Protein AF-0000000084732790 (afdb_homodimer)

InterPro domains:
  IPR000183 Ornithine/DAP/Arg decarboxylase [PR01179] (57-75)
  IPR000183 Ornithine/DAP/Arg decarboxylase [PR01179] (77-89)
  IPR000183 Ornithine/DAP/Arg decarboxylase [PR01179] (190-203)
  IPR000183 Ornithine/DAP/Arg decarboxylase [PR01179] (270-289)
  IPR000183 Ornithine/DAP/Arg decarboxylase [PR01179] (369-382)
  IPR002986 Diaminopimelate decarboxylase, LysA [MF_02120] (15-412)
  IPR002986 Diaminopimelate decarboxylase, LysA [PR01181] (75-92)
  IPR002986 Diaminopimelate decarboxylase, LysA [PR01181] (164-173)
  IPR002986 Diaminopimelate decarboxylase, LysA [PR01181] (298-316)
  IPR002986 Diaminopimelate decarboxylase, LysA [PR01181] (379-401)
  IPR002986 Diaminopimelate decarboxylase, LysA [TIGR01048] (6-411)
  IPR002986 Diaminopimelate decarboxylase, LysA [cd06828] (26-390)
  IPR009006 Alanine racemase/group IV decarboxylase, C-terminal [G3DSA:2.40.37.10] (16-408)
  IPR009006 Alanine racemase/group IV decarboxylase, C-terminal [SSF50621] (253-412)
  IPR022643 Orn/DAP/Arg decarboxylase 2, C-terminal [PF00278] (30-369)
  IPR022644 Orn/DAP/Arg decarboxylase 2, N-terminal [PF02784] (36-279)
  IPR022653 Orn/DAP/Arg decarboxylase 2, pyridoxal-phosphate binding site [PS00878] (57-75)
  IPR029066 PLP-binding barrel [G3DSA:3.20.20.10] (34-277)
  IPR029066 PLP-binding barrel [SSF51419] (26-282)

Sequence (826 aa):
MSSFEYRNGRLFVENLPVEEIVEKEGSPLYIYSKKALVERIRAYREAFAAHPTLVAYAMKANGNLAILSLLAKEGAGIDVVSGGELFRARKAGVPADKIVFAGVGKSREEIAYALKEKILMFNVESQDELDHISEVAVALGTQAPVALRVNPDVDPKTHPYISTGMKKSKFGIPVERAVAEYQRASTLPGIKIVGIHQHIGSQLTEIAPFRDAFDRLLAFHGELSRAGIKVTHLDLGGGLGIRYRSEEPPSPADLAALVLPRVKDLGVTLVLEPGRSIVGNAGILVTRVLYRKNTAVKSFVIGDAGMNDLLRPSLYGAHHDLLPVKETKGETIKGDLVGPICETGDFLATDREMPDFAAGDLIAVMSAGAYGFSMASNYNARPRPAEILVDGSSYRVVRDRESFEDLIRGERVMSSFEYRNGRLFVENLPVEEIVEKEGSPLYIYSKKALVERIRAYREAFAAHPTLVAYAMKANGNLAILSLLAKEGAGIDVVSGGELFRARKAGVPADKIVFAGVGKSREEIAYALKEKILMFNVESQDELDHISEVAVALGTQAPVALRVNPDVDPKTHPYISTGMKKSKFGIPVERAVAEYQRASTLPGIKIVGIHQHIGSQLTEIAPFRDAFDRLLAFHGELSRAGIKVTHLDLGGGLGIRYRSEEPPSPADLAALVLPRVKDLGVTLVLEPGRSIVGNAGILVTRVLYRKNTAVKSFVIGDAGMNDLLRPSLYGAHHDLLPVKETKGETIKGDLVGPICETGDFLATDREMPDFAAGDLIAVMSAGAYGFSMASNYNARPRPAEILVDGSSYRVVRDRESFEDLIRGERV

Solvent-accessible surface area (backbone atoms only — not comparable to full-atom values): 40652 Å² total; per-residue (Å²): 129,73,46,59,45,73,58,95,53,30,30,19,44,68,65,33,53,47,65,61,52,37,73,73,74,40,70,32,30,38,43,32,35,46,63,40,37,53,52,38,51,45,44,44,50,60,41,38,61,90,45,66,60,45,48,15,37,23,32,64,22,46,60,53,43,36,58,47,28,53,43,32,74,72,66,32,29,34,33,27,51,36,56,37,31,46,51,44,42,49,74,30,65,38,60,38,66,40,26,36,38,38,37,67,45,74,46,72,67,38,50,49,51,42,58,75,60,45,42,49,30,35,35,35,27,40,73,53,53,48,52,50,49,22,53,51,18,50,74,69,72,44,68,38,40,30,16,49,21,40,24,78,57,48,81,61,86,47,59,70,47,46,37,37,7,37,80,84,36,86,44,32,32,53,56,91,49,39,65,61,48,51,58,49,45,74,68,39,61,28,47,37,72,35,32,43,27,33,50,42,34,46,61,32,51,56,61,62,58,54,50,55,52,47,54,50,50,52,52,47,52,50,52,36,46,74,70,71,47,69,58,47,32,42,29,60,29,40,22,53,17,63,62,56,81,82,56,71,34,55,49,52,48,56,50,28,66,66,47,50,82,76,45,72,86,67,75,47,33,38,32,35,27,45,24,47,52,38,34,13,77,24,14,28,37,33,25,35,28,64,37,61,46,77,55,98,83,45,33,37,39,29,19,62,40,24,32,36,49,37,30,43,30,52,61,69,66,45,75,50,43,79,40,59,35,55,62,74,93,67,60,70,41,66,24,26,39,24,20,25,49,89,41,58,50,21,25,57,40,69,77,35,79,38,69,66,72,49,65,70,40,45,38,32,33,37,52,32,26,28,47,10,70,36,50,22,28,39,40,55,44,37,60,47,56,26,34,34,42,34,55,55,80,44,69,43,75,32,23,53,56,48,48,70,69,64,75,50,60,58,49,38,115,131,73,50,60,43,73,58,94,54,30,30,20,44,67,63,33,54,48,66,61,52,36,73,73,74,41,70,30,28,36,43,31,35,45,63,40,36,52,53,38,54,46,42,44,50,60,42,38,62,90,45,66,60,47,47,14,36,23,32,63,20,46,61,50,43,36,58,47,26,53,42,31,76,73,64,32,28,34,32,28,52,36,55,37,33,46,51,43,42,49,75,30,64,38,59,39,67,41,25,37,38,40,38,70,44,73,45,71,67,37,51,49,51,42,59,75,60,46,42,48,29,36,35,36,26,42,72,53,53,48,51,50,49,22,52,50,18,49,74,69,72,44,68,36,39,30,16,48,21,41,24,78,57,47,83,62,86,47,61,70,48,46,37,37,8,38,79,85,35,86,43,30,31,53,54,93,50,40,65,63,49,50,57,50,44,73,70,39,62,26,47,36,73,36,30,42,26,33,50,42,35,48,61,33,50,55,61,62,59,54,50,56,52,47,54,52,50,52,53,48,52,50,53,35,45,75,70,72,47,71,57,47,33,43,29,60,28,40,20,53,16,64,63,56,80,82,57,70,33,56,49,52,50,56,51,28,66,66,48,49,81,76,46,73,86,67,75,49,34,37,31,35,28,46,25,47,54,38,33,13,76,24,13,30,37,33,24,35,27,65,37,63,46,76,53,99,85,46,34,38,41,28,19,62,39,24,32,36,49,36,32,44,28,52,63,69,65,46,76,48,43,77,39,58,37,55,62,74,94,67,61,69,39,67,24,26,40,24,20,26,48,90,42,56,48,22,24,59,42,70,77,36,79,39,68,65,72,48,65,69,40,46,37,32,35,37,53,31,27,29,47,12,69,36,50,24,27,39,41,56,43,38,58,47,56,27,33,34,41,33,54,55,78,45,70,45,74,33,22,53,56,48,46,71,68,62,75,49,62,57,49,38,114

Foldseek 3Di:
DQLWDDDPQFIHRFAAGPVVVCVVQNPFEKEFELVLLLVQLVLLCVLQVVAQAAEAAACLFPLQLVSLLSSVVSVHHHEAAELVSVVSNVVSPHQQLRYEYEYLDYDLVSLLVSVVSPHNAYAYWDLVRLLSNLVSLVVVVAAGEYAFEEQPQFDLPDFPVFFASHPPHSGTDYPVCVLVSVVVQVVGHRYDYAEYAYDGGAQRQDCVSLLSLLVVVVVSQVVNVVVVHDHAEYESEEHFHDDADDGHGDGSNNSSVSHVVPCVPVNHYYYYHYYLSNFQQRMKTKWFFADWDDDPVAIETETADKCLQFVCCLPGVDGWDKDWSGHDPADWDFHWYFYPAPDPSIGPDGRDIDRPDDGGTMMIGGRCGTRGNSRHHCHVNNWHGWYWYDDNHDIDGSGHTDDSVNSCPPPDD/DQLWDDDPQFIHRFAAGPVVVCVVQNPFEKEFELVLLLVQLVLLCVLQVVAQAAEAAACLFPLQLVSLLSSVVSVHHHEAAELVSVVSNVVSPHQQLRYEYEYLDYDLVSLLVSVVSPHNAYAYWDLVVLLSNLVSLVVVVAAGEYAFEEQPQFDLPDFPVFFASHPPHSGTDYPVCVLVSVVVQVVGHRYDYAEYAYDGGAQRQDCVSLLVLLVSQVVSQVVNVVVVHHHAEYESEEHFHDDQDDGHGDGSNNSSVSHVVPCVPVNHRYYYHYYLSNFQQRMKTKWFFADWDDDPVAIETETADKCLQFVCCLPGVDGWDKDWSGHDPADWDFHWYFYPAPDPSIGPDGRDIDPPDDGGTMMIGGRCGTPGNSRHHCHVNNWHGWYWYDDNHDIDGSGHTDDSVNSCPPPDD

Nearest PDB structures (foldseek):
  2p3e-assembly1_B  TM=9.830E-01  e=7.398E-56  Aquifex aeolicus VF5
  2o0t-assembly2_D  TM=9.304E-01  e=2.412E-40  Mycobacterium tuberculosis H37Rv
  2plk-assembly1_A  TM=9.153E-01  e=1.665E-28  Vibrio vulnificus CMCP6
  2nv9-assembly3_F  TM=8.927E-01  e=3.613E-29  Paramecium bursaria Chlorella virus 1
  2plk-assembly1_B  TM=9.097E-01  e=5.716E-28  Vibrio vulnificus CMCP6

Organism: NCBI:txid412449

pLDDT: mean 95.84, std 5.61, range [50.19, 98.94]

Radius of gyration: 27.4 Å; Cα contacts (8 Å, |Δi|>4): 2139; chains: 2; bounding box: 74×83×54 Å

Secondary structure (DSSP, 8-state):
--SEEEETTEEEETTEEHHHHHHHH-SSEEEEEHHHHHHHHHHHHHHTTTS-EEEEEEGGG---HHHHHHHHHTT-EEEESSHHHHHHHHHTT--GGGEEE--TT--HHHHHHHHHHT-SEEEE--HHHHHHHHHHHHHHTS-EEEEEEEE------S-GGG--SSTTSSSSEEHHHHHHHHHHHHHSTTEEEEEEE----S-B--SHHHHHHHHHHHHHHHHHHHTT---SEEE----B---SSS--PPPHHHHHHHHHHHHTTS--EEEE--SHHHHGGGEEEEEEEEEEEE-SS-EEEEES--TTT--HHHHH-----EEESB---S-EEEEEEE-SSSSTT-EEEEEEEEE---TT-EEEE-S-SSSSGGG-B-GGGPPPPEEEEEETTEEEEEEPPPPHHHHTTTB--/--SEEEETTEEEETTEEHHHHHHHH-SSEEEEEHHHHHHHHHHHHHHTTTS-EEEEEEGGG---HHHHHHHHHTT-EEEESSHHHHHHHHHTT--GGGEEE--TT--HHHHHHHHHHT-SEEEE--HHHHHHHHHHHHHHTS-EEEEEEEE------S-GGG--SSTTSSSSEEHHHHHHHHHHHHHSTTEEEEEEE----S-B--SHHHHHHHHHHHHHHHHHHHTT---SEEE----B---SSS--PPPHHHHHHHHHHHHTTS--EEEE---HHHHGGGEEEEEEEEEEEE-SS-EEEEES--TTT--HHHHH-----EEESB---S-EEEEEEE-SSSSTT-EEEEEEEEE---TT-EEEE-S-SSSSGGG-B-GGGPPPPEEEEEETTEEEEEEPPPPHHHHTTTB--

Structure (mmCIF, N/CA/C/O backbone):
data_AF-0000000084732790-model_v1
#
loop_
_entity.id
_entity.type
_entity.pdbx_description
1 polymer 'Diaminopimelate decarboxylase'
#
loop_
_atom_site.group_PDB
_atom_site.id
_atom_site.type_symbol
_atom_site.label_atom_id
_atom_site.label_alt_id
_atom_site.label_comp_id
_atom_site.label_asym_id
_atom_site.label_entity_id
_atom_site.label_seq_id
_atom_site.pdbx_PDB_ins_code
_atom_site.Cartn_x
_atom_site.Cartn_y
_atom_site.Cartn_z
_atom_site.occupancy
_atom_site.B_iso_or_equiv
_atom_site.auth_seq_id
_atom_site.auth_comp_id
_atom_site.auth_asym_id
_atom_site.auth_atom_id
_atom_site.pdbx_PDB_model_num
ATOM 1 N N . MET A 1 1 ? -26.484 12.133 12.781 1 50.19 1 MET A N 1
ATOM 2 C CA . MET A 1 1 ? -27.078 10.945 12.172 1 50.19 1 MET A CA 1
ATOM 3 C C . MET A 1 1 ? -26.141 10.336 11.141 1 50.19 1 MET A C 1
ATOM 5 O O . MET A 1 1 ? -25.391 11.047 10.477 1 50.19 1 MET A O 1
ATOM 9 N N . SER A 1 2 ? -25.875 9.062 11.164 1 77.06 2 SER A N 1
ATOM 10 C CA . SER A 1 2 ? -25.062 8.359 10.18 1 77.06 2 SER A CA 1
ATOM 11 C C . SER A 1 2 ? -25.609 8.539 8.773 1 77.06 2 SER A C 1
ATOM 13 O O . SER A 1 2 ? -26.828 8.57 8.578 1 77.06 2 SER A O 1
ATOM 15 N N . SER A 1 3 ? -24.797 9.055 7.875 1 89.06 3 SER A N 1
ATOM 16 C CA . SER A 1 3 ? -25.203 9.195 6.477 1 89.06 3 SER A CA 1
ATOM 17 C C . SER A 1 3 ? -25.406 7.84 5.82 1 89.06 3 SER A C 1
ATOM 19 O O . SER A 1 3 ? -25.781 7.762 4.645 1 89.06 3 SER A O 1
ATOM 21 N N . PHE A 1 4 ? -25.281 6.793 6.562 1 97.25 4 PHE A N 1
ATOM 22 C CA . PHE A 1 4 ? -25.578 5.434 6.117 1 97.25 4 PHE A CA 1
ATOM 23 C C . PHE A 1 4 ? -26.625 4.781 7.008 1 97.25 4 PHE A C 1
ATOM 25 O O . PHE A 1 4 ? -26.406 4.609 8.211 1 97.25 4 PHE A O 1
ATOM 32 N N . GLU A 1 5 ? -27.734 4.492 6.441 1 97.25 5 GLU A N 1
ATOM 33 C CA . GLU A 1 5 ? -28.828 3.955 7.246 1 97.25 5 GLU A CA 1
ATOM 34 C C . GLU A 1 5 ? -29.656 2.953 6.449 1 97.25 5 GLU A C 1
ATOM 36 O O . GLU A 1 5 ? -29.734 3.039 5.223 1 97.25 5 GLU A O 1
ATOM 41 N N . TYR A 1 6 ? -30.297 2.041 7.145 1 97.56 6 TYR A N 1
ATOM 42 C CA . TYR A 1 6 ? -31.188 1.087 6.5 1 97.56 6 TYR A CA 1
ATOM 43 C C . TYR A 1 6 ? -32.594 1.68 6.32 1 97.56 6 TYR A C 1
ATOM 45 O O . TYR A 1 6 ? -33.094 2.354 7.215 1 97.56 6 TYR A O 1
ATOM 53 N N . ARG A 1 7 ? -33.125 1.583 5.168 1 97.5 7 ARG A N 1
ATOM 54 C CA . ARG A 1 7 ? -34.531 1.857 4.855 1 97.5 7 ARG A CA 1
ATOM 55 C C . ARG A 1 7 ? -35.156 0.676 4.133 1 97.5 7 ARG A C 1
ATOM 57 O O . ARG A 1 7 ? -34.781 0.335 3.016 1 97.5 7 ARG A O 1
ATOM 64 N N . ASN A 1 8 ? -36.125 0.028 4.754 1 96.44 8 ASN A N 1
ATOM 65 C CA . ASN A 1 8 ? -36.812 -1.138 4.195 1 96.44 8 ASN A CA 1
ATOM 66 C C . ASN A 1 8 ? -35.812 -2.254 3.863 1 96.44 8 ASN A C 1
ATOM 68 O O . ASN A 1 8 ? -35.844 -2.805 2.762 1 96.44 8 ASN A O 1
ATOM 72 N N . GLY A 1 9 ? -34.844 -2.402 4.672 1 96.5 9 GLY A N 1
ATOM 73 C CA . GLY A 1 9 ? -33.938 -3.525 4.562 1 96.5 9 GLY A CA 1
ATOM 74 C C . GLY A 1 9 ? -32.812 -3.271 3.592 1 96.5 9 GLY A C 1
ATOM 75 O O . GLY A 1 9 ? -32 -4.172 3.311 1 96.5 9 GLY A O 1
ATOM 76 N N . ARG A 1 10 ? -32.719 -2.074 3.082 1 98 10 ARG A N 1
ATOM 77 C CA . ARG A 1 10 ? -31.672 -1.699 2.15 1 98 10 ARG A CA 1
ATOM 78 C C . ARG A 1 10 ? -30.797 -0.589 2.729 1 98 10 ARG A C 1
ATOM 80 O O . ARG A 1 10 ? -31.312 0.347 3.348 1 98 10 ARG A O 1
ATOM 87 N N . LEU A 1 11 ? -29.5 -0.736 2.607 1 98.56 11 LEU A N 1
ATOM 88 C CA . LEU A 1 11 ? -28.594 0.287 3.1 1 98.56 11 LEU A CA 1
ATOM 89 C C . LEU A 1 11 ? -28.578 1.494 2.17 1 98.56 11 LEU A C 1
ATOM 91 O O . LEU A 1 11 ? -28.359 1.351 0.964 1 98.56 11 LEU A O 1
ATOM 95 N N . PHE A 1 12 ? -28.812 2.652 2.717 1 98.75 12 PHE A N 1
ATOM 96 C CA . PHE A 1 12 ? -28.828 3.906 1.972 1 98.75 12 PHE A CA 1
ATOM 97 C C . PHE A 1 12 ? -27.625 4.762 2.344 1 98.75 12 PHE A C 1
ATOM 99 O O . PHE A 1 12 ? -27.156 4.734 3.488 1 98.75 12 PHE A O 1
ATOM 106 N N . VAL A 1 13 ? -27.094 5.453 1.443 1 98.75 13 VAL A N 1
ATOM 107 C CA . VAL A 1 13 ? -26.266 6.641 1.648 1 98.75 13 VAL A CA 1
ATOM 108 C C . VAL A 1 13 ? -27.062 7.887 1.254 1 98.75 13 VAL A C 1
ATOM 110 O O . VAL A 1 13 ? -27.453 8.039 0.096 1 98.75 13 VAL A O 1
ATOM 113 N N . GLU A 1 14 ? -27.219 8.68 2.205 1 98.19 14 GLU A N 1
ATOM 114 C CA . GLU A 1 14 ? -28.156 9.773 2.025 1 98.19 14 GLU A CA 1
ATOM 115 C C . GLU A 1 14 ? -29.484 9.273 1.456 1 98.19 14 GLU A C 1
ATOM 117 O O . GLU A 1 14 ? -30.156 8.438 2.066 1 98.19 14 GLU A O 1
ATOM 122 N N . ASN A 1 15 ? -29.859 9.664 0.182 1 98.19 15 ASN A N 1
ATOM 123 C CA . ASN A 1 15 ? -31.172 9.266 -0.349 1 98.19 15 ASN A CA 1
ATOM 124 C C . ASN A 1 15 ? -31.016 8.242 -1.478 1 98.19 15 ASN A C 1
ATOM 126 O O . ASN A 1 15 ? -31.953 8.047 -2.26 1 98.19 15 ASN A O 1
ATOM 130 N N . LEU A 1 16 ? -29.891 7.543 -1.581 1 98.44 16 LEU A N 1
ATOM 131 C CA . LEU A 1 16 ? -29.672 6.57 -2.643 1 98.44 16 LEU A CA 1
ATOM 132 C C . LEU A 1 16 ? -29.359 5.191 -2.062 1 98.44 16 LEU A C 1
ATOM 134 O O . LEU A 1 16 ? -28.578 5.07 -1.124 1 98.44 16 LEU A O 1
ATOM 138 N N . PRO A 1 17 ? -30 4.16 -2.578 1 98.56 17 PRO A N 1
ATOM 139 C CA . PRO A 1 17 ? -29.594 2.816 -2.166 1 98.56 17 PRO A CA 1
ATOM 140 C C . PRO A 1 17 ? -28.188 2.455 -2.645 1 98.56 17 PRO A C 1
ATOM 142 O O . PRO A 1 17 ? -27.859 2.631 -3.824 1 98.56 17 PRO A O 1
ATOM 145 N N . VAL A 1 18 ? -27.391 1.956 -1.749 1 98.81 18 VAL A N 1
ATOM 146 C CA . VAL A 1 18 ? -26 1.585 -2.053 1 98.81 18 VAL A CA 1
ATOM 147 C C . VAL A 1 18 ? -25.984 0.572 -3.195 1 98.81 18 VAL A C 1
ATOM 149 O O . VAL A 1 18 ? -25.156 0.673 -4.105 1 98.81 18 VAL A O 1
ATOM 152 N N . GLU A 1 19 ? -26.891 -0.386 -3.172 1 98.5 19 GLU A N 1
ATOM 153 C CA . GLU A 1 19 ? -26.938 -1.458 -4.16 1 98.5 19 GLU A CA 1
ATOM 154 C C . GLU A 1 19 ? -27.094 -0.899 -5.574 1 98.5 19 GLU A C 1
ATOM 156 O O . GLU A 1 19 ? -26.516 -1.428 -6.523 1 98.5 19 GLU A O 1
ATOM 161 N N . GLU A 1 20 ? -27.828 0.149 -5.738 1 98.31 20 GLU A N 1
ATOM 162 C CA . GLU A 1 2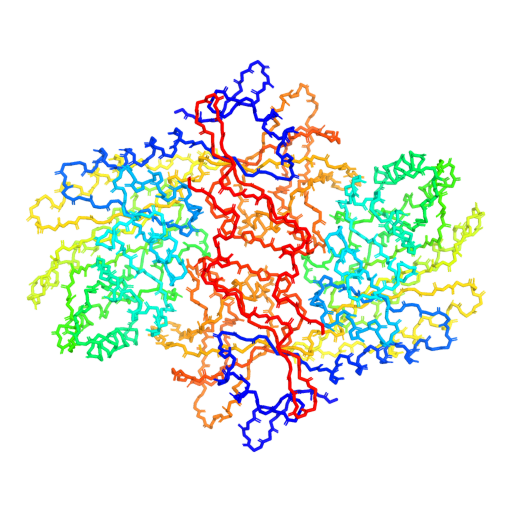0 ? -28.078 0.728 -7.055 1 98.31 20 GLU A CA 1
ATOM 163 C C . GLU A 1 20 ? -26.828 1.394 -7.613 1 98.31 20 GLU A C 1
ATOM 165 O O . GLU A 1 20 ? -26.578 1.355 -8.82 1 98.31 20 GLU A O 1
ATOM 170 N N . ILE A 1 21 ? -26.062 2.02 -6.75 1 98.81 21 ILE A N 1
ATOM 171 C CA . ILE A 1 21 ? -24.812 2.637 -7.176 1 98.81 21 ILE A CA 1
ATOM 172 C C . ILE A 1 21 ? -23.828 1.558 -7.645 1 98.81 21 ILE A C 1
ATOM 174 O O . ILE A 1 21 ? -23.219 1.688 -8.703 1 98.81 21 ILE A O 1
ATOM 178 N N . VAL A 1 22 ? -23.734 0.446 -6.918 1 98.75 22 VAL A N 1
ATOM 179 C CA . VAL A 1 22 ? -22.797 -0.627 -7.227 1 98.75 22 VAL A CA 1
ATOM 180 C C . VAL A 1 22 ? -23.203 -1.314 -8.531 1 98.75 22 VAL A C 1
ATOM 182 O O . VAL A 1 22 ? -22.359 -1.738 -9.312 1 98.75 22 VAL A O 1
ATOM 185 N N . GLU A 1 23 ? -24.516 -1.497 -8.727 1 98.12 23 GLU A N 1
ATOM 186 C CA . GLU A 1 23 ? -25 -2.119 -9.953 1 98.12 23 GLU A CA 1
ATOM 187 C C . GLU A 1 23 ? -24.516 -1.358 -11.188 1 98.12 23 GLU A C 1
ATOM 189 O O . GLU A 1 23 ? -24.234 -1.963 -12.219 1 98.12 23 GLU A O 1
ATOM 194 N N . LYS A 1 24 ? -24.469 -0.065 -11.039 1 98.38 24 LYS A N 1
ATOM 195 C CA . LYS A 1 24 ? -24.094 0.772 -12.18 1 98.38 24 LYS A CA 1
ATOM 196 C C . LYS A 1 24 ? -22.578 0.929 -12.273 1 98.38 24 LYS A C 1
ATOM 198 O O . LYS A 1 24 ? -22.016 0.909 -13.375 1 98.38 24 LYS A O 1
ATOM 203 N N . GLU A 1 25 ? -21.844 1.102 -11.156 1 98.62 25 GLU A N 1
ATOM 204 C CA . GLU A 1 25 ? -20.438 1.5 -11.164 1 98.62 25 GLU A CA 1
ATOM 205 C C . GLU A 1 25 ? -19.531 0.309 -10.891 1 98.62 25 GLU A C 1
ATOM 207 O O . GLU A 1 25 ? -18.312 0.393 -11.086 1 98.62 25 GLU A O 1
ATOM 212 N N . GLY A 1 26 ? -20.109 -0.844 -10.43 1 98.31 26 GLY A N 1
ATOM 213 C CA . GLY A 1 26 ? -19.328 -2.041 -10.156 1 98.31 26 GLY A CA 1
ATOM 214 C C . GLY A 1 26 ? -18.719 -2.045 -8.766 1 98.31 26 GLY A C 1
ATOM 215 O O . GLY A 1 26 ? -18.812 -1.054 -8.039 1 98.31 26 GLY A O 1
ATOM 216 N N . SER A 1 27 ? -18.156 -3.121 -8.336 1 98.56 27 SER A N 1
ATOM 217 C CA . SER A 1 27 ? -17.375 -3.328 -7.109 1 98.56 27 SER A CA 1
ATOM 218 C C . SER A 1 27 ? -15.969 -3.82 -7.422 1 98.56 27 SER A C 1
ATOM 220 O O . SER A 1 27 ? -15.727 -4.387 -8.484 1 98.56 27 SER A O 1
ATOM 222 N N . PRO A 1 28 ? -15.094 -3.582 -6.48 1 98.75 28 PRO A N 1
ATOM 223 C CA . PRO A 1 28 ? -15.195 -2.785 -5.254 1 98.75 28 PRO A CA 1
ATOM 224 C C . PRO A 1 28 ? -15.43 -1.303 -5.535 1 98.75 28 PRO A C 1
ATOM 226 O O . PRO A 1 28 ? -15.141 -0.824 -6.633 1 98.75 28 PRO A O 1
ATOM 229 N N . LEU A 1 29 ? -15.992 -0.64 -4.562 1 98.94 29 LEU A N 1
ATOM 230 C CA . LEU A 1 29 ? -16.391 0.742 -4.805 1 98.94 29 LEU A CA 1
ATOM 231 C C . LEU A 1 29 ? -16.312 1.562 -3.521 1 98.94 29 LEU A C 1
ATOM 233 O O . LEU A 1 29 ? -16.828 1.144 -2.479 1 98.94 29 LEU A O 1
ATOM 237 N N . TYR A 1 30 ? -15.617 2.719 -3.557 1 98.94 30 TYR A N 1
ATOM 238 C CA . TYR A 1 30 ? -15.68 3.678 -2.461 1 98.94 30 TYR A CA 1
ATOM 239 C C . TYR A 1 30 ? -16.859 4.637 -2.648 1 98.94 30 TYR A C 1
ATOM 241 O O . TYR A 1 30 ? -17.047 5.18 -3.738 1 98.94 30 TYR A O 1
ATOM 249 N N . ILE A 1 31 ? -17.609 4.836 -1.615 1 98.94 31 ILE A N 1
ATOM 250 C CA . ILE A 1 31 ? -18.766 5.734 -1.652 1 98.94 31 ILE A CA 1
ATOM 251 C C . ILE A 1 31 ? -18.688 6.719 -0.486 1 98.94 31 ILE A C 1
ATOM 253 O O . ILE A 1 31 ? -18.547 6.309 0.669 1 98.94 31 ILE A O 1
ATOM 257 N N . TYR A 1 32 ? -18.781 7.996 -0.833 1 98.88 32 TYR A N 1
ATOM 258 C CA . TYR A 1 32 ? -18.734 9.055 0.175 1 98.88 32 TYR A CA 1
ATOM 259 C C . TYR A 1 32 ? -20.047 9.828 0.22 1 98.88 32 TYR A C 1
ATOM 261 O O . TYR A 1 32 ? -20.703 9.992 -0.805 1 98.88 32 TYR A O 1
ATOM 269 N N . SER A 1 33 ? -20.391 10.328 1.376 1 98.94 33 SER A N 1
ATOM 270 C CA . SER A 1 33 ? -21.562 11.18 1.578 1 98.94 33 SER A CA 1
ATOM 271 C C . SER A 1 33 ? -21.172 12.656 1.623 1 98.94 33 SER A C 1
ATOM 273 O O . SER A 1 33 ? -20.469 13.086 2.545 1 98.94 33 SER A O 1
ATOM 275 N N . LYS A 1 34 ? -21.656 13.398 0.674 1 98.75 34 LYS A N 1
ATOM 276 C CA . LYS A 1 34 ? -21.422 14.836 0.689 1 98.75 34 LYS A CA 1
ATOM 277 C C . LYS A 1 34 ? -22 15.477 1.947 1 98.75 34 LYS A C 1
ATOM 279 O O . LYS A 1 34 ? -21.359 16.344 2.562 1 98.75 34 LYS A O 1
ATOM 284 N N . LYS A 1 35 ? -23.172 15.055 2.299 1 98.62 35 LYS A N 1
ATOM 285 C CA . LYS A 1 35 ? -23.844 15.594 3.471 1 98.62 35 LYS A CA 1
ATOM 286 C C . LYS A 1 35 ? -23 15.414 4.73 1 98.62 35 LYS A C 1
ATOM 288 O O . LYS A 1 35 ? -22.828 16.359 5.512 1 98.62 35 LYS A O 1
ATOM 293 N N . ALA A 1 36 ? -22.484 14.227 4.898 1 98.62 36 ALA A N 1
ATOM 294 C CA . ALA A 1 36 ? -21.656 13.938 6.074 1 98.62 36 ALA A CA 1
ATOM 295 C C . ALA A 1 36 ? -20.422 14.82 6.102 1 98.62 36 ALA A C 1
ATOM 297 O O . ALA A 1 36 ? -20.031 15.336 7.152 1 98.62 36 ALA A O 1
ATOM 298 N N . LEU A 1 37 ? -19.781 15 4.977 1 98.81 37 LEU A N 1
ATOM 299 C CA . LEU A 1 37 ? -18.562 15.82 4.879 1 98.81 37 LEU A CA 1
ATOM 300 C C . LEU A 1 37 ? -18.859 17.266 5.258 1 98.81 37 LEU A C 1
ATOM 302 O O . LEU A 1 37 ? -18.141 17.859 6.059 1 98.81 37 LEU A O 1
ATOM 306 N N . VAL A 1 38 ? -19.906 17.781 4.719 1 98.69 38 VAL A N 1
ATOM 307 C CA . VAL A 1 38 ? -20.297 19.172 4.945 1 98.69 38 VAL A CA 1
ATOM 308 C C . VAL A 1 38 ? -20.672 19.375 6.41 1 98.69 38 VAL A C 1
ATOM 310 O O . VAL A 1 38 ? -20.25 20.359 7.035 1 98.69 38 VAL A O 1
ATOM 313 N N . GLU A 1 39 ? -21.406 18.438 6.93 1 98.31 39 GLU A N 1
ATOM 314 C CA . GLU A 1 39 ? -21.828 18.531 8.328 1 98.31 39 GLU A CA 1
ATOM 315 C C . GLU A 1 39 ? -20.609 18.531 9.258 1 98.31 39 GLU A C 1
ATOM 317 O O . GLU A 1 39 ? -20.578 19.281 10.242 1 98.31 39 GLU A O 1
ATOM 322 N N . ARG A 1 40 ? -19.641 17.766 8.969 1 98.06 40 ARG A N 1
ATOM 323 C CA . ARG A 1 40 ? -18.484 17.625 9.852 1 98.06 40 ARG A CA 1
ATOM 324 C C . ARG A 1 40 ? -17.609 18.875 9.797 1 98.06 40 ARG A C 1
ATOM 326 O O . ARG A 1 40 ? -17.141 19.344 10.836 1 98.06 40 ARG A O 1
ATOM 333 N N . ILE A 1 41 ? -17.359 19.359 8.586 1 98.62 41 ILE A N 1
ATOM 334 C CA . ILE A 1 41 ? -16.531 20.547 8.477 1 98.62 41 ILE A CA 1
ATOM 335 C C . ILE A 1 41 ? -17.25 21.734 9.117 1 98.62 41 ILE A C 1
ATOM 337 O O . ILE A 1 41 ? -16.625 22.578 9.766 1 98.62 41 ILE A O 1
ATOM 341 N N . ARG A 1 42 ? -18.547 21.844 9 1 98.62 42 ARG A N 1
ATOM 342 C CA . ARG A 1 42 ? -19.312 22.922 9.609 1 98.62 42 ARG A CA 1
ATOM 343 C C . ARG A 1 42 ? -19.312 22.797 11.125 1 98.62 42 ARG A C 1
ATOM 345 O O . ARG A 1 42 ? -19.328 23.797 11.836 1 98.62 42 ARG A O 1
ATOM 352 N N . ALA A 1 43 ? -19.328 21.562 11.617 1 98.44 43 ALA A N 1
ATOM 353 C CA . ALA A 1 43 ? -19.266 21.359 13.062 1 98.44 43 ALA A CA 1
ATOM 354 C C . ALA A 1 43 ? -18 21.969 13.656 1 98.44 43 ALA A C 1
ATOM 356 O O . ALA A 1 43 ? -18.047 22.562 14.734 1 98.44 43 ALA A O 1
ATOM 357 N N . TYR A 1 44 ? -16.891 21.828 12.969 1 98.62 44 TYR A N 1
ATOM 358 C CA . TYR A 1 44 ? -15.641 22.453 13.414 1 98.62 44 TYR A CA 1
ATOM 359 C C . TYR A 1 44 ? -15.734 23.969 13.344 1 98.62 44 TYR A C 1
ATOM 361 O O . TYR A 1 44 ? -15.383 24.672 14.297 1 98.62 44 TYR A O 1
ATOM 369 N N . ARG A 1 45 ? -16.188 24.453 12.211 1 98.25 45 ARG A N 1
ATOM 370 C CA . ARG A 1 45 ? -16.234 25.891 11.984 1 98.25 45 ARG A CA 1
ATOM 371 C C . ARG A 1 45 ? -17.156 26.578 12.992 1 98.25 45 ARG A C 1
ATOM 373 O O . ARG A 1 45 ? -16.812 27.625 13.547 1 98.25 45 ARG A O 1
ATOM 380 N N . GLU A 1 46 ? -18.281 25.938 13.219 1 98.38 46 GLU A N 1
ATOM 381 C CA . GLU A 1 46 ? -19.25 26.484 14.156 1 98.38 46 GLU A CA 1
ATOM 382 C C . GLU A 1 46 ? -18.719 26.438 15.586 1 98.38 46 GLU A C 1
ATOM 384 O O . GLU A 1 46 ? -18.875 27.406 16.344 1 98.38 46 GLU A O 1
ATOM 389 N N . ALA A 1 47 ? -18.109 25.344 15.938 1 98.56 47 ALA A N 1
ATOM 390 C CA . ALA A 1 47 ? -17.594 25.172 17.297 1 98.56 47 ALA A CA 1
ATOM 391 C C . ALA A 1 47 ? -16.547 26.234 17.609 1 98.56 47 ALA A C 1
ATOM 393 O O . ALA A 1 47 ? -16.453 26.719 18.734 1 98.56 47 ALA A O 1
ATOM 394 N N . PHE A 1 48 ? -15.781 26.672 16.609 1 98.38 48 PHE A N 1
ATOM 395 C CA . PHE A 1 48 ? -14.656 27.562 16.844 1 98.38 48 PHE A CA 1
ATOM 396 C C . PHE A 1 48 ? -14.938 28.953 16.297 1 98.38 48 PHE A C 1
ATOM 398 O O . PHE A 1 48 ? -14.031 29.781 16.172 1 98.38 48 PHE A O 1
ATOM 405 N N . ALA A 1 49 ? -16.188 29.297 16 1 97.5 49 ALA A N 1
ATOM 406 C CA . ALA A 1 49 ? -16.594 30.516 15.305 1 97.5 49 ALA A CA 1
ATOM 407 C C . ALA A 1 49 ? -16.297 31.75 16.141 1 97.5 49 ALA A C 1
ATOM 409 O O . ALA A 1 49 ? -16.141 32.844 15.609 1 97.5 49 ALA A O 1
ATOM 410 N N . ALA A 1 50 ? -16.141 31.562 17.453 1 97.31 50 ALA A N 1
ATOM 411 C CA . ALA A 1 50 ? -15.984 32.688 18.359 1 97.31 50 ALA A CA 1
ATOM 412 C C . ALA A 1 50 ? -14.547 33.188 18.375 1 97.31 50 ALA A C 1
ATOM 414 O O . ALA A 1 50 ? -14.242 34.219 18.984 1 97.31 50 ALA A O 1
ATOM 415 N N . HIS A 1 51 ? -13.664 32.531 17.719 1 98.06 51 HIS A N 1
ATOM 416 C CA . HIS A 1 51 ? -12.25 32.875 17.672 1 98.06 51 HIS A CA 1
ATOM 417 C C . HIS A 1 51 ? -11.68 32.656 16.266 1 98.06 51 HIS A C 1
ATOM 419 O O . HIS A 1 51 ? -12.086 31.75 15.555 1 98.06 51 HIS A O 1
ATOM 425 N N . PRO A 1 52 ? -10.82 33.625 15.789 1 98.12 52 PRO A N 1
ATOM 426 C CA . PRO A 1 52 ? -10.18 33.375 14.5 1 98.12 52 PRO A CA 1
ATOM 427 C C . PRO A 1 52 ? -9.539 31.984 14.438 1 98.12 52 PRO A C 1
ATOM 429 O O . PRO A 1 52 ? -8.609 31.688 15.195 1 98.12 52 PRO A O 1
ATOM 432 N N . THR A 1 53 ? -10.109 31.109 13.602 1 98.62 53 THR A N 1
ATOM 433 C CA . THR A 1 53 ? -9.664 29.719 13.523 1 98.62 53 THR A CA 1
ATOM 434 C C . THR A 1 53 ? -9.672 29.219 12.078 1 98.62 53 THR A C 1
ATOM 436 O O . THR A 1 53 ? -10.664 29.391 11.367 1 98.62 53 THR A O 1
ATOM 439 N N . LEU A 1 54 ? -8.547 28.719 11.625 1 98.75 54 LEU A N 1
ATOM 440 C CA . LEU A 1 54 ? -8.477 28.016 10.344 1 98.75 54 LEU A CA 1
ATOM 441 C C . LEU A 1 54 ? -8.602 26.516 10.539 1 98.75 54 LEU A C 1
ATOM 443 O O . LEU A 1 54 ? -7.789 25.906 11.242 1 98.75 54 LEU A O 1
ATOM 447 N N . VAL A 1 55 ? -9.617 25.922 10.008 1 98.88 55 VAL A N 1
ATOM 448 C CA . VAL A 1 55 ? -9.719 24.469 9.953 1 98.88 55 VAL A CA 1
ATOM 449 C C . VAL A 1 55 ? -9.047 23.953 8.68 1 98.88 55 VAL A C 1
ATOM 451 O O . VAL A 1 55 ? -9.633 24.016 7.598 1 98.88 55 VAL A O 1
ATOM 454 N N . ALA A 1 56 ? -7.859 23.484 8.805 1 98.88 56 ALA A N 1
ATOM 455 C CA . ALA A 1 56 ? -7.086 22.953 7.688 1 98.88 56 ALA A CA 1
ATOM 456 C C . ALA A 1 56 ? -7.223 21.438 7.602 1 98.88 56 ALA A C 1
ATOM 458 O O . ALA A 1 56 ? -6.527 20.703 8.312 1 98.88 56 ALA A O 1
ATOM 459 N N . TYR A 1 57 ? -8.031 21.031 6.68 1 98.88 57 TYR A N 1
ATOM 460 C CA . TYR A 1 57 ? -8.289 19.609 6.5 1 98.88 57 TYR A CA 1
ATOM 461 C C . TYR A 1 57 ? -7.012 18.859 6.16 1 98.88 57 TYR A C 1
ATOM 463 O O . TYR A 1 57 ? -6.32 19.203 5.195 1 98.88 57 TYR A O 1
ATOM 471 N N . ALA A 1 58 ? -6.652 17.844 7.039 1 98.75 58 ALA A N 1
ATOM 472 C CA . ALA A 1 58 ? -5.5 17 6.746 1 98.75 58 ALA A CA 1
ATOM 473 C C . ALA A 1 58 ? -5.789 16.062 5.578 1 98.75 58 ALA A C 1
ATOM 475 O O . ALA A 1 58 ? -6.316 14.953 5.773 1 98.75 58 ALA A O 1
ATOM 476 N N . MET A 1 59 ? -5.312 16.344 4.422 1 98.5 59 MET A N 1
ATOM 477 C CA . MET A 1 59 ? -5.785 15.68 3.211 1 98.5 59 MET A CA 1
ATOM 478 C C . MET A 1 59 ? -5.176 14.289 3.086 1 98.5 59 MET A C 1
ATOM 480 O O . MET A 1 59 ? -5.617 13.484 2.264 1 98.5 59 MET A O 1
ATOM 484 N N . LYS A 1 60 ? -4.102 13.961 3.908 1 98.31 60 LYS A N 1
ATOM 485 C CA . LYS A 1 60 ? -3.553 12.609 3.857 1 98.31 60 LYS A CA 1
ATOM 486 C C . LYS A 1 60 ? -4.629 11.57 4.148 1 98.31 60 LYS A C 1
ATOM 488 O O . LYS A 1 60 ? -4.512 10.414 3.738 1 98.31 60 LYS A O 1
ATOM 493 N N . ALA A 1 61 ? -5.715 11.992 4.852 1 98.56 61 ALA A N 1
ATOM 494 C CA . ALA A 1 61 ? -6.836 11.102 5.137 1 98.56 61 ALA A CA 1
ATOM 495 C C . ALA A 1 61 ? -7.574 10.719 3.859 1 98.56 61 ALA A C 1
ATOM 497 O O . ALA A 1 61 ? -8 9.57 3.701 1 98.56 61 ALA A O 1
ATOM 498 N N . ASN A 1 62 ? -7.797 11.617 3.023 1 98.88 62 ASN A N 1
ATOM 499 C CA . ASN A 1 62 ? -8.461 11.477 1.734 1 98.88 62 ASN A CA 1
ATOM 500 C C . ASN A 1 62 ? -8.258 12.703 0.855 1 98.88 62 ASN A C 1
ATOM 502 O O . ASN A 1 62 ? -8.859 13.75 1.095 1 98.88 62 ASN A O 1
ATOM 506 N N . GLY A 1 63 ? -7.445 12.594 -0.161 1 98.75 63 GLY A N 1
ATOM 507 C CA . GLY A 1 63 ? -7.043 13.75 -0.956 1 98.75 63 GLY A CA 1
ATOM 508 C C . GLY A 1 63 ? -7.762 13.828 -2.291 1 98.75 63 GLY A C 1
ATOM 509 O O . GLY A 1 63 ? -7.262 14.453 -3.23 1 98.75 63 GLY A O 1
ATOM 510 N N . ASN A 1 64 ? -8.93 13.109 -2.457 1 98.81 64 ASN A N 1
ATOM 511 C CA . ASN A 1 64 ? -9.688 13.219 -3.697 1 98.81 64 ASN A CA 1
ATOM 512 C C . ASN A 1 64 ? -10.016 14.672 -4.027 1 98.81 64 ASN A C 1
ATOM 514 O O . ASN A 1 64 ? -10.445 15.43 -3.154 1 98.81 64 ASN A O 1
ATOM 518 N N . LEU A 1 65 ? -9.875 15.07 -5.238 1 98.81 65 LEU A N 1
ATOM 519 C CA . LEU A 1 65 ? -10.008 16.469 -5.652 1 98.81 65 LEU A CA 1
ATOM 520 C C . LEU A 1 65 ? -11.406 16.984 -5.352 1 98.81 65 LEU A C 1
ATOM 522 O O . LEU A 1 65 ? -11.57 18.141 -4.941 1 98.81 65 LEU A O 1
ATOM 526 N N . ALA A 1 66 ? -12.414 16.172 -5.582 1 98.88 66 ALA A N 1
ATOM 527 C CA . ALA A 1 66 ? -13.789 16.594 -5.344 1 98.88 66 ALA A CA 1
ATOM 528 C C . ALA A 1 66 ? -14.031 16.859 -3.859 1 98.88 66 ALA A C 1
ATOM 530 O O . ALA A 1 66 ? -14.727 17.812 -3.498 1 98.88 66 ALA A O 1
ATOM 531 N N . ILE A 1 67 ? -13.484 16.047 -3.02 1 98.88 67 ILE A N 1
ATOM 532 C CA . ILE A 1 67 ? -13.625 16.219 -1.577 1 98.88 67 ILE A CA 1
ATOM 533 C C . ILE A 1 67 ? -12.883 17.469 -1.123 1 98.88 67 ILE A C 1
ATOM 535 O O . ILE A 1 67 ? -13.414 18.266 -0.354 1 98.88 67 ILE A O 1
ATOM 539 N N . LEU A 1 68 ? -11.641 17.656 -1.639 1 98.94 68 LEU A N 1
ATOM 540 C CA . LEU A 1 68 ? -10.867 18.844 -1.292 1 98.94 68 LEU A CA 1
ATOM 541 C C . LEU A 1 68 ? -11.602 20.125 -1.716 1 98.94 68 LEU A C 1
ATOM 543 O O . LEU A 1 68 ? -11.688 21.078 -0.946 1 98.94 68 LEU A O 1
ATOM 547 N N . SER A 1 69 ? -12.102 20.094 -2.945 1 98.88 69 SER A N 1
ATOM 548 C CA . SER A 1 69 ? -12.82 21.25 -3.471 1 98.88 69 SER A CA 1
ATOM 549 C C . SER A 1 69 ? -14.07 21.562 -2.643 1 98.88 69 SER A C 1
ATOM 551 O O . SER A 1 69 ? -14.359 22.719 -2.344 1 98.88 69 SER A O 1
ATOM 553 N N . LEU A 1 70 ? -14.781 20.5 -2.297 1 98.81 70 LEU A N 1
ATOM 554 C CA . LEU A 1 70 ? -15.977 20.641 -1.479 1 98.81 70 LEU A CA 1
ATOM 555 C C . LEU A 1 70 ? -15.656 21.297 -0.14 1 98.81 70 LEU A C 1
ATOM 557 O O . LEU A 1 70 ? -16.328 22.234 0.275 1 98.81 70 LEU A O 1
ATOM 561 N N . LEU A 1 71 ? -14.633 20.812 0.525 1 98.81 71 LEU A N 1
ATOM 562 C CA . LEU A 1 71 ? -14.25 21.328 1.839 1 98.81 71 LEU A CA 1
ATOM 563 C C . LEU A 1 71 ? -13.734 22.75 1.735 1 98.81 71 LEU A C 1
ATOM 565 O O . LEU A 1 71 ? -14 23.578 2.607 1 98.81 71 LEU A O 1
ATOM 569 N N . ALA A 1 72 ? -12.977 23.016 0.676 1 98.69 72 ALA A N 1
ATOM 570 C CA . ALA A 1 72 ? -12.484 24.375 0.445 1 98.69 72 ALA A CA 1
ATOM 571 C C . ALA A 1 72 ? -13.633 25.359 0.282 1 98.69 72 ALA A C 1
ATOM 573 O O . ALA A 1 72 ? -13.578 26.484 0.795 1 98.69 72 ALA A O 1
ATOM 574 N N . LYS A 1 73 ? -14.641 24.984 -0.458 1 98.31 73 LYS A N 1
ATOM 575 C CA . LYS A 1 73 ? -15.812 25.828 -0.669 1 98.31 73 LYS A CA 1
ATOM 576 C C . LYS A 1 73 ? -16.531 26.109 0.648 1 98.31 73 LYS A C 1
ATOM 578 O O . LYS A 1 73 ? -17.188 27.141 0.793 1 98.31 73 LYS A O 1
ATOM 583 N N . GLU A 1 74 ? -16.359 25.188 1.575 1 98.31 74 GLU A N 1
ATOM 584 C CA . GLU A 1 74 ? -16.922 25.375 2.906 1 98.31 74 GLU A CA 1
ATOM 585 C C . GLU A 1 74 ? -15.992 26.188 3.797 1 98.31 74 GLU A C 1
ATOM 587 O O . GLU A 1 74 ? -16.266 26.359 4.988 1 98.31 74 GLU A O 1
ATOM 592 N N . GLY A 1 75 ? -14.859 26.625 3.279 1 97.88 75 GLY A N 1
ATOM 593 C CA . GLY A 1 75 ? -13.992 27.547 4.004 1 97.88 75 GLY A CA 1
ATOM 594 C C . GLY A 1 75 ? -12.773 26.875 4.605 1 97.88 75 GLY A C 1
ATOM 595 O O . GLY A 1 75 ? -11.945 27.531 5.238 1 97.88 75 GLY A O 1
ATOM 596 N N . ALA A 1 76 ? -12.625 25.641 4.363 1 98.69 76 ALA A N 1
ATOM 597 C CA . ALA A 1 76 ? -11.516 24.891 4.953 1 98.69 76 ALA A CA 1
ATOM 598 C C . ALA A 1 76 ? -10.203 25.234 4.258 1 98.69 76 ALA A C 1
ATOM 600 O O . ALA A 1 76 ? -10.18 25.516 3.057 1 98.69 76 ALA A O 1
ATOM 601 N N . GLY A 1 77 ? -9.086 25.312 4.992 1 98.81 77 GLY A N 1
ATOM 602 C CA . GLY A 1 77 ? -7.758 25.141 4.426 1 98.81 77 GLY A CA 1
ATOM 603 C C . GLY A 1 77 ? -7.348 23.688 4.301 1 98.81 77 GLY A C 1
ATOM 604 O O . GLY A 1 77 ? -8.188 22.797 4.422 1 98.81 77 GLY A O 1
ATOM 605 N N . ILE A 1 78 ? -6.07 23.547 3.971 1 98.94 78 ILE A N 1
ATOM 606 C CA . ILE A 1 78 ? -5.582 22.188 3.812 1 98.94 78 ILE A CA 1
ATOM 607 C C . ILE A 1 78 ? -4.223 22.031 4.496 1 98.94 78 ILE A C 1
ATOM 609 O O . ILE A 1 78 ? -3.365 22.922 4.375 1 98.94 78 ILE A O 1
ATOM 613 N N . ASP A 1 79 ? -4.066 21.016 5.309 1 98.81 79 ASP A N 1
ATOM 614 C CA . ASP A 1 79 ? -2.771 20.562 5.797 1 98.81 79 ASP A CA 1
ATOM 615 C C . ASP A 1 79 ? -2.148 19.547 4.832 1 98.81 79 ASP A C 1
ATOM 617 O O . ASP A 1 79 ? -2.727 18.5 4.566 1 98.81 79 ASP A O 1
ATOM 621 N N . VAL A 1 80 ? -1.026 19.891 4.254 1 98.88 80 VAL A N 1
ATOM 622 C CA . VAL A 1 80 ? -0.344 19.016 3.309 1 98.88 80 VAL A CA 1
ATOM 623 C C . VAL A 1 80 ? 0.952 18.5 3.928 1 98.88 80 VAL A C 1
ATOM 625 O O . VAL A 1 80 ? 1.494 19.109 4.852 1 98.88 80 VAL A O 1
ATOM 628 N N . VAL A 1 81 ? 1.487 17.312 3.328 1 98.44 81 VAL A N 1
ATOM 629 C CA . VAL A 1 81 ? 2.703 16.734 3.887 1 98.44 81 VAL A CA 1
ATOM 630 C C . VAL A 1 81 ? 3.688 16.422 2.764 1 98.44 81 VAL A C 1
ATOM 632 O O . VAL A 1 81 ? 4.734 15.812 3 1 98.44 81 VAL A O 1
ATOM 635 N N . SER A 1 82 ? 3.373 16.766 1.542 1 98.69 82 SER A N 1
ATOM 636 C CA . SER A 1 82 ? 4.238 16.547 0.386 1 98.69 82 SER A CA 1
ATOM 637 C C . SER A 1 82 ? 3.93 17.547 -0.727 1 98.69 82 SER A C 1
ATOM 639 O O . SER A 1 82 ? 2.912 18.25 -0.683 1 98.69 82 SER A O 1
ATOM 641 N N . GLY A 1 83 ? 4.848 17.625 -1.677 1 98.75 83 GLY A N 1
ATOM 642 C CA . GLY A 1 83 ? 4.594 18.453 -2.852 1 98.75 83 GLY A CA 1
ATOM 643 C C . GLY A 1 83 ? 3.395 17.984 -3.656 1 98.75 83 GLY A C 1
ATOM 644 O O . GLY A 1 83 ? 2.664 18.797 -4.227 1 98.75 83 GLY A O 1
ATOM 645 N N . GLY A 1 84 ? 3.193 16.641 -3.74 1 98.75 84 GLY A N 1
ATOM 646 C CA . GLY A 1 84 ? 2.021 16.109 -4.418 1 98.75 84 GLY A CA 1
ATOM 647 C C . GLY A 1 84 ? 0.716 16.531 -3.77 1 98.75 84 GLY A C 1
ATOM 648 O O . GLY A 1 84 ? -0.265 16.812 -4.465 1 98.75 84 GLY A O 1
ATOM 649 N N . GLU A 1 85 ? 0.714 16.594 -2.479 1 98.88 85 GLU A N 1
ATOM 650 C CA . GLU A 1 85 ? -0.482 17.047 -1.779 1 98.88 85 GLU A CA 1
ATOM 651 C C . GLU A 1 85 ? -0.71 18.547 -1.994 1 98.88 85 GLU A C 1
ATOM 653 O O . GLU A 1 85 ? -1.851 18.984 -2.137 1 98.88 85 GLU A O 1
ATOM 658 N N . LEU A 1 86 ? 0.403 19.312 -1.981 1 98.88 86 LEU A N 1
ATOM 659 C CA . LEU A 1 86 ? 0.279 20.734 -2.297 1 98.88 86 LEU A CA 1
ATOM 660 C C . LEU A 1 86 ? -0.321 20.938 -3.686 1 98.88 86 LEU A C 1
ATOM 662 O O . LEU A 1 86 ? -1.234 21.75 -3.863 1 98.88 86 LEU A O 1
ATOM 666 N N . PHE A 1 87 ? 0.166 20.141 -4.613 1 98.88 87 PHE A N 1
ATOM 667 C CA . PHE A 1 87 ? -0.337 20.188 -5.98 1 98.88 87 PHE A CA 1
ATOM 668 C C . PHE A 1 87 ? -1.833 19.891 -6.02 1 98.88 87 PHE A C 1
ATOM 670 O O . PHE A 1 87 ? -2.6 20.641 -6.633 1 98.88 87 PHE A O 1
ATOM 677 N N . ARG A 1 88 ? -2.301 18.891 -5.328 1 98.62 88 ARG A N 1
ATOM 678 C CA . ARG A 1 88 ? -3.709 18.516 -5.258 1 98.62 88 ARG A CA 1
ATOM 679 C C . ARG A 1 88 ? -4.547 19.656 -4.664 1 98.62 88 ARG A C 1
ATOM 681 O O . ARG A 1 88 ? -5.629 19.953 -5.172 1 98.62 88 ARG A O 1
ATOM 688 N N . ALA A 1 89 ? -4.035 20.172 -3.555 1 98.81 89 ALA A N 1
ATOM 689 C CA . ALA A 1 89 ? -4.766 21.234 -2.873 1 98.81 89 ALA A CA 1
ATOM 690 C C . ALA A 1 89 ? -4.98 22.438 -3.795 1 98.81 89 ALA A C 1
ATOM 692 O O . ALA A 1 89 ? -6.09 22.969 -3.889 1 98.81 89 ALA A O 1
ATOM 693 N N . ARG A 1 90 ? -3.91 22.812 -4.461 1 98.75 90 ARG A N 1
ATOM 694 C CA . ARG A 1 90 ? -4 23.953 -5.359 1 98.75 90 ARG A CA 1
ATOM 695 C C . ARG A 1 90 ? -4.922 23.656 -6.535 1 98.75 90 ARG A C 1
ATOM 697 O O . ARG A 1 90 ? -5.719 24.516 -6.938 1 98.75 90 ARG A O 1
ATOM 704 N N . LYS A 1 91 ? -4.84 22.453 -7.074 1 98.38 91 LYS A N 1
ATOM 705 C CA . LYS A 1 91 ? -5.699 22.016 -8.172 1 98.38 91 LYS A CA 1
ATOM 706 C C . LYS A 1 91 ? -7.168 22.016 -7.758 1 98.38 91 LYS A C 1
ATOM 708 O O . LYS A 1 91 ? -8.055 22.266 -8.578 1 98.38 91 LYS A O 1
ATOM 713 N N . ALA A 1 92 ? -7.426 21.797 -6.488 1 98.25 92 ALA A N 1
ATOM 714 C CA . ALA A 1 92 ? -8.789 21.734 -5.961 1 98.25 92 ALA A CA 1
ATOM 715 C C . ALA A 1 92 ? -9.336 23.141 -5.691 1 98.25 92 ALA A C 1
ATOM 717 O O . ALA A 1 92 ? -10.492 23.281 -5.301 1 98.25 92 ALA A O 1
ATOM 718 N N . GLY A 1 93 ? -8.492 24.156 -5.777 1 98.06 93 GLY A N 1
ATOM 719 C CA . GLY A 1 93 ? -8.953 25.516 -5.645 1 98.06 93 GLY A CA 1
ATOM 720 C C . GLY A 1 93 ? -8.703 26.109 -4.266 1 98.06 93 GLY A C 1
ATOM 721 O O . GLY A 1 93 ? -9.219 27.172 -3.932 1 98.06 93 GLY A O 1
ATOM 722 N N . VAL A 1 94 ? -7.891 25.484 -3.512 1 98.62 94 VAL A N 1
ATOM 723 C CA . VAL A 1 94 ? -7.613 25.984 -2.168 1 98.62 94 VAL A CA 1
ATOM 724 C C . VAL A 1 94 ? -6.66 27.172 -2.24 1 98.62 94 VAL A C 1
ATOM 726 O O . VAL A 1 94 ? -5.598 27.094 -2.863 1 98.62 94 VAL A O 1
ATOM 729 N N . PRO A 1 95 ? -7.004 28.281 -1.654 1 98.75 95 PRO A N 1
ATOM 730 C CA . PRO A 1 95 ? -6.047 29.391 -1.607 1 98.75 95 PRO A CA 1
ATOM 731 C C . PRO A 1 95 ? -4.754 29.031 -0.883 1 98.75 95 PRO A C 1
ATOM 733 O O . PRO A 1 95 ? -4.789 28.344 0.141 1 98.75 95 PRO A O 1
ATOM 736 N N . ALA A 1 96 ? -3.629 29.453 -1.392 1 98.69 96 ALA A N 1
ATOM 737 C CA . ALA A 1 96 ? -2.322 29.078 -0.86 1 98.69 96 ALA A CA 1
ATOM 738 C C . ALA A 1 96 ? -2.156 29.562 0.579 1 98.69 96 ALA A C 1
ATOM 740 O O . ALA A 1 96 ? -1.509 28.891 1.392 1 98.69 96 ALA A O 1
ATOM 741 N N . ASP A 1 97 ? -2.766 30.672 0.913 1 98.5 97 ASP A N 1
ATOM 742 C CA . ASP A 1 97 ? -2.602 31.266 2.236 1 98.5 97 ASP A CA 1
ATOM 743 C C . ASP A 1 97 ? -3.449 30.531 3.275 1 98.5 97 ASP A C 1
ATOM 745 O O . ASP A 1 97 ? -3.506 30.953 4.438 1 98.5 97 ASP A O 1
ATOM 749 N N . LYS A 1 98 ? -4.148 29.453 2.865 1 98.88 98 LYS A N 1
ATOM 750 C CA . LYS A 1 98 ? -4.879 28.578 3.785 1 98.88 98 LYS A CA 1
ATOM 751 C C . LYS A 1 98 ? -4.27 27.188 3.828 1 98.88 98 LYS A C 1
ATOM 753 O O . LYS A 1 98 ? -4.922 26.234 4.25 1 98.88 98 LYS A O 1
ATOM 758 N N . ILE A 1 99 ? -3.039 27.078 3.328 1 98.94 99 ILE A N 1
ATOM 759 C CA . ILE A 1 99 ? -2.369 25.781 3.285 1 98.94 99 ILE A CA 1
ATOM 760 C C . ILE A 1 99 ? -1.196 25.781 4.262 1 98.94 99 ILE A C 1
ATOM 762 O O . ILE A 1 99 ? -0.378 26.703 4.266 1 98.94 99 ILE A O 1
ATOM 766 N N . VAL A 1 100 ? -1.159 24.828 5.125 1 98.88 100 VAL A N 1
ATOM 767 C CA . VAL A 1 100 ? -0.012 24.578 5.992 1 98.88 100 VAL A CA 1
ATOM 768 C C . VAL A 1 100 ? 0.716 23.312 5.531 1 98.88 100 VAL A C 1
ATOM 770 O O . VAL A 1 100 ? 0.09 22.375 5.035 1 98.88 100 VAL A O 1
ATOM 773 N N . PHE A 1 101 ? 2.053 23.312 5.598 1 98.81 101 PHE A N 1
ATOM 774 C CA . PHE A 1 101 ? 2.859 22.219 5.059 1 98.81 101 PHE A CA 1
ATOM 775 C C . PHE A 1 101 ? 3.672 21.547 6.16 1 98.81 101 PHE A C 1
ATOM 777 O O . PHE A 1 101 ? 4.684 22.094 6.609 1 98.81 101 PHE A O 1
ATOM 784 N N . ALA A 1 102 ? 3.205 20.391 6.547 1 96.88 102 ALA A N 1
ATOM 785 C CA . ALA A 1 102 ? 3.926 19.562 7.512 1 96.88 102 ALA A CA 1
ATOM 786 C C . ALA A 1 102 ? 4.691 18.453 6.812 1 96.88 102 ALA A C 1
ATOM 788 O O . ALA A 1 102 ? 4.875 18.484 5.594 1 96.88 102 ALA A O 1
ATOM 789 N N . GLY A 1 103 ? 5.277 17.547 7.602 1 94.06 103 GLY A N 1
ATOM 790 C CA . GLY A 1 103 ? 6.023 16.422 7.055 1 94.06 103 GLY A CA 1
ATOM 791 C C . GLY A 1 103 ? 7.496 16.453 7.414 1 94.06 103 GLY A C 1
ATOM 792 O O . GLY A 1 103 ? 8.125 17.516 7.375 1 94.06 103 GLY A O 1
ATOM 793 N N . VAL A 1 104 ? 8.133 15.328 7.578 1 94 104 VAL A N 1
ATOM 794 C CA . VAL A 1 104 ? 9.477 15.227 8.133 1 94 104 VAL A CA 1
ATOM 795 C C . VAL A 1 104 ? 10.5 15.203 7.008 1 94 104 VAL A C 1
ATOM 797 O O . VAL A 1 104 ? 11.703 15.328 7.25 1 94 104 VAL A O 1
ATOM 800 N N . GLY A 1 105 ? 10.031 15.008 5.828 1 95.94 105 GLY A N 1
ATOM 801 C CA . GLY A 1 105 ? 10.961 14.844 4.719 1 95.94 105 GLY A CA 1
ATOM 802 C C . GLY A 1 105 ? 10.664 15.758 3.549 1 95.94 105 GLY A C 1
ATOM 803 O O . GLY A 1 105 ? 10.594 15.312 2.402 1 95.94 105 GLY A O 1
ATOM 804 N N . LYS A 1 106 ? 10.461 17.062 3.816 1 98 106 LYS A N 1
ATOM 805 C CA . LYS A 1 106 ? 10.281 18.047 2.742 1 98 106 LYS A CA 1
ATOM 806 C C . LYS A 1 106 ? 11.57 18.203 1.935 1 98 106 LYS A C 1
ATOM 808 O O . LYS A 1 106 ? 12.609 18.578 2.484 1 98 106 LYS A O 1
ATOM 813 N N . SER A 1 107 ? 11.492 17.953 0.677 1 97.56 107 SER A N 1
ATOM 814 C CA . SER A 1 107 ? 12.664 18.141 -0.172 1 97.56 107 SER A CA 1
ATOM 815 C C . SER A 1 107 ? 12.883 19.625 -0.5 1 97.56 107 SER A C 1
ATOM 817 O O . SER A 1 107 ? 11.992 20.453 -0.278 1 97.56 107 SER A O 1
ATOM 819 N N . ARG A 1 108 ? 14.055 19.984 -0.991 1 97.5 108 ARG A N 1
ATOM 820 C CA . ARG A 1 108 ? 14.344 21.344 -1.417 1 97.5 108 ARG A CA 1
ATOM 821 C C . ARG A 1 108 ? 13.367 21.797 -2.494 1 97.5 108 ARG A C 1
ATOM 823 O O . ARG A 1 108 ? 12.93 22.953 -2.498 1 97.5 108 ARG A O 1
ATOM 830 N N . GLU A 1 109 ? 13.047 20.859 -3.377 1 97.69 109 GLU A N 1
ATOM 831 C CA . GLU A 1 109 ? 12.109 21.172 -4.453 1 97.69 109 GLU A CA 1
ATOM 832 C C . GLU A 1 109 ? 10.711 21.453 -3.9 1 97.69 109 GLU A C 1
ATOM 834 O O . GLU A 1 109 ? 10.023 22.359 -4.375 1 97.69 109 GLU A O 1
ATOM 839 N N . GLU A 1 110 ? 10.305 20.672 -2.951 1 98.5 110 GLU A N 1
ATOM 840 C CA . GLU A 1 110 ? 9 20.875 -2.326 1 98.5 110 GLU A CA 1
ATOM 841 C C . GLU A 1 110 ? 8.953 22.203 -1.582 1 98.5 110 GLU A C 1
ATOM 843 O O . GLU A 1 110 ? 7.945 22.906 -1.632 1 98.5 110 GLU A O 1
ATOM 848 N N . ILE A 1 111 ? 10.055 22.531 -0.888 1 98.75 111 ILE A N 1
ATOM 849 C CA . ILE A 1 111 ? 10.141 23.797 -0.154 1 98.75 111 ILE A CA 1
ATOM 850 C C . ILE A 1 111 ? 10.062 24.969 -1.128 1 98.75 111 ILE A C 1
ATOM 852 O O . ILE A 1 111 ? 9.297 25.906 -0.917 1 98.75 111 ILE A O 1
ATOM 856 N N . ALA A 1 112 ? 10.812 24.875 -2.201 1 98.88 112 ALA A N 1
ATOM 857 C CA . ALA A 1 112 ? 10.789 25.922 -3.211 1 98.88 112 ALA A CA 1
ATOM 858 C C . ALA A 1 112 ? 9.398 26.094 -3.807 1 98.88 112 ALA A C 1
ATOM 860 O O . ALA A 1 112 ? 8.922 27.219 -3.988 1 98.88 112 ALA A O 1
ATOM 861 N N . TYR A 1 113 ? 8.773 24.953 -4.102 1 98.81 113 TYR A N 1
ATOM 862 C CA . TYR A 1 113 ? 7.422 24.953 -4.648 1 98.81 113 TYR A CA 1
ATOM 863 C C . TYR A 1 113 ? 6.449 25.656 -3.703 1 98.81 113 TYR A C 1
ATOM 865 O O . TYR A 1 113 ? 5.68 26.516 -4.121 1 98.81 113 TYR A O 1
ATOM 873 N N . ALA A 1 114 ? 6.543 25.328 -2.453 1 98.88 114 ALA A N 1
ATOM 874 C CA . ALA A 1 114 ? 5.645 25.891 -1.447 1 98.88 114 ALA A CA 1
ATOM 875 C C . ALA A 1 114 ? 5.875 27.391 -1.28 1 98.88 114 ALA A C 1
ATOM 877 O O . ALA A 1 114 ? 4.926 28.156 -1.088 1 98.88 114 ALA A O 1
ATOM 878 N N . LEU A 1 115 ? 7.129 27.812 -1.295 1 98.88 115 LEU A N 1
ATOM 879 C CA . LEU A 1 115 ? 7.461 29.234 -1.172 1 98.88 115 LEU A CA 1
ATOM 880 C C . LEU A 1 115 ? 6.945 30.016 -2.371 1 98.88 115 LEU A C 1
ATOM 882 O O . LEU A 1 115 ? 6.426 31.125 -2.217 1 98.88 115 LEU A O 1
ATOM 886 N N . LYS A 1 116 ? 7.09 29.438 -3.551 1 98.75 116 LYS A N 1
ATOM 887 C CA . LYS A 1 116 ? 6.59 30.078 -4.758 1 98.75 116 LYS A CA 1
ATOM 888 C C . LYS A 1 116 ? 5.07 30.219 -4.719 1 98.75 116 LYS A C 1
ATOM 890 O O . LYS A 1 116 ? 4.52 31.219 -5.203 1 98.75 116 LYS A O 1
ATOM 895 N N . GLU A 1 117 ? 4.375 29.266 -4.148 1 98.56 117 GLU A N 1
ATOM 896 C CA . GLU A 1 117 ? 2.92 29.297 -4.02 1 98.56 117 GLU A CA 1
ATOM 897 C C . GLU A 1 117 ? 2.482 30.281 -2.941 1 98.56 117 GLU A C 1
ATOM 899 O O . GLU A 1 117 ? 1.324 30.703 -2.91 1 98.56 117 GLU A O 1
ATOM 904 N N . LYS A 1 118 ? 3.414 30.594 -1.99 1 98.62 118 LYS A N 1
ATOM 905 C CA . LYS A 1 118 ? 3.137 31.5 -0.885 1 98.62 118 LYS A CA 1
ATOM 906 C C . LYS A 1 118 ? 2.125 30.906 0.086 1 98.62 118 LYS A C 1
ATOM 908 O O . LYS A 1 118 ? 1.126 31.547 0.423 1 98.62 118 LYS A O 1
ATOM 913 N N . ILE A 1 119 ? 2.424 29.672 0.591 1 98.88 119 ILE A N 1
ATOM 914 C CA . ILE A 1 119 ? 1.552 29 1.543 1 98.88 119 ILE A CA 1
ATOM 915 C C . ILE A 1 119 ? 1.547 29.75 2.869 1 98.88 119 ILE A C 1
ATOM 917 O O . ILE A 1 119 ? 2.334 30.688 3.064 1 98.88 119 ILE A O 1
ATOM 921 N N . LEU A 1 120 ? 0.68 29.391 3.754 1 98.81 120 LEU A N 1
ATOM 922 C CA . LEU A 1 120 ? 0.516 30.047 5.043 1 98.81 120 LEU A CA 1
ATOM 923 C C . LEU A 1 120 ? 1.76 29.875 5.906 1 98.81 120 LEU A C 1
ATOM 925 O O . LEU A 1 120 ? 2.291 30.844 6.445 1 98.81 120 LEU A O 1
ATOM 929 N N . MET A 1 121 ? 2.211 28.609 6.031 1 98.75 121 MET A N 1
ATOM 930 C CA . MET A 1 121 ? 3.41 28.391 6.832 1 98.75 121 MET A CA 1
ATOM 931 C C . MET A 1 121 ? 3.918 26.953 6.66 1 98.75 121 MET A C 1
ATOM 933 O O . MET A 1 121 ? 3.16 26.062 6.273 1 98.75 121 MET A O 1
ATOM 937 N N . PHE A 1 122 ? 5.23 26.766 6.863 1 98.81 122 PHE A N 1
ATOM 938 C CA . PHE A 1 122 ? 5.84 25.453 7.055 1 98.81 122 PHE A CA 1
ATOM 939 C C . PHE A 1 122 ? 5.789 25.047 8.523 1 98.81 122 PHE A C 1
ATOM 941 O O . PHE A 1 122 ? 6.117 25.844 9.406 1 98.81 122 PHE A O 1
ATOM 948 N N . ASN A 1 123 ? 5.297 23.875 8.797 1 98.44 123 ASN A N 1
ATOM 949 C CA . ASN A 1 123 ? 5.512 23.234 10.094 1 98.44 123 ASN A CA 1
ATOM 950 C C . ASN A 1 123 ? 6.805 22.422 10.109 1 98.44 123 ASN A C 1
ATOM 952 O O . ASN A 1 123 ? 6.848 21.297 9.617 1 98.44 123 ASN A O 1
ATOM 956 N N . VAL A 1 124 ? 7.812 22.969 10.719 1 97.88 124 VAL A N 1
ATOM 957 C CA . VAL A 1 124 ? 9.18 22.453 10.641 1 97.88 124 VAL A CA 1
ATOM 958 C C . VAL A 1 124 ? 9.367 21.328 11.648 1 97.88 124 VAL A C 1
ATOM 960 O O . VAL A 1 124 ? 8.984 21.453 12.812 1 97.88 124 VAL A O 1
ATOM 963 N N . GLU A 1 125 ? 10.039 20.312 11.188 1 94.88 125 GLU A N 1
ATOM 964 C CA . GLU A 1 125 ? 10.078 19.062 11.953 1 94.88 125 GLU A CA 1
ATOM 965 C C . GLU A 1 125 ? 11.461 18.828 12.547 1 94.88 125 GLU A C 1
ATOM 967 O O . GLU A 1 125 ? 11.625 17.984 13.43 1 94.88 125 GLU A O 1
ATOM 972 N N . SER A 1 126 ? 12.508 19.531 12.039 1 94.56 126 SER A N 1
ATOM 973 C CA . SER A 1 126 ? 13.867 19.312 12.516 1 94.56 126 SER A CA 1
ATOM 974 C C . SER A 1 126 ? 14.75 20.531 12.273 1 94.56 126 SER A C 1
ATOM 976 O O . SER A 1 126 ? 14.391 21.406 11.484 1 94.56 126 SER A O 1
ATOM 978 N N . GLN A 1 127 ? 15.844 20.547 13.016 1 95.12 127 GLN A N 1
ATOM 979 C CA . GLN A 1 127 ? 16.828 21.609 12.852 1 95.12 127 GLN A CA 1
ATOM 980 C C . GLN A 1 127 ? 17.375 21.641 11.43 1 95.12 127 GLN A C 1
ATOM 982 O O . GLN A 1 127 ? 17.484 22.703 10.82 1 95.12 127 GLN A O 1
ATOM 987 N N . ASP A 1 128 ? 17.672 20.469 10.867 1 95.94 128 ASP A N 1
ATOM 988 C CA . ASP A 1 128 ? 18.203 20.375 9.508 1 95.94 128 ASP A CA 1
ATOM 989 C C . ASP A 1 128 ? 17.203 20.938 8.492 1 95.94 128 ASP A C 1
ATOM 991 O O . ASP A 1 128 ? 17.594 21.609 7.543 1 95.94 128 ASP A O 1
ATOM 995 N N . GLU A 1 129 ? 16.016 20.641 8.672 1 96.94 129 GLU A N 1
ATOM 996 C CA . GLU A 1 129 ? 14.969 21.125 7.766 1 96.94 129 GLU A CA 1
ATOM 997 C C . GLU A 1 129 ? 14.875 22.641 7.809 1 96.94 129 GLU A C 1
ATOM 999 O O . GLU A 1 129 ? 14.703 23.281 6.773 1 96.94 129 GLU A O 1
ATOM 1004 N N . LEU A 1 130 ? 14.945 23.203 9.047 1 98 130 LEU A N 1
ATOM 1005 C CA . LEU A 1 130 ? 14.922 24.656 9.203 1 98 130 LEU A CA 1
ATOM 1006 C C . LEU A 1 130 ? 16.047 25.297 8.414 1 98 130 LEU A C 1
ATOM 1008 O O . LEU A 1 130 ? 15.844 26.312 7.746 1 98 130 LEU A O 1
ATOM 1012 N N . ASP A 1 131 ? 17.203 24.688 8.523 1 97.94 131 ASP A N 1
ATOM 1013 C CA . ASP A 1 131 ? 18.359 25.188 7.773 1 97.94 131 ASP A CA 1
ATOM 1014 C C . ASP A 1 131 ? 18.078 25.156 6.27 1 97.94 131 ASP A C 1
ATOM 1016 O O . ASP A 1 131 ? 18.391 26.125 5.559 1 97.94 131 ASP A O 1
ATOM 1020 N N . HIS A 1 132 ? 17.5 24.125 5.824 1 97.44 132 HIS A N 1
ATOM 1021 C CA . HIS A 1 132 ? 17.203 23.969 4.402 1 97.44 132 HIS A CA 1
ATOM 1022 C C . HIS A 1 132 ? 16.172 25 3.941 1 97.44 132 HIS A C 1
ATOM 1024 O O . HIS A 1 132 ? 16.281 25.547 2.844 1 97.44 132 HIS A O 1
ATOM 1030 N N . ILE A 1 133 ? 15.18 25.188 4.738 1 98.69 133 ILE A N 1
ATOM 1031 C CA . ILE A 1 133 ? 14.156 26.172 4.414 1 98.69 133 ILE A CA 1
ATOM 1032 C C . ILE A 1 133 ? 14.789 27.547 4.312 1 98.69 133 ILE A C 1
ATOM 1034 O O . ILE A 1 133 ? 14.492 28.312 3.383 1 98.69 133 ILE A O 1
ATOM 1038 N N . SER A 1 134 ? 15.656 27.875 5.285 1 98.81 134 SER A N 1
ATOM 1039 C CA . SER A 1 134 ? 16.359 29.141 5.258 1 98.81 134 SER A CA 1
ATOM 1040 C C . SER A 1 134 ? 17.156 29.312 3.963 1 98.81 134 SER A C 1
ATOM 1042 O O . SER A 1 134 ? 17.062 30.344 3.293 1 98.81 134 SER A O 1
ATOM 1044 N N . GLU A 1 135 ? 17.875 28.266 3.635 1 98.56 135 GLU A N 1
ATOM 1045 C CA . GLU A 1 135 ? 18.719 28.312 2.439 1 98.56 135 GLU A CA 1
ATOM 1046 C C . GLU A 1 135 ? 17.875 28.531 1.184 1 98.56 135 GLU A C 1
ATOM 1048 O O . GLU A 1 135 ? 18.234 29.344 0.328 1 98.56 135 GLU A O 1
ATOM 1053 N N . VAL A 1 136 ? 16.812 27.828 1.058 1 98.69 136 VAL A N 1
ATOM 1054 C CA . VAL A 1 136 ? 15.969 27.906 -0.127 1 98.69 136 VAL A CA 1
ATOM 1055 C C . VAL A 1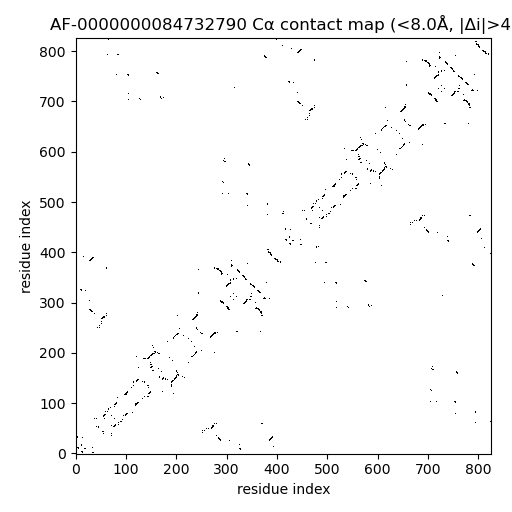 136 ? 15.289 29.266 -0.191 1 98.69 136 VAL A C 1
ATOM 1057 O O . VAL A 1 136 ? 15.172 29.859 -1.266 1 98.69 136 VAL A O 1
ATOM 1060 N N . ALA A 1 137 ? 14.828 29.75 0.926 1 98.81 137 ALA A N 1
ATOM 1061 C CA . ALA A 1 137 ? 14.18 31.062 0.982 1 98.81 137 ALA A CA 1
ATOM 1062 C C . ALA A 1 137 ? 15.133 32.156 0.534 1 98.81 137 ALA A C 1
ATOM 1064 O O . ALA A 1 137 ? 14.758 33.031 -0.262 1 98.81 137 ALA A O 1
ATOM 1065 N N . VAL A 1 138 ? 16.359 32.125 1.024 1 98.75 138 VAL A N 1
ATOM 1066 C CA . VAL A 1 138 ? 17.375 33.094 0.669 1 98.75 138 VAL A CA 1
ATOM 1067 C C . VAL A 1 138 ? 17.656 33.031 -0.83 1 98.75 138 VAL A C 1
ATOM 1069 O O . VAL A 1 138 ? 17.734 34.062 -1.501 1 98.75 138 VAL A O 1
ATOM 1072 N N . ALA A 1 139 ? 17.781 31.844 -1.294 1 98.62 139 ALA A N 1
ATOM 1073 C CA . ALA A 1 139 ? 18.078 31.656 -2.715 1 98.62 139 ALA A CA 1
ATOM 1074 C C . ALA A 1 139 ? 16.953 32.219 -3.58 1 98.62 139 ALA A C 1
ATOM 1076 O O . ALA A 1 139 ? 17.203 32.719 -4.68 1 98.62 139 ALA A O 1
ATOM 1077 N N . LEU A 1 140 ? 15.727 32.219 -3.123 1 98.56 140 LEU A N 1
ATOM 1078 C CA . LEU A 1 140 ? 14.57 32.688 -3.879 1 98.56 140 LEU A CA 1
ATOM 1079 C C . LEU A 1 140 ? 14.297 34.156 -3.59 1 98.56 140 LEU A C 1
ATOM 1081 O O . LEU A 1 140 ? 13.398 34.75 -4.191 1 98.56 140 LEU A O 1
ATOM 1085 N N . GLY A 1 141 ? 14.977 34.719 -2.68 1 98.38 141 GLY A N 1
ATOM 1086 C CA . GLY A 1 141 ? 14.797 36.125 -2.332 1 98.38 141 GLY A CA 1
ATOM 1087 C C . GLY A 1 141 ? 13.484 36.375 -1.611 1 98.38 141 GLY A C 1
ATOM 1088 O O . GLY A 1 141 ? 12.836 37.406 -1.857 1 98.38 141 GLY A O 1
ATOM 1089 N N . THR A 1 142 ? 13.078 35.438 -0.807 1 98.44 142 THR A N 1
ATOM 1090 C CA . THR A 1 142 ? 11.82 35.594 -0.084 1 98.44 142 THR A CA 1
ATOM 1091 C C . THR A 1 142 ? 11.984 35.188 1.377 1 98.44 142 THR A C 1
ATOM 1093 O O . THR A 1 142 ? 13.086 34.844 1.815 1 98.44 142 THR A O 1
ATOM 1096 N N . GLN A 1 143 ? 10.914 35.281 2.178 1 98.38 143 GLN A N 1
ATOM 1097 C CA . GLN A 1 143 ? 10.867 34.812 3.562 1 98.38 143 GLN A CA 1
ATOM 1098 C C . GLN A 1 143 ? 9.938 33.594 3.711 1 98.38 143 GLN A C 1
ATOM 1100 O O . GLN A 1 143 ? 8.875 33.562 3.088 1 98.38 143 GLN A O 1
ATOM 1105 N N . ALA A 1 144 ? 10.391 32.688 4.402 1 98.88 144 ALA A N 1
ATOM 1106 C CA . ALA A 1 144 ? 9.586 31.5 4.66 1 98.88 144 ALA A CA 1
ATOM 1107 C C . ALA A 1 144 ? 8.844 31.609 5.992 1 98.88 144 ALA A C 1
ATOM 1109 O O . ALA A 1 144 ? 9.477 31.688 7.051 1 98.88 144 ALA A O 1
ATOM 1110 N N . PRO A 1 145 ? 7.539 31.734 5.934 1 98.88 145 PRO A N 1
ATOM 1111 C CA . PRO A 1 145 ? 6.816 31.641 7.203 1 98.88 145 PRO A CA 1
ATOM 1112 C C . PRO A 1 145 ? 6.926 30.25 7.836 1 98.88 145 PRO A C 1
ATOM 1114 O O . PRO A 1 145 ? 6.641 29.234 7.18 1 98.88 145 PRO A O 1
ATOM 1117 N N . VAL A 1 146 ? 7.367 30.188 9.141 1 98.81 146 VAL A N 1
ATOM 1118 C CA . VAL A 1 146 ? 7.613 28.875 9.734 1 98.81 146 VAL A CA 1
ATOM 1119 C C . VAL A 1 146 ? 6.973 28.797 11.117 1 98.81 146 VAL A C 1
ATOM 1121 O O . VAL A 1 146 ? 6.91 29.812 11.828 1 98.81 146 VAL A O 1
ATOM 1124 N N . ALA A 1 147 ? 6.422 27.719 11.414 1 98.69 147 ALA A N 1
ATOM 1125 C CA . ALA A 1 147 ? 6.156 27.234 12.766 1 98.69 147 ALA A CA 1
ATOM 1126 C C . ALA A 1 147 ? 6.988 25.984 13.062 1 98.69 147 ALA A C 1
ATOM 1128 O O . ALA A 1 147 ? 7.262 25.188 12.164 1 98.69 147 ALA A O 1
ATOM 1129 N N . LEU A 1 148 ? 7.48 25.828 14.25 1 98 148 LEU A N 1
ATOM 1130 C CA . LEU A 1 148 ? 8.172 24.594 14.625 1 98 148 LEU A CA 1
ATOM 1131 C C . LEU A 1 148 ? 7.211 23.625 15.297 1 98 148 LEU A C 1
ATOM 1133 O O . LEU A 1 148 ? 6.426 24.016 16.172 1 98 148 LEU A O 1
ATOM 1137 N N . ARG A 1 149 ? 7.168 22.391 14.773 1 96.5 149 ARG A N 1
ATOM 1138 C CA . ARG A 1 149 ? 6.422 21.359 15.477 1 96.5 149 ARG A CA 1
ATOM 1139 C C . ARG A 1 149 ? 7.133 20.938 16.766 1 96.5 149 ARG A C 1
ATOM 1141 O O . ARG A 1 149 ? 8.25 20.422 16.719 1 96.5 149 ARG A O 1
ATOM 1148 N N . VAL A 1 150 ? 6.484 21.141 17.859 1 93.69 150 VAL A N 1
ATOM 1149 C CA . VAL A 1 150 ? 7.062 20.844 19.156 1 93.69 150 VAL A CA 1
ATOM 1150 C C . VAL A 1 150 ? 6.422 19.562 19.719 1 93.69 150 VAL A C 1
ATOM 1152 O O . VAL A 1 150 ? 5.195 19.484 19.828 1 93.69 150 VAL A O 1
ATOM 1155 N N . ASN A 1 151 ? 7.223 18.594 19.984 1 87.25 151 ASN A N 1
ATOM 1156 C CA . ASN A 1 151 ? 6.762 17.359 20.594 1 87.25 151 ASN A CA 1
ATOM 1157 C C . ASN A 1 151 ? 6.57 17.5 22.094 1 87.25 151 ASN A C 1
ATOM 1159 O O . ASN A 1 151 ? 7.543 17.625 22.844 1 87.25 151 ASN A O 1
ATOM 1163 N N . PRO A 1 152 ? 5.395 17.391 22.531 1 78.31 152 PRO A N 1
ATOM 1164 C CA . PRO A 1 152 ? 5.125 17.609 23.953 1 78.31 152 PRO A CA 1
ATOM 1165 C C . PRO A 1 152 ? 5.398 16.375 24.812 1 78.31 152 PRO A C 1
ATOM 1167 O O . PRO A 1 152 ? 5.336 16.453 26.047 1 78.31 152 PRO A O 1
ATOM 1170 N N . ASP A 1 153 ? 5.762 15.219 24.219 1 77.06 153 ASP A N 1
ATOM 1171 C CA . ASP A 1 153 ? 6.012 13.953 24.906 1 77.06 153 ASP A CA 1
ATOM 1172 C C . ASP A 1 153 ? 4.762 13.477 25.641 1 77.06 153 ASP A C 1
ATOM 1174 O O . ASP A 1 153 ? 4.824 13.148 26.828 1 77.06 153 ASP A O 1
ATOM 1178 N N . VAL A 1 154 ? 3.656 13.602 25.062 1 74.38 154 VAL A N 1
ATOM 1179 C CA . VAL A 1 154 ? 2.381 13.102 25.578 1 74.38 154 VAL A CA 1
ATOM 1180 C C . VAL A 1 154 ? 2.064 11.75 24.938 1 74.38 154 VAL A C 1
ATOM 1182 O O . VAL A 1 154 ? 2.221 11.57 23.734 1 74.38 154 VAL A O 1
ATOM 1185 N N . ASP A 1 155 ? 1.753 10.789 25.75 1 74.44 155 ASP A N 1
ATOM 1186 C CA . ASP A 1 155 ? 1.316 9.492 25.25 1 74.44 155 ASP A CA 1
ATOM 1187 C C . ASP A 1 155 ? -0.174 9.5 24.906 1 74.44 155 ASP A C 1
ATOM 1189 O O . ASP A 1 155 ? -1.016 9.508 25.812 1 74.44 155 ASP A O 1
ATOM 1193 N N . PRO A 1 156 ? -0.451 9.406 23.656 1 75.81 156 PRO A N 1
ATOM 1194 C CA . PRO A 1 156 ? -1.867 9.461 23.281 1 75.81 156 PRO A CA 1
ATOM 1195 C C . PRO A 1 156 ? -2.574 8.117 23.438 1 75.81 156 PRO A C 1
ATOM 1197 O O . PRO A 1 156 ? -3.795 8.039 23.281 1 75.81 156 PRO A O 1
ATOM 1200 N N . LYS A 1 157 ? -2.072 7.066 23.922 1 70.81 157 LYS A N 1
ATOM 1201 C CA . LYS A 1 157 ? -2.654 5.742 24.125 1 70.81 157 LYS A CA 1
ATOM 1202 C C . LYS A 1 157 ? -3.344 5.246 22.859 1 70.81 157 LYS A C 1
ATOM 1204 O O . LYS A 1 157 ? -4.488 4.789 22.906 1 70.81 157 LYS A O 1
ATOM 1209 N N . THR A 1 158 ? -2.775 5.492 21.688 1 76.25 158 THR A N 1
ATOM 1210 C CA . THR A 1 158 ? -3.26 4.977 20.406 1 76.25 158 THR A CA 1
ATOM 1211 C C . THR A 1 158 ? -2.258 3.998 19.797 1 76.25 158 THR A C 1
ATOM 1213 O O . THR A 1 158 ? -1.278 3.625 20.453 1 76.25 158 THR A O 1
ATOM 1216 N N . HIS A 1 159 ? -2.621 3.496 18.625 1 78.94 159 HIS A N 1
ATOM 1217 C CA . HIS A 1 159 ? -1.718 2.551 17.969 1 78.94 159 HIS A CA 1
ATOM 1218 C C . HIS A 1 159 ? -0.332 3.156 17.781 1 78.94 159 HIS A C 1
ATOM 1220 O O . HIS A 1 159 ? -0.207 4.324 17.406 1 78.94 159 HIS A O 1
ATOM 1226 N N . PRO A 1 160 ? 0.716 2.389 17.938 1 77.38 160 PRO A N 1
ATOM 1227 C CA . PRO A 1 160 ? 2.08 2.916 17.859 1 77.38 160 PRO A CA 1
ATOM 1228 C C . PRO A 1 160 ? 2.391 3.521 16.484 1 77.38 160 PRO A C 1
ATOM 1230 O O . PRO A 1 160 ? 3.131 4.504 16.391 1 77.38 160 PRO A O 1
ATOM 1233 N N . TYR A 1 161 ? 1.78 3.018 15.5 1 81.69 161 TYR A N 1
ATOM 1234 C CA . TYR A 1 161 ? 2.115 3.469 14.156 1 81.69 161 TYR A CA 1
ATOM 1235 C C . TYR A 1 161 ? 1.446 4.801 13.844 1 81.69 161 TYR A C 1
ATOM 1237 O O . TYR A 1 161 ? 1.79 5.461 12.859 1 81.69 161 TYR A O 1
ATOM 1245 N N . ILE A 1 162 ? 0.605 5.285 14.711 1 79.06 162 ILE A N 1
ATOM 1246 C CA . ILE A 1 162 ? -0.054 6.555 14.43 1 79.06 162 ILE A CA 1
ATOM 1247 C C . ILE A 1 162 ? 0.102 7.492 15.625 1 79.06 162 ILE A C 1
ATOM 1249 O O . ILE A 1 162 ? -0.612 8.492 15.742 1 79.06 162 ILE A O 1
ATOM 1253 N N . SER A 1 163 ? 0.917 7.117 16.578 1 79.62 163 SER A N 1
ATOM 1254 C CA . SER A 1 163 ? 1.322 7.98 17.688 1 79.62 163 SER A CA 1
ATOM 1255 C C . SER A 1 163 ? 2.529 8.828 17.312 1 79.62 163 SER A C 1
ATOM 1257 O O . SER A 1 163 ? 3.646 8.32 17.203 1 79.62 163 SER A O 1
ATOM 1259 N N . THR A 1 164 ? 2.354 10.086 17.25 1 78.75 164 THR A N 1
ATOM 1260 C CA . THR A 1 164 ? 3.395 10.914 16.656 1 78.75 164 THR A CA 1
ATOM 1261 C C . THR A 1 164 ? 3.982 11.867 17.688 1 78.75 164 THR A C 1
ATOM 1263 O O . THR A 1 164 ? 4.949 12.586 17.406 1 78.75 164 THR A O 1
ATOM 1266 N N . GLY A 1 165 ? 3.436 11.961 18.859 1 79.06 165 GLY A N 1
ATOM 1267 C CA . GLY A 1 165 ? 3.877 12.938 19.844 1 79.06 165 GLY A CA 1
ATOM 1268 C C . GLY A 1 165 ? 4.797 12.352 20.891 1 79.06 165 GLY A C 1
ATOM 1269 O O . GLY A 1 165 ? 4.934 12.906 21.984 1 79.06 165 GLY A O 1
ATOM 1270 N N . MET A 1 166 ? 5.375 11.227 20.562 1 78.75 166 MET A N 1
ATOM 1271 C CA . MET A 1 166 ? 6.246 10.57 21.531 1 78.75 166 MET A CA 1
ATOM 1272 C C . MET A 1 166 ? 7.699 10.977 21.328 1 78.75 166 MET A C 1
ATOM 1274 O O . MET A 1 166 ? 8.102 11.312 20.219 1 78.75 166 MET A O 1
ATOM 1278 N N . LYS A 1 167 ? 8.438 10.883 22.281 1 71.5 167 LYS A N 1
ATOM 1279 C CA . LYS A 1 167 ? 9.852 11.234 22.25 1 71.5 167 LYS A CA 1
ATOM 1280 C C . LYS A 1 167 ? 10.609 10.383 21.234 1 71.5 167 LYS A C 1
ATOM 1282 O O . LYS A 1 167 ? 11.586 10.852 20.641 1 71.5 167 LYS A O 1
ATOM 1287 N N . LYS A 1 168 ? 10.188 9.289 21 1 74.62 168 LYS A N 1
ATOM 1288 C CA . LYS A 1 168 ? 10.891 8.352 20.125 1 74.62 168 LYS A CA 1
ATOM 1289 C C . LYS A 1 168 ? 10.398 8.453 18.688 1 74.62 168 LYS A C 1
ATOM 1291 O O . LYS A 1 168 ? 10.805 7.672 17.828 1 74.62 168 LYS A O 1
ATOM 1296 N N . SER A 1 169 ? 9.625 9.438 18.484 1 83.56 169 SER A N 1
ATOM 1297 C CA . SER A 1 169 ? 9.078 9.562 17.141 1 83.56 169 SER A CA 1
ATOM 1298 C C . SER A 1 169 ? 9.992 10.391 16.234 1 83.56 169 SER A C 1
ATOM 1300 O O . SER A 1 169 ? 10.789 11.188 16.719 1 83.56 169 SER A O 1
ATOM 1302 N N . LYS A 1 170 ? 9.828 10.164 14.938 1 86.44 170 LYS A N 1
ATOM 1303 C CA . LYS A 1 170 ? 10.617 10.906 13.961 1 86.44 170 LYS A CA 1
ATOM 1304 C C . LYS A 1 170 ? 10.094 12.328 13.797 1 86.44 170 LYS A C 1
ATOM 1306 O O . LYS A 1 170 ? 10.688 13.133 13.07 1 86.44 170 LYS A O 1
ATOM 1311 N N . PHE A 1 171 ? 9.031 12.641 14.516 1 90.56 171 PHE A N 1
ATOM 1312 C CA . PHE A 1 171 ? 8.336 13.898 14.266 1 90.56 171 PHE A CA 1
ATOM 1313 C C . PHE A 1 171 ? 8.719 14.945 15.305 1 90.56 171 PHE A C 1
ATOM 1315 O O . PHE A 1 171 ? 8.883 14.625 16.484 1 90.56 171 PHE A O 1
ATOM 1322 N N . GLY A 1 172 ? 8.836 16.188 14.859 1 91.31 172 GLY A N 1
ATOM 1323 C CA . GLY A 1 172 ? 8.875 17.359 15.711 1 91.31 172 GLY A CA 1
ATOM 1324 C C . GLY A 1 172 ? 10.195 17.531 16.438 1 91.31 172 GLY A C 1
ATOM 1325 O O . GLY A 1 172 ? 11.078 16.672 16.328 1 91.31 172 GLY A O 1
ATOM 1326 N N . ILE A 1 173 ? 10.352 18.656 17.094 1 91.62 173 ILE A N 1
ATOM 1327 C CA . ILE A 1 173 ? 11.492 19.031 17.906 1 91.62 173 ILE A CA 1
ATOM 1328 C C . ILE A 1 173 ? 11.164 18.812 19.391 1 91.62 173 ILE A C 1
ATOM 1330 O O . ILE A 1 173 ? 10.109 19.25 19.859 1 91.62 173 ILE A O 1
ATOM 1334 N N . PRO A 1 174 ? 12 18.156 20.047 1 88.06 174 PRO A N 1
ATOM 1335 C CA . PRO A 1 174 ? 11.742 17.953 21.484 1 88.06 174 PRO A CA 1
ATOM 1336 C C . PRO A 1 174 ? 11.555 19.281 22.219 1 88.06 174 PRO A C 1
ATOM 1338 O O . PRO A 1 174 ? 12.266 20.25 21.953 1 88.06 174 PRO A O 1
ATOM 1341 N N . VAL A 1 175 ? 10.656 19.234 23.156 1 85.94 175 VAL A N 1
ATOM 1342 C CA . VAL A 1 175 ? 10.242 20.453 23.859 1 85.94 175 VAL A CA 1
ATOM 1343 C C . VAL A 1 175 ? 11.438 21.062 24.594 1 85.94 175 VAL A C 1
ATOM 1345 O O . VAL A 1 175 ? 11.547 22.281 24.688 1 85.94 175 VAL A O 1
ATOM 1348 N N . GLU A 1 176 ? 12.352 20.25 25 1 86.94 176 GLU A N 1
ATOM 1349 C CA . GLU A 1 176 ? 13.508 20.719 25.766 1 86.94 176 GLU A CA 1
ATOM 1350 C C . GLU A 1 176 ? 14.43 21.578 24.906 1 86.94 176 GLU A C 1
ATOM 1352 O O . GLU A 1 176 ? 15.18 22.406 25.438 1 86.94 176 GLU A O 1
ATOM 1357 N N . ARG A 1 177 ? 14.305 21.438 23.625 1 90.94 177 ARG A N 1
ATOM 1358 C CA . ARG A 1 177 ? 15.195 22.156 22.719 1 90.94 177 ARG A CA 1
ATOM 1359 C C . ARG A 1 177 ? 14.438 23.219 21.922 1 90.94 177 ARG A C 1
ATOM 1361 O O . ARG A 1 177 ? 15.039 23.969 21.141 1 90.94 177 ARG A O 1
ATOM 1368 N N . ALA A 1 178 ? 13.227 23.328 22.156 1 93.31 178 ALA A N 1
ATOM 1369 C CA . ALA A 1 178 ? 12.344 24.078 21.281 1 93.31 178 ALA A CA 1
ATOM 1370 C C . ALA A 1 178 ? 12.602 25.578 21.406 1 93.31 178 ALA A C 1
ATOM 1372 O O . ALA A 1 178 ? 12.672 26.297 20.391 1 93.31 178 ALA A O 1
ATOM 1373 N N . VAL A 1 179 ? 12.773 26.078 22.672 1 95.25 179 VAL A N 1
ATOM 1374 C CA . VAL A 1 179 ? 12.992 27.516 22.859 1 95.25 179 VAL A CA 1
ATOM 1375 C C . VAL A 1 179 ? 14.289 27.938 22.156 1 95.25 179 VAL A C 1
ATOM 1377 O O . VAL A 1 179 ? 14.312 28.938 21.438 1 95.25 179 VAL A O 1
ATOM 1380 N N . ALA A 1 180 ? 15.289 27.141 22.391 1 95.69 180 ALA A N 1
ATOM 1381 C CA . ALA A 1 180 ? 16.578 27.422 21.766 1 95.69 180 ALA A CA 1
ATOM 1382 C C . ALA A 1 180 ? 16.469 27.422 20.25 1 95.69 180 ALA A C 1
ATOM 1384 O O . ALA A 1 180 ? 17.109 28.219 19.562 1 95.69 180 ALA A O 1
ATOM 1385 N N . GLU A 1 181 ? 15.719 26.516 19.734 1 96.62 181 GLU A N 1
ATOM 1386 C CA . GLU A 1 181 ? 15.57 26.422 18.297 1 96.62 181 GLU A CA 1
ATOM 1387 C C . GLU A 1 181 ? 14.797 27.625 17.734 1 96.62 181 GLU A C 1
ATOM 1389 O O . GLU A 1 181 ? 15.07 28.078 16.625 1 96.62 181 GLU A O 1
ATOM 1394 N N . TYR A 1 182 ? 13.812 28.094 18.438 1 98 182 TYR A N 1
ATOM 1395 C CA . TYR A 1 182 ? 13.102 29.297 18.031 1 98 182 TYR A CA 1
ATOM 1396 C C . TYR A 1 182 ? 14.023 30.516 18.047 1 98 182 TYR A C 1
ATOM 1398 O O . TYR A 1 182 ? 13.953 31.359 17.156 1 98 182 TYR A O 1
ATOM 1406 N N . GLN A 1 183 ? 14.836 30.594 19.094 1 97.75 183 GLN A N 1
ATOM 1407 C CA . GLN A 1 183 ? 15.805 31.688 19.156 1 97.75 183 GLN A CA 1
ATOM 1408 C C . GLN A 1 183 ? 16.766 31.641 17.969 1 97.75 183 GLN A C 1
ATOM 1410 O O . GLN A 1 183 ? 17.031 32.656 17.344 1 97.75 183 GLN A O 1
ATOM 1415 N N . ARG A 1 184 ? 17.156 30.484 17.688 1 97.81 184 ARG A N 1
ATOM 1416 C CA . ARG A 1 184 ? 18 30.312 16.516 1 97.81 184 ARG A CA 1
ATOM 1417 C C . ARG A 1 184 ? 17.266 30.688 15.242 1 97.81 184 ARG A C 1
ATOM 1419 O O . ARG A 1 184 ? 17.797 31.406 14.391 1 97.81 184 ARG A O 1
ATOM 1426 N N . ALA A 1 185 ? 16.047 30.25 15.078 1 98.25 185 ALA A N 1
ATOM 1427 C CA . ALA A 1 185 ? 15.227 30.547 13.914 1 98.25 185 ALA A CA 1
ATOM 1428 C C . ALA A 1 185 ? 15.102 32.031 13.695 1 98.25 185 ALA A C 1
ATOM 1430 O O . ALA A 1 185 ? 15.078 32.531 12.555 1 98.25 185 ALA A O 1
ATOM 1431 N N . SER A 1 186 ? 15.016 32.812 14.781 1 97.38 186 SER A N 1
ATOM 1432 C CA . SER A 1 186 ? 14.828 34.25 14.719 1 97.38 186 SER A CA 1
ATOM 1433 C C . SER A 1 186 ? 16.047 34.938 14.117 1 97.38 186 SER A C 1
ATOM 1435 O O . SER A 1 186 ? 15.969 36.094 13.672 1 97.38 186 SER A O 1
ATOM 1437 N N . THR A 1 187 ? 17.156 34.219 14.094 1 97.56 187 THR A N 1
ATOM 1438 C CA . THR A 1 187 ? 18.391 34.781 13.586 1 97.56 187 THR A CA 1
ATOM 1439 C C . THR A 1 187 ? 18.688 34.312 12.172 1 97.56 187 THR A C 1
ATOM 1441 O O . THR A 1 187 ? 19.594 34.812 11.508 1 97.56 187 THR A O 1
ATOM 1444 N N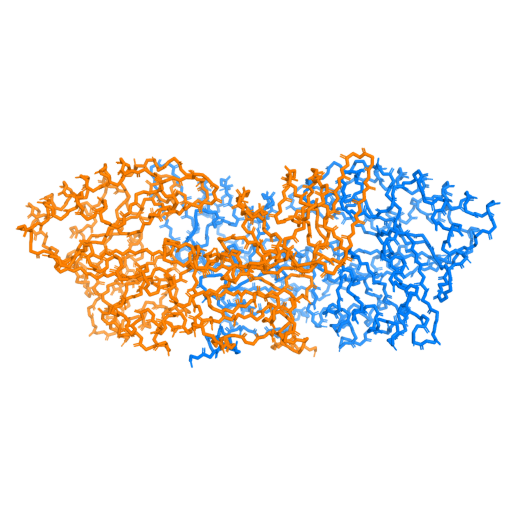 . LEU A 1 188 ? 17.984 33.344 11.695 1 98.25 188 LEU A N 1
ATOM 1445 C CA . LEU A 1 188 ? 18.266 32.781 10.391 1 98.25 188 LEU A CA 1
ATOM 1446 C C . LEU A 1 188 ? 17.734 33.656 9.273 1 98.25 188 LEU A C 1
ATOM 1448 O O . LEU A 1 188 ? 16.594 34.156 9.344 1 98.25 188 LEU A O 1
ATOM 1452 N N . PRO A 1 189 ? 18.547 33.875 8.25 1 98.5 189 PRO A N 1
ATOM 1453 C CA . PRO A 1 189 ? 18.047 34.656 7.113 1 98.5 189 PRO A CA 1
ATOM 1454 C C . PRO A 1 189 ? 16.891 33.969 6.387 1 98.5 189 PRO A C 1
ATOM 1456 O O . PRO A 1 189 ? 16.875 32.719 6.273 1 98.5 189 PRO A O 1
ATOM 1459 N N . GLY A 1 190 ? 15.961 34.719 5.949 1 98.5 190 GLY A N 1
ATOM 1460 C CA . GLY A 1 190 ? 14.875 34.188 5.133 1 98.5 190 GLY A CA 1
ATOM 1461 C C . GLY A 1 190 ? 13.789 33.5 5.949 1 98.5 190 GLY A C 1
ATOM 1462 O O . GLY A 1 190 ? 12.852 32.938 5.387 1 98.5 190 GLY A O 1
ATOM 1463 N N . ILE A 1 191 ? 13.898 33.5 7.238 1 98.75 191 ILE A N 1
ATOM 1464 C CA . ILE A 1 191 ? 12.922 32.844 8.086 1 98.75 191 ILE A CA 1
ATOM 1465 C C . ILE A 1 191 ? 12.031 33.875 8.781 1 98.75 191 ILE A C 1
ATOM 1467 O O . ILE A 1 191 ? 12.523 34.875 9.305 1 98.75 191 ILE A O 1
ATOM 1471 N N . LYS A 1 192 ? 10.766 33.688 8.703 1 98.69 192 LYS A N 1
ATOM 1472 C CA . LYS A 1 192 ? 9.773 34.438 9.469 1 98.69 192 LYS A CA 1
ATOM 1473 C C . LYS A 1 192 ? 8.992 33.531 10.398 1 98.69 192 LYS A C 1
ATOM 1475 O O . LYS A 1 192 ? 8.188 32.719 9.945 1 98.69 192 LYS A O 1
ATOM 1480 N N . ILE A 1 193 ? 9.219 33.688 11.703 1 98.62 193 ILE A N 1
ATOM 1481 C CA . ILE A 1 193 ? 8.492 32.875 12.68 1 98.62 193 ILE A CA 1
ATOM 1482 C C . ILE A 1 193 ? 7.039 33.344 12.75 1 98.62 193 ILE A C 1
ATOM 1484 O O . ILE A 1 193 ? 6.77 34.531 12.984 1 98.62 193 ILE A O 1
ATOM 1488 N N . VAL A 1 194 ? 6.102 32.375 12.547 1 98.31 194 VAL A N 1
ATOM 1489 C CA . VAL A 1 194 ? 4.715 32.812 12.523 1 98.31 194 VAL A CA 1
ATOM 1490 C C . VAL A 1 194 ? 3.887 32 13.508 1 98.31 194 VAL A C 1
ATOM 1492 O O . VAL A 1 194 ? 2.771 32.375 13.867 1 98.31 194 VAL A O 1
ATOM 1495 N N . GLY A 1 195 ? 4.484 30.812 13.977 1 98.25 195 GLY A N 1
ATOM 1496 C CA . GLY A 1 195 ? 3.584 30.047 14.836 1 98.25 195 GLY A CA 1
ATOM 1497 C C . GLY A 1 195 ? 4.281 28.938 15.594 1 98.25 195 GLY A C 1
ATOM 1498 O O . GLY A 1 195 ? 5.512 28.875 15.617 1 98.25 195 GLY A O 1
ATOM 1499 N N . ILE A 1 196 ? 3.473 28.172 16.359 1 98.12 196 ILE A N 1
ATOM 1500 C CA . ILE A 1 196 ? 3.809 26.922 17.031 1 98.12 196 ILE A CA 1
ATOM 1501 C C . ILE A 1 196 ? 2.902 25.812 16.547 1 98.12 196 ILE A C 1
ATOM 1503 O O . ILE A 1 196 ? 1.696 26 16.375 1 98.12 196 ILE A O 1
ATOM 1507 N N . HIS A 1 197 ? 3.533 24.719 16.188 1 97.94 197 HIS A N 1
ATOM 1508 C CA . HIS A 1 197 ? 2.76 23.547 15.766 1 97.94 197 HIS A CA 1
ATOM 1509 C C . HIS A 1 197 ? 2.902 22.406 16.75 1 97.94 197 HIS A C 1
ATOM 1511 O O . HIS A 1 197 ? 3.994 22.141 17.266 1 97.94 197 HIS A O 1
ATOM 1517 N N . GLN A 1 198 ? 1.772 21.766 17.031 1 95.44 198 GLN A N 1
ATOM 1518 C CA . GLN A 1 198 ? 1.746 20.547 17.828 1 95.44 198 GLN A CA 1
ATOM 1519 C C . GLN A 1 198 ? 0.814 19.5 17.219 1 95.44 198 GLN A C 1
ATOM 1521 O O . GLN A 1 198 ? -0.208 19.859 16.625 1 95.44 198 GLN A O 1
ATOM 1526 N N . HIS A 1 199 ? 1.165 18.297 17.25 1 93.75 199 HIS A N 1
ATOM 1527 C CA . HIS A 1 199 ? 0.341 17.156 16.828 1 93.75 199 HIS A CA 1
ATOM 1528 C C . HIS A 1 199 ? 0.665 15.914 17.656 1 93.75 199 HIS A C 1
ATOM 1530 O O . HIS A 1 199 ? 1.795 15.422 17.609 1 93.75 199 HIS A O 1
ATOM 1536 N N . ILE A 1 200 ? -0.266 15.336 18.297 1 89.38 200 ILE A N 1
ATOM 1537 C CA . ILE A 1 200 ? 0.084 14.336 19.297 1 89.38 200 ILE A CA 1
ATOM 1538 C C . ILE A 1 200 ? -0.319 12.945 18.797 1 89.38 200 ILE A C 1
ATOM 1540 O O . ILE A 1 200 ? 0.089 11.93 19.375 1 89.38 200 ILE A O 1
ATOM 1544 N N . GLY A 1 201 ? -1.206 12.875 17.734 1 89.19 201 GLY A N 1
ATOM 1545 C CA . GLY A 1 201 ? -1.578 11.57 17.203 1 89.19 201 GLY A CA 1
ATOM 1546 C C . GLY A 1 201 ? -2.936 11.562 16.531 1 89.19 201 GLY A C 1
ATOM 1547 O O . GLY A 1 201 ? -3.467 12.625 16.172 1 89.19 201 GLY A O 1
ATOM 1548 N N . SER A 1 202 ? -3.346 10.289 16.25 1 90.44 202 SER A N 1
ATOM 1549 C CA . SER A 1 202 ? -4.625 10.078 15.578 1 90.44 202 SER A CA 1
ATOM 1550 C C . SER A 1 202 ? -5.555 9.211 16.406 1 90.44 202 SER A C 1
ATOM 1552 O O . SER A 1 202 ? -5.105 8.523 17.328 1 90.44 202 SER A O 1
ATOM 1554 N N . GLN A 1 203 ? -6.82 9.312 16.156 1 93.31 203 GLN A N 1
ATOM 1555 C CA . GLN A 1 203 ? -7.848 8.469 16.75 1 93.31 203 GLN A CA 1
ATOM 1556 C C . GLN A 1 203 ? -7.859 8.625 18.281 1 93.31 203 GLN A C 1
ATOM 1558 O O . GLN A 1 203 ? -7.785 7.637 19 1 93.31 203 GLN A O 1
ATOM 1563 N N . LEU A 1 204 ? -7.773 9.883 18.688 1 93.31 204 LEU A N 1
ATOM 1564 C CA . LEU A 1 204 ? -7.902 10.195 20.109 1 93.31 204 LEU A CA 1
ATOM 1565 C C . LEU A 1 204 ? -9.367 10.242 20.531 1 93.31 204 LEU A C 1
ATOM 1567 O O . LEU A 1 204 ? -10.125 11.086 20.062 1 93.31 204 LEU A O 1
ATOM 1571 N N . THR A 1 205 ? -9.703 9.359 21.453 1 94.38 205 THR A N 1
ATOM 1572 C CA . THR A 1 205 ? -11.117 9.211 21.781 1 94.38 205 THR A CA 1
ATOM 1573 C C . THR A 1 205 ? -11.398 9.742 23.188 1 94.38 205 THR A C 1
ATOM 1575 O O . THR A 1 205 ? -12.484 9.531 23.734 1 94.38 205 THR A O 1
ATOM 1578 N N . GLU A 1 206 ? -10.438 10.375 23.75 1 94.44 206 GLU A N 1
ATOM 1579 C CA . GLU A 1 206 ? -10.578 11.031 25.047 1 94.44 206 GLU A CA 1
ATOM 1580 C C . GLU A 1 206 ? -10.094 12.477 25 1 94.44 206 GLU A C 1
ATOM 1582 O O . GLU A 1 206 ? -9.164 12.797 24.25 1 94.44 206 GLU A O 1
ATOM 1587 N N . ILE A 1 207 ? -10.672 13.32 25.828 1 94.44 207 ILE A N 1
ATOM 1588 C CA . ILE A 1 207 ? -10.375 14.75 25.766 1 94.44 207 ILE A CA 1
ATOM 1589 C C . ILE A 1 207 ? -9.094 15.039 26.562 1 94.44 207 ILE A C 1
ATOM 1591 O O . ILE A 1 207 ? -8.398 16.016 26.281 1 94.44 207 ILE A O 1
ATOM 1595 N N . ALA A 1 208 ? -8.719 14.195 27.5 1 93.75 208 ALA A N 1
ATOM 1596 C CA . ALA A 1 208 ? -7.633 14.438 28.453 1 93.75 208 ALA A CA 1
ATOM 1597 C C . ALA A 1 208 ? -6.309 14.656 27.719 1 93.75 208 ALA A C 1
ATOM 1599 O O . ALA A 1 208 ? -5.562 15.586 28.047 1 93.75 208 ALA A O 1
ATOM 1600 N N . PRO A 1 209 ? -6.035 13.828 26.703 1 92.81 209 PRO A N 1
ATOM 1601 C CA . PRO A 1 209 ? -4.777 14.062 26 1 92.81 209 PRO A CA 1
ATOM 1602 C C . PRO A 1 209 ? -4.727 15.43 25.328 1 92.81 209 PRO A C 1
ATOM 1604 O O . PRO A 1 209 ? -3.666 16.062 25.25 1 92.81 209 PRO A O 1
ATOM 1607 N N . PHE A 1 210 ? -5.836 15.898 24.859 1 93.69 210 PHE A N 1
ATOM 1608 C CA . PHE A 1 210 ? -5.898 17.234 24.266 1 93.69 210 PHE A CA 1
ATOM 1609 C C . PHE A 1 210 ? -5.641 18.312 25.312 1 93.69 210 PHE A C 1
ATOM 1611 O O . PHE A 1 210 ? -4.922 19.266 25.047 1 93.69 210 PHE A O 1
ATOM 1618 N N . ARG A 1 211 ? -6.23 18.094 26.438 1 94.81 211 ARG A N 1
ATOM 1619 C CA . ARG A 1 211 ? -6.043 19.047 27.516 1 94.81 211 ARG A CA 1
ATOM 1620 C C . ARG A 1 211 ? -4.574 19.156 27.906 1 94.81 211 ARG A C 1
ATOM 1622 O O . ARG A 1 211 ? -4.027 20.266 27.984 1 94.81 211 ARG A O 1
ATOM 1629 N N . ASP A 1 212 ? -3.969 18.031 28.125 1 93.44 212 ASP A N 1
ATOM 1630 C CA . ASP A 1 212 ? -2.566 18 28.531 1 93.44 212 ASP A CA 1
ATOM 1631 C C . ASP A 1 212 ? -1.674 18.641 27.469 1 93.44 212 ASP A C 1
ATOM 1633 O O . ASP A 1 212 ? -0.79 19.438 27.797 1 93.44 212 ASP A O 1
ATOM 1637 N N . ALA A 1 213 ? -1.916 18.281 26.234 1 92.12 213 ALA A N 1
ATOM 1638 C CA . ALA A 1 213 ? -1.125 18.828 25.141 1 92.12 213 ALA A CA 1
ATOM 1639 C C . ALA A 1 213 ? -1.312 20.328 25 1 92.12 213 ALA A C 1
ATOM 1641 O O . ALA A 1 213 ? -0.35 21.062 24.766 1 92.12 213 ALA A O 1
ATOM 1642 N N . PHE A 1 214 ? -2.512 20.781 25.203 1 94.44 214 PHE A N 1
ATOM 1643 C CA . PHE A 1 214 ? -2.805 22.203 25.047 1 94.44 214 PHE A CA 1
ATOM 1644 C C . PHE A 1 214 ? -2.191 23 26.188 1 94.44 214 PHE A C 1
ATOM 1646 O O . PHE A 1 214 ? -1.683 24.094 25.984 1 94.44 214 PHE A O 1
ATOM 1653 N N . ASP A 1 215 ? -2.254 22.453 27.391 1 94.75 215 ASP A N 1
ATOM 1654 C CA . ASP A 1 215 ? -1.615 23.109 28.531 1 94.75 215 ASP A CA 1
ATOM 1655 C C . ASP A 1 215 ? -0.123 23.312 28.281 1 94.75 215 ASP A C 1
ATOM 1657 O O . ASP A 1 215 ? 0.416 24.391 28.562 1 94.75 215 ASP A O 1
ATOM 1661 N N . ARG A 1 216 ? 0.453 22.391 27.75 1 93 216 ARG A N 1
ATOM 1662 C CA . ARG A 1 216 ? 1.879 22.469 27.453 1 93 216 ARG A CA 1
ATOM 1663 C C . ARG A 1 216 ? 2.156 23.469 26.344 1 93 216 ARG A C 1
ATOM 1665 O O . ARG A 1 216 ? 3.16 24.188 26.391 1 93 216 ARG A O 1
ATOM 1672 N N . LEU A 1 217 ? 1.307 23.484 25.375 1 94.44 217 LEU A N 1
ATOM 1673 C CA . LEU A 1 217 ? 1.443 24.422 24.266 1 94.44 217 LEU A CA 1
ATOM 1674 C C . LEU A 1 217 ? 1.357 25.859 24.766 1 94.44 217 LEU A C 1
ATOM 1676 O O . LEU A 1 217 ? 2.139 26.719 24.344 1 94.44 217 LEU A O 1
ATOM 1680 N N . LEU A 1 218 ? 0.41 26.125 25.672 1 95.25 218 LEU A N 1
ATOM 1681 C CA . LEU A 1 218 ? 0.236 27.469 26.203 1 95.25 218 LEU A CA 1
ATOM 1682 C C . LEU A 1 218 ? 1.433 27.875 27.062 1 95.25 218 LEU A C 1
ATOM 1684 O O . LEU A 1 218 ? 1.871 29.031 27.016 1 95.25 218 LEU A O 1
ATOM 1688 N N . ALA A 1 219 ? 1.856 26.891 27.844 1 94.62 219 ALA A N 1
ATOM 1689 C CA . ALA A 1 219 ? 3.057 27.156 28.625 1 94.62 219 ALA A CA 1
ATOM 1690 C C . ALA A 1 219 ? 4.234 27.516 27.719 1 94.62 219 ALA A C 1
ATOM 1692 O O . ALA A 1 219 ? 4.992 28.453 28.016 1 94.62 219 ALA A O 1
ATOM 1693 N N . PHE A 1 220 ? 4.371 26.828 26.688 1 95.12 220 PHE A N 1
ATOM 1694 C CA . PHE A 1 220 ? 5.453 27.062 25.734 1 95.12 220 PHE A CA 1
ATOM 1695 C C . PHE A 1 220 ? 5.289 28.422 25.062 1 95.12 220 PHE A C 1
ATOM 1697 O O . PHE A 1 220 ? 6.266 29.156 24.875 1 95.12 220 PHE A O 1
ATOM 1704 N N . HIS A 1 221 ? 4.094 28.766 24.641 1 96.06 221 HIS A N 1
ATOM 1705 C CA . HIS A 1 221 ? 3.805 30.078 24.062 1 96.06 221 HIS A CA 1
ATOM 1706 C C . HIS A 1 221 ? 4.258 31.203 25 1 96.06 221 HIS A C 1
ATOM 1708 O O . HIS A 1 221 ? 4.844 32.188 24.562 1 96.06 221 HIS A O 1
ATOM 1714 N N . GLY A 1 222 ? 3.955 31.031 26.266 1 95.5 222 GLY A N 1
ATOM 1715 C CA . GLY A 1 222 ? 4.406 31.984 27.25 1 95.5 222 GLY A CA 1
ATOM 1716 C C . GLY A 1 222 ? 5.914 32.125 27.312 1 95.5 222 GLY A C 1
ATOM 1717 O O . GLY A 1 222 ? 6.445 33.219 27.422 1 95.5 222 GLY A O 1
ATOM 1718 N N . GLU A 1 223 ? 6.566 30.969 27.25 1 95.5 223 GLU A N 1
ATOM 1719 C CA . GLU A 1 223 ? 8.023 30.953 27.266 1 95.5 223 GLU A CA 1
ATOM 1720 C C . GLU A 1 223 ? 8.594 31.719 26.062 1 95.5 223 GLU A C 1
ATOM 1722 O O . GLU A 1 223 ? 9.555 32.469 26.203 1 95.5 223 GLU A O 1
ATOM 1727 N N . LEU A 1 224 ? 8.023 31.516 24.938 1 96.5 224 LEU A N 1
ATOM 1728 C CA . LEU A 1 224 ? 8.469 32.188 23.734 1 96.5 224 LEU A CA 1
ATOM 1729 C C . LEU A 1 224 ? 8.258 33.719 23.844 1 96.5 224 LEU A C 1
ATOM 1731 O O . LEU A 1 224 ? 9.117 34.5 23.453 1 96.5 224 LEU A O 1
ATOM 1735 N N . SER A 1 225 ? 7.121 34.062 24.391 1 95.19 225 SER A N 1
ATOM 1736 C CA . SER A 1 225 ? 6.816 35.5 24.578 1 95.19 225 SER A CA 1
ATOM 1737 C C . SER A 1 225 ? 7.84 36.156 25.5 1 95.19 225 SER A C 1
ATOM 1739 O O . SER A 1 225 ? 8.297 37.25 25.219 1 95.19 225 SER A O 1
ATOM 1741 N N . ARG A 1 226 ? 8.203 35.5 26.516 1 95.75 226 ARG A N 1
ATOM 1742 C CA . ARG A 1 226 ? 9.195 36.031 27.453 1 95.75 226 ARG A CA 1
ATOM 1743 C C . ARG A 1 226 ? 10.562 36.156 26.781 1 95.75 226 ARG A C 1
ATOM 1745 O O . ARG A 1 226 ? 11.344 37.031 27.141 1 95.75 226 ARG A O 1
ATOM 1752 N N . ALA A 1 227 ? 10.75 35.312 25.844 1 94.81 227 ALA A N 1
ATOM 1753 C CA . ALA A 1 227 ? 12.016 35.344 25.109 1 94.81 227 ALA A CA 1
ATOM 1754 C C . ALA A 1 227 ? 11.984 36.375 24 1 94.81 227 ALA A C 1
ATOM 1756 O O . ALA A 1 227 ? 12.945 36.5 23.219 1 94.81 227 ALA A O 1
ATOM 1757 N N . GLY A 1 228 ? 10.875 37.094 23.828 1 95.44 228 GLY A N 1
ATOM 1758 C CA . GLY A 1 228 ? 10.758 38.125 22.828 1 95.44 228 GLY A CA 1
ATOM 1759 C C . GLY A 1 228 ? 10.32 37.625 21.469 1 95.44 228 GLY A C 1
ATOM 1760 O O . GLY A 1 228 ? 10.461 38.344 20.469 1 95.44 228 GLY A O 1
ATOM 1761 N N . ILE A 1 229 ? 9.906 36.406 21.406 1 96.62 229 ILE A N 1
ATOM 1762 C CA . ILE A 1 229 ? 9.453 35.812 20.156 1 96.62 229 ILE A CA 1
ATOM 1763 C C . ILE A 1 229 ? 7.926 35.812 20.109 1 96.62 229 ILE A C 1
ATOM 1765 O O . ILE A 1 229 ? 7.27 35.156 20.922 1 96.62 229 ILE A O 1
ATOM 1769 N N . LYS A 1 230 ? 7.379 36.531 19.234 1 95.12 230 LYS A N 1
ATOM 1770 C CA . LYS A 1 230 ? 5.934 36.625 19.062 1 95.12 230 LYS A CA 1
ATOM 1771 C C . LYS A 1 230 ? 5.453 35.719 17.938 1 95.12 230 LYS A C 1
ATOM 1773 O O . LYS A 1 230 ? 6.109 35.625 16.906 1 95.12 230 LYS A O 1
ATOM 1778 N N . VAL A 1 231 ? 4.352 35.094 18.172 1 97.25 231 VAL A N 1
ATOM 1779 C CA . VAL A 1 231 ? 3.746 34.25 17.125 1 97.25 231 VAL A CA 1
ATOM 1780 C C . VAL A 1 231 ? 2.316 34.719 16.859 1 97.25 231 VAL A C 1
ATOM 1782 O O . VAL A 1 231 ? 1.676 35.312 17.734 1 97.25 231 VAL A O 1
ATOM 1785 N N . THR A 1 232 ? 1.832 34.469 15.664 1 98 232 THR A N 1
ATOM 1786 C CA . THR A 1 232 ? 0.493 34.875 15.258 1 98 232 THR A CA 1
ATOM 1787 C C . THR A 1 232 ? -0.43 33.688 15.109 1 98 232 THR A C 1
ATOM 1789 O O . THR A 1 232 ? -1.651 33.844 15.039 1 98 232 THR A O 1
ATOM 1792 N N . HIS A 1 233 ? 0.14 32.469 15.086 1 98.56 233 HIS A N 1
ATOM 1793 C CA . HIS A 1 233 ? -0.654 31.25 14.883 1 98.56 233 HIS A CA 1
ATOM 1794 C C . HIS A 1 233 ? -0.307 30.188 15.914 1 98.56 233 HIS A C 1
ATOM 1796 O O . HIS A 1 233 ? 0.864 30 16.266 1 98.56 233 HIS A O 1
ATOM 1802 N N . LEU A 1 234 ? -1.301 29.516 16.438 1 98.38 234 LEU A N 1
ATOM 1803 C CA . LEU A 1 234 ? -1.166 28.266 17.188 1 98.38 234 LEU A CA 1
ATOM 1804 C C . LEU A 1 234 ? -1.839 27.109 16.453 1 98.38 234 LEU A C 1
ATOM 1806 O O . LEU A 1 234 ? -3.068 27.062 16.375 1 98.38 234 LEU A O 1
ATOM 1810 N N . ASP A 1 235 ? -1.035 26.234 15.922 1 98.5 235 ASP A N 1
ATOM 1811 C CA . ASP A 1 235 ? -1.538 25.047 15.242 1 98.5 235 ASP A CA 1
ATOM 1812 C C . ASP A 1 235 ? -1.625 23.859 16.203 1 98.5 235 ASP A C 1
ATOM 1814 O O . ASP A 1 235 ? -0.601 23.297 16.594 1 98.5 235 ASP A O 1
ATOM 1818 N N . LEU A 1 236 ? -2.824 23.469 16.438 1 96.81 236 LEU A N 1
ATOM 1819 C CA . LEU A 1 236 ? -3.074 22.453 17.453 1 96.81 236 LEU A CA 1
ATOM 1820 C C . LEU A 1 236 ? -3.055 21.047 16.859 1 96.81 236 LEU A C 1
ATOM 1822 O O . LEU A 1 236 ? -3.189 20.062 17.578 1 96.81 236 LEU A O 1
ATOM 1826 N N . GLY A 1 237 ? -2.854 20.984 15.586 1 96.38 237 GLY A N 1
ATOM 1827 C CA . GLY A 1 237 ? -2.867 19.688 14.93 1 96.38 237 GLY A CA 1
ATOM 1828 C C . GLY A 1 237 ? -4.254 19.078 14.844 1 96.38 237 GLY A C 1
ATOM 1829 O O . GLY A 1 237 ? -5.246 19.797 14.703 1 96.38 237 GLY A O 1
ATOM 1830 N N . GLY A 1 238 ? -4.23 17.812 14.656 1 95.12 238 GLY A N 1
ATOM 1831 C CA . GLY A 1 238 ? -5.469 17.047 14.586 1 95.12 238 GLY A CA 1
ATOM 1832 C C . GLY A 1 238 ? -5.562 15.953 15.641 1 95.12 238 GLY A C 1
ATOM 1833 O O . GLY A 1 238 ? -5.148 16.156 16.781 1 95.12 238 GLY A O 1
ATOM 1834 N N . GLY A 1 239 ? -6.328 14.984 15.281 1 92.81 239 GLY A N 1
ATOM 1835 C CA . GLY A 1 239 ? -6.234 13.812 16.141 1 92.81 239 GLY A CA 1
ATOM 1836 C C . GLY A 1 239 ? -7.582 13.352 16.656 1 92.81 239 GLY A C 1
ATOM 1837 O O . GLY A 1 239 ? -7.711 12.219 17.141 1 92.81 239 GLY A O 1
ATOM 1838 N N . LEU A 1 240 ? -8.609 14.242 16.547 1 95.81 240 LEU A N 1
ATOM 1839 C CA . LEU A 1 240 ? -9.914 13.805 17.031 1 95.81 240 LEU A CA 1
ATOM 1840 C C . LEU A 1 240 ? -10.336 12.5 16.359 1 95.81 240 LEU A C 1
ATOM 1842 O O . LEU A 1 240 ? -10.266 12.375 15.141 1 95.81 240 LEU A O 1
ATOM 1846 N N . GLY A 1 241 ? -10.742 11.562 17.203 1 95.81 241 GLY A N 1
ATOM 1847 C CA . GLY A 1 241 ? -11.07 10.234 16.703 1 95.81 241 GLY A CA 1
ATOM 1848 C C . GLY A 1 241 ? -12.5 10.109 16.203 1 95.81 241 GLY A C 1
ATOM 1849 O O . GLY A 1 241 ? -13.242 11.094 16.203 1 95.81 241 GLY A O 1
ATOM 1850 N N . ILE A 1 242 ? -12.805 8.953 15.727 1 96.75 242 ILE A N 1
ATOM 1851 C CA . ILE A 1 242 ? -14.148 8.625 15.266 1 96.75 242 ILE A CA 1
ATOM 1852 C C . ILE A 1 242 ? -14.602 7.312 15.906 1 96.75 242 ILE A C 1
ATOM 1854 O O . ILE A 1 242 ? -13.812 6.633 16.578 1 96.75 242 ILE A O 1
ATOM 1858 N N . ARG A 1 243 ? -15.875 7.086 15.758 1 95.88 243 ARG A N 1
ATOM 1859 C CA . ARG A 1 243 ? -16.406 5.797 16.188 1 95.88 243 ARG A CA 1
ATOM 1860 C C . ARG A 1 243 ? -16.172 4.73 15.117 1 95.88 243 ARG A C 1
ATOM 1862 O O . ARG A 1 243 ? -16.641 4.867 13.984 1 95.88 243 ARG A O 1
ATOM 1869 N N . TYR A 1 244 ? -15.453 3.688 15.484 1 95.19 244 TYR A N 1
ATOM 1870 C CA . TYR A 1 244 ? -15.336 2.506 14.633 1 95.19 244 TYR A CA 1
ATOM 1871 C C . TYR A 1 244 ? -16.25 1.386 15.125 1 95.19 244 TYR A C 1
ATOM 1873 O O . TYR A 1 244 ? -16.844 0.668 14.32 1 95.19 244 TYR A O 1
ATOM 1881 N N . ARG A 1 245 ? -16.203 1.276 16.359 1 91.75 245 ARG A N 1
ATOM 1882 C CA . ARG A 1 245 ? -16.984 0.211 16.984 1 91.75 245 ARG A CA 1
ATOM 1883 C C . ARG A 1 245 ? -17.953 0.778 18.016 1 91.75 245 ARG A C 1
ATOM 1885 O O . ARG A 1 245 ? -19.109 1.068 17.688 1 91.75 245 ARG A O 1
ATOM 1892 N N . SER A 1 246 ? -17.375 1.161 19.156 1 92.25 246 SER A N 1
ATOM 1893 C CA . SER A 1 246 ? -18.234 1.63 20.234 1 92.25 246 SER A CA 1
ATOM 1894 C C . SER A 1 246 ? -17.656 2.877 20.906 1 92.25 246 SER A C 1
ATOM 1896 O O . SER A 1 246 ? -18.203 3.365 21.891 1 92.25 246 SER A O 1
ATOM 1898 N N . GLU A 1 247 ? -16.609 3.424 20.328 1 93.12 247 GLU A N 1
ATOM 1899 C CA . GLU A 1 247 ? -15.961 4.605 20.891 1 93.12 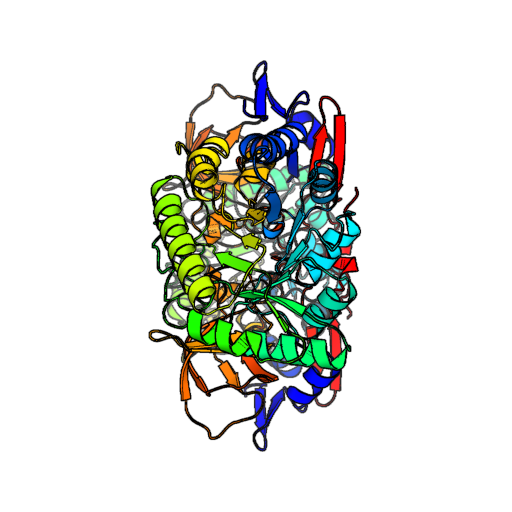247 GLU A CA 1
ATOM 1900 C C . GLU A 1 247 ? -16.922 5.785 20.953 1 93.12 247 GLU A C 1
ATOM 1902 O O . GLU A 1 247 ? -17.875 5.859 20.172 1 93.12 247 GLU A O 1
ATOM 1907 N N . GLU A 1 248 ? -16.688 6.633 21.859 1 94.06 248 GLU A N 1
ATOM 1908 C CA . GLU A 1 248 ? -17.391 7.906 21.984 1 94.06 248 GLU A CA 1
ATOM 1909 C C . GLU A 1 248 ? -16.422 9.078 21.969 1 94.06 248 GLU A C 1
ATOM 1911 O O . GLU A 1 248 ? -16.25 9.758 22.984 1 94.06 248 GLU A O 1
ATOM 1916 N N . PRO A 1 249 ? -15.922 9.336 20.859 1 95.31 249 PRO A N 1
ATOM 1917 C CA . PRO A 1 249 ? -14.922 10.398 20.781 1 95.31 249 PRO A CA 1
ATOM 1918 C C . PRO A 1 249 ? -15.492 11.781 21.094 1 95.31 249 PRO A C 1
ATOM 1920 O O . PRO A 1 249 ? -16.688 12.023 20.875 1 95.31 249 PRO A O 1
ATOM 1923 N N . PRO A 1 250 ? -14.609 12.711 21.688 1 96.25 250 PRO A N 1
ATOM 1924 C CA . PRO A 1 250 ? -15.055 14.094 21.844 1 96.25 250 PRO A CA 1
ATOM 1925 C C . PRO A 1 250 ? -15.461 14.75 20.531 1 96.25 250 PRO A C 1
ATOM 1927 O O . PRO A 1 250 ? -14.953 14.367 19.469 1 96.25 250 PRO A O 1
ATOM 1930 N N . SER A 1 251 ? -16.391 15.664 20.625 1 97.25 251 SER A N 1
ATOM 1931 C CA . SER A 1 251 ? -16.812 16.438 19.469 1 97.25 251 SER A CA 1
ATOM 1932 C C . SER A 1 251 ? -15.945 17.672 19.266 1 97.25 251 SER A C 1
ATOM 1934 O O . SER A 1 251 ? -15.18 18.047 20.156 1 97.25 251 SER A O 1
ATOM 1936 N N . PRO A 1 252 ? -16.047 18.281 18.094 1 98.06 252 PRO A N 1
ATOM 1937 C CA . PRO A 1 252 ? -15.375 19.578 17.922 1 98.06 252 PRO A CA 1
ATOM 1938 C C . PRO A 1 252 ? -15.797 20.594 18.969 1 98.06 252 PRO A C 1
ATOM 1940 O O . PRO A 1 252 ? -14.969 21.406 19.406 1 98.06 252 PRO A O 1
ATOM 1943 N N . ALA A 1 253 ? -17.047 20.531 19.344 1 98.31 253 ALA A N 1
ATOM 1944 C CA . ALA A 1 253 ? -17.547 21.438 20.359 1 98.31 253 ALA A CA 1
ATOM 1945 C C . ALA A 1 253 ? -16.844 21.203 21.703 1 98.31 253 ALA A C 1
ATOM 1947 O O . ALA A 1 253 ? -16.547 22.141 22.438 1 98.31 253 ALA A O 1
ATOM 1948 N N . ASP A 1 254 ? -16.641 19.922 22.016 1 98.06 254 ASP A N 1
ATOM 1949 C CA . ASP A 1 254 ? -15.914 19.594 23.234 1 98.06 254 ASP A CA 1
ATOM 1950 C C . ASP A 1 254 ? -14.5 20.172 23.203 1 98.06 254 ASP A C 1
ATOM 1952 O O . ASP A 1 254 ? -14.016 20.688 24.203 1 98.06 254 ASP A O 1
ATOM 1956 N N . LEU A 1 255 ? -13.883 20.047 22.094 1 97.81 255 LEU A N 1
ATOM 1957 C CA . LEU A 1 255 ? -12.531 20.578 21.938 1 97.81 255 LEU A CA 1
ATOM 1958 C C . LEU A 1 255 ? -12.523 22.094 22.047 1 97.81 255 LEU A C 1
ATOM 1960 O O . LEU A 1 255 ? -11.656 22.672 22.703 1 97.81 255 LEU A O 1
ATOM 1964 N N . ALA A 1 256 ? -13.469 22.719 21.375 1 98.25 256 ALA A N 1
ATOM 1965 C CA . ALA A 1 256 ? -13.578 24.172 21.422 1 98.25 256 ALA A CA 1
ATOM 1966 C C . ALA A 1 256 ? -13.781 24.672 22.844 1 98.25 256 ALA A C 1
ATOM 1968 O O . ALA A 1 256 ? -13.203 25.672 23.25 1 98.25 256 ALA A O 1
ATOM 1969 N N . ALA A 1 257 ? -14.602 23.953 23.547 1 97.88 257 ALA A N 1
ATOM 1970 C CA . ALA A 1 257 ? -14.883 24.328 24.938 1 97.88 257 ALA A CA 1
ATOM 1971 C C . ALA A 1 257 ? -13.617 24.266 25.781 1 97.88 257 ALA A C 1
ATOM 1973 O O . ALA A 1 257 ? -13.461 25.047 26.734 1 97.88 257 ALA A O 1
ATOM 1974 N N . LEU A 1 258 ? -12.797 23.375 25.422 1 96.94 258 LEU A N 1
ATOM 1975 C CA . LEU A 1 258 ? -11.523 23.219 26.125 1 96.94 258 LEU A CA 1
ATOM 1976 C C . LEU A 1 258 ? -10.555 24.344 25.75 1 96.94 258 LEU A C 1
ATOM 1978 O O . LEU A 1 258 ? -9.852 24.875 26.609 1 96.94 258 LEU A O 1
ATOM 1982 N N . VAL A 1 259 ? -10.516 24.781 24.531 1 97.25 259 VAL A N 1
ATOM 1983 C CA . VAL A 1 259 ? -9.43 25.562 23.953 1 97.25 259 VAL A CA 1
ATOM 1984 C C . VAL A 1 259 ? -9.781 27.047 24.016 1 97.25 259 VAL A C 1
ATOM 1986 O O . VAL A 1 259 ? -8.953 27.875 24.422 1 97.25 259 VAL A O 1
ATOM 1989 N N . LEU A 1 260 ? -10.961 27.469 23.672 1 97.62 260 LEU A N 1
ATOM 1990 C CA . LEU A 1 260 ? -11.312 28.844 23.328 1 97.62 260 LEU A CA 1
ATOM 1991 C C . LEU A 1 260 ? -11.195 29.75 24.547 1 97.62 260 LEU A C 1
ATOM 1993 O O . LEU A 1 260 ? -10.641 30.859 24.469 1 97.62 260 LEU A O 1
ATOM 1997 N N . PRO A 1 261 ? -11.648 29.25 25.766 1 96.81 261 PRO A N 1
ATOM 1998 C CA . PRO A 1 261 ? -11.523 30.156 26.922 1 96.81 261 PRO A CA 1
ATOM 1999 C C . PRO A 1 261 ? -10.07 30.484 27.25 1 96.81 261 PRO A C 1
ATOM 2001 O O . PRO A 1 261 ? -9.789 31.516 27.859 1 96.81 261 PRO A O 1
ATOM 2004 N N . ARG A 1 262 ? -9.25 29.688 26.797 1 95.12 262 ARG A N 1
ATOM 2005 C CA . ARG A 1 262 ? -7.852 29.797 27.203 1 95.12 262 ARG A CA 1
ATOM 2006 C C . ARG A 1 262 ? -7.055 30.641 26.219 1 95.12 262 ARG A C 1
ATOM 2008 O O . ARG A 1 262 ? -5.934 31.047 26.5 1 95.12 262 ARG A O 1
ATOM 2015 N N . VAL A 1 263 ? -7.629 30.953 25.016 1 96.5 263 VAL A N 1
ATOM 2016 C CA . VAL A 1 263 ? -6.855 31.656 24 1 96.5 263 VAL A CA 1
ATOM 2017 C C . VAL A 1 263 ? -7.508 33 23.703 1 96.5 263 VAL A C 1
ATOM 2019 O O . VAL A 1 263 ? -7.031 33.75 22.859 1 96.5 263 VAL A O 1
ATOM 2022 N N . LYS A 1 264 ? -8.531 33.375 24.328 1 93.25 264 LYS A N 1
ATOM 2023 C CA . LYS A 1 264 ? -9.352 34.562 24.047 1 93.25 264 LYS A CA 1
ATOM 2024 C C . LYS A 1 264 ? -8.516 35.844 24.031 1 93.25 264 LYS A C 1
ATOM 2026 O O . LYS A 1 264 ? -8.727 36.719 23.188 1 93.25 264 LYS A O 1
ATOM 2031 N N . ASP A 1 265 ? -7.512 36 24.828 1 92.19 265 ASP A N 1
ATOM 2032 C CA . ASP A 1 265 ? -6.789 37.25 24.969 1 92.19 265 ASP A CA 1
ATOM 2033 C C . ASP A 1 265 ? -5.363 37.125 24.438 1 92.19 265 ASP A C 1
ATOM 2035 O O . ASP A 1 265 ? -4.52 37.969 24.703 1 92.19 265 ASP A O 1
ATOM 2039 N N . LEU A 1 266 ? -5.094 36.094 23.688 1 94.19 266 LEU A N 1
ATOM 2040 C CA . LEU A 1 266 ? -3.719 35.875 23.25 1 94.19 266 LEU A CA 1
ATOM 2041 C C . LEU A 1 266 ? -3.449 36.562 21.922 1 94.19 266 LEU A C 1
ATOM 2043 O O . LEU A 1 266 ? -2.293 36.75 21.531 1 94.19 266 LEU A O 1
ATOM 2047 N N . GLY A 1 267 ? -4.48 36.938 21.172 1 94.69 267 GLY A N 1
ATOM 2048 C CA . GLY A 1 267 ? -4.309 37.594 19.891 1 94.69 267 GLY A CA 1
ATOM 2049 C C . GLY A 1 267 ? -3.699 36.688 18.828 1 94.69 267 GLY A C 1
ATOM 2050 O O . GLY A 1 267 ? -2.867 37.125 18.031 1 94.69 267 GLY A O 1
ATOM 2051 N N . VAL A 1 268 ? -3.967 35.406 18.859 1 97.56 268 VAL A N 1
ATOM 2052 C CA . VAL A 1 268 ? -3.432 34.438 17.906 1 97.56 268 VAL A CA 1
ATOM 2053 C C . VAL A 1 268 ? -4.57 33.844 17.094 1 97.56 268 VAL A C 1
ATOM 2055 O O . VAL A 1 268 ? -5.727 33.844 17.516 1 97.56 268 VAL A O 1
ATOM 2058 N N . THR A 1 269 ? -4.297 33.406 15.93 1 98.38 269 THR A N 1
ATOM 2059 C CA . THR A 1 269 ? -5.191 32.562 15.125 1 98.38 269 THR A CA 1
ATOM 2060 C C . THR A 1 269 ? -4.941 31.094 15.391 1 98.38 269 THR A C 1
ATOM 2062 O O . THR A 1 269 ? -3.793 30.656 15.453 1 98.38 269 THR A O 1
ATOM 2065 N N . LEU A 1 270 ? -5.977 30.344 15.586 1 98.62 270 LEU A N 1
ATOM 2066 C CA . LEU A 1 270 ? -5.859 28.906 15.781 1 98.62 270 LEU A CA 1
ATOM 2067 C C . LEU A 1 270 ? -5.875 28.172 14.445 1 98.62 270 LEU A C 1
ATOM 2069 O O . LEU A 1 270 ? -6.535 28.625 13.5 1 98.62 270 LEU A O 1
ATOM 2073 N N . VAL A 1 271 ? -5.105 27.141 14.344 1 98.75 271 VAL A N 1
ATOM 2074 C CA . VAL A 1 271 ? -5.172 26.219 13.219 1 98.75 271 VAL A CA 1
ATOM 2075 C C . VAL A 1 271 ? -5.469 24.812 13.742 1 98.75 271 VAL A C 1
ATOM 2077 O O . VAL A 1 271 ? -4.863 24.359 14.719 1 98.75 271 VAL A O 1
ATOM 2080 N N . LEU A 1 272 ? -6.449 24.156 13.188 1 98.69 272 LEU A N 1
ATOM 2081 C CA . LEU A 1 272 ? -6.77 22.75 13.43 1 98.69 272 LEU A CA 1
ATOM 2082 C C . LEU A 1 272 ? -6.508 21.922 12.188 1 98.69 272 LEU A C 1
ATOM 2084 O O . LEU A 1 272 ? -6.688 22.391 11.062 1 98.69 272 LEU A O 1
ATOM 2088 N N . GLU A 1 273 ? -6.133 20.672 12.406 1 98.5 273 GLU A N 1
ATOM 2089 C CA . GLU A 1 273 ? -5.824 19.812 11.266 1 98.5 273 GLU A CA 1
ATOM 2090 C C . GLU A 1 273 ? -6.629 18.516 11.312 1 98.5 273 GLU A C 1
ATOM 2092 O O . GLU A 1 273 ? -6.062 17.422 11.227 1 98.5 273 GLU A O 1
ATOM 2097 N N . PRO A 1 274 ? -7.953 18.641 11.383 1 98.5 274 PRO A N 1
ATOM 2098 C CA . PRO A 1 274 ? -8.742 17.406 11.375 1 98.5 274 PRO A CA 1
ATOM 2099 C C . PRO A 1 274 ? -8.672 16.672 10.031 1 98.5 274 PRO A C 1
ATOM 2101 O O . PRO A 1 274 ? -8.625 17.312 8.977 1 98.5 274 PRO A O 1
ATOM 2104 N N . GLY A 1 275 ? -8.57 15.383 10.008 1 98.31 275 GLY A N 1
ATOM 2105 C CA . GLY A 1 275 ? -8.625 14.531 8.828 1 98.31 275 GLY A CA 1
ATOM 2106 C C . GLY A 1 275 ? -9.648 13.414 8.953 1 98.31 275 GLY A C 1
ATOM 2107 O O . GLY A 1 275 ? -10.781 13.547 8.5 1 98.31 275 GLY A O 1
ATOM 2108 N N . ARG A 1 276 ? -9.281 12.445 9.828 1 98 276 ARG A N 1
ATOM 2109 C CA . ARG A 1 276 ? -10.109 11.266 10.07 1 98 276 ARG A CA 1
ATOM 2110 C C . ARG A 1 276 ? -11.5 11.664 10.539 1 98 276 ARG A C 1
ATOM 2112 O O . ARG A 1 276 ? -12.5 11.109 10.086 1 98 276 ARG A O 1
ATOM 2119 N N . SER A 1 277 ? -11.602 12.617 11.406 1 98.06 277 SER A N 1
ATOM 2120 C CA . SER A 1 277 ? -12.867 13 12.023 1 98.06 277 SER A CA 1
ATOM 2121 C C . SER A 1 277 ? -13.781 13.695 11.023 1 98.06 277 SER A C 1
ATOM 2123 O O . SER A 1 277 ? -14.977 13.875 11.281 1 98.06 277 SER A O 1
ATOM 2125 N N . ILE A 1 278 ? -13.203 14.094 9.922 1 98.56 278 ILE A N 1
ATOM 2126 C CA . ILE A 1 278 ? -14.023 14.727 8.891 1 98.56 278 ILE A CA 1
ATOM 2127 C C . ILE A 1 278 ? -14.523 13.68 7.906 1 98.56 278 ILE A C 1
ATOM 2129 O O . ILE A 1 278 ? -15.711 13.641 7.582 1 98.56 278 ILE A O 1
ATOM 2133 N N . VAL A 1 279 ? -13.641 12.773 7.492 1 98.69 279 VAL A N 1
ATOM 2134 C CA . VAL A 1 279 ? -13.984 12.008 6.297 1 98.69 279 VAL A CA 1
ATOM 2135 C C . VAL A 1 279 ? -14.164 10.531 6.656 1 98.69 279 VAL A C 1
ATOM 2137 O O . VAL A 1 279 ? -14.758 9.773 5.898 1 98.69 279 VAL A O 1
ATOM 2140 N N . GLY A 1 280 ? -13.68 10.055 7.809 1 98.5 280 GLY A N 1
ATOM 2141 C CA . GLY A 1 280 ? -13.625 8.641 8.133 1 98.5 280 GLY A CA 1
ATOM 2142 C C . GLY A 1 280 ? -14.969 7.953 8.031 1 98.5 280 GLY A C 1
ATOM 2143 O O . GLY A 1 280 ? -15.133 7.016 7.246 1 98.5 280 GLY A O 1
ATOM 2144 N N . ASN A 1 281 ? -15.977 8.477 8.773 1 98.25 281 ASN A N 1
ATOM 2145 C CA . ASN A 1 281 ? -17.312 7.867 8.805 1 98.25 281 ASN A CA 1
ATOM 2146 C C . ASN A 1 281 ? -18.172 8.359 7.652 1 98.25 281 ASN A C 1
ATOM 2148 O O . ASN A 1 281 ? -19.328 7.957 7.527 1 98.25 281 ASN A O 1
ATOM 2152 N N . ALA A 1 282 ? -17.578 9.211 6.805 1 98.69 282 ALA A N 1
ATOM 2153 C CA . ALA A 1 282 ? -18.312 9.734 5.656 1 98.69 282 ALA A CA 1
ATOM 2154 C C . ALA A 1 282 ? -18.172 8.82 4.449 1 98.69 282 ALA A C 1
ATOM 2156 O O . ALA A 1 282 ? -18.781 9.055 3.402 1 98.69 282 ALA A O 1
ATOM 2157 N N . GLY A 1 283 ? -17.391 7.77 4.59 1 98.75 283 GLY A N 1
ATOM 2158 C CA . GLY A 1 283 ? -17.156 6.91 3.443 1 98.75 283 GLY A CA 1
ATOM 2159 C C . GLY A 1 283 ? -17.188 5.43 3.785 1 98.75 283 GLY A C 1
ATOM 2160 O O . GLY A 1 283 ? -16.844 5.039 4.906 1 98.75 283 GLY A O 1
ATOM 2161 N N . ILE A 1 284 ? -17.562 4.605 2.816 1 98.94 284 ILE A N 1
ATOM 2162 C CA . ILE A 1 284 ? -17.562 3.152 2.932 1 98.94 284 ILE A CA 1
ATOM 2163 C C . ILE A 1 284 ? -16.859 2.541 1.724 1 98.94 284 ILE A C 1
ATOM 2165 O O . ILE A 1 284 ? -16.703 3.197 0.691 1 98.94 284 ILE A O 1
ATOM 2169 N N . LEU A 1 285 ? -16.359 1.339 1.889 1 98.94 285 LEU A N 1
ATOM 2170 C CA . LEU A 1 285 ? -15.922 0.475 0.798 1 98.94 285 LEU A CA 1
ATOM 2171 C C . LEU A 1 285 ? -16.891 -0.691 0.607 1 98.94 285 LEU A C 1
ATOM 2173 O O . LEU A 1 285 ? -17.141 -1.447 1.546 1 98.94 285 LEU A O 1
ATOM 2177 N N . VAL A 1 286 ? -17.422 -0.833 -0.579 1 98.94 286 VAL A N 1
ATOM 2178 C CA . VAL A 1 286 ? -18.344 -1.926 -0.851 1 98.94 286 VAL A CA 1
ATOM 2179 C C . VAL A 1 286 ? -17.625 -3.035 -1.616 1 98.94 286 VAL A C 1
ATOM 2181 O O . VAL A 1 286 ? -16.922 -2.768 -2.594 1 98.94 286 VAL A O 1
ATOM 2184 N N . THR A 1 287 ? -17.781 -4.227 -1.157 1 98.88 287 THR A N 1
ATOM 2185 C CA . THR A 1 287 ? -17.203 -5.402 -1.803 1 98.88 287 THR A CA 1
ATOM 2186 C C . THR A 1 287 ? -18.297 -6.426 -2.119 1 98.88 287 THR A C 1
ATOM 2188 O O . THR A 1 287 ? -19.297 -6.523 -1.404 1 98.88 287 THR A O 1
ATOM 2191 N N . ARG A 1 288 ? -18.125 -7.125 -3.172 1 98.75 288 ARG A N 1
ATOM 2192 C CA . ARG A 1 288 ? -19 -8.227 -3.547 1 98.75 288 ARG A CA 1
ATOM 2193 C C . ARG A 1 288 ? -18.406 -9.57 -3.152 1 98.75 288 ARG A C 1
ATOM 2195 O O . ARG A 1 288 ? -17.219 -9.82 -3.393 1 98.75 288 ARG A O 1
ATOM 2202 N N . VAL A 1 289 ? -19.219 -10.398 -2.543 1 98.25 289 VAL A N 1
ATOM 2203 C CA . VAL A 1 289 ? -18.781 -11.734 -2.176 1 98.25 289 VAL A CA 1
ATOM 2204 C C . VAL A 1 289 ? -18.625 -12.594 -3.432 1 98.25 289 VAL A C 1
ATOM 2206 O O . VAL A 1 289 ? -19.562 -12.734 -4.215 1 98.25 289 VAL A O 1
ATOM 2209 N N . LEU A 1 290 ? -17.438 -13.109 -3.602 1 98.06 290 LEU A N 1
ATOM 2210 C CA . LEU A 1 290 ? -17.156 -13.984 -4.734 1 98.06 290 LEU A CA 1
ATOM 2211 C C . LEU A 1 290 ? -17.406 -15.445 -4.363 1 98.06 290 LEU A C 1
ATOM 2213 O O . LEU A 1 290 ? -18.078 -16.172 -5.102 1 98.06 290 LEU A O 1
ATOM 2217 N N . TYR A 1 291 ? -16.812 -15.836 -3.25 1 97 291 TYR A N 1
ATOM 2218 C CA . TYR A 1 291 ? -16.891 -17.234 -2.818 1 97 291 TYR A CA 1
ATOM 2219 C C . TYR A 1 291 ? -16.984 -17.328 -1.301 1 97 291 TYR A C 1
ATOM 2221 O O . TYR A 1 291 ? -16.734 -16.359 -0.591 1 97 291 TYR A O 1
ATOM 2229 N N . ARG A 1 292 ? -17.438 -18.469 -0.879 1 94.81 292 ARG A N 1
ATOM 2230 C CA . ARG A 1 292 ? -17.344 -18.906 0.51 1 94.81 292 ARG A CA 1
ATOM 2231 C C . ARG A 1 292 ? -16.5 -20.156 0.63 1 94.81 292 ARG A C 1
ATOM 2233 O O . ARG A 1 292 ? -16.562 -21.047 -0.224 1 94.81 292 ARG A O 1
ATOM 2240 N N . LYS A 1 293 ? -15.703 -20.172 1.574 1 92.31 293 LYS A N 1
ATOM 2241 C CA . LYS A 1 293 ? -14.883 -21.344 1.853 1 92.31 293 LYS A CA 1
ATOM 2242 C C . LYS A 1 293 ? -14.945 -21.719 3.332 1 92.31 293 LYS A C 1
ATOM 2244 O O . LYS A 1 293 ? -14.586 -20.906 4.195 1 92.31 293 LYS A O 1
ATOM 2249 N N . ASN A 1 294 ? -15.422 -22.891 3.568 1 89.31 294 ASN A N 1
ATOM 2250 C CA . ASN A 1 294 ? -15.484 -23.406 4.93 1 89.31 294 ASN A CA 1
ATOM 2251 C C . ASN A 1 294 ? -14.492 -24.547 5.137 1 89.31 294 ASN A C 1
ATOM 2253 O O . ASN A 1 294 ? -14.453 -25.484 4.344 1 89.31 294 ASN A O 1
ATOM 2257 N N . THR A 1 295 ? -13.625 -24.328 6.066 1 84.62 295 THR A N 1
ATOM 2258 C CA . THR A 1 295 ? -12.742 -25.406 6.5 1 84.62 295 THR A CA 1
ATOM 2259 C C . THR A 1 295 ? -13.156 -25.938 7.871 1 84.62 295 THR A C 1
ATOM 2261 O O . THR A 1 295 ? -14.125 -25.453 8.461 1 84.62 295 THR A O 1
ATOM 2264 N N . ALA A 1 296 ? -12.469 -26.969 8.359 1 82.12 296 ALA A N 1
ATOM 2265 C CA . ALA A 1 296 ? -12.781 -27.547 9.664 1 82.12 296 ALA A CA 1
ATOM 2266 C C . ALA A 1 296 ? -12.508 -26.547 10.789 1 82.12 296 ALA A C 1
ATOM 2268 O O . ALA A 1 296 ? -13.125 -26.625 11.852 1 82.12 296 ALA A O 1
ATOM 2269 N N . VAL A 1 297 ? -11.695 -25.547 10.438 1 83.88 297 VAL A N 1
ATOM 2270 C CA . VAL A 1 297 ? -11.242 -24.734 11.555 1 83.88 297 VAL A CA 1
ATOM 2271 C C . VAL A 1 297 ? -11.664 -23.281 11.336 1 83.88 297 VAL A C 1
ATOM 2273 O O . VAL A 1 297 ? -11.703 -22.484 12.281 1 83.88 297 VAL A O 1
ATOM 2276 N N . LYS A 1 298 ? -11.969 -22.938 10.133 1 90.25 298 LYS A N 1
ATOM 2277 C CA . LYS A 1 298 ? -12.234 -21.516 9.883 1 90.25 298 LYS A CA 1
ATOM 2278 C C . LYS A 1 298 ? -13.148 -21.344 8.672 1 90.25 298 LYS A C 1
ATOM 2280 O O . LYS A 1 298 ? -13.117 -22.156 7.742 1 90.25 298 LYS A O 1
ATOM 2285 N N . SER A 1 299 ? -13.953 -20.281 8.703 1 94.12 299 SER A N 1
ATOM 2286 C CA . SER A 1 299 ? -14.773 -19.891 7.562 1 94.12 299 SER A CA 1
ATOM 2287 C C . SER A 1 299 ? -14.258 -18.609 6.914 1 94.12 299 SER A C 1
ATOM 2289 O O . SER A 1 299 ? -13.82 -17.688 7.609 1 94.12 299 SER A O 1
ATOM 2291 N N . PHE A 1 300 ? -14.328 -18.672 5.613 1 96.19 300 PHE A N 1
ATOM 2292 C CA . PHE A 1 300 ? -13.883 -17.5 4.859 1 96.19 300 PHE A CA 1
ATOM 2293 C C . PHE A 1 300 ? -14.977 -17 3.928 1 96.19 300 PHE A C 1
ATOM 2295 O O . PHE A 1 300 ? -15.625 -17.797 3.238 1 96.19 300 PHE A O 1
ATOM 2302 N N . VAL A 1 301 ? -15.211 -15.742 4.023 1 97.62 301 VAL A N 1
ATOM 2303 C CA . VAL A 1 301 ? -15.93 -15.031 2.975 1 97.62 301 VAL A CA 1
ATOM 2304 C C . VAL A 1 301 ? -14.938 -14.273 2.088 1 97.62 301 VAL A C 1
ATOM 2306 O O . VAL A 1 301 ? -14.195 -13.414 2.564 1 97.62 301 VAL A O 1
ATOM 2309 N N . ILE A 1 302 ? -14.906 -14.625 0.826 1 97.94 302 ILE A N 1
ATOM 2310 C CA . ILE A 1 302 ? -13.93 -14.055 -0.093 1 97.94 302 ILE A CA 1
ATOM 2311 C C . ILE A 1 302 ? -14.586 -12.969 -0.94 1 97.94 302 ILE A C 1
ATOM 2313 O O . ILE A 1 302 ? -15.469 -13.258 -1.753 1 97.94 302 ILE A O 1
ATOM 2317 N N . GLY A 1 303 ? -14.164 -11.758 -0.724 1 98.5 303 GLY A N 1
ATOM 2318 C CA . GLY A 1 303 ? -14.68 -10.633 -1.486 1 98.5 303 GLY A CA 1
ATOM 2319 C C . GLY A 1 303 ? -13.758 -10.195 -2.605 1 98.5 303 GLY A C 1
ATOM 2320 O O . GLY A 1 303 ? -12.648 -10.719 -2.744 1 98.5 303 GLY A O 1
ATOM 2321 N N . ASP A 1 304 ? -14.25 -9.227 -3.391 1 98.69 304 ASP A N 1
ATOM 2322 C CA . ASP A 1 304 ? -13.438 -8.742 -4.504 1 98.69 304 ASP A CA 1
ATOM 2323 C C . ASP A 1 304 ? -12.617 -7.523 -4.098 1 98.69 304 ASP A C 1
ATOM 2325 O O . ASP A 1 304 ? -11.875 -6.965 -4.914 1 98.69 304 ASP A O 1
ATOM 2329 N N . ALA A 1 305 ? -12.727 -7.055 -2.85 1 98.81 305 ALA A N 1
ATOM 2330 C CA . ALA A 1 305 ? -11.812 -6.062 -2.281 1 98.81 305 ALA A CA 1
ATOM 2331 C C . ALA A 1 305 ? -10.789 -6.719 -1.361 1 98.81 305 ALA A C 1
ATOM 2333 O O . ALA A 1 305 ? -11.117 -7.648 -0.619 1 98.81 305 ALA A O 1
ATOM 2334 N N . GLY A 1 306 ? -9.602 -6.266 -1.423 1 98.5 306 GLY A N 1
ATOM 2335 C CA . GLY A 1 306 ? -8.547 -6.816 -0.583 1 98.5 306 GLY A CA 1
ATOM 2336 C C . GLY A 1 306 ? -7.699 -5.754 0.084 1 98.5 306 GLY A C 1
ATOM 2337 O O . GLY A 1 306 ? -8.109 -4.594 0.18 1 98.5 306 GLY A O 1
ATOM 2338 N N . MET A 1 307 ? -6.555 -6.156 0.603 1 98.5 307 MET A N 1
ATOM 2339 C CA . MET A 1 307 ? -5.664 -5.258 1.332 1 98.5 307 MET A CA 1
ATOM 2340 C C . MET A 1 307 ? -5.125 -4.164 0.418 1 98.5 307 MET A C 1
ATOM 2342 O O . MET A 1 307 ? -4.738 -3.092 0.887 1 98.5 307 MET A O 1
ATOM 2346 N N . ASN A 1 308 ? -5.102 -4.406 -0.918 1 98.69 308 ASN A N 1
ATOM 2347 C CA . ASN A 1 308 ? -4.688 -3.371 -1.859 1 98.69 308 ASN A CA 1
ATOM 2348 C C . ASN A 1 308 ? -5.688 -2.221 -1.91 1 98.69 308 ASN A C 1
ATOM 2350 O O . ASN A 1 308 ? -5.336 -1.101 -2.283 1 98.69 308 ASN A O 1
ATOM 2354 N N . ASP A 1 309 ? -6.957 -2.51 -1.553 1 98.81 309 ASP A N 1
ATOM 2355 C CA . ASP A 1 309 ? -8.023 -1.51 -1.565 1 98.81 309 ASP A CA 1
ATOM 2356 C C . ASP A 1 309 ? -8.133 -0.812 -0.213 1 98.81 309 ASP A C 1
ATOM 2358 O O . ASP A 1 309 ? -8.367 0.396 -0.149 1 98.81 309 ASP A O 1
ATOM 2362 N N . LEU A 1 310 ? -8.023 -1.552 0.792 1 98.88 310 LEU A N 1
ATOM 2363 C CA . LEU A 1 310 ? -8.094 -1.077 2.17 1 98.88 310 LEU A CA 1
ATOM 2364 C C . LEU A 1 310 ? -7.035 -1.761 3.031 1 98.88 310 LEU A C 1
ATOM 2366 O O . LEU A 1 310 ? -7.258 -2.859 3.543 1 98.88 310 LEU A O 1
ATOM 2370 N N . LEU A 1 311 ? -5.977 -1.073 3.275 1 98.56 311 LEU A N 1
ATOM 2371 C CA . LEU A 1 311 ? -4.758 -1.645 3.836 1 98.56 311 LEU A CA 1
ATOM 2372 C C . LEU A 1 311 ? -4.824 -1.678 5.359 1 98.56 311 LEU A C 1
ATOM 2374 O O . LEU A 1 311 ? -4.09 -2.432 6 1 98.56 311 LEU A O 1
ATOM 2378 N N . ARG A 1 312 ? -5.66 -0.938 5.965 1 98.25 312 ARG A N 1
ATOM 2379 C CA . ARG A 1 312 ? -5.598 -0.606 7.387 1 98.25 312 ARG A CA 1
ATOM 2380 C C . ARG A 1 312 ? -5.734 -1.857 8.25 1 98.25 312 ARG A C 1
ATOM 2382 O O . ARG A 1 312 ? -5 -2.031 9.219 1 98.25 312 ARG A O 1
ATOM 2389 N N . PRO A 1 313 ? -6.672 -2.771 7.898 1 98.25 313 PRO A N 1
ATOM 2390 C CA . PRO A 1 313 ? -6.746 -3.971 8.734 1 98.25 313 PRO A CA 1
ATOM 2391 C C . PRO A 1 313 ? -5.453 -4.781 8.719 1 98.25 313 PRO A C 1
ATOM 2393 O O . PRO A 1 313 ? -4.996 -5.234 9.773 1 98.25 313 PRO A O 1
ATOM 2396 N N . SER A 1 314 ? -4.816 -4.898 7.613 1 97.31 314 SER A N 1
ATOM 2397 C CA . SER A 1 314 ? -3.594 -5.688 7.477 1 97.31 314 SER A CA 1
ATOM 2398 C C . SER A 1 314 ? -2.404 -4.98 8.117 1 97.31 314 SER A C 1
ATOM 2400 O O . SER A 1 314 ? -1.543 -5.625 8.719 1 97.31 314 SER A O 1
ATOM 2402 N N . LEU A 1 315 ? -2.348 -3.715 7.969 1 96.44 315 LEU A N 1
ATOM 2403 C CA . LEU A 1 315 ? -1.189 -2.936 8.398 1 96.44 315 LEU A CA 1
ATOM 2404 C C . LEU A 1 315 ? -1.271 -2.611 9.883 1 96.44 315 LEU A C 1
ATOM 2406 O O . LEU A 1 315 ? -0.265 -2.674 10.594 1 96.44 315 LEU A O 1
ATOM 2410 N N . TYR A 1 316 ? -2.566 -2.291 10.398 1 94.38 316 TYR A N 1
ATOM 2411 C CA . TYR A 1 316 ? -2.709 -1.748 11.742 1 94.38 316 TYR A CA 1
ATOM 2412 C C . TYR A 1 316 ? -3.516 -2.689 12.633 1 94.38 316 TYR A C 1
ATOM 2414 O O . TYR A 1 316 ? -3.633 -2.471 13.836 1 94.38 316 TYR A O 1
ATOM 2422 N N . GLY A 1 317 ? -4.086 -3.682 12.055 1 95.44 317 GLY A N 1
ATOM 2423 C CA . GLY A 1 317 ? -5.102 -4.41 12.797 1 95.44 317 GLY A CA 1
ATOM 2424 C C . GLY A 1 317 ? -6.367 -3.609 13.023 1 95.44 317 GLY A C 1
ATOM 2425 O O . GLY A 1 317 ? -7.078 -3.822 14.008 1 95.44 317 GLY A O 1
ATOM 2426 N N . ALA A 1 318 ? -6.684 -2.695 12.148 1 96.56 318 ALA A N 1
ATOM 2427 C CA . ALA A 1 318 ? -7.793 -1.76 12.305 1 96.56 318 ALA A CA 1
ATOM 2428 C C . ALA A 1 318 ? -9.141 -2.477 12.203 1 96.56 318 ALA A C 1
ATOM 2430 O O . ALA A 1 318 ? -9.289 -3.412 11.414 1 96.56 318 ALA A O 1
ATOM 2431 N N . HIS A 1 319 ? -10.078 -2.01 12.945 1 97.38 319 HIS A N 1
ATOM 2432 C CA . HIS A 1 319 ? -11.445 -2.508 12.891 1 97.38 319 HIS A CA 1
ATOM 2433 C C . HIS A 1 319 ? -12.312 -1.658 11.969 1 97.38 319 HIS A C 1
ATOM 2435 O O . HIS A 1 319 ? -12.258 -0.427 12.016 1 97.38 319 HIS A O 1
ATOM 2441 N N . HIS A 1 320 ? -13.07 -2.262 11.172 1 98.31 320 HIS A N 1
ATOM 2442 C CA . HIS A 1 320 ? -14.18 -1.688 10.414 1 98.31 320 HIS A CA 1
ATOM 2443 C C . HIS A 1 320 ? -15.438 -2.539 10.539 1 98.31 320 HIS A C 1
ATOM 2445 O O . HIS A 1 320 ? -15.383 -3.762 10.391 1 98.31 320 HIS A O 1
ATOM 2451 N N . ASP A 1 321 ? -16.484 -1.917 10.836 1 97.56 321 ASP A N 1
ATOM 2452 C CA . ASP A 1 321 ? -17.734 -2.66 10.875 1 97.56 321 ASP A CA 1
ATOM 2453 C C . ASP A 1 321 ? -18.109 -3.178 9.484 1 97.56 321 ASP A C 1
ATOM 2455 O O . ASP A 1 321 ? -17.75 -2.58 8.477 1 97.56 321 ASP A O 1
ATOM 2459 N N . LEU A 1 322 ? -18.828 -4.289 9.484 1 97.69 322 LEU A N 1
ATOM 2460 C CA . LEU A 1 322 ? -19.344 -4.883 8.258 1 97.69 322 LEU A CA 1
ATOM 2461 C C . LEU A 1 322 ? -20.875 -4.855 8.258 1 97.69 322 LEU A C 1
ATOM 2463 O O . LEU A 1 322 ? -21.516 -5.395 9.172 1 97.69 322 LEU A O 1
ATOM 2467 N N . LEU A 1 323 ? -21.438 -4.234 7.25 1 97.06 323 LEU A N 1
ATOM 2468 C CA . LEU A 1 323 ? -22.875 -4.223 7.109 1 97.06 323 LEU A CA 1
ATOM 2469 C C . LEU A 1 323 ? -23.312 -4.863 5.793 1 97.06 323 LEU A C 1
ATOM 2471 O O . LEU A 1 323 ? -22.75 -4.555 4.738 1 97.06 323 LEU A O 1
ATOM 2475 N N . PRO A 1 324 ? -24.297 -5.809 5.863 1 97.94 324 PRO A N 1
ATOM 2476 C CA . PRO A 1 324 ? -24.875 -6.227 4.586 1 97.94 324 PRO A CA 1
ATOM 2477 C C . PRO A 1 324 ? -25.578 -5.082 3.854 1 97.94 324 PRO A C 1
ATOM 2479 O O . PRO A 1 324 ? -26.312 -4.305 4.469 1 97.94 324 PRO A O 1
ATOM 2482 N N . VAL A 1 325 ? -25.359 -4.941 2.588 1 98.44 325 VAL A N 1
ATOM 2483 C CA . VAL A 1 325 ? -25.984 -3.879 1.818 1 98.44 325 VAL A CA 1
ATOM 2484 C C . VAL A 1 325 ? -27.5 -4.117 1.756 1 98.44 325 VAL A C 1
ATOM 2486 O O . VAL A 1 325 ? -28.281 -3.168 1.772 1 98.44 325 VAL A O 1
ATOM 2489 N N . LYS A 1 326 ? -27.859 -5.352 1.618 1 96.88 326 LYS A N 1
ATOM 2490 C CA . LYS A 1 326 ? -29.234 -5.793 1.816 1 96.88 326 LYS A CA 1
ATOM 2491 C C . LYS A 1 326 ? -29.359 -6.648 3.074 1 96.88 326 LYS A C 1
ATOM 2493 O O . LYS A 1 326 ? -28.672 -7.668 3.211 1 96.88 326 LYS A O 1
ATOM 2498 N N . GLU A 1 327 ? -30.156 -6.184 3.959 1 93.25 327 GLU A N 1
ATOM 2499 C CA . GLU A 1 327 ? -30.32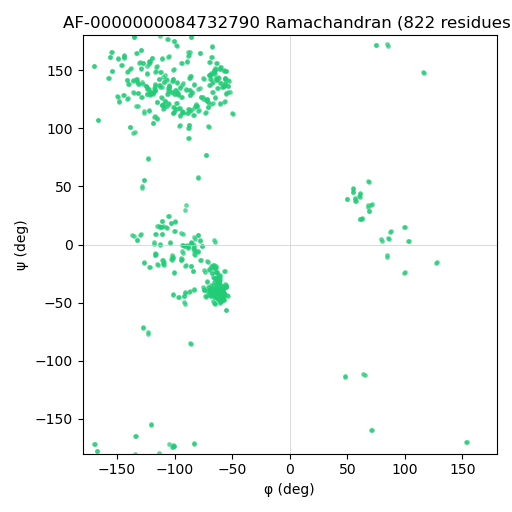8 -6.926 5.207 1 93.25 327 GLU A CA 1
ATOM 2500 C C . GLU A 1 327 ? -30.766 -8.367 4.938 1 93.25 327 GLU A C 1
ATOM 2502 O O . GLU A 1 327 ? -31.531 -8.625 4.016 1 93.25 327 GLU A O 1
ATOM 2507 N N . THR A 1 328 ? -30.156 -9.227 5.699 1 84.69 328 THR A N 1
ATOM 2508 C CA . THR A 1 328 ? -30.531 -10.633 5.586 1 84.69 328 THR A CA 1
ATOM 2509 C C . THR A 1 328 ? -30.969 -11.188 6.938 1 84.69 328 THR A C 1
ATOM 2511 O O . THR A 1 328 ? -30.516 -10.711 7.984 1 84.69 328 THR A O 1
ATOM 2514 N N . LYS A 1 329 ? -32.062 -11.984 7.148 1 77.12 329 LYS A N 1
ATOM 2515 C CA . LYS A 1 329 ? -32.562 -12.602 8.367 1 77.12 329 LYS A CA 1
ATOM 2516 C C . LYS A 1 329 ? -31.984 -14.008 8.555 1 77.12 329 LYS A C 1
ATOM 2518 O O . LYS A 1 329 ? -32.375 -14.734 9.461 1 77.12 329 LYS A O 1
ATOM 2523 N N . GLY A 1 330 ? -30.844 -14.148 8.055 1 79.06 330 GLY A N 1
ATOM 2524 C CA . GLY A 1 330 ? -30.359 -15.516 8.055 1 79.06 330 GLY A CA 1
ATOM 2525 C C . GLY A 1 330 ? -29.359 -15.781 9.172 1 79.06 330 GLY A C 1
ATOM 2526 O O . GLY A 1 330 ? -29.266 -15.016 10.133 1 79.06 330 GLY A O 1
ATOM 2527 N N . GLU A 1 331 ? -28.75 -16.859 9.234 1 89.31 331 GLU A N 1
ATOM 2528 C CA . GLU A 1 331 ? -27.766 -17.328 10.203 1 89.31 331 GLU A CA 1
ATOM 2529 C C . GLU A 1 331 ? -26.484 -16.484 10.148 1 89.31 331 GLU A C 1
ATOM 2531 O O . GLU A 1 331 ? -26.203 -15.836 9.141 1 89.31 331 GLU A O 1
ATOM 2536 N N . THR A 1 332 ? -25.938 -16.391 11.312 1 92.75 332 THR A N 1
ATOM 2537 C CA . THR A 1 332 ? -24.641 -15.742 11.406 1 92.75 332 THR A CA 1
ATOM 2538 C C . THR A 1 332 ? -23.516 -16.781 11.523 1 92.75 332 THR A C 1
ATOM 2540 O O . THR A 1 332 ? -23.766 -17.922 11.93 1 92.75 332 THR A O 1
ATOM 2543 N N . ILE A 1 333 ? -22.422 -16.391 11.031 1 93.75 333 ILE A N 1
ATOM 2544 C CA . ILE A 1 333 ? -21.234 -17.219 11.18 1 93.75 333 ILE A CA 1
ATOM 2545 C C . ILE A 1 333 ? -20.094 -16.391 11.758 1 93.75 333 ILE A C 1
ATOM 2547 O O . ILE A 1 333 ? -20.109 -15.164 11.688 1 93.75 333 ILE A O 1
ATOM 2551 N N . LYS A 1 334 ? -19.156 -17.094 12.383 1 96.06 334 LYS A N 1
ATOM 2552 C CA . LYS A 1 334 ? -17.891 -16.484 12.742 1 96.06 334 LYS A CA 1
ATOM 2553 C C . LYS A 1 334 ? -16.812 -16.828 11.719 1 96.06 334 LYS A C 1
ATOM 2555 O O . LYS A 1 334 ? -16.578 -17.984 11.406 1 96.06 334 LYS A O 1
ATOM 2560 N N . GLY A 1 335 ? -16.188 -15.852 11.094 1 96.62 335 GLY A N 1
ATOM 2561 C CA . GLY A 1 335 ? -15.18 -16.094 10.078 1 96.62 335 GLY A CA 1
ATOM 2562 C C . GLY A 1 335 ? -14.43 -14.852 9.672 1 96.62 335 GLY A C 1
ATOM 2563 O O . GLY A 1 335 ? -14.469 -13.836 10.375 1 96.62 335 GLY A O 1
ATOM 2564 N N . ASP A 1 336 ? -13.625 -15.016 8.625 1 97.88 336 ASP A N 1
ATOM 2565 C CA . ASP A 1 336 ? -12.844 -13.922 8.07 1 97.88 336 ASP A CA 1
ATOM 2566 C C . ASP A 1 336 ? -13.445 -13.414 6.762 1 97.88 336 ASP A C 1
ATOM 2568 O O . ASP A 1 336 ? -13.922 -14.211 5.945 1 97.88 336 ASP A O 1
ATOM 2572 N N . LEU A 1 337 ? -13.539 -12.133 6.621 1 98.44 337 LEU A N 1
ATOM 2573 C CA . LEU A 1 337 ? -13.688 -11.531 5.301 1 98.44 337 LEU A CA 1
ATOM 2574 C C . LEU A 1 337 ? -12.32 -11.25 4.672 1 98.44 337 LEU A C 1
ATOM 2576 O O . LEU A 1 337 ? -11.562 -10.422 5.176 1 98.44 337 LEU A O 1
ATOM 2580 N N . VAL A 1 338 ? -12.023 -11.977 3.588 1 98.19 338 VAL A N 1
ATOM 2581 C CA . VAL A 1 338 ? -10.711 -11.875 2.961 1 98.19 338 VAL A CA 1
ATOM 2582 C C . VAL A 1 338 ? -10.859 -11.391 1.52 1 98.19 338 VAL A C 1
ATOM 2584 O O . VAL A 1 338 ? -11.961 -11.367 0.978 1 98.19 338 VAL A O 1
ATOM 2587 N N . GLY A 1 339 ? -9.734 -10.875 1.001 1 98.06 339 GLY A N 1
ATOM 2588 C CA . GLY A 1 339 ? -9.734 -10.391 -0.37 1 98.06 339 GLY A CA 1
ATOM 2589 C C . GLY A 1 339 ? -9.094 -11.352 -1.346 1 98.06 339 GLY A C 1
ATOM 2590 O O . GLY A 1 339 ? -8.781 -12.492 -0.985 1 98.06 339 GLY A O 1
ATOM 2591 N N . PRO A 1 340 ? -8.961 -10.922 -2.557 1 97.69 340 PRO A N 1
ATOM 2592 C CA . PRO A 1 340 ? -8.461 -11.773 -3.633 1 97.69 340 PRO A CA 1
ATOM 2593 C C . PRO A 1 340 ? -6.938 -11.727 -3.766 1 97.69 340 PRO A C 1
ATOM 2595 O O . PRO A 1 340 ? -6.367 -12.414 -4.621 1 97.69 340 PRO A O 1
ATOM 2598 N N . ILE A 1 341 ? -6.223 -10.945 -2.939 1 96.75 341 ILE A N 1
ATOM 2599 C CA . ILE A 1 341 ? -4.773 -10.805 -3.016 1 96.75 341 ILE A CA 1
ATOM 2600 C C . ILE A 1 341 ? -4.109 -12.102 -2.559 1 96.75 341 ILE A C 1
ATOM 2602 O O . ILE A 1 341 ? -4.531 -12.711 -1.573 1 96.75 341 ILE A O 1
ATOM 2606 N N . CYS A 1 342 ? -3.111 -12.508 -3.258 1 93 342 CYS A N 1
ATOM 2607 C CA . CYS A 1 342 ? -2.459 -13.789 -2.996 1 93 342 CYS A CA 1
ATOM 2608 C C . CYS A 1 342 ? -1.494 -13.68 -1.822 1 93 342 CYS A C 1
ATOM 2610 O O . CYS A 1 342 ? -0.299 -13.938 -1.969 1 93 342 CYS A O 1
ATOM 2612 N N . GLU A 1 343 ? -2.025 -13.281 -0.717 1 92.25 343 GLU A N 1
ATOM 2613 C CA . GLU A 1 343 ? -1.336 -13.164 0.564 1 92.25 343 GLU A CA 1
ATOM 2614 C C . GLU A 1 343 ? -2.234 -13.594 1.719 1 92.25 343 GLU A C 1
ATOM 2616 O O . GLU A 1 343 ? -3.424 -13.273 1.743 1 92.25 343 GLU A O 1
ATOM 2621 N N . THR A 1 344 ? -1.601 -14.273 2.664 1 91 344 THR A N 1
ATOM 2622 C CA . THR A 1 344 ? -2.35 -14.664 3.854 1 91 344 THR A CA 1
ATOM 2623 C C . THR A 1 344 ? -2.822 -13.438 4.621 1 91 344 THR A C 1
ATOM 2625 O O . THR A 1 344 ? -3.895 -13.453 5.23 1 91 344 THR A O 1
ATOM 2628 N N . GLY A 1 345 ? -2.031 -12.352 4.5 1 93.81 345 GLY A N 1
ATOM 2629 C CA . GLY A 1 345 ? -2.334 -11.125 5.23 1 93.81 345 GLY A CA 1
ATOM 2630 C C . GLY A 1 345 ? -3.424 -10.297 4.582 1 93.81 345 GLY A C 1
ATOM 2631 O O . GLY A 1 345 ? -3.727 -9.195 5.043 1 93.81 345 GLY A O 1
ATOM 2632 N N . ASP A 1 346 ? -4.031 -10.883 3.578 1 97.5 346 ASP A N 1
ATOM 2633 C CA . ASP A 1 346 ? -5.102 -10.164 2.896 1 97.5 346 ASP A CA 1
ATOM 2634 C C . ASP A 1 346 ? -6.449 -10.414 3.576 1 97.5 346 ASP A C 1
ATOM 2636 O O . ASP A 1 346 ? -7.199 -11.305 3.17 1 97.5 346 ASP A O 1
ATOM 2640 N N . PHE A 1 347 ? -6.781 -9.555 4.512 1 98 347 PHE A N 1
ATOM 2641 C CA . PHE A 1 347 ? -8.086 -9.609 5.168 1 98 347 PHE A CA 1
ATOM 2642 C C . PHE A 1 347 ? -8.633 -8.203 5.406 1 98 347 PHE A C 1
ATOM 2644 O O . PHE A 1 347 ? -7.863 -7.262 5.602 1 98 347 PHE A O 1
ATOM 2651 N N . LEU A 1 348 ? -9.938 -8.109 5.371 1 98.56 348 LEU A N 1
ATOM 2652 C CA . LEU A 1 348 ? -10.648 -6.898 5.758 1 98.56 348 LEU A CA 1
ATOM 2653 C C . LEU A 1 348 ? -11.211 -7.023 7.172 1 98.56 348 LEU A C 1
ATOM 2655 O O . LEU A 1 348 ? -11.438 -6.016 7.844 1 98.56 348 LEU A O 1
ATOM 2659 N N . ALA A 1 349 ? -11.406 -8.227 7.586 1 98.25 349 ALA A N 1
ATOM 2660 C CA . ALA A 1 349 ? -11.852 -8.547 8.945 1 98.25 349 ALA A CA 1
ATOM 2661 C C . ALA A 1 349 ? -11.477 -9.977 9.32 1 98.25 349 ALA A C 1
ATOM 2663 O O . ALA A 1 349 ? -11.562 -10.883 8.492 1 98.25 349 ALA A O 1
ATOM 2664 N N . THR A 1 350 ? -11.117 -10.18 10.562 1 97.12 350 THR A N 1
ATOM 2665 C CA . THR A 1 350 ? -10.758 -11.508 11.055 1 97.12 350 THR A CA 1
ATOM 2666 C C . THR A 1 350 ? -11.594 -11.875 12.273 1 97.12 350 THR A C 1
ATOM 2668 O O . THR A 1 350 ? -11.875 -11.031 13.117 1 97.12 350 THR A O 1
ATOM 2671 N N . ASP A 1 351 ? -12.055 -13.094 12.281 1 96.44 351 ASP A N 1
ATOM 2672 C CA . ASP A 1 351 ? -12.781 -13.656 13.414 1 96.44 351 ASP A CA 1
ATOM 2673 C C . ASP A 1 351 ? -13.977 -12.781 13.789 1 96.44 351 ASP A C 1
ATOM 2675 O O . ASP A 1 351 ? -14.148 -12.422 14.953 1 96.44 351 ASP A O 1
ATOM 2679 N N . ARG A 1 352 ? -14.703 -12.453 12.766 1 96.62 352 ARG A N 1
ATOM 2680 C CA . ARG A 1 352 ? -15.859 -11.57 12.93 1 96.62 352 ARG A CA 1
ATOM 2681 C C . ARG A 1 352 ? -17.156 -12.359 12.852 1 96.62 352 ARG A C 1
ATOM 2683 O O . ARG A 1 352 ? -17.297 -13.273 12.031 1 96.62 352 ARG A O 1
ATOM 2690 N N . GLU A 1 353 ? -18.094 -12.047 13.758 1 95.56 353 GLU A N 1
ATOM 2691 C CA . GLU A 1 353 ? -19.453 -12.508 13.539 1 95.56 353 GLU A CA 1
ATOM 2692 C C . GLU A 1 353 ? -20.125 -11.727 12.414 1 95.56 353 GLU A C 1
ATOM 2694 O O . GLU A 1 353 ? -20.156 -10.492 12.43 1 95.56 353 GLU A O 1
ATOM 2699 N N . MET A 1 354 ? -20.609 -12.398 11.414 1 94.88 354 MET A N 1
ATOM 2700 C CA . MET A 1 354 ? -21.234 -11.75 10.266 1 94.88 354 MET A CA 1
ATOM 2701 C C . MET A 1 354 ? -22.312 -12.648 9.672 1 94.88 354 MET A C 1
ATOM 2703 O O . MET A 1 354 ? -22.375 -13.844 9.961 1 94.88 354 MET A O 1
ATOM 2707 N N . PRO A 1 355 ? -23.188 -12.023 8.93 1 94.06 355 PRO A N 1
ATOM 2708 C CA . PRO A 1 355 ? -24.156 -12.867 8.227 1 94.06 355 PRO A CA 1
ATOM 2709 C C . PRO A 1 355 ? -23.484 -13.922 7.352 1 94.06 355 PRO A C 1
ATOM 2711 O O . PRO A 1 355 ? -22.375 -13.711 6.867 1 94.06 355 PRO A O 1
ATOM 2714 N N . ASP A 1 356 ? -24.141 -14.977 7.227 1 93.25 356 ASP A N 1
ATOM 2715 C CA . ASP A 1 356 ? -23.656 -15.992 6.301 1 93.25 356 ASP A CA 1
ATOM 2716 C C . ASP A 1 356 ? -23.859 -15.555 4.852 1 93.25 356 ASP A C 1
ATOM 2718 O O . ASP A 1 356 ? -24.75 -16.062 4.168 1 93.25 356 ASP A O 1
ATOM 2722 N N . PHE A 1 357 ? -23.016 -14.703 4.449 1 95.75 357 PHE A N 1
ATOM 2723 C CA . PHE A 1 357 ? -23.109 -14.094 3.129 1 95.75 357 PHE A CA 1
ATOM 2724 C C . PHE A 1 357 ? -23 -15.148 2.033 1 95.75 357 PHE A C 1
ATOM 2726 O O . PHE A 1 357 ? -22.234 -16.109 2.158 1 95.75 357 PHE A O 1
ATOM 2733 N N . ALA A 1 358 ? -23.719 -14.977 0.99 1 93.94 358 ALA A N 1
ATOM 2734 C CA . ALA A 1 358 ? -23.641 -15.828 -0.195 1 93.94 358 ALA A CA 1
ATOM 2735 C C . ALA A 1 358 ? -22.906 -15.117 -1.331 1 93.94 358 ALA A C 1
ATOM 2737 O O . ALA A 1 358 ? -22.781 -13.891 -1.32 1 93.94 358 ALA A O 1
ATOM 2738 N N . ALA A 1 359 ? -22.453 -15.906 -2.299 1 95.88 359 ALA A N 1
ATOM 2739 C CA . ALA A 1 359 ? -21.859 -15.328 -3.498 1 95.88 359 ALA A CA 1
ATOM 2740 C C . ALA A 1 359 ? -22.797 -14.305 -4.137 1 95.88 359 ALA A C 1
ATOM 2742 O O . ALA A 1 359 ? -24 -14.539 -4.238 1 95.88 359 ALA A O 1
ATOM 2743 N N . GLY A 1 360 ? -22.25 -13.125 -4.453 1 96.56 360 GLY A N 1
ATOM 2744 C CA . GLY A 1 360 ? -23.031 -12.078 -5.078 1 96.56 360 GLY A CA 1
ATOM 2745 C C . GLY A 1 360 ? -23.5 -11.016 -4.098 1 96.56 360 GLY A C 1
ATOM 2746 O O . GLY A 1 360 ? -23.844 -9.898 -4.496 1 96.56 360 GLY A O 1
ATOM 2747 N N . ASP A 1 361 ? -23.594 -11.383 -2.783 1 97.69 361 ASP A N 1
ATOM 2748 C CA . ASP A 1 361 ? -23.984 -10.406 -1.772 1 97.69 361 ASP A CA 1
ATOM 2749 C C . ASP A 1 361 ? -23 -9.242 -1.716 1 97.69 361 ASP A C 1
ATOM 2751 O O . ASP A 1 361 ? -21.828 -9.398 -2.088 1 97.69 361 ASP A O 1
ATOM 2755 N N . LEU A 1 362 ? -23.531 -8.125 -1.339 1 98.69 362 LEU A N 1
ATOM 2756 C CA . LEU A 1 362 ? -22.703 -6.938 -1.151 1 98.69 362 LEU A CA 1
ATOM 2757 C C . LEU A 1 362 ? -22.5 -6.648 0.332 1 98.69 362 LEU A C 1
ATOM 2759 O O . LEU A 1 362 ? -23.438 -6.75 1.124 1 98.69 362 LEU A O 1
ATOM 2763 N N . ILE A 1 363 ? -21.281 -6.352 0.708 1 98.69 363 ILE A N 1
ATOM 2764 C CA . ILE A 1 363 ? -20.922 -5.992 2.074 1 98.69 363 ILE A CA 1
ATOM 2765 C C . ILE A 1 363 ? -20.344 -4.578 2.104 1 98.69 363 ILE A C 1
ATOM 2767 O O . ILE A 1 363 ? -19.469 -4.238 1.305 1 98.69 363 ILE A O 1
ATOM 2771 N N . ALA A 1 364 ? -20.844 -3.752 2.969 1 98.81 364 ALA A N 1
ATOM 2772 C CA . ALA A 1 364 ? -20.281 -2.43 3.217 1 98.81 364 ALA A CA 1
ATOM 2773 C C . ALA A 1 364 ? -19.281 -2.471 4.363 1 98.81 364 ALA A C 1
ATOM 2775 O O . ALA A 1 364 ? -19.625 -2.801 5.5 1 98.81 364 ALA A O 1
ATOM 2776 N N . VAL A 1 365 ? -18.062 -2.234 4.055 1 98.81 365 VAL A N 1
ATOM 2777 C CA . VAL A 1 365 ? -17.047 -2.006 5.074 1 98.81 365 VAL A CA 1
ATOM 2778 C C . VAL A 1 365 ? -17.078 -0.55 5.535 1 98.81 365 VAL A C 1
ATOM 2780 O O . VAL A 1 365 ? -16.75 0.359 4.77 1 98.81 365 VAL A O 1
ATOM 2783 N N . MET A 1 366 ? -17.359 -0.323 6.766 1 98.5 366 MET A N 1
ATOM 2784 C CA . MET A 1 366 ? -17.719 1.001 7.27 1 98.5 366 MET A CA 1
ATOM 2785 C C . MET A 1 366 ? -16.469 1.79 7.66 1 98.5 366 MET A C 1
ATOM 2787 O O . MET A 1 366 ? -15.391 1.219 7.809 1 98.5 366 MET A O 1
ATOM 2791 N N . SER A 1 367 ? -16.594 3.096 7.797 1 98.38 367 SER A N 1
ATOM 2792 C CA . SER A 1 367 ? -15.578 4.012 8.289 1 98.38 367 SER A CA 1
ATOM 2793 C C . SER A 1 367 ? -14.297 3.91 7.461 1 98.38 367 SER A C 1
ATOM 2795 O O . SER A 1 367 ? -13.195 3.846 8.016 1 98.38 367 SER A O 1
ATOM 2797 N N . ALA A 1 368 ? -14.523 3.77 6.117 1 98.69 368 ALA A N 1
ATOM 2798 C CA . ALA A 1 368 ? -13.398 3.588 5.199 1 98.69 368 ALA A CA 1
ATOM 2799 C C . ALA A 1 368 ? -13.055 4.895 4.492 1 98.69 368 ALA A C 1
ATOM 2801 O O . ALA A 1 368 ? -12.273 4.898 3.535 1 98.69 368 ALA A O 1
ATOM 2802 N N . GLY A 1 369 ? -13.609 5.984 4.961 1 98.75 369 GLY A N 1
ATOM 2803 C CA . GLY A 1 369 ? -13.406 7.254 4.281 1 98.75 369 GLY A CA 1
ATOM 2804 C C . GLY A 1 369 ? -12 7.801 4.453 1 98.75 369 GLY A C 1
ATOM 2805 O O . GLY A 1 369 ? -11.516 8.562 3.613 1 98.75 369 GLY A O 1
ATOM 2806 N N . ALA A 1 370 ? -11.414 7.516 5.578 1 98.62 370 ALA A N 1
ATOM 2807 C CA . ALA A 1 370 ? -10.07 8 5.875 1 98.62 370 ALA A CA 1
ATOM 2808 C C . ALA A 1 370 ? -9.039 6.879 5.75 1 98.62 370 ALA A C 1
ATOM 2810 O O . ALA A 1 370 ? -9.25 5.777 6.27 1 98.62 370 ALA A O 1
ATOM 2811 N N . TYR A 1 371 ? -7.953 7.211 5.031 1 98.25 371 TYR A N 1
ATOM 2812 C CA . TYR A 1 371 ? -6.812 6.309 4.891 1 98.25 371 TYR A CA 1
ATOM 2813 C C . TYR A 1 371 ? -7.23 5.004 4.227 1 98.25 371 TYR A C 1
ATOM 2815 O O . TYR A 1 371 ? -6.695 3.939 4.547 1 98.25 371 TYR A O 1
ATOM 2823 N N . GLY A 1 372 ? -8.344 5.023 3.498 1 98.62 372 GLY A N 1
ATOM 2824 C CA . GLY A 1 372 ? -8.742 3.936 2.619 1 98.62 372 GLY A CA 1
ATOM 2825 C C . GLY A 1 372 ? -8.125 4.027 1.237 1 98.62 372 GLY A C 1
ATOM 2826 O O . GLY A 1 372 ? -6.988 3.6 1.031 1 98.62 372 GLY A O 1
ATOM 2827 N N . PHE A 1 373 ? -8.844 4.828 0.367 1 98.81 373 PHE A N 1
ATOM 2828 C CA . PHE A 1 373 ? -8.352 4.973 -0.998 1 98.81 373 PHE A CA 1
ATOM 2829 C C . PHE A 1 373 ? -6.969 5.613 -1.01 1 98.81 373 PHE A C 1
ATOM 2831 O O . PHE A 1 373 ? -6.129 5.273 -1.847 1 98.81 373 PHE A O 1
ATOM 2838 N N . SER A 1 374 ? -6.684 6.508 -0.045 1 98.5 374 SER A N 1
ATOM 2839 C CA . SER A 1 374 ? -5.414 7.23 -0.053 1 98.5 374 SER A CA 1
ATOM 2840 C C . SER A 1 374 ? -4.238 6.273 0.102 1 98.5 374 SER A C 1
ATOM 2842 O O . SER A 1 374 ? -3.125 6.578 -0.335 1 98.5 374 SER A O 1
ATOM 2844 N N . MET A 1 375 ? -4.484 5.09 0.705 1 98.44 375 MET A N 1
ATOM 2845 C CA . MET A 1 375 ? -3.424 4.105 0.914 1 98.44 375 MET A CA 1
ATOM 2846 C C . MET A 1 375 ? -3.539 2.963 -0.089 1 98.44 375 MET A C 1
ATOM 2848 O O . MET A 1 375 ? -2.77 2.002 -0.031 1 98.44 375 MET A O 1
ATOM 2852 N N . ALA A 1 376 ? -4.492 3 -0.996 1 98.75 376 ALA A N 1
ATOM 2853 C CA . ALA A 1 376 ? -4.723 1.913 -1.943 1 98.75 376 ALA A CA 1
ATOM 2854 C C . ALA A 1 376 ? -3.539 1.753 -2.893 1 98.75 376 ALA A C 1
ATOM 2856 O O . ALA A 1 376 ? -2.787 2.703 -3.123 1 98.75 376 ALA A O 1
ATOM 2857 N N . SER A 1 377 ? -3.295 0.551 -3.373 1 98.62 377 SER A N 1
ATOM 2858 C CA . SER A 1 377 ? -2.234 0.224 -4.32 1 98.62 377 SER A CA 1
ATOM 2859 C C . SER A 1 377 ? -2.744 -0.695 -5.426 1 98.62 377 SER A C 1
ATOM 2861 O O . SER A 1 377 ? -3.92 -1.065 -5.441 1 98.62 377 SER A O 1
ATOM 2863 N N . ASN A 1 378 ? -1.865 -1.018 -6.355 1 98.69 378 ASN A N 1
ATOM 2864 C CA . ASN A 1 378 ? -2.189 -1.924 -7.449 1 98.69 378 ASN A CA 1
ATOM 2865 C C . ASN A 1 378 ? -1.562 -3.301 -7.242 1 98.69 378 ASN A C 1
ATOM 2867 O O . ASN A 1 378 ? -1.279 -4.008 -8.211 1 98.69 378 ASN A O 1
ATOM 2871 N N . TYR A 1 379 ? -1.279 -3.664 -5.965 1 98.56 379 TYR A N 1
ATOM 2872 C CA . TYR A 1 379 ? -0.684 -4.973 -5.707 1 98.56 379 TYR A CA 1
ATOM 2873 C C . TYR A 1 379 ? -1.507 -6.082 -6.352 1 98.56 379 TYR A C 1
ATOM 2875 O O . TYR A 1 379 ? -2.738 -6.035 -6.34 1 98.56 379 TYR A O 1
ATOM 2883 N N . ASN A 1 380 ? -0.864 -7.133 -6.934 1 98.69 380 ASN A N 1
ATOM 2884 C CA . ASN A 1 380 ? -1.411 -8.211 -7.754 1 98.69 380 ASN A CA 1
ATOM 2885 C C . ASN A 1 380 ? -2.014 -7.672 -9.047 1 98.69 380 ASN A C 1
ATOM 2887 O O . ASN A 1 380 ? -2.932 -8.273 -9.609 1 98.69 380 ASN A O 1
ATOM 2891 N N . ALA A 1 381 ? -1.564 -6.473 -9.453 1 98.56 381 ALA A N 1
ATOM 2892 C CA . ALA A 1 381 ? -2.012 -5.809 -10.672 1 98.56 381 ALA A CA 1
ATOM 2893 C C . ALA A 1 381 ? -3.531 -5.668 -10.695 1 98.56 381 ALA A C 1
ATOM 2895 O O . ALA A 1 381 ? -4.176 -5.996 -11.688 1 98.56 381 ALA A O 1
ATOM 2896 N N . ARG A 1 382 ? -4.082 -5.254 -9.625 1 98.56 382 ARG A N 1
ATOM 2897 C CA . ARG A 1 382 ? -5.508 -4.969 -9.547 1 98.56 382 ARG A CA 1
ATOM 2898 C C . ARG A 1 382 ? -5.781 -3.479 -9.719 1 98.56 382 ARG A C 1
ATOM 2900 O O . ARG A 1 382 ? -5.137 -2.648 -9.07 1 98.56 382 ARG A O 1
ATOM 2907 N N . PRO A 1 383 ? -6.703 -3.123 -10.562 1 98.5 383 PRO A N 1
ATOM 2908 C CA . PRO A 1 383 ? -7.07 -1.712 -10.711 1 98.5 383 PRO A CA 1
ATOM 2909 C C . PRO A 1 383 ? -7.668 -1.118 -9.438 1 98.5 383 PRO A C 1
ATOM 2911 O O . PRO A 1 383 ? -8.43 -1.789 -8.742 1 98.5 383 PRO A O 1
ATOM 2914 N N . ARG A 1 384 ? -7.328 0.13 -9.148 1 98.69 384 ARG A N 1
ATOM 2915 C CA . ARG A 1 384 ? -7.957 0.792 -8.008 1 98.69 384 ARG A CA 1
ATOM 2916 C C . ARG A 1 384 ? -9.422 1.093 -8.289 1 98.69 384 ARG A C 1
ATOM 2918 O O . ARG A 1 384 ? -9.797 1.394 -9.422 1 98.69 384 ARG A O 1
ATOM 2925 N N . PRO A 1 385 ? -10.289 1.021 -7.266 1 98.69 385 PRO A N 1
ATOM 2926 C CA . PRO A 1 385 ? -11.734 1.203 -7.43 1 98.69 385 PRO A CA 1
ATOM 2927 C C . PRO A 1 385 ? -12.109 2.633 -7.809 1 98.69 385 PRO A C 1
ATOM 2929 O O . PRO A 1 385 ? -11.305 3.553 -7.633 1 98.69 385 PRO A O 1
ATOM 2932 N N . ALA A 1 386 ? -13.273 2.787 -8.328 1 98.81 386 ALA A N 1
ATOM 2933 C CA . ALA A 1 386 ? -13.859 4.117 -8.5 1 98.81 386 ALA A CA 1
ATOM 2934 C C . ALA A 1 386 ? -14.234 4.723 -7.148 1 98.81 386 ALA A C 1
ATOM 2936 O O . ALA A 1 386 ? -14.359 4.008 -6.152 1 98.81 386 ALA A O 1
ATOM 2937 N N . GLU A 1 387 ? -14.32 6.02 -7.074 1 98.94 387 GLU A N 1
ATOM 2938 C CA . GLU A 1 387 ? -14.828 6.773 -5.93 1 98.94 387 GLU A CA 1
ATOM 2939 C C . GLU A 1 387 ? -16.078 7.566 -6.305 1 98.94 387 GLU A C 1
ATOM 2941 O O . GLU A 1 387 ? -16.109 8.227 -7.344 1 98.94 387 GLU A O 1
ATOM 2946 N N . ILE A 1 388 ? -17.078 7.441 -5.453 1 98.88 388 ILE A N 1
ATOM 2947 C CA . ILE A 1 388 ? -18.391 8.039 -5.688 1 98.88 388 ILE A CA 1
ATOM 2948 C C . ILE A 1 388 ? -18.688 9.07 -4.602 1 98.88 388 ILE A C 1
ATOM 2950 O O . ILE A 1 388 ? -18.422 8.828 -3.422 1 98.88 388 ILE A O 1
ATOM 2954 N N . LEU A 1 389 ? -19.125 10.203 -4.98 1 98.88 389 LEU A N 1
ATOM 2955 C CA . LEU A 1 389 ? -19.656 11.188 -4.043 1 98.88 389 LEU A CA 1
ATOM 2956 C C . LEU A 1 389 ? -21.172 11.328 -4.203 1 98.88 389 LEU A C 1
ATOM 2958 O O . LEU A 1 389 ? -21.656 11.711 -5.273 1 98.88 389 LEU A O 1
ATOM 2962 N N . VAL A 1 390 ? -21.891 11.008 -3.189 1 98.88 390 VAL A N 1
ATOM 2963 C CA . VAL A 1 390 ? -23.344 11.055 -3.211 1 98.88 390 VAL A CA 1
ATOM 2964 C C . VAL A 1 390 ? -23.828 12.398 -2.682 1 98.88 390 VAL A C 1
ATOM 2966 O O . VAL A 1 390 ? -23.281 12.914 -1.699 1 98.88 390 VAL A O 1
ATOM 2969 N N . ASP A 1 391 ? -24.797 13.008 -3.281 1 98.44 391 ASP A N 1
ATOM 2970 C CA . ASP A 1 391 ? -25.453 14.258 -2.912 1 98.44 391 ASP A CA 1
ATOM 2971 C C . ASP A 1 391 ? -26.969 14.133 -3.012 1 98.44 391 ASP A C 1
ATOM 2973 O O . ASP A 1 391 ? -27.562 14.422 -4.059 1 98.44 391 ASP A O 1
ATOM 2977 N N . GLY A 1 392 ? -27.562 13.875 -1.887 1 97.75 392 GLY A N 1
ATOM 2978 C CA . GLY A 1 392 ? -29 13.656 -1.884 1 97.75 392 GLY A CA 1
ATOM 2979 C C . GLY A 1 392 ? -29.422 12.43 -2.674 1 97.75 392 GLY A C 1
ATOM 2980 O O . GLY A 1 392 ? -29.047 11.305 -2.332 1 97.75 392 GLY A O 1
ATOM 2981 N N . SER A 1 393 ? -30.125 12.656 -3.848 1 98 393 SER A N 1
ATOM 2982 C CA . SER A 1 393 ? -30.656 11.555 -4.648 1 98 393 SER A CA 1
ATOM 2983 C C . SER A 1 393 ? -29.859 11.367 -5.93 1 98 393 SER A C 1
ATOM 2985 O O . SER A 1 393 ? -30.312 10.703 -6.863 1 98 393 SER A O 1
ATOM 2987 N N . SER A 1 394 ? -28.719 11.969 -5.938 1 98.38 394 SER A N 1
ATOM 2988 C CA . SER A 1 394 ? -27.828 11.836 -7.086 1 98.38 394 SER A CA 1
ATOM 2989 C C . SER A 1 394 ? -26.406 11.547 -6.641 1 98.38 394 SER A C 1
ATOM 2991 O O . SER A 1 394 ? -26.094 11.586 -5.445 1 98.38 394 SER A O 1
ATOM 2993 N N . TYR A 1 395 ? -25.578 11.102 -7.566 1 98.44 395 TYR A N 1
ATOM 2994 C CA . TYR A 1 395 ? -24.172 10.906 -7.266 1 98.44 395 TYR A CA 1
ATOM 2995 C C . TYR A 1 395 ? -23.297 11.266 -8.469 1 98.44 395 TYR A C 1
ATOM 2997 O O . TYR A 1 395 ? -23.812 11.43 -9.586 1 98.44 395 TYR A O 1
ATOM 3005 N N . ARG A 1 396 ? -22.078 11.477 -8.242 1 98.5 396 ARG A N 1
ATOM 3006 C CA . ARG A 1 396 ? -21.062 11.695 -9.266 1 98.5 396 ARG A CA 1
ATOM 3007 C C . ARG A 1 396 ? -19.875 10.75 -9.078 1 98.5 396 ARG A C 1
ATOM 3009 O O . ARG A 1 396 ? -19.469 10.484 -7.941 1 98.5 396 ARG A O 1
ATOM 3016 N N . VAL A 1 397 ? -19.391 10.219 -10.195 1 98.81 397 VAL A N 1
ATOM 3017 C CA . VAL A 1 397 ? -18.094 9.555 -10.156 1 98.81 397 VAL A CA 1
ATOM 3018 C C . VAL A 1 397 ? -16.984 10.594 -10.016 1 98.81 397 VAL A C 1
ATOM 3020 O O . VAL A 1 397 ? -16.75 11.391 -10.93 1 98.81 397 VAL A O 1
ATOM 3023 N N . VAL A 1 398 ? -16.312 10.57 -8.891 1 98.88 398 VAL A N 1
ATOM 3024 C CA . VAL A 1 398 ? -15.328 11.617 -8.633 1 98.88 398 VAL A CA 1
ATOM 3025 C C . VAL A 1 398 ? -13.922 11.07 -8.891 1 98.88 398 VAL A C 1
ATOM 3027 O O . VAL A 1 398 ? -12.945 11.82 -8.898 1 98.88 398 VAL A O 1
ATOM 3030 N N . ARG A 1 399 ? -13.797 9.836 -9.055 1 98.81 399 ARG A N 1
ATOM 3031 C CA . ARG A 1 399 ? -12.625 9.164 -9.617 1 98.81 399 ARG A CA 1
ATOM 3032 C C . ARG A 1 399 ? -13.039 7.957 -10.453 1 98.81 399 ARG A C 1
ATOM 3034 O O . ARG A 1 399 ? -13.773 7.086 -9.984 1 98.81 399 ARG A O 1
ATOM 3041 N N . ASP A 1 400 ? -12.586 7.844 -11.641 1 98.69 400 ASP A N 1
ATOM 3042 C CA . ASP A 1 400 ? -12.852 6.695 -12.5 1 98.69 400 ASP A CA 1
ATOM 3043 C C . ASP A 1 400 ? -12.148 5.441 -11.984 1 98.69 400 ASP A C 1
ATOM 3045 O O . ASP A 1 400 ? -11.039 5.527 -11.453 1 98.69 400 ASP A O 1
ATOM 3049 N N . ARG A 1 401 ? -12.852 4.309 -12.125 1 98.56 401 ARG A N 1
ATOM 3050 C CA . ARG A 1 401 ? -12.156 3.039 -11.938 1 98.56 401 ARG A CA 1
ATOM 3051 C C . ARG A 1 401 ? -10.969 2.922 -12.883 1 98.56 401 ARG A C 1
ATOM 3053 O O . ARG A 1 401 ? -11.062 3.279 -14.055 1 98.56 401 ARG A O 1
ATOM 3060 N N . GLU A 1 402 ? -9.82 2.447 -12.367 1 98.56 402 GLU A N 1
ATOM 3061 C CA . GLU A 1 402 ? -8.672 2.217 -13.242 1 98.56 402 GLU A CA 1
ATOM 3062 C C . GLU A 1 402 ? -8.93 1.057 -14.195 1 98.56 402 GLU A C 1
ATOM 3064 O O . GLU A 1 402 ? -9.617 0.097 -13.844 1 98.56 402 GLU A O 1
ATOM 3069 N N . SER A 1 403 ? -8.383 1.146 -15.383 1 98.19 403 SER A N 1
ATOM 3070 C CA . SER A 1 403 ? -8.422 0.087 -16.391 1 98.19 403 SER A CA 1
ATOM 3071 C C . SER A 1 403 ? -7.133 -0.726 -16.375 1 98.19 403 SER A C 1
ATOM 3073 O O . SER A 1 403 ? -6.172 -0.373 -15.695 1 98.19 403 SER A O 1
ATOM 3075 N N . PHE A 1 404 ? -7.121 -1.85 -17.125 1 98.31 404 PHE A N 1
ATOM 3076 C CA . PHE A 1 404 ? -5.898 -2.627 -17.281 1 98.31 404 PHE A CA 1
ATOM 3077 C C . PHE A 1 404 ? -4.801 -1.786 -17.922 1 98.31 404 PHE A C 1
ATOM 3079 O O . PHE A 1 404 ? -3.629 -1.909 -17.562 1 98.31 404 PHE A O 1
ATOM 3086 N N . GLU A 1 405 ? -5.16 -0.876 -18.859 1 98 405 GLU A N 1
ATOM 3087 C CA . GLU A 1 405 ? -4.18 -0.009 -19.5 1 98 405 GLU A CA 1
ATOM 3088 C C . GLU A 1 405 ? -3.537 0.947 -18.5 1 98 405 GLU A C 1
ATOM 3090 O O . GLU A 1 405 ? -2.361 1.294 -18.641 1 98 405 GLU A O 1
ATOM 3095 N N . ASP A 1 406 ? -4.254 1.372 -17.484 1 97.81 406 ASP A N 1
ATOM 3096 C CA . ASP A 1 406 ? -3.721 2.25 -16.453 1 97.81 406 ASP A CA 1
ATOM 3097 C C . ASP A 1 406 ? -2.615 1.554 -15.664 1 97.81 406 ASP A C 1
ATOM 3099 O O . ASP A 1 406 ? -1.691 2.207 -15.172 1 97.81 406 ASP A O 1
ATOM 3103 N N . LEU A 1 407 ? -2.672 0.193 -15.562 1 97.81 407 LEU A N 1
ATOM 3104 C CA . LEU A 1 407 ? -1.749 -0.586 -14.75 1 97.81 407 LEU A CA 1
ATOM 3105 C C . LEU A 1 407 ? -0.354 -0.597 -15.359 1 97.81 407 LEU A C 1
ATOM 3107 O O . LEU A 1 407 ? 0.634 -0.851 -14.672 1 97.81 407 LEU A O 1
ATOM 3111 N N . ILE A 1 408 ? -0.246 -0.317 -16.688 1 97.62 408 ILE A N 1
ATOM 3112 C CA . ILE A 1 408 ? 1.05 -0.453 -17.344 1 97.62 408 ILE A CA 1
ATOM 3113 C C . ILE A 1 408 ? 1.516 0.909 -17.859 1 97.62 408 ILE A C 1
ATOM 3115 O O . ILE A 1 408 ? 2.479 0.995 -18.625 1 97.62 408 ILE A O 1
ATOM 3119 N N . ARG A 1 409 ? 0.775 1.964 -17.453 1 95.44 409 ARG A N 1
ATOM 3120 C CA . ARG A 1 409 ? 1.146 3.303 -17.906 1 95.44 409 ARG A CA 1
ATOM 3121 C C . ARG A 1 409 ? 2.574 3.641 -17.484 1 95.44 409 ARG A C 1
ATOM 3123 O O . ARG A 1 409 ? 2.965 3.41 -16.344 1 95.44 409 ARG A O 1
ATOM 3130 N N . GLY A 1 410 ? 3.332 4.199 -18.359 1 96.88 410 GLY A N 1
ATOM 3131 C CA . GLY A 1 410 ? 4.699 4.613 -18.078 1 96.88 410 GLY A CA 1
ATOM 3132 C C . GLY A 1 410 ? 5.707 3.486 -18.234 1 96.88 410 GLY A C 1
ATOM 3133 O O . GLY A 1 410 ? 6.914 3.713 -18.156 1 96.88 410 GLY A O 1
ATOM 3134 N N . GLU A 1 411 ? 5.215 2.201 -18.391 1 98 411 GLU A N 1
ATOM 3135 C CA . GLU A 1 411 ? 6.129 1.073 -18.562 1 98 411 GLU A CA 1
ATOM 3136 C C . GLU A 1 411 ? 6.523 0.891 -20.031 1 98 411 GLU A C 1
ATOM 3138 O O . GLU A 1 411 ? 5.734 1.182 -20.922 1 98 411 GLU A O 1
ATOM 3143 N N . ARG A 1 412 ? 7.781 0.481 -20.172 1 93.75 412 ARG A N 1
ATOM 3144 C CA . ARG A 1 412 ? 8.328 0.24 -21.516 1 93.75 412 ARG A CA 1
ATOM 3145 C C . ARG A 1 412 ? 9.055 -1.1 -21.578 1 93.75 412 ARG A C 1
ATOM 3147 O O . ARG A 1 412 ? 9.711 -1.497 -20.609 1 93.75 412 ARG A O 1
ATOM 3154 N N . VAL A 1 413 ? 8.906 -1.77 -22.688 1 91.88 413 VAL A N 1
ATOM 3155 C CA . VAL A 1 413 ? 9.641 -3.006 -22.906 1 91.88 413 VAL A CA 1
ATOM 3156 C C . VAL A 1 413 ? 10.891 -2.717 -23.734 1 91.88 413 VAL A C 1
ATOM 3158 O O . VAL A 1 413 ? 10.844 -1.957 -24.703 1 91.88 413 VAL A O 1
ATOM 3161 N N . MET B 1 1 ? 27.625 -14.555 -8.148 1 50.31 1 MET B N 1
ATOM 3162 C CA . MET B 1 1 ? 28.172 -13.258 -7.773 1 50.31 1 MET B CA 1
ATOM 3163 C C . MET B 1 1 ? 27.078 -12.195 -7.707 1 50.31 1 MET B C 1
ATOM 3165 O O . MET B 1 1 ? 26.109 -12.25 -8.461 1 50.31 1 MET B O 1
ATOM 3169 N N . SER B 1 2 ? 26.969 -11.43 -6.652 1 77.06 2 SER B N 1
ATOM 3170 C CA . SER B 1 2 ? 26.016 -10.336 -6.52 1 77.06 2 SER B CA 1
ATOM 3171 C C . SER B 1 2 ? 26.172 -9.32 -7.645 1 77.06 2 SER B C 1
ATOM 3173 O O . SER B 1 2 ? 27.297 -9.047 -8.086 1 77.06 2 SER B O 1
ATOM 3175 N N . SER B 1 3 ? 25.109 -9.07 -8.375 1 89.12 3 SER B N 1
ATOM 3176 C CA . SER B 1 3 ? 25.125 -8.062 -9.43 1 89.12 3 SER B CA 1
ATOM 3177 C C . SER B 1 3 ? 25.328 -6.664 -8.852 1 89.12 3 SER B C 1
ATOM 3179 O O . SER B 1 3 ? 25.391 -5.684 -9.594 1 89.12 3 SER B O 1
ATOM 3181 N N . PHE B 1 4 ? 25.5 -6.574 -7.578 1 97.31 4 PHE B N 1
ATOM 3182 C CA . PHE B 1 4 ? 25.812 -5.328 -6.891 1 97.31 4 PHE B CA 1
ATOM 3183 C C . PHE B 1 4 ? 27.125 -5.457 -6.113 1 97.31 4 PHE B C 1
ATOM 3185 O O . PHE B 1 4 ? 27.234 -6.285 -5.203 1 97.31 4 PHE B O 1
ATOM 3192 N N . GLU B 1 5 ? 28.094 -4.715 -6.512 1 97.25 5 GLU B N 1
ATOM 3193 C CA . GLU B 1 5 ? 29.406 -4.848 -5.883 1 97.25 5 GLU B CA 1
ATOM 3194 C C . GLU B 1 5 ? 30.125 -3.506 -5.82 1 97.25 5 GLU B C 1
ATOM 3196 O O . GLU B 1 5 ? 29.875 -2.625 -6.648 1 97.25 5 GLU B O 1
ATOM 3201 N N . TYR B 1 6 ? 31.016 -3.363 -4.871 1 97.56 6 TYR B N 1
ATOM 3202 C CA . TYR B 1 6 ? 31.828 -2.16 -4.762 1 97.56 6 TYR B CA 1
ATOM 3203 C C . TYR B 1 6 ? 33.062 -2.248 -5.668 1 97.56 6 TYR B C 1
ATOM 3205 O O . TYR B 1 6 ? 33.688 -3.303 -5.762 1 97.56 6 TYR B O 1
ATOM 3213 N N . ARG B 1 7 ? 33.312 -1.256 -6.422 1 97.56 7 ARG B N 1
ATOM 3214 C CA . ARG B 1 7 ? 34.531 -1.031 -7.168 1 97.56 7 ARG B CA 1
ATOM 3215 C C . ARG B 1 7 ? 35.125 0.349 -6.871 1 97.56 7 ARG B C 1
ATOM 3217 O O . ARG B 1 7 ? 34.5 1.366 -7.195 1 97.56 7 ARG B O 1
ATOM 3224 N N . ASN B 1 8 ? 36.281 0.415 -6.242 1 96.5 8 ASN B N 1
ATOM 3225 C CA . ASN B 1 8 ? 36.938 1.666 -5.867 1 96.5 8 ASN B CA 1
ATOM 3226 C C . ASN B 1 8 ? 36.031 2.525 -4.988 1 96.5 8 ASN B C 1
ATOM 3228 O O . ASN B 1 8 ? 35.844 3.715 -5.25 1 96.5 8 ASN B O 1
ATOM 3232 N N . GLY B 1 9 ? 35.312 1.896 -4.148 1 96.44 9 GLY B N 1
ATOM 3233 C CA . GLY B 1 9 ? 34.531 2.6 -3.141 1 96.44 9 GLY B CA 1
ATOM 3234 C C . GLY B 1 9 ? 33.156 3.035 -3.639 1 96.44 9 GLY B C 1
ATOM 3235 O O . GLY B 1 9 ? 32.438 3.734 -2.934 1 96.44 9 GLY B O 1
ATOM 3236 N N . ARG B 1 10 ? 32.844 2.635 -4.832 1 98 10 ARG B N 1
ATOM 3237 C CA . ARG B 1 10 ? 31.531 2.973 -5.418 1 98 10 ARG B CA 1
ATOM 3238 C C . ARG B 1 10 ? 30.719 1.718 -5.688 1 98 10 ARG B C 1
ATOM 3240 O O . ARG B 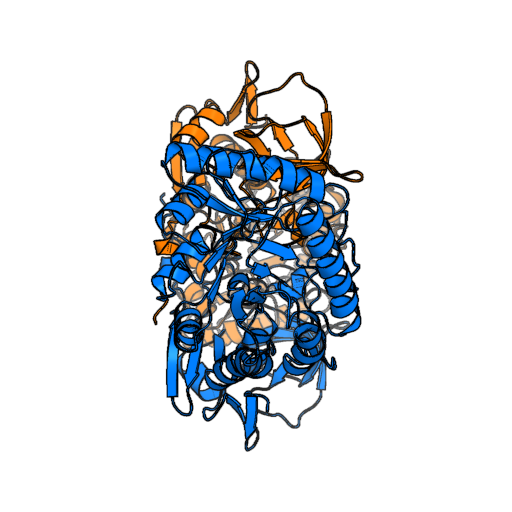1 10 ? 31.25 0.706 -6.145 1 98 10 ARG B O 1
ATOM 3247 N N . LEU B 1 11 ? 29.453 1.753 -5.332 1 98.56 11 LEU B N 1
ATOM 3248 C CA . LEU B 1 11 ? 28.578 0.614 -5.582 1 98.56 11 LEU B CA 1
ATOM 3249 C C . LEU B 1 11 ? 28.188 0.538 -7.055 1 98.56 11 LEU B C 1
ATOM 3251 O O . LEU B 1 11 ? 27.703 1.517 -7.625 1 98.56 11 LEU B O 1
ATOM 3255 N N . PH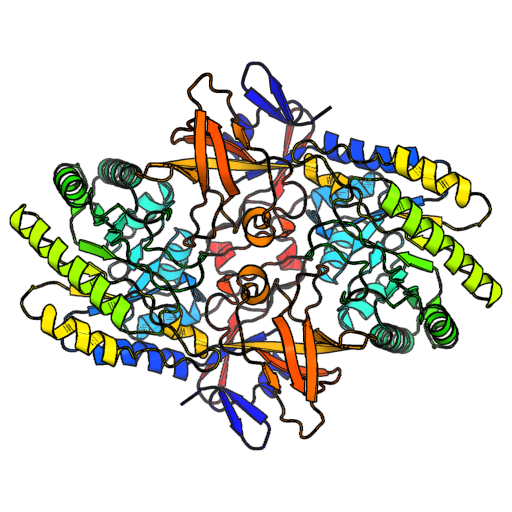E B 1 12 ? 28.438 -0.595 -7.652 1 98.75 12 PHE B N 1
ATOM 3256 C CA . PHE B 1 12 ? 28.109 -0.841 -9.055 1 98.75 12 PHE B CA 1
ATOM 3257 C C . PHE B 1 12 ? 26.938 -1.813 -9.172 1 98.75 12 PHE B C 1
ATOM 3259 O O . PHE B 1 12 ? 26.781 -2.711 -8.344 1 98.75 12 PHE B O 1
ATOM 3266 N N . VAL B 1 13 ? 26.141 -1.639 -10.117 1 98.75 13 VAL B N 1
ATOM 3267 C CA . VAL B 1 13 ? 25.25 -2.654 -10.68 1 98.75 13 VAL B CA 1
ATOM 3268 C C . VAL B 1 13 ? 25.766 -3.07 -12.062 1 98.75 13 VAL B C 1
ATOM 3270 O O . VAL B 1 13 ? 25.844 -2.248 -12.977 1 98.75 13 VAL B O 1
ATOM 3273 N N . GLU B 1 14 ? 26.062 -4.281 -12.125 1 98.25 14 GLU B N 1
ATOM 3274 C CA . GLU B 1 14 ? 26.797 -4.742 -13.297 1 98.25 14 GLU B CA 1
ATOM 3275 C C . GLU B 1 14 ? 27.984 -3.834 -13.594 1 98.25 14 GLU B C 1
ATOM 3277 O O . GLU B 1 14 ? 28.875 -3.682 -12.75 1 98.25 14 GLU B O 1
ATOM 3282 N N . ASN B 1 15 ? 27.984 -3.074 -14.75 1 98.25 15 ASN B N 1
ATOM 3283 C CA . ASN B 1 15 ? 29.156 -2.266 -15.094 1 98.25 15 ASN B CA 1
ATOM 3284 C C . ASN B 1 15 ? 28.859 -0.773 -14.977 1 98.25 15 ASN B C 1
ATOM 3286 O O . ASN B 1 15 ? 29.578 0.055 -15.531 1 98.25 15 ASN B O 1
ATOM 3290 N N . LEU B 1 16 ? 27.828 -0.372 -14.227 1 98.44 16 LEU B N 1
ATOM 3291 C CA . LEU B 1 16 ? 27.469 1.032 -14.078 1 98.44 16 LEU B CA 1
ATOM 3292 C C . LEU B 1 16 ? 27.484 1.444 -12.609 1 98.44 16 LEU B C 1
ATOM 3294 O O . LEU B 1 16 ? 26.969 0.721 -11.75 1 98.44 16 LEU B O 1
ATOM 3298 N N . PRO B 1 17 ? 28.078 2.572 -12.297 1 98.56 17 PRO B N 1
ATOM 3299 C CA . PRO B 1 17 ? 27.938 3.078 -10.93 1 98.56 17 PRO B CA 1
ATOM 3300 C C . PRO B 1 17 ? 26.516 3.506 -10.602 1 98.56 17 PRO B C 1
ATOM 3302 O O . PRO B 1 17 ? 25.891 4.246 -11.367 1 98.56 17 PRO B O 1
ATOM 3305 N N . VAL B 1 18 ? 26.016 3.059 -9.477 1 98.81 18 VAL B N 1
ATOM 3306 C CA . VAL B 1 18 ? 24.672 3.369 -9.039 1 98.81 18 VAL B CA 1
ATOM 3307 C C . VAL B 1 18 ? 24.484 4.883 -8.961 1 98.81 18 VAL B C 1
ATOM 3309 O O . VAL B 1 18 ? 23.453 5.41 -9.391 1 98.81 18 VAL B O 1
ATOM 3312 N N . GLU B 1 19 ? 25.469 5.586 -8.453 1 98.5 19 GLU B N 1
ATOM 3313 C CA . GLU B 1 19 ? 25.406 7.031 -8.258 1 98.5 19 GLU B CA 1
ATOM 3314 C C . GLU B 1 19 ? 25.125 7.754 -9.578 1 98.5 19 GLU B C 1
ATOM 3316 O O . GLU B 1 19 ? 24.406 8.742 -9.609 1 98.5 19 GLU B O 1
ATOM 3321 N N . GLU B 1 20 ? 25.688 7.289 -10.648 1 98.31 20 GLU B N 1
ATOM 3322 C CA . GLU B 1 20 ? 25.531 7.938 -11.945 1 98.31 20 GLU B CA 1
ATOM 3323 C C . GLU B 1 20 ? 24.109 7.781 -12.477 1 98.31 20 GLU B C 1
ATOM 3325 O O . GLU B 1 20 ? 23.578 8.688 -13.117 1 98.31 20 GLU B O 1
ATOM 3330 N N . ILE B 1 21 ? 23.516 6.637 -12.234 1 98.81 21 ILE B N 1
ATOM 3331 C CA . ILE B 1 21 ? 22.125 6.414 -12.648 1 98.81 21 ILE B CA 1
ATOM 3332 C C . ILE B 1 21 ? 21.203 7.352 -11.875 1 98.81 21 ILE B C 1
ATOM 3334 O O . ILE B 1 21 ? 20.328 7.992 -12.461 1 98.81 21 ILE B O 1
ATOM 3338 N N . VAL B 1 22 ? 21.422 7.512 -10.57 1 98.75 22 VAL B N 1
ATOM 3339 C CA . VAL B 1 22 ? 20.562 8.328 -9.719 1 98.75 22 VAL B CA 1
ATOM 3340 C C . VAL B 1 22 ? 20.719 9.805 -10.086 1 98.75 22 VAL B C 1
ATOM 3342 O O . VAL B 1 22 ? 19.75 10.562 -10.031 1 98.75 22 VAL B O 1
ATOM 3345 N N . GLU B 1 23 ? 21.938 10.219 -10.391 1 98.12 23 GLU B N 1
ATOM 3346 C CA . GLU B 1 23 ? 22.172 11.609 -10.789 1 98.12 23 GLU B CA 1
ATOM 3347 C C . GLU B 1 23 ? 21.328 11.992 -11.992 1 98.12 23 GLU B C 1
ATOM 3349 O O . GLU B 1 23 ? 20.859 13.133 -12.094 1 98.12 23 GLU B O 1
ATOM 3354 N N . LYS B 1 24 ? 21.156 11.039 -12.867 1 98.38 24 LYS B N 1
ATOM 3355 C CA . LYS B 1 24 ? 20.422 11.32 -14.102 1 98.38 24 LYS B CA 1
ATOM 3356 C C . LYS B 1 24 ? 18.922 11.117 -13.906 1 98.38 24 LYS B C 1
ATOM 3358 O O . LYS B 1 24 ? 18.109 11.891 -14.414 1 98.38 24 LYS B O 1
ATOM 3363 N N . GLU B 1 25 ? 18.469 10.07 -13.18 1 98.62 25 GLU B N 1
ATOM 3364 C CA . GLU B 1 25 ? 17.078 9.656 -13.133 1 98.62 25 GLU B CA 1
ATOM 3365 C C . GLU B 1 25 ? 16.406 10.117 -11.844 1 98.62 25 GLU B C 1
ATOM 3367 O O . GLU B 1 25 ? 15.172 10.078 -11.727 1 98.62 25 GLU B O 1
ATOM 3372 N N . GLY B 1 26 ? 17.203 10.578 -10.836 1 98.31 26 GLY B N 1
ATOM 3373 C CA . GLY B 1 26 ? 16.672 11.055 -9.57 1 98.31 26 GLY B CA 1
ATOM 3374 C C . GLY B 1 26 ? 16.422 9.938 -8.578 1 98.31 26 GLY B C 1
ATOM 3375 O O . GLY B 1 26 ? 16.578 8.758 -8.906 1 98.31 26 GLY B O 1
ATOM 3376 N N . SER B 1 27 ? 16.094 10.234 -7.367 1 98.56 27 SER B N 1
ATOM 3377 C CA . SER B 1 27 ? 15.688 9.352 -6.277 1 98.56 27 SER B CA 1
ATOM 3378 C C . SER B 1 27 ? 14.312 9.734 -5.746 1 98.56 27 SER B C 1
ATOM 3380 O O . SER B 1 27 ? 13.875 10.883 -5.902 1 98.56 27 SER B O 1
ATOM 3382 N N . PRO B 1 28 ? 13.672 8.773 -5.133 1 98.75 28 PRO B N 1
ATOM 3383 C CA . PRO B 1 28 ? 13.984 7.348 -5.012 1 98.75 28 PRO B CA 1
ATOM 3384 C C . PRO B 1 28 ? 13.961 6.625 -6.355 1 98.75 28 PRO B C 1
ATOM 3386 O O . PRO B 1 28 ? 13.359 7.105 -7.316 1 98.75 28 PRO B O 1
ATOM 3389 N N . LEU B 1 29 ? 14.672 5.531 -6.398 1 98.94 29 LEU B N 1
ATOM 3390 C CA . LEU B 1 29 ? 14.844 4.867 -7.688 1 98.94 29 LEU B CA 1
ATOM 3391 C C . LEU B 1 29 ? 14.992 3.359 -7.508 1 98.94 29 LEU B C 1
ATOM 3393 O O . LEU B 1 29 ? 15.781 2.904 -6.684 1 98.94 29 LEU B O 1
ATOM 3397 N N . TYR B 1 30 ? 14.172 2.562 -8.227 1 98.94 30 TYR B N 1
ATOM 3398 C CA . TYR B 1 30 ? 14.398 1.124 -8.305 1 98.94 30 TYR B CA 1
ATOM 3399 C C . TYR B 1 30 ? 15.359 0.783 -9.438 1 98.94 30 TYR B C 1
ATOM 3401 O O . TYR B 1 30 ? 15.219 1.283 -10.555 1 98.94 30 TYR B O 1
ATOM 3409 N N . ILE B 1 31 ? 16.328 -0.039 -9.148 1 98.94 31 ILE B N 1
ATOM 3410 C CA . ILE B 1 31 ? 17.328 -0.455 -10.133 1 98.94 31 ILE B CA 1
ATOM 3411 C C . ILE B 1 31 ? 17.422 -1.979 -10.148 1 98.94 31 ILE B C 1
ATOM 3413 O O . ILE B 1 31 ? 17.625 -2.604 -9.102 1 98.94 31 ILE B O 1
ATOM 3417 N N . TYR B 1 32 ? 17.281 -2.533 -11.344 1 98.88 32 TYR B N 1
ATOM 3418 C CA . TYR B 1 32 ? 17.359 -3.98 -11.516 1 98.88 32 TYR B CA 1
ATOM 3419 C C . TYR B 1 32 ? 18.531 -4.359 -12.398 1 98.88 32 TYR B C 1
ATOM 3421 O O . TYR B 1 32 ? 18.906 -3.615 -13.312 1 98.88 32 TYR B O 1
ATOM 3429 N N . SER B 1 33 ? 19.109 -5.512 -12.156 1 98.94 33 SER B N 1
ATOM 3430 C CA . SER B 1 33 ? 20.172 -6.078 -12.969 1 98.94 33 SER B CA 1
ATOM 3431 C C . SER B 1 33 ? 19.641 -7.109 -13.961 1 98.94 33 SER B C 1
ATOM 3433 O O . SER B 1 33 ? 19.141 -8.164 -13.555 1 98.94 33 SER B O 1
ATOM 3435 N N . LYS B 1 34 ? 19.797 -6.809 -15.219 1 98.75 34 LYS B N 1
ATOM 3436 C CA . LYS B 1 34 ? 19.391 -7.777 -16.234 1 98.75 34 LYS B CA 1
ATOM 3437 C C . LYS B 1 34 ? 20.188 -9.07 -16.109 1 98.75 34 LYS B C 1
ATOM 3439 O O . LYS B 1 34 ? 19.641 -10.164 -16.219 1 98.75 34 LYS B O 1
ATOM 3444 N N . LYS B 1 35 ? 21.453 -8.938 -15.867 1 98.62 35 LYS B N 1
ATOM 3445 C CA . LYS B 1 35 ? 22.328 -10.094 -15.734 1 98.62 35 LYS B CA 1
ATOM 3446 C C . LYS B 1 35 ? 21.859 -11.023 -14.625 1 98.62 35 LYS B C 1
ATOM 3448 O O . LYS B 1 35 ? 21.781 -12.234 -14.812 1 98.62 35 LYS B O 1
ATOM 3453 N N . ALA B 1 36 ? 21.547 -10.445 -13.492 1 98.62 36 ALA B N 1
ATOM 3454 C CA . ALA B 1 36 ? 21.078 -11.242 -12.359 1 98.62 36 ALA B CA 1
ATOM 3455 C C . ALA B 1 36 ? 19.781 -11.977 -12.703 1 98.62 36 ALA B C 1
ATOM 3457 O O . ALA B 1 36 ? 19.625 -13.148 -12.359 1 98.62 36 ALA B O 1
ATOM 3458 N N . LEU B 1 37 ? 18.859 -11.32 -13.352 1 98.81 37 LEU B N 1
ATOM 3459 C CA . LEU B 1 37 ? 17.578 -11.914 -13.727 1 98.81 37 LEU B CA 1
ATOM 3460 C C . LEU B 1 37 ? 17.797 -13.094 -14.664 1 98.81 37 LEU B C 1
ATOM 3462 O O . LEU B 1 37 ? 17.219 -14.172 -14.453 1 98.81 37 LEU B O 1
ATOM 3466 N N . VAL B 1 38 ? 18.609 -12.898 -15.641 1 98.69 38 VAL B N 1
ATOM 3467 C CA . VAL B 1 38 ? 18.875 -13.922 -16.656 1 98.69 38 VAL B CA 1
ATOM 3468 C C . VAL B 1 38 ? 19.562 -15.117 -16.016 1 98.69 38 VAL B C 1
ATOM 3470 O O . VAL B 1 38 ? 19.203 -16.266 -16.266 1 98.69 38 VAL B O 1
ATOM 3473 N N . GLU B 1 39 ? 20.516 -14.82 -15.164 1 98.31 39 GLU B N 1
ATOM 3474 C CA . GLU B 1 39 ? 21.25 -15.891 -14.5 1 98.31 39 GLU B CA 1
ATOM 3475 C C . GLU B 1 39 ? 20.328 -16.734 -13.625 1 98.31 39 GLU B C 1
ATOM 3477 O O . GLU B 1 39 ? 20.438 -17.953 -13.594 1 98.31 39 GLU B O 1
ATOM 3482 N N . ARG B 1 40 ? 19.406 -16.125 -12.984 1 98.12 40 ARG B N 1
ATOM 3483 C CA . ARG B 1 40 ? 18.531 -16.844 -12.062 1 98.12 40 ARG B CA 1
ATOM 3484 C C . ARG B 1 40 ? 17.531 -17.703 -12.812 1 98.12 40 ARG B C 1
ATOM 3486 O O . ARG B 1 40 ? 17.281 -18.859 -12.438 1 98.12 40 ARG B O 1
ATOM 3493 N N . ILE B 1 41 ? 16.938 -17.141 -13.859 1 98.62 41 ILE B N 1
ATOM 3494 C CA . ILE B 1 41 ? 15.977 -17.922 -14.625 1 98.62 41 ILE B CA 1
ATOM 3495 C C . ILE B 1 41 ? 16.688 -19.094 -15.305 1 98.62 41 ILE B C 1
ATOM 3497 O O . ILE B 1 41 ? 16.141 -20.188 -15.391 1 98.62 41 ILE B O 1
ATOM 3501 N N . ARG B 1 42 ? 17.875 -18.906 -15.781 1 98.62 42 ARG B N 1
ATOM 3502 C CA . ARG B 1 42 ? 18.656 -19.969 -16.406 1 98.62 42 ARG B CA 1
ATOM 3503 C C . ARG B 1 42 ? 19.047 -21.047 -15.398 1 98.62 42 ARG B C 1
ATOM 3505 O O . ARG B 1 42 ? 19.109 -22.234 -15.727 1 98.62 42 ARG B O 1
ATOM 3512 N N . ALA B 1 43 ? 19.312 -20.625 -14.164 1 98.44 43 ALA B N 1
ATOM 3513 C CA . ALA B 1 43 ? 19.641 -21.594 -13.117 1 98.44 43 ALA B CA 1
ATOM 3514 C C . ALA B 1 43 ? 18.5 -22.578 -12.914 1 98.44 43 ALA B C 1
ATOM 3516 O O . ALA B 1 43 ? 18.734 -23.766 -12.719 1 98.44 43 ALA B O 1
ATOM 3517 N N . TYR B 1 44 ? 17.281 -22.109 -12.945 1 98.62 44 TYR B N 1
ATOM 3518 C CA . TYR B 1 44 ? 16.109 -22.984 -12.836 1 98.62 44 TYR B CA 1
ATOM 3519 C C . TYR B 1 44 ? 16.016 -23.891 -14.047 1 98.62 44 TYR B C 1
ATOM 3521 O O . TYR B 1 44 ? 15.836 -25.109 -13.906 1 98.62 44 TYR B O 1
ATOM 3529 N N . ARG B 1 45 ? 16.094 -23.297 -15.211 1 98.25 45 ARG B N 1
ATOM 3530 C CA . ARG B 1 45 ? 15.93 -24.047 -16.453 1 98.25 45 ARG B CA 1
ATOM 3531 C C . ARG B 1 45 ? 16.984 -25.141 -16.578 1 98.25 45 ARG B C 1
ATOM 3533 O O . ARG B 1 45 ? 16.672 -26.281 -16.953 1 98.25 45 ARG B O 1
ATOM 3540 N N . GLU B 1 46 ? 18.188 -24.766 -16.25 1 98.38 46 GLU B N 1
ATOM 3541 C CA . GLU B 1 46 ? 19.297 -25.719 -16.344 1 98.38 46 GLU B CA 1
ATOM 3542 C C . GLU B 1 46 ? 19.156 -26.828 -15.305 1 98.38 46 GLU B C 1
ATOM 3544 O O . GLU B 1 46 ? 19.375 -28 -15.609 1 98.38 46 GLU B O 1
ATOM 3549 N N . ALA B 1 47 ? 18.781 -26.453 -14.109 1 98.56 47 ALA B N 1
ATOM 3550 C CA . ALA B 1 47 ? 18.641 -27.438 -13.031 1 98.56 47 ALA B CA 1
ATOM 3551 C C . ALA B 1 47 ? 17.578 -28.484 -13.383 1 98.56 47 ALA B C 1
ATOM 3553 O O . ALA B 1 47 ? 17.719 -29.656 -13.039 1 98.56 47 ALA B O 1
ATOM 3554 N N . PHE B 1 48 ? 16.562 -28.109 -14.133 1 98.38 48 PHE B N 1
ATOM 3555 C CA . PHE B 1 48 ? 15.422 -28.984 -14.375 1 98.38 48 PHE B CA 1
ATOM 3556 C C . PHE B 1 48 ? 15.398 -29.438 -15.828 1 98.38 48 PHE B C 1
ATOM 3558 O O . PHE B 1 48 ? 14.391 -29.969 -16.297 1 98.38 48 PHE B O 1
ATOM 3565 N N . ALA B 1 49 ? 16.469 -29.281 -16.578 1 97.5 49 ALA B N 1
ATOM 3566 C CA . ALA B 1 49 ? 16.547 -29.5 -18.031 1 97.5 49 ALA B CA 1
ATOM 3567 C C . ALA B 1 49 ? 16.328 -30.969 -18.375 1 97.5 49 ALA B C 1
ATOM 3569 O O . ALA B 1 49 ? 15.914 -31.297 -19.484 1 97.5 49 ALA B O 1
ATOM 3570 N N . ALA B 1 50 ? 16.516 -31.844 -17.391 1 97.38 50 ALA B N 1
ATOM 3571 C CA . ALA B 1 50 ? 16.469 -33.281 -17.672 1 97.38 50 ALA B CA 1
ATOM 3572 C C . ALA B 1 50 ? 15.023 -33.781 -17.672 1 97.38 50 ALA B C 1
ATOM 3574 O O . ALA B 1 50 ? 14.766 -34.938 -18 1 97.38 50 ALA B O 1
ATOM 3575 N N . HIS B 1 51 ? 14.102 -32.969 -17.344 1 98.06 51 HIS B N 1
ATOM 3576 C CA . HIS B 1 51 ? 12.688 -33.312 -17.281 1 98.06 51 HIS B CA 1
ATOM 3577 C C . HIS B 1 51 ? 11.82 -32.188 -17.828 1 98.06 51 HIS B C 1
ATOM 3579 O O . HIS B 1 51 ? 12.133 -31.016 -17.672 1 98.06 51 HIS B O 1
ATOM 3585 N N . PRO B 1 52 ? 10.75 -32.562 -18.641 1 98.12 52 PRO B N 1
ATOM 3586 C CA . PRO B 1 52 ? 9.852 -31.469 -19.062 1 98.12 52 PRO B CA 1
ATOM 3587 C C . PRO B 1 52 ? 9.383 -30.609 -17.891 1 98.12 52 PRO B C 1
ATOM 3589 O O . PRO B 1 52 ? 8.711 -31.094 -16.984 1 98.12 52 PRO B O 1
ATOM 3592 N N . THR B 1 53 ? 9.828 -29.359 -17.875 1 98.62 53 THR B N 1
ATOM 3593 C CA . THR B 1 53 ? 9.547 -28.453 -16.766 1 98.62 53 THR B CA 1
ATOM 3594 C C . THR B 1 53 ? 9.258 -27.047 -17.281 1 98.62 53 THR B C 1
ATOM 3596 O O . THR B 1 53 ? 10.016 -26.5 -18.078 1 98.62 53 THR B O 1
ATOM 3599 N N . LEU B 1 54 ? 8.117 -26.5 -16.891 1 98.75 54 LEU B N 1
ATOM 3600 C CA . LEU B 1 54 ? 7.809 -25.094 -17.125 1 98.75 54 LEU B CA 1
ATOM 3601 C C . LEU B 1 54 ? 8.156 -24.266 -15.898 1 98.75 54 LEU B C 1
ATOM 3603 O O . LEU B 1 54 ? 7.617 -24.5 -14.812 1 98.75 54 LEU B O 1
ATOM 3607 N N . VAL B 1 55 ? 9.07 -23.359 -16.031 1 98.88 55 VAL B N 1
ATOM 3608 C CA . VAL B 1 55 ? 9.32 -22.359 -15 1 98.88 55 VAL B CA 1
ATOM 3609 C C . VAL B 1 55 ? 8.414 -21.156 -15.211 1 98.88 55 VAL B C 1
ATOM 3611 O O . VAL B 1 55 ? 8.695 -20.312 -16.062 1 98.88 55 VAL B O 1
ATOM 3614 N N . ALA B 1 56 ? 7.359 -21.078 -14.484 1 98.88 56 ALA B N 1
ATOM 3615 C CA . ALA B 1 56 ? 6.402 -19.984 -14.57 1 98.88 56 ALA B CA 1
ATOM 3616 C C . ALA B 1 56 ? 6.688 -18.922 -13.508 1 98.88 56 ALA B C 1
ATOM 3618 O O . ALA B 1 56 ? 6.281 -19.062 -12.352 1 98.88 56 ALA B O 1
ATOM 3619 N N . TYR B 1 57 ? 7.285 -17.875 -13.969 1 98.88 57 TYR B N 1
ATOM 3620 C CA . TYR B 1 57 ? 7.66 -16.797 -13.062 1 98.88 57 TYR B CA 1
ATOM 3621 C C . TYR B 1 57 ? 6.434 -16.203 -12.383 1 98.88 57 TYR B C 1
ATOM 3623 O O . TYR B 1 57 ? 5.484 -15.781 -13.055 1 98.88 57 TYR B O 1
ATOM 3631 N N . ALA B 1 58 ? 6.426 -16.25 -10.992 1 98.75 58 ALA B N 1
ATOM 3632 C CA . ALA B 1 58 ? 5.344 -15.609 -10.234 1 98.75 58 ALA B CA 1
ATOM 3633 C C . ALA B 1 58 ? 5.441 -14.086 -10.312 1 98.75 58 ALA B C 1
ATOM 3635 O O . ALA B 1 58 ? 6.121 -13.461 -9.5 1 98.75 58 ALA B O 1
ATOM 3636 N N . MET B 1 59 ? 4.668 -13.453 -11.117 1 98.5 59 MET B N 1
ATOM 3637 C CA . MET B 1 59 ? 4.898 -12.055 -11.461 1 98.5 59 MET B CA 1
ATOM 3638 C C . MET B 1 59 ? 4.441 -11.133 -10.336 1 98.5 59 MET B C 1
ATOM 3640 O O . MET B 1 59 ? 4.758 -9.945 -10.336 1 98.5 59 MET B O 1
ATOM 3644 N N . LYS B 1 60 ? 3.643 -11.672 -9.328 1 98.31 60 LYS B N 1
ATOM 3645 C CA . LYS B 1 60 ? 3.262 -10.828 -8.203 1 98.31 60 LYS B CA 1
ATOM 3646 C C . LYS B 1 60 ? 4.492 -10.25 -7.504 1 98.31 60 LYS B C 1
ATOM 3648 O O . LYS B 1 60 ? 4.41 -9.211 -6.852 1 98.31 60 LYS B O 1
ATOM 3653 N N . ALA B 1 61 ? 5.664 -10.93 -7.668 1 98.56 61 ALA B N 1
ATOM 3654 C CA . ALA B 1 61 ? 6.918 -10.438 -7.098 1 98.56 61 ALA B CA 1
ATOM 3655 C C . ALA B 1 61 ? 7.355 -9.141 -7.77 1 98.56 61 ALA B C 1
ATOM 3657 O O . ALA B 1 61 ? 7.863 -8.234 -7.105 1 98.56 61 ALA B O 1
ATOM 3658 N N . ASN B 1 62 ? 7.258 -9.062 -9.008 1 98.88 62 ASN B N 1
ATOM 3659 C CA . ASN B 1 62 ? 7.594 -7.922 -9.852 1 98.88 62 ASN B CA 1
ATOM 3660 C C . ASN B 1 62 ? 7.031 -8.078 -11.258 1 98.88 62 ASN B C 1
ATOM 3662 O O . ASN B 1 62 ? 7.551 -8.867 -12.055 1 98.88 62 ASN B O 1
ATOM 3666 N N . GLY B 1 63 ? 6.012 -7.336 -11.594 1 98.81 63 GLY B N 1
ATOM 3667 C CA . GLY B 1 63 ? 5.297 -7.523 -12.852 1 98.81 63 GLY B CA 1
ATOM 3668 C C . GLY B 1 63 ? 5.641 -6.48 -13.898 1 98.81 63 GLY B C 1
ATOM 3669 O O . GLY B 1 63 ? 4.852 -6.23 -14.805 1 98.81 63 GLY B O 1
ATOM 3670 N N . ASN B 1 64 ? 6.805 -5.754 -13.742 1 98.81 64 ASN B N 1
ATOM 3671 C CA . ASN B 1 64 ? 7.215 -4.801 -14.766 1 98.81 64 ASN B CA 1
ATOM 3672 C C . ASN B 1 64 ? 7.273 -5.453 -16.141 1 98.81 64 ASN B C 1
ATOM 3674 O O . ASN B 1 64 ? 7.82 -6.547 -16.297 1 98.81 64 ASN B O 1
ATOM 3678 N N . LEU B 1 65 ? 6.789 -4.812 -17.141 1 98.81 65 LEU B N 1
ATOM 3679 C CA . LEU B 1 65 ? 6.652 -5.383 -18.484 1 98.81 65 LEU B CA 1
ATOM 3680 C C . LEU B 1 65 ? 8.016 -5.781 -19.047 1 98.81 65 LEU B C 1
ATOM 3682 O O . LEU B 1 65 ? 8.141 -6.82 -19.703 1 98.81 65 LEU B O 1
ATOM 3686 N N . ALA B 1 66 ? 9.023 -4.957 -18.812 1 98.81 66 ALA B N 1
ATOM 3687 C CA . ALA B 1 66 ? 10.352 -5.25 -19.328 1 98.81 66 ALA B CA 1
ATOM 3688 C C . ALA B 1 66 ? 10.922 -6.512 -18.688 1 98.81 66 ALA B C 1
ATOM 3690 O O . ALA B 1 66 ? 11.578 -7.316 -19.359 1 98.81 66 ALA B O 1
ATOM 3691 N N . ILE B 1 67 ? 10.703 -6.695 -17.438 1 98.88 67 ILE B N 1
ATOM 3692 C CA . ILE B 1 67 ? 11.18 -7.871 -16.719 1 98.88 67 ILE B CA 1
ATOM 3693 C C . ILE B 1 67 ? 10.43 -9.109 -17.203 1 98.88 67 ILE B C 1
ATOM 3695 O O . ILE B 1 67 ? 11.039 -10.148 -17.484 1 98.88 67 ILE B O 1
ATOM 3699 N N . LEU B 1 68 ? 9.086 -8.992 -17.359 1 98.94 68 LEU B N 1
ATOM 3700 C CA . LEU B 1 68 ? 8.289 -10.109 -17.859 1 98.94 68 LEU B CA 1
ATOM 3701 C C . LEU B 1 68 ? 8.742 -10.523 -19.25 1 98.94 68 LEU B C 1
ATOM 3703 O O . LEU B 1 68 ? 8.898 -11.711 -19.531 1 98.94 68 LEU B O 1
ATOM 3707 N N . SER B 1 69 ? 8.922 -9.523 -20.109 1 98.88 69 SER B N 1
ATOM 3708 C CA . SER B 1 69 ? 9.344 -9.789 -21.469 1 98.88 69 SER B CA 1
ATOM 3709 C C . SER B 1 69 ? 10.719 -10.461 -21.516 1 98.88 69 SER B C 1
ATOM 3711 O O . SER B 1 69 ? 10.938 -11.398 -22.281 1 98.88 69 SER B O 1
ATOM 3713 N N . LEU B 1 70 ? 11.602 -9.961 -20.688 1 98.81 70 LEU B N 1
ATOM 3714 C CA . LEU B 1 70 ? 12.945 -10.523 -20.594 1 98.81 70 LEU B CA 1
ATOM 3715 C C . LEU B 1 70 ? 12.891 -11.992 -20.188 1 98.81 70 LEU B C 1
ATOM 3717 O O . LEU B 1 70 ? 13.531 -12.836 -20.812 1 98.81 70 LEU B O 1
ATOM 3721 N N . LEU B 1 71 ? 12.133 -12.312 -19.156 1 98.81 71 LEU B N 1
ATOM 3722 C CA . LEU B 1 71 ? 12.039 -13.68 -18.656 1 98.81 71 LEU B CA 1
ATOM 3723 C C . LEU B 1 71 ? 11.344 -14.578 -19.672 1 98.81 71 LEU B C 1
ATOM 3725 O O . LEU B 1 71 ? 11.719 -15.742 -19.844 1 98.81 71 LEU B O 1
ATOM 3729 N N . ALA B 1 72 ? 10.328 -14.039 -20.328 1 98.69 72 ALA B N 1
ATOM 3730 C CA . ALA B 1 72 ? 9.633 -14.797 -21.375 1 98.69 72 ALA B CA 1
ATOM 3731 C C . ALA B 1 72 ? 10.586 -15.172 -22.5 1 98.69 72 ALA B C 1
ATOM 3733 O O . ALA B 1 72 ? 10.531 -16.297 -23.031 1 98.69 72 ALA B O 1
ATOM 3734 N N . LYS B 1 73 ? 11.406 -14.242 -22.922 1 98.31 73 LYS B N 1
ATOM 3735 C CA . LYS B 1 73 ? 12.383 -14.492 -23.969 1 98.31 73 LYS B CA 1
ATOM 3736 C C . LYS B 1 73 ? 13.367 -15.586 -23.562 1 98.31 73 LYS B C 1
ATOM 3738 O O . LYS B 1 73 ? 13.906 -16.297 -24.422 1 98.31 73 LYS B O 1
ATOM 3743 N N . GLU B 1 74 ? 13.539 -15.711 -22.25 1 98.31 74 GLU B N 1
ATOM 3744 C CA . GLU B 1 74 ? 14.398 -16.766 -21.734 1 98.31 74 GLU B CA 1
ATOM 3745 C C . GLU B 1 74 ? 13.625 -18.078 -21.578 1 98.31 74 GLU B C 1
ATOM 3747 O O . GLU B 1 74 ? 14.156 -19.062 -21.047 1 98.31 74 GLU B O 1
ATOM 3752 N N . GLY B 1 75 ? 12.352 -18.109 -21.953 1 97.88 75 GLY B N 1
ATOM 3753 C CA . GLY B 1 75 ? 11.594 -19.359 -21.984 1 97.88 75 GLY B CA 1
ATOM 3754 C C . GLY B 1 75 ? 10.648 -19.516 -20.812 1 97.88 75 GLY B C 1
ATOM 3755 O O . GLY B 1 75 ? 9.93 -20.516 -20.719 1 97.88 75 GLY B O 1
ATOM 3756 N N . ALA B 1 76 ? 10.594 -18.547 -20 1 98.69 76 ALA B N 1
ATOM 3757 C CA . ALA B 1 76 ? 9.758 -18.656 -18.797 1 98.69 76 ALA B CA 1
ATOM 3758 C C . ALA B 1 76 ? 8.281 -18.5 -19.141 1 98.69 76 ALA B C 1
ATOM 3760 O O . ALA B 1 76 ? 7.93 -17.766 -20.078 1 98.69 76 ALA B O 1
ATOM 3761 N N . GLY B 1 77 ? 7.383 -19.234 -18.484 1 98.81 77 GLY B N 1
ATOM 3762 C CA . GLY B 1 77 ? 5.984 -18.859 -18.359 1 98.81 77 GLY B CA 1
ATOM 3763 C C . GLY B 1 77 ? 5.734 -17.875 -17.234 1 98.81 77 GLY B C 1
ATOM 3764 O O . GLY B 1 77 ? 6.672 -17.281 -16.688 1 98.81 77 GLY B O 1
ATOM 3765 N N . ILE B 1 78 ? 4.438 -17.688 -17.016 1 98.94 78 ILE B N 1
ATOM 3766 C CA . ILE B 1 78 ? 4.09 -16.734 -15.961 1 98.94 78 ILE B CA 1
ATOM 3767 C C . ILE B 1 78 ? 2.971 -17.312 -15.102 1 98.94 78 ILE B C 1
ATOM 3769 O O . ILE B 1 78 ? 2.014 -17.891 -15.617 1 98.94 78 ILE B O 1
ATOM 3773 N N . ASP B 1 79 ? 3.133 -17.281 -13.805 1 98.81 79 ASP B N 1
ATOM 3774 C CA . ASP B 1 79 ? 2.062 -17.5 -12.836 1 98.81 79 ASP B CA 1
ATOM 3775 C C . ASP B 1 79 ? 1.343 -16.203 -12.508 1 98.81 79 ASP B C 1
ATOM 3777 O O . ASP B 1 79 ? 1.958 -15.258 -12.008 1 98.81 79 ASP B O 1
ATOM 3781 N N . VAL B 1 80 ? 0.074 -16.125 -12.836 1 98.88 80 VAL B N 1
ATOM 3782 C CA . VAL B 1 80 ? -0.712 -14.922 -12.578 1 98.88 80 VAL B CA 1
ATOM 3783 C C . VAL B 1 80 ? -1.744 -15.203 -11.484 1 98.88 80 VAL B C 1
ATOM 3785 O O . VAL B 1 80 ? -2.113 -16.359 -11.258 1 98.88 80 VAL B O 1
ATOM 3788 N N . VAL B 1 81 ? -2.266 -14.047 -10.828 1 98.44 81 VAL B N 1
ATOM 3789 C CA . VAL B 1 81 ? -3.229 -14.234 -9.75 1 98.44 81 VAL B CA 1
ATOM 3790 C C . VAL B 1 81 ? -4.418 -13.297 -9.945 1 98.44 81 VAL B C 1
ATOM 3792 O O . VAL B 1 81 ? -5.293 -13.203 -9.086 1 98.44 81 VAL B O 1
ATOM 3795 N N . SER B 1 82 ? -4.461 -12.562 -11.023 1 98.69 82 SER B N 1
ATOM 3796 C CA . SER B 1 82 ? -5.555 -11.656 -11.352 1 98.69 82 SER B CA 1
ATOM 3797 C C . SER B 1 82 ? -5.652 -11.422 -12.859 1 98.69 82 SER B C 1
ATOM 3799 O O . SER B 1 82 ? -4.746 -11.789 -13.609 1 98.69 82 SER B O 1
ATOM 3801 N N . GLY B 1 83 ? -6.781 -10.852 -13.273 1 98.75 83 GLY B N 1
ATOM 3802 C CA . GLY B 1 83 ? -6.922 -10.461 -14.664 1 98.75 83 GLY B CA 1
ATOM 3803 C C . GLY B 1 83 ? -5.91 -9.414 -15.094 1 98.75 83 GLY B C 1
ATOM 3804 O O . GLY B 1 83 ? -5.441 -9.422 -16.234 1 98.75 83 GLY B O 1
ATOM 3805 N N . GLY B 1 84 ? -5.582 -8.469 -14.188 1 98.81 84 GLY B N 1
ATOM 3806 C CA . GLY B 1 84 ? -4.559 -7.484 -14.492 1 98.81 84 GLY B CA 1
ATOM 3807 C C . GLY B 1 84 ? -3.195 -8.094 -14.742 1 98.81 84 GLY B C 1
ATOM 3808 O O . GLY B 1 84 ? -2.455 -7.637 -15.617 1 98.81 84 GLY B O 1
ATOM 3809 N N . GLU B 1 85 ? -2.885 -9.102 -13.992 1 98.88 85 GLU B N 1
ATOM 3810 C CA . GLU B 1 85 ? -1.615 -9.789 -14.211 1 98.88 85 GLU B CA 1
ATOM 3811 C C . GLU B 1 85 ? -1.625 -10.562 -15.523 1 98.88 85 GLU B C 1
ATOM 3813 O O . GLU B 1 85 ? -0.614 -10.617 -16.234 1 98.88 85 GLU B O 1
ATOM 3818 N N . LEU B 1 86 ? -2.781 -11.211 -15.828 1 98.88 86 LEU B N 1
ATOM 3819 C CA . LEU B 1 86 ? -2.906 -11.875 -17.125 1 98.88 86 LEU B CA 1
ATOM 3820 C C . LEU B 1 86 ? -2.695 -10.883 -18.266 1 98.88 86 LEU B C 1
ATOM 3822 O O . LEU B 1 86 ? -1.952 -11.164 -19.203 1 98.88 86 LEU B O 1
ATOM 3826 N N . PHE B 1 87 ? -3.299 -9.727 -18.109 1 98.88 87 PHE B N 1
ATOM 3827 C CA . PHE B 1 87 ? -3.158 -8.664 -19.094 1 98.88 87 PHE B CA 1
ATOM 3828 C C . PHE B 1 87 ? -1.694 -8.281 -19.266 1 98.88 87 PHE B C 1
ATOM 3830 O O . PHE B 1 87 ? -1.195 -8.203 -20.391 1 98.88 87 PHE B O 1
ATOM 3837 N N . ARG B 1 88 ? -0.957 -8.094 -18.219 1 98.62 88 ARG B N 1
ATOM 3838 C CA . ARG B 1 88 ? 0.46 -7.746 -18.234 1 98.62 88 ARG B CA 1
ATOM 3839 C C . ARG B 1 88 ? 1.279 -8.82 -18.938 1 98.62 88 ARG B C 1
ATOM 3841 O O . ARG B 1 88 ? 2.158 -8.516 -19.734 1 98.62 88 ARG B O 1
ATOM 3848 N N . ALA B 1 89 ? 1 -10.062 -18.531 1 98.81 89 ALA B N 1
ATOM 3849 C CA . ALA B 1 89 ? 1.748 -11.172 -19.109 1 98.81 89 ALA B CA 1
ATOM 3850 C C . ALA B 1 89 ? 1.583 -11.227 -20.625 1 98.81 89 ALA B C 1
ATOM 3852 O O . ALA B 1 89 ? 2.564 -11.367 -21.359 1 98.81 89 ALA B O 1
ATOM 3853 N N . ARG B 1 90 ? 0.35 -11.094 -21.047 1 98.75 90 ARG B N 1
ATOM 3854 C CA . ARG B 1 90 ? 0.077 -11.141 -22.484 1 98.75 90 ARG B CA 1
ATOM 3855 C C . ARG B 1 90 ? 0.706 -9.953 -23.203 1 98.75 90 ARG B C 1
ATOM 3857 O O . ARG B 1 90 ? 1.275 -10.109 -24.281 1 98.75 90 ARG B O 1
ATOM 3864 N N . LYS B 1 91 ? 0.642 -8.773 -22.578 1 98.38 91 LYS B N 1
ATOM 3865 C CA . LYS B 1 91 ? 1.246 -7.57 -23.141 1 98.38 91 LYS B CA 1
ATOM 3866 C C . LYS B 1 91 ? 2.762 -7.715 -23.25 1 98.38 91 LYS B C 1
ATOM 3868 O O . LYS B 1 91 ? 3.381 -7.145 -24.156 1 98.38 91 LYS B O 1
ATOM 3873 N N . ALA B 1 92 ? 3.348 -8.5 -22.391 1 98.25 92 ALA B N 1
ATOM 3874 C CA . ALA B 1 92 ? 4.793 -8.695 -22.359 1 98.25 92 ALA B CA 1
ATOM 3875 C C . ALA B 1 92 ? 5.227 -9.742 -23.375 1 98.25 92 ALA B C 1
ATOM 3877 O O . ALA B 1 92 ? 6.422 -10 -23.547 1 98.25 92 ALA B O 1
ATOM 3878 N N . GLY B 1 93 ? 4.273 -10.422 -23.984 1 98.06 93 GLY B N 1
ATOM 3879 C CA . GLY B 1 93 ? 4.59 -11.359 -25.062 1 98.06 93 GLY B CA 1
ATOM 3880 C C . GLY B 1 93 ? 4.625 -12.805 -24.594 1 98.06 93 GLY B C 1
ATOM 3881 O O . GLY B 1 93 ? 5.09 -13.68 -25.328 1 98.06 93 GLY B O 1
ATOM 3882 N N . VAL B 1 94 ? 4.102 -13.07 -23.469 1 98.62 94 VAL B N 1
ATOM 3883 C CA . VAL B 1 94 ? 4.105 -14.438 -22.953 1 98.62 94 VAL B CA 1
ATOM 3884 C C . VAL B 1 94 ? 3.031 -15.258 -23.672 1 98.62 94 VAL B C 1
ATOM 3886 O O . VAL B 1 94 ? 1.866 -14.859 -23.719 1 98.62 94 VAL B O 1
ATOM 3889 N N . PRO B 1 95 ? 3.373 -16.375 -24.234 1 98.75 95 PRO B N 1
ATOM 3890 C CA . PRO B 1 95 ? 2.336 -17.234 -24.797 1 98.75 95 PRO B CA 1
ATOM 3891 C C . PRO B 1 95 ? 1.316 -17.703 -23.766 1 98.75 95 PRO B C 1
ATOM 3893 O O . PRO B 1 95 ? 1.687 -18.031 -22.625 1 98.75 95 PRO B O 1
ATOM 3896 N N . ALA B 1 96 ? 0.063 -17.719 -24.109 1 98.69 96 ALA B N 1
ATOM 3897 C CA . ALA B 1 96 ? -1.015 -18.031 -23.172 1 98.69 96 ALA B CA 1
ATOM 3898 C C . ALA B 1 96 ? -0.871 -19.453 -22.625 1 98.69 96 ALA B C 1
ATOM 3900 O O . ALA B 1 96 ? -1.209 -19.703 -21.469 1 98.69 96 ALA B O 1
ATOM 3901 N N . ASP B 1 97 ? -0.338 -20.359 -23.422 1 98.5 97 ASP B N 1
ATOM 3902 C CA . ASP B 1 97 ? -0.236 -21.75 -23.031 1 98.5 97 ASP B CA 1
ATOM 3903 C C . ASP B 1 97 ? 0.923 -21.969 -22.062 1 98.5 97 ASP B C 1
ATOM 3905 O O . ASP B 1 97 ? 1.22 -23.109 -21.672 1 98.5 97 ASP B O 1
ATOM 3909 N N . LYS B 1 98 ? 1.614 -20.875 -21.656 1 98.88 98 LYS B N 1
ATOM 3910 C CA . LYS B 1 98 ? 2.648 -20.938 -20.625 1 98.88 98 LYS B CA 1
ATOM 3911 C C . LYS B 1 98 ? 2.234 -20.141 -19.391 1 98.88 98 LYS B C 1
ATOM 3913 O O . LYS B 1 98 ? 3.08 -19.766 -18.578 1 98.88 98 LYS B O 1
ATOM 3918 N N . ILE B 1 99 ? 0.943 -19.828 -19.312 1 98.94 99 ILE B N 1
ATOM 3919 C CA . ILE B 1 99 ? 0.44 -19.031 -18.188 1 98.94 99 ILE B CA 1
ATOM 3920 C C . ILE B 1 99 ? -0.445 -19.906 -17.297 1 98.94 99 ILE B C 1
ATOM 3922 O O . ILE B 1 99 ? -1.338 -20.594 -17.797 1 98.94 99 ILE B O 1
ATOM 3926 N N . VAL B 1 100 ? -0.15 -19.953 -16.062 1 98.94 100 VAL B N 1
ATOM 3927 C CA . VAL B 1 100 ? -1.007 -20.578 -15.055 1 98.94 100 VAL B CA 1
ATOM 3928 C C . VAL B 1 100 ? -1.676 -19.5 -14.203 1 98.94 100 VAL B C 1
ATOM 3930 O O . VAL B 1 100 ? -1.084 -18.453 -13.945 1 98.94 100 VAL B O 1
ATOM 3933 N N . PHE B 1 101 ? -2.947 -19.703 -13.836 1 98.81 101 PHE B N 1
ATOM 3934 C CA . PHE B 1 101 ? -3.73 -18.688 -13.141 1 98.81 101 PHE B CA 1
ATOM 3935 C C . PHE B 1 101 ? -4.16 -19.188 -11.766 1 98.81 101 PHE B C 1
ATOM 3937 O O . PHE B 1 101 ? -5.082 -20 -11.648 1 98.81 101 PHE B O 1
ATOM 3944 N N . ALA B 1 102 ? -3.48 -18.672 -10.758 1 96.94 102 ALA B N 1
ATOM 3945 C CA . ALA B 1 102 ? -3.836 -18.953 -9.367 1 96.94 102 ALA B CA 1
ATOM 3946 C C . ALA B 1 102 ? -4.613 -17.797 -8.758 1 96.94 102 ALA B C 1
ATOM 3948 O O . ALA B 1 102 ? -5.082 -16.906 -9.469 1 96.94 102 ALA B O 1
ATOM 3949 N N . GLY B 1 103 ? -4.879 -17.875 -7.449 1 94.12 103 GLY B N 1
ATOM 3950 C CA . GLY B 1 103 ? -5.598 -16.828 -6.746 1 94.12 103 GLY B CA 1
ATOM 3951 C C . GLY B 1 103 ? -6.934 -17.297 -6.191 1 94.12 103 GLY B C 1
ATOM 3952 O O . GLY B 1 103 ? -7.672 -18.016 -6.859 1 94.12 103 GLY B O 1
ATOM 3953 N N . VAL B 1 104 ? -7.363 -16.75 -5.086 1 94.06 104 VAL B N 1
ATOM 3954 C CA . VAL B 1 104 ? -8.508 -17.266 -4.336 1 94.06 104 VAL B CA 1
ATOM 3955 C C . VAL B 1 104 ? -9.773 -16.516 -4.746 1 94.06 104 VAL B C 1
ATOM 3957 O O . VAL B 1 104 ? -10.883 -16.922 -4.402 1 94.06 104 VAL B O 1
ATOM 3960 N N . GLY B 1 105 ? -9.586 -15.438 -5.434 1 96 105 GLY B N 1
ATOM 3961 C CA . GLY B 1 105 ? -10.734 -14.609 -5.754 1 96 105 GLY B CA 1
ATOM 3962 C C . GLY B 1 105 ? -10.836 -14.273 -7.23 1 96 105 GLY B C 1
ATOM 3963 O O . GLY B 1 105 ? -11 -13.109 -7.598 1 96 105 GLY B O 1
ATOM 3964 N N . LYS B 1 106 ? -10.75 -15.305 -8.109 1 98 106 LYS B N 1
ATOM 3965 C CA . LYS B 1 106 ? -10.953 -15.094 -9.539 1 98 106 LYS B CA 1
ATOM 3966 C C . LYS B 1 106 ? -12.406 -14.742 -9.844 1 98 106 LYS B C 1
ATOM 3968 O O . LYS B 1 106 ? -13.32 -15.508 -9.523 1 98 106 LYS B O 1
ATOM 3973 N N . SER B 1 107 ? -12.625 -13.617 -10.43 1 97.56 107 SER B N 1
ATOM 3974 C CA . SER B 1 107 ? -13.984 -13.234 -10.797 1 97.56 107 SER B CA 1
ATOM 3975 C C . SER B 1 107 ? -14.438 -13.961 -12.055 1 97.56 107 SER B C 1
ATOM 3977 O O . SER B 1 107 ? -13.625 -14.562 -12.758 1 97.56 107 SER B O 1
ATOM 3979 N N . ARG B 1 108 ? -15.734 -13.961 -12.336 1 97.56 108 ARG B N 1
ATOM 3980 C CA . ARG B 1 108 ? -16.266 -14.555 -13.555 1 97.56 108 ARG B CA 1
ATOM 3981 C C . ARG B 1 108 ? -15.656 -13.922 -14.789 1 97.56 108 ARG B C 1
ATOM 3983 O O . ARG B 1 108 ? -15.367 -14.609 -15.773 1 97.56 108 ARG B O 1
ATOM 3990 N N . GLU B 1 109 ? -15.461 -12.617 -14.695 1 97.69 109 GLU B N 1
ATOM 3991 C CA . GLU B 1 109 ? -14.859 -11.898 -15.82 1 97.69 109 GLU B CA 1
ATOM 3992 C C . GLU B 1 109 ? -13.414 -12.336 -16.047 1 97.69 109 GLU B C 1
ATOM 3994 O O . GLU B 1 109 ? -12.977 -12.477 -17.188 1 97.69 109 GLU B O 1
ATOM 3999 N N . GLU B 1 110 ? -12.695 -12.492 -14.977 1 98.5 110 GLU B N 1
ATOM 4000 C CA . GLU B 1 110 ? -11.312 -12.953 -15.078 1 98.5 110 GLU B CA 1
ATOM 4001 C C . GLU B 1 110 ? -11.242 -14.367 -15.641 1 98.5 110 GLU B C 1
ATOM 4003 O O . GLU B 1 110 ? -10.367 -14.664 -16.453 1 98.5 110 GLU B O 1
ATOM 4008 N N . ILE B 1 111 ? -12.156 -15.227 -15.188 1 98.75 111 ILE B N 1
ATOM 4009 C CA . ILE B 1 111 ? -12.211 -16.609 -15.672 1 98.75 111 ILE B CA 1
ATOM 4010 C C . ILE B 1 111 ? -12.516 -16.609 -17.172 1 98.75 111 ILE B C 1
ATOM 4012 O O . ILE B 1 111 ? -11.836 -17.297 -17.938 1 98.75 111 ILE B O 1
ATOM 4016 N N . ALA B 1 112 ? -13.484 -15.836 -17.562 1 98.88 112 ALA B N 1
ATOM 4017 C CA . ALA B 1 112 ? -13.844 -15.75 -18.984 1 98.88 112 ALA B CA 1
ATOM 4018 C C . ALA B 1 112 ? -12.664 -15.25 -19.812 1 98.88 112 ALA B C 1
ATOM 4020 O O . ALA B 1 112 ? -12.383 -15.781 -20.891 1 98.88 112 ALA B O 1
ATOM 4021 N N . TYR B 1 113 ? -12.008 -14.219 -19.297 1 98.81 113 TYR B N 1
ATOM 4022 C CA . TYR B 1 113 ? -10.844 -13.648 -19.969 1 98.81 113 TYR B CA 1
ATOM 4023 C C . TYR B 1 113 ? -9.758 -14.695 -20.156 1 98.81 113 TYR B C 1
ATOM 4025 O O . TYR B 1 113 ? -9.227 -14.852 -21.25 1 98.81 113 TYR B O 1
ATOM 4033 N N . ALA B 1 114 ? -9.5 -15.438 -19.125 1 98.88 114 ALA B N 1
ATOM 4034 C CA . ALA B 1 114 ? -8.453 -16.453 -19.156 1 98.88 114 ALA B CA 1
ATOM 4035 C C . ALA B 1 114 ? -8.805 -17.578 -20.141 1 98.88 114 ALA B C 1
ATOM 4037 O O . ALA B 1 114 ? -7.938 -18.109 -20.828 1 98.88 114 ALA B O 1
ATOM 4038 N N . LEU B 1 115 ? -10.062 -17.984 -20.156 1 98.88 115 LEU B N 1
ATOM 4039 C CA . LEU B 1 115 ? -10.516 -19.031 -21.062 1 98.88 115 LEU B CA 1
ATOM 4040 C C . LEU B 1 115 ? -10.414 -18.578 -22.516 1 98.88 115 LEU B C 1
ATOM 4042 O O . LEU B 1 115 ? -10.008 -19.344 -23.391 1 98.88 115 LEU B O 1
ATOM 4046 N N . LYS B 1 116 ? -10.781 -17.328 -22.75 1 98.75 116 LYS B N 1
ATOM 4047 C CA . LYS B 1 116 ? -10.68 -16.781 -24.109 1 98.75 116 LYS B CA 1
ATOM 4048 C C . LYS B 1 116 ? -9.227 -16.719 -24.562 1 98.75 116 LYS B C 1
ATOM 4050 O O . LYS B 1 116 ? -8.93 -16.938 -25.75 1 98.75 116 LYS B O 1
ATOM 4055 N N . GLU B 1 117 ? -8.297 -16.453 -23.672 1 98.56 117 GLU B N 1
ATOM 4056 C CA . GLU B 1 117 ? -6.871 -16.406 -23.969 1 98.56 117 GLU B CA 1
ATOM 4057 C C . GLU B 1 117 ? -6.301 -17.797 -24.172 1 98.56 117 GLU B C 1
ATOM 4059 O O . GLU B 1 117 ? -5.223 -17.953 -24.75 1 98.56 117 GLU B O 1
ATOM 4064 N N . LYS B 1 118 ? -6.988 -18.828 -23.594 1 98.69 118 LYS B N 1
ATOM 4065 C CA . LYS B 1 118 ? -6.555 -20.219 -23.688 1 98.69 118 LYS B CA 1
ATOM 4066 C C . LYS B 1 118 ? -5.273 -20.453 -22.891 1 98.69 118 LYS B C 1
ATOM 4068 O O . LYS B 1 118 ? -4.301 -21 -23.406 1 98.69 118 LYS B O 1
ATOM 4073 N N . ILE B 1 119 ? -5.297 -20.078 -21.578 1 98.88 119 ILE B N 1
ATOM 4074 C CA . ILE B 1 119 ? -4.141 -20.25 -20.703 1 98.88 119 ILE B CA 1
ATOM 4075 C C . ILE B 1 119 ? -3.895 -21.75 -20.469 1 98.88 119 ILE B C 1
ATOM 4077 O O . ILE B 1 119 ? -4.715 -22.578 -20.859 1 98.88 119 ILE B O 1
ATOM 4081 N N . LEU B 1 120 ? -2.795 -22.062 -19.875 1 98.88 120 LEU B N 1
ATOM 4082 C CA . LEU B 1 120 ? -2.395 -23.453 -19.625 1 98.88 120 LEU B CA 1
ATOM 4083 C C . LEU B 1 120 ? -3.354 -24.125 -18.656 1 98.88 120 LEU B C 1
ATOM 4085 O O . LEU B 1 120 ? -3.844 -25.234 -18.938 1 98.88 120 LEU B O 1
ATOM 4089 N N . MET B 1 121 ? -3.615 -23.469 -17.531 1 98.75 121 MET B N 1
ATOM 4090 C CA . MET B 1 121 ? -4.543 -24.062 -16.562 1 98.75 121 MET B CA 1
ATOM 4091 C C . MET B 1 121 ? -4.906 -23.078 -15.469 1 98.75 121 MET B C 1
ATOM 4093 O O . MET B 1 121 ? -4.172 -22.109 -15.227 1 98.75 121 MET B O 1
ATOM 4097 N N . PHE B 1 122 ? -6.09 -23.266 -14.883 1 98.81 122 PHE B N 1
ATOM 4098 C CA . PHE B 1 122 ? -6.477 -22.625 -13.625 1 98.81 122 PHE B CA 1
ATOM 4099 C C . PHE B 1 122 ? -6.016 -23.453 -12.438 1 98.81 122 PHE B C 1
ATOM 4101 O O . PHE B 1 122 ? -6.199 -24.672 -12.414 1 98.81 122 PHE B O 1
ATOM 4108 N N . ASN B 1 123 ? -5.336 -22.844 -11.5 1 98.5 123 ASN B N 1
ATOM 4109 C CA . ASN B 1 123 ? -5.148 -23.438 -10.18 1 98.5 123 ASN B CA 1
ATOM 4110 C C . ASN B 1 123 ? -6.293 -23.094 -9.234 1 98.5 123 ASN B C 1
ATOM 4112 O O . ASN B 1 123 ? -6.328 -21.984 -8.68 1 98.5 123 ASN B O 1
ATOM 4116 N N . VAL B 1 124 ? -7.172 -24.016 -9.016 1 97.88 124 VAL B N 1
ATOM 4117 C CA . VAL B 1 124 ? -8.445 -23.797 -8.336 1 97.88 124 VAL B CA 1
ATOM 4118 C C . VAL B 1 124 ? -8.242 -23.844 -6.828 1 97.88 124 VAL B C 1
ATOM 4120 O O . VAL B 1 124 ? -7.594 -24.75 -6.309 1 97.88 124 VAL B O 1
ATOM 4123 N N . GLU B 1 125 ? -8.883 -22.906 -6.184 1 94.94 125 GLU B N 1
ATOM 4124 C CA . GLU B 1 125 ? -8.586 -22.688 -4.77 1 94.94 125 GLU B CA 1
ATOM 4125 C C . GLU B 1 125 ? -9.75 -23.156 -3.889 1 94.94 125 GLU B C 1
ATOM 4127 O O . GLU B 1 125 ? -9.594 -23.297 -2.676 1 94.94 125 GLU B O 1
ATOM 4132 N N . SER B 1 126 ? -10.961 -23.344 -4.457 1 94.69 126 SER B N 1
ATOM 4133 C CA . SER B 1 126 ? -12.133 -23.719 -3.664 1 94.69 126 SER B CA 1
ATOM 4134 C C . SER B 1 126 ? -13.18 -24.422 -4.52 1 94.69 126 SER B C 1
ATOM 4136 O O . SER B 1 126 ? -13.133 -24.344 -5.75 1 94.69 126 SER B O 1
ATOM 4138 N N . GLN B 1 127 ? -14.047 -25.109 -3.812 1 95.25 127 GLN B N 1
ATOM 4139 C CA . GLN B 1 127 ? -15.148 -25.797 -4.477 1 95.25 127 GLN B CA 1
ATOM 4140 C C . GLN B 1 127 ? -16.031 -24.797 -5.227 1 95.25 127 GLN B C 1
ATOM 4142 O O . GLN B 1 127 ? -16.422 -25.047 -6.371 1 95.25 127 GLN B O 1
ATOM 4147 N N . ASP B 1 128 ? -16.328 -23.656 -4.609 1 96.06 128 ASP B N 1
ATOM 4148 C CA . ASP B 1 128 ? -17.156 -22.641 -5.23 1 96.06 128 ASP B CA 1
ATOM 4149 C C . ASP B 1 128 ? -16.516 -22.109 -6.512 1 96.06 128 ASP B C 1
ATOM 4151 O O . ASP B 1 128 ? -17.203 -21.875 -7.504 1 96.06 128 ASP B O 1
ATOM 4155 N N . GLU B 1 129 ? -15.289 -21.922 -6.477 1 97 129 GLU B N 1
ATOM 4156 C CA . GLU B 1 129 ? -14.57 -21.422 -7.648 1 97 129 GLU B CA 1
ATOM 4157 C C . GLU B 1 129 ? -14.648 -22.438 -8.797 1 97 129 GLU B C 1
ATOM 4159 O O . GLU B 1 129 ? -14.812 -22.047 -9.961 1 97 129 GLU B O 1
ATOM 4164 N N . LEU B 1 130 ? -14.484 -23.719 -8.453 1 98 130 LEU B N 1
ATOM 4165 C CA . LEU B 1 130 ? -14.594 -24.781 -9.461 1 98 130 LEU B CA 1
ATOM 4166 C C . LEU B 1 130 ? -15.953 -24.734 -10.148 1 98 130 LEU B C 1
ATOM 4168 O O . LEU B 1 130 ? -16.031 -24.859 -11.367 1 98 130 LEU B O 1
ATOM 4172 N N . ASP B 1 131 ? -16.953 -24.547 -9.336 1 97.94 131 ASP B N 1
ATOM 4173 C CA . ASP B 1 131 ? -18.297 -24.438 -9.883 1 97.94 131 ASP B CA 1
ATOM 4174 C C . ASP B 1 131 ? -18.406 -23.266 -10.844 1 97.94 131 ASP B C 1
ATOM 4176 O O . ASP B 1 131 ? -19 -23.375 -11.922 1 97.94 131 ASP B O 1
ATOM 4180 N N . HIS B 1 132 ? -17.844 -22.188 -10.469 1 97.5 132 HIS B N 1
ATOM 4181 C CA . HIS B 1 132 ? -17.891 -20.984 -11.289 1 97.5 132 HIS B CA 1
ATOM 4182 C C . HIS B 1 132 ? -17.141 -21.172 -12.594 1 97.5 132 HIS B C 1
ATOM 4184 O O . HIS B 1 132 ? -17.578 -20.703 -13.656 1 97.5 132 HIS B O 1
ATOM 4190 N N . ILE B 1 133 ? -16 -21.781 -12.492 1 98.69 133 ILE B N 1
ATOM 4191 C CA . ILE B 1 133 ? -15.211 -22.062 -13.688 1 98.69 133 ILE B CA 1
ATOM 4192 C C . ILE B 1 133 ? -16 -22.953 -14.641 1 98.69 133 ILE B C 1
ATOM 4194 O O . ILE B 1 133 ? -16.047 -22.703 -15.852 1 98.69 133 ILE B O 1
ATOM 4198 N N . SER B 1 134 ? -16.641 -23.984 -14.078 1 98.81 134 SER B N 1
ATOM 4199 C CA . SER B 1 134 ? -17.484 -24.875 -14.875 1 98.81 134 SER B CA 1
ATOM 4200 C C . SER B 1 134 ? -18.578 -24.094 -15.586 1 98.81 134 SER B C 1
ATOM 4202 O O . SER B 1 134 ? -18.781 -24.234 -16.797 1 98.81 134 SER B O 1
ATOM 4204 N N . GLU B 1 135 ? -19.234 -23.25 -14.828 1 98.56 135 GLU B N 1
ATOM 4205 C CA . GLU B 1 135 ? -20.344 -22.484 -15.375 1 98.56 135 GLU B CA 1
ATOM 4206 C C . GLU B 1 135 ? -19.875 -21.578 -16.516 1 98.56 135 GLU B C 1
ATOM 4208 O O . GLU B 1 135 ? -20.516 -21.5 -17.562 1 98.56 135 GLU B O 1
ATOM 4213 N N . VAL B 1 136 ? -18.797 -20.891 -16.328 1 98.69 136 VAL B N 1
ATOM 4214 C CA . VAL B 1 136 ? -18.281 -19.953 -17.312 1 98.69 136 VAL B CA 1
ATOM 4215 C C . VAL B 1 136 ? -17.812 -20.703 -18.547 1 98.69 136 VAL B C 1
ATOM 4217 O O . VAL B 1 136 ? -18.047 -20.266 -19.688 1 98.69 136 VAL B O 1
ATOM 4220 N N . ALA B 1 137 ? -17.141 -21.812 -18.344 1 98.88 137 ALA B N 1
ATOM 4221 C CA . ALA B 1 137 ? -16.656 -22.625 -19.453 1 98.88 137 ALA B CA 1
ATOM 4222 C C . ALA B 1 137 ? -17.812 -23.109 -20.328 1 98.88 137 ALA B C 1
ATOM 4224 O O . ALA B 1 137 ? -17.766 -23.016 -21.562 1 98.88 137 ALA B O 1
ATOM 4225 N N . VAL B 1 138 ? -18.875 -23.594 -19.703 1 98.75 138 VAL B N 1
ATOM 4226 C CA . VAL B 1 138 ? -20.047 -24.078 -20.406 1 98.75 138 VAL B CA 1
ATOM 4227 C C . VAL B 1 138 ? -20.688 -22.953 -21.203 1 98.75 138 VAL B C 1
ATOM 4229 O O . VAL B 1 138 ? -21.031 -23.109 -22.375 1 98.75 138 VAL B O 1
ATOM 4232 N N . ALA B 1 139 ? -20.781 -21.844 -20.547 1 98.62 139 ALA B N 1
ATOM 4233 C CA . ALA B 1 139 ? -21.391 -20.672 -21.188 1 98.62 139 ALA B CA 1
ATOM 4234 C C . ALA B 1 139 ? -20.594 -20.266 -22.422 1 98.62 139 ALA B C 1
ATOM 4236 O O . ALA B 1 139 ? -21.156 -19.781 -23.406 1 98.62 139 ALA B O 1
ATOM 4237 N N . LEU B 1 140 ? -19.297 -20.469 -22.453 1 98.56 140 LEU B N 1
ATOM 4238 C CA . LEU B 1 140 ? -18.438 -20.062 -23.547 1 98.56 140 LEU B CA 1
ATOM 4239 C C . LEU B 1 140 ? -18.266 -21.203 -24.547 1 98.56 140 LEU B C 1
ATOM 4241 O O . LEU B 1 140 ? -17.609 -21.031 -25.594 1 98.56 140 LEU B O 1
ATOM 4245 N N . GLY B 1 141 ? -18.766 -22.312 -24.25 1 98.38 141 GLY B N 1
ATOM 4246 C CA . GLY B 1 141 ? -18.656 -23.469 -25.141 1 98.38 141 GLY B CA 1
ATOM 4247 C C . GLY B 1 141 ? -17.266 -24.031 -25.234 1 98.38 141 GLY B C 1
ATOM 4248 O O . GLY B 1 141 ? -16.812 -24.438 -26.312 1 98.38 141 GLY B O 1
ATOM 4249 N N . THR B 1 142 ? -16.562 -23.969 -24.141 1 98.44 142 THR B N 1
ATOM 4250 C CA . THR B 1 142 ? -15.188 -24.469 -24.125 1 98.44 142 THR B CA 1
ATOM 4251 C C . THR B 1 142 ? -14.93 -25.328 -22.891 1 98.44 142 THR B C 1
ATOM 4253 O O . THR B 1 142 ? -15.844 -25.578 -22.094 1 98.44 142 THR B O 1
ATOM 4256 N N . GLN B 1 143 ? -13.711 -25.859 -22.734 1 98.38 143 GLN B N 1
ATOM 4257 C CA . GLN B 1 143 ? -13.266 -26.609 -21.562 1 98.38 143 GLN B CA 1
ATOM 4258 C C . GLN B 1 143 ? -12.195 -25.828 -20.797 1 98.38 143 GLN B C 1
ATOM 4260 O O . GLN B 1 143 ? -11.328 -25.203 -21.391 1 98.38 143 GLN B O 1
ATOM 4265 N N . ALA B 1 144 ? -12.352 -25.812 -19.562 1 98.88 144 ALA B N 1
ATOM 4266 C CA . ALA B 1 144 ? -11.383 -25.141 -18.703 1 98.88 144 ALA B CA 1
ATOM 4267 C C . ALA B 1 144 ? -10.352 -26.141 -18.156 1 98.88 144 ALA B C 1
ATOM 4269 O O . ALA B 1 144 ? -10.703 -27.062 -17.422 1 98.88 144 ALA B O 1
ATOM 4270 N N . PRO B 1 145 ? -9.117 -26.031 -18.609 1 98.88 145 PRO B N 1
ATOM 4271 C CA . PRO B 1 145 ? -8.094 -26.844 -17.953 1 98.88 145 PRO B CA 1
ATOM 4272 C C . PRO B 1 145 ? -7.879 -26.438 -16.484 1 98.88 145 PRO B C 1
ATOM 4274 O O . PRO B 1 145 ? -7.652 -25.25 -16.203 1 98.88 145 PRO B O 1
ATOM 4277 N N . VAL B 1 146 ? -7.98 -27.438 -15.539 1 98.81 146 VAL B N 1
ATOM 4278 C CA . VAL B 1 146 ? -7.914 -27.062 -14.133 1 98.81 146 VAL B CA 1
ATOM 4279 C C . VAL B 1 146 ? -6.945 -27.984 -13.398 1 98.81 146 VAL B C 1
ATOM 4281 O O . VAL B 1 146 ? -6.82 -29.156 -13.742 1 98.81 146 VAL B O 1
ATOM 4284 N N . ALA B 1 147 ? -6.219 -27.453 -12.539 1 98.69 147 ALA B N 1
ATOM 4285 C CA . ALA B 1 147 ? -5.574 -28.125 -11.406 1 98.69 147 ALA B CA 1
ATOM 4286 C C . ALA B 1 147 ? -6.148 -27.641 -10.078 1 98.69 147 ALA B C 1
ATOM 4288 O O . ALA B 1 147 ? -6.535 -26.469 -9.953 1 98.69 147 ALA B O 1
ATOM 4289 N N . LEU B 1 148 ? -6.309 -28.5 -9.125 1 98 148 LEU B N 1
ATOM 4290 C CA . LEU B 1 148 ? -6.73 -28.062 -7.793 1 98 148 LEU B CA 1
ATOM 4291 C C . LEU B 1 148 ? -5.523 -27.828 -6.891 1 98 148 LEU B C 1
ATOM 4293 O O . LEU B 1 148 ? -4.598 -28.641 -6.863 1 98 148 LEU B O 1
ATOM 4297 N N . ARG B 1 149 ? -5.465 -26.625 -6.293 1 96.56 149 ARG B N 1
ATOM 4298 C CA . ARG B 1 149 ? -4.449 -26.406 -5.27 1 96.56 149 ARG B CA 1
ATOM 4299 C C . ARG B 1 149 ? -4.77 -27.188 -4 1 96.56 149 ARG B C 1
ATOM 4301 O O . ARG B 1 149 ? -5.793 -26.953 -3.355 1 96.56 149 ARG B O 1
ATOM 4308 N N . VAL B 1 150 ? -3.902 -28.078 -3.654 1 93.75 150 VAL B N 1
ATOM 4309 C CA . VAL B 1 150 ? -4.098 -28.938 -2.484 1 93.75 150 VAL B CA 1
ATOM 4310 C C . VAL B 1 150 ? -3.193 -28.469 -1.348 1 93.75 150 VAL B C 1
ATOM 4312 O O . VAL B 1 150 ? -1.979 -28.344 -1.523 1 93.75 150 VAL B O 1
ATOM 4315 N N . ASN B 1 151 ? -3.789 -28.125 -0.25 1 87.31 151 ASN B N 1
ATOM 4316 C CA . ASN B 1 151 ? -3.045 -27.734 0.939 1 87.31 151 ASN B CA 1
ATOM 4317 C C . ASN B 1 151 ? -2.504 -28.953 1.692 1 87.31 151 ASN B C 1
ATOM 4319 O O . ASN B 1 151 ? -3.27 -29.703 2.291 1 87.31 151 ASN B O 1
ATOM 4323 N N . PRO B 1 152 ? -1.25 -29.062 1.754 1 78.31 152 PRO B N 1
ATOM 4324 C CA . PRO B 1 152 ? -0.663 -30.266 2.375 1 78.31 152 PRO B CA 1
ATOM 4325 C C . PRO B 1 152 ? -0.569 -30.141 3.895 1 78.31 152 PRO B C 1
ATOM 4327 O O . PRO B 1 152 ? -0.211 -31.109 4.57 1 78.31 152 PRO B O 1
ATOM 4330 N N . ASP B 1 153 ? -0.934 -29.016 4.512 1 77.12 153 ASP B N 1
ATOM 4331 C CA . ASP B 1 153 ? -0.856 -28.75 5.945 1 77.12 153 ASP B CA 1
ATOM 4332 C C . ASP B 1 153 ? 0.583 -28.844 6.445 1 77.12 153 ASP B C 1
ATOM 4334 O O . ASP B 1 153 ? 0.864 -29.547 7.422 1 77.12 153 ASP B O 1
ATOM 4338 N N . VAL B 1 154 ? 1.488 -28.344 5.727 1 74.06 154 VAL B N 1
ATOM 4339 C CA . VAL B 1 154 ? 2.898 -28.25 6.09 1 74.06 154 VAL B CA 1
ATOM 4340 C C . VAL B 1 154 ? 3.195 -26.859 6.645 1 74.06 154 VAL B C 1
ATOM 4342 O O . VAL B 1 154 ? 2.764 -25.859 6.078 1 74.06 154 VAL B O 1
ATOM 4345 N N . ASP B 1 155 ? 3.807 -26.797 7.797 1 74.06 155 ASP B N 1
ATOM 4346 C CA . ASP B 1 155 ? 4.246 -25.531 8.352 1 74.06 155 ASP B CA 1
ATOM 4347 C C . ASP B 1 155 ? 5.605 -25.125 7.785 1 74.06 155 ASP B C 1
ATOM 4349 O O . ASP B 1 155 ? 6.633 -25.703 8.141 1 74.06 155 ASP B O 1
ATOM 4353 N N . PRO B 1 156 ? 5.59 -24.094 7.016 1 75.5 156 PRO B N 1
ATOM 4354 C CA . PRO B 1 156 ? 6.863 -23.703 6.414 1 75.5 156 PRO B CA 1
ATOM 4355 C C . PRO B 1 156 ? 7.723 -22.844 7.348 1 75.5 156 PRO B C 1
ATOM 4357 O O . PRO B 1 156 ? 8.867 -22.531 7.02 1 75.5 156 PRO B O 1
ATOM 4360 N N . LYS B 1 157 ? 7.465 -22.578 8.562 1 70.62 157 LYS B N 1
ATOM 4361 C CA . LYS B 1 157 ? 8.211 -21.797 9.539 1 70.62 157 LYS B CA 1
ATOM 4362 C C . LYS B 1 157 ? 8.617 -20.438 8.969 1 70.62 157 LYS B C 1
ATOM 4364 O O . LYS B 1 157 ? 9.773 -20.047 9.07 1 70.62 157 LYS B O 1
ATOM 4369 N N . THR B 1 158 ? 7.75 -19.797 8.203 1 76.12 158 THR B N 1
ATOM 4370 C CA . THR B 1 158 ? 7.953 -18.453 7.688 1 76.12 158 THR B CA 1
ATOM 4371 C C . THR B 1 158 ? 6.957 -17.469 8.312 1 76.12 158 THR B C 1
ATOM 4373 O O . THR B 1 158 ? 6.211 -17.844 9.219 1 76.12 158 THR B O 1
ATOM 4376 N N . HIS B 1 159 ? 7.078 -16.219 7.898 1 78.5 159 HIS B N 1
ATOM 4377 C CA . HIS B 1 159 ? 6.156 -15.227 8.445 1 78.5 159 HIS B CA 1
ATOM 4378 C C . HIS B 1 159 ? 4.707 -15.633 8.211 1 78.5 159 HIS B C 1
ATOM 4380 O O . HIS B 1 159 ? 4.363 -16.125 7.129 1 78.5 159 HIS B O 1
ATOM 4386 N N . PRO B 1 160 ? 3.822 -15.375 9.141 1 77.5 160 PRO B N 1
ATOM 4387 C CA . PRO B 1 160 ? 2.43 -15.805 9.016 1 77.5 160 PRO B CA 1
ATOM 4388 C C . PRO B 1 160 ? 1.725 -15.195 7.809 1 77.5 160 PRO B C 1
ATOM 4390 O O . PRO B 1 160 ? 0.868 -15.836 7.199 1 77.5 160 PRO B O 1
ATOM 4393 N N . TYR B 1 161 ? 2.133 -14.062 7.438 1 81.62 161 TYR B N 1
ATOM 4394 C CA . TYR B 1 161 ? 1.438 -13.375 6.359 1 81.62 161 TYR B CA 1
ATOM 4395 C C . TYR B 1 161 ? 1.851 -13.922 5 1 81.62 161 TYR B C 1
ATOM 4397 O O . TYR B 1 161 ? 1.208 -13.641 3.986 1 81.62 161 TYR B O 1
ATOM 4405 N N . ILE B 1 162 ? 2.816 -14.805 4.969 1 78.94 162 ILE B N 1
ATOM 4406 C CA . ILE B 1 162 ? 3.232 -15.336 3.674 1 78.94 162 ILE B CA 1
ATOM 4407 C C . ILE B 1 162 ? 3.264 -16.859 3.729 1 78.94 162 ILE B C 1
ATOM 4409 O O . ILE B 1 162 ? 3.842 -17.516 2.854 1 78.94 162 ILE B O 1
ATOM 4413 N N . SER B 1 163 ? 2.773 -17.422 4.797 1 79.69 163 SER B N 1
ATOM 4414 C CA . SER B 1 163 ? 2.557 -18.859 4.918 1 79.69 163 SER B CA 1
ATOM 4415 C C . SER B 1 163 ? 1.202 -19.266 4.344 1 79.69 163 SER B C 1
ATOM 4417 O O . SER B 1 163 ? 0.161 -18.969 4.934 1 79.69 163 SER B O 1
ATOM 4419 N N . THR B 1 164 ? 1.201 -20.031 3.324 1 78.69 164 THR B N 1
ATOM 4420 C CA . THR B 1 164 ? -0.044 -20.25 2.598 1 78.69 164 THR B CA 1
ATOM 4421 C C . THR B 1 164 ? -0.454 -21.719 2.658 1 78.69 164 THR B C 1
ATOM 4423 O O . THR B 1 164 ? -1.533 -22.078 2.189 1 78.69 164 THR B O 1
ATOM 4426 N N . GLY B 1 165 ? 0.352 -22.594 3.176 1 78.75 165 GLY B N 1
ATOM 4427 C CA . GLY B 1 165 ? 0.068 -24.016 3.148 1 78.75 165 GLY B CA 1
ATOM 4428 C C . GLY B 1 165 ? -0.494 -24.531 4.457 1 78.75 165 GLY B C 1
ATOM 4429 O O . GLY B 1 165 ? -0.411 -25.734 4.742 1 78.75 165 GLY B O 1
ATOM 4430 N N . MET B 1 166 ? -1.02 -23.625 5.242 1 78.75 166 MET B N 1
ATOM 4431 C CA . MET B 1 166 ? -1.547 -24.016 6.543 1 78.75 166 MET B CA 1
ATOM 4432 C C . MET B 1 166 ? -3.045 -24.297 6.461 1 78.75 166 MET B C 1
ATOM 4434 O O . MET B 1 166 ? -3.742 -23.719 5.625 1 78.75 166 MET B O 1
ATOM 4438 N N . LYS B 1 167 ? -3.51 -25.031 7.297 1 71.75 167 LYS B N 1
ATOM 4439 C CA . LYS B 1 167 ? -4.922 -25.406 7.359 1 71.75 167 LYS B CA 1
ATOM 4440 C C . LYS B 1 167 ? -5.801 -24.172 7.57 1 71.75 167 LYS B C 1
ATOM 4442 O O . LYS B 1 167 ? -6.938 -24.125 7.094 1 71.75 167 LYS B O 1
ATOM 4447 N N . LYS B 1 168 ? -5.32 -23.234 8.125 1 74.88 168 LYS B N 1
ATOM 4448 C CA . LYS B 1 168 ? -6.105 -22.047 8.477 1 74.88 168 LYS B CA 1
ATOM 4449 C C . LYS B 1 168 ? -5.988 -20.984 7.402 1 74.88 168 LYS B C 1
ATOM 4451 O O . LYS B 1 168 ? -6.5 -19.859 7.57 1 74.88 168 LYS B O 1
ATOM 4456 N N . SER B 1 169 ? -5.422 -21.375 6.348 1 83.5 169 SER B N 1
ATOM 4457 C CA . SER B 1 169 ? -5.234 -20.375 5.301 1 83.5 169 SER B CA 1
ATOM 4458 C C . SER B 1 169 ? -6.43 -20.328 4.359 1 83.5 169 SER B C 1
ATOM 4460 O O . SER B 1 169 ? -7.18 -21.312 4.246 1 83.5 169 SER B O 1
ATOM 4462 N N . LYS B 1 170 ? -6.562 -19.188 3.697 1 86.5 170 LYS B N 1
ATOM 4463 C CA . LYS B 1 170 ? -7.648 -19.016 2.738 1 86.5 170 LYS B CA 1
ATOM 4464 C C . LYS B 1 170 ? -7.352 -19.75 1.433 1 86.5 170 LYS B C 1
ATOM 4466 O O . LYS B 1 170 ? -8.195 -19.797 0.534 1 86.5 170 LYS B O 1
ATOM 4471 N N . PHE B 1 171 ? -6.188 -20.375 1.377 1 90.62 171 PHE B N 1
ATOM 4472 C CA . PHE B 1 171 ? -5.727 -20.906 0.104 1 90.62 171 PHE B CA 1
ATOM 4473 C C . PHE B 1 171 ? -5.953 -22.406 0.039 1 90.62 171 PHE B C 1
ATOM 4475 O O . PHE B 1 171 ? -5.785 -23.109 1.038 1 90.62 171 PHE B O 1
ATOM 4482 N N . GLY B 1 172 ? -6.324 -22.891 -1.139 1 91.44 172 GLY B N 1
ATOM 4483 C CA . GLY B 1 172 ? -6.285 -24.297 -1.498 1 91.44 172 GLY B CA 1
ATOM 4484 C C . GLY B 1 172 ? -7.395 -25.109 -0.854 1 91.44 172 GLY B C 1
ATOM 4485 O O . GLY B 1 172 ? -8.164 -24.578 -0.049 1 91.44 172 GLY B O 1
ATOM 4486 N N . ILE B 1 173 ? -7.512 -26.328 -1.269 1 91.69 173 ILE B N 1
ATOM 4487 C CA . ILE B 1 173 ? -8.453 -27.328 -0.773 1 91.69 173 ILE B CA 1
ATOM 4488 C C . ILE B 1 173 ? -7.75 -28.266 0.201 1 91.69 173 ILE B C 1
ATOM 4490 O O . ILE B 1 173 ? -6.676 -28.797 -0.101 1 91.69 173 ILE B O 1
ATOM 4494 N N . PRO B 1 174 ? -8.32 -28.438 1.315 1 88.12 174 PRO B N 1
ATOM 4495 C CA . PRO B 1 174 ? -7.699 -29.359 2.264 1 88.12 174 PRO B CA 1
ATOM 4496 C C . PRO B 1 174 ? -7.492 -30.766 1.673 1 88.12 174 PRO B C 1
ATOM 4498 O O . PRO B 1 174 ? -8.352 -31.266 0.946 1 88.12 174 PRO B O 1
ATOM 4501 N N . VAL B 1 175 ? -6.379 -31.328 2.045 1 85.94 175 VAL B N 1
ATOM 4502 C CA . VAL B 1 175 ? -5.949 -32.594 1.447 1 85.94 175 VAL B CA 1
ATOM 4503 C C . VAL B 1 175 ? -6.988 -33.656 1.726 1 85.94 175 VAL B C 1
ATOM 4505 O O . VAL B 1 175 ? -7.215 -34.562 0.892 1 85.94 175 VAL B O 1
ATOM 4508 N N . GLU B 1 176 ? -7.672 -33.562 2.82 1 86.94 176 GLU B N 1
ATOM 4509 C CA . GLU B 1 176 ? -8.648 -34.594 3.221 1 86.94 176 GLU B CA 1
ATOM 4510 C C . GLU B 1 176 ? -9.852 -34.594 2.279 1 86.94 176 GLU B C 1
ATOM 4512 O O . GLU B 1 176 ? -10.539 -35.625 2.162 1 86.94 176 GLU B O 1
ATOM 4517 N N . ARG B 1 177 ? -10.023 -33.531 1.568 1 91 177 ARG B N 1
ATOM 4518 C CA . ARG B 1 177 ? -11.195 -33.406 0.702 1 91 177 ARG B CA 1
ATOM 4519 C C . ARG B 1 177 ? -10.781 -33.406 -0.769 1 91 177 ARG B C 1
ATOM 4521 O O . ARG B 1 177 ? -11.641 -33.375 -1.654 1 91 177 ARG B O 1
ATOM 4528 N N . ALA B 1 178 ? -9.578 -33.5 -1.014 1 93.31 178 ALA B N 1
ATOM 4529 C CA . ALA B 1 178 ? -9.039 -33.25 -2.344 1 93.31 178 ALA B CA 1
ATOM 4530 C C . ALA B 1 178 ? -9.43 -34.344 -3.332 1 93.31 178 ALA B C 1
ATOM 4532 O O . ALA B 1 178 ? -9.82 -34.031 -4.465 1 93.31 178 ALA B O 1
ATOM 4533 N N . VAL B 1 179 ? -9.344 -35.625 -2.896 1 95.31 179 VAL B N 1
ATOM 4534 C CA . VAL B 1 179 ? -9.672 -36.719 -3.805 1 95.31 179 VAL B CA 1
ATOM 4535 C C . VAL B 1 179 ? -11.141 -36.625 -4.223 1 95.31 179 VAL B C 1
ATOM 4537 O O . VAL B 1 179 ? -11.461 -36.719 -5.406 1 95.31 179 VAL B O 1
ATOM 4540 N N . ALA B 1 180 ? -11.953 -36.406 -3.232 1 95.75 180 ALA B N 1
ATOM 4541 C CA . ALA B 1 180 ? -13.383 -36.25 -3.508 1 95.75 180 ALA B CA 1
ATOM 4542 C C . ALA B 1 180 ? -13.648 -35.094 -4.449 1 95.75 180 ALA B C 1
ATOM 4544 O O . ALA B 1 180 ? -14.531 -35.188 -5.309 1 95.75 180 ALA B O 1
ATOM 4545 N N . GLU B 1 181 ? -12.953 -34.031 -4.266 1 96.69 181 GLU B N 1
ATOM 4546 C CA . GLU B 1 181 ? -13.148 -32.875 -5.105 1 96.69 181 GLU B CA 1
ATOM 4547 C C . GLU B 1 181 ? -12.695 -33.125 -6.539 1 96.69 181 GLU B C 1
ATOM 4549 O O . GLU B 1 181 ? -13.281 -32.625 -7.488 1 96.69 181 GLU B O 1
ATOM 4554 N N . TYR B 1 182 ? -11.625 -33.844 -6.723 1 98.06 182 TYR B N 1
ATOM 4555 C CA . TYR B 1 182 ? -11.188 -34.25 -8.055 1 98.06 182 TYR B CA 1
ATOM 4556 C C . TYR B 1 182 ? -12.211 -35.125 -8.734 1 98.06 182 TYR B C 1
ATOM 4558 O O . TYR B 1 182 ? -12.469 -35 -9.938 1 98.06 182 TYR B O 1
ATOM 4566 N N . GLN B 1 183 ? -12.742 -36.062 -7.965 1 97.75 183 GLN B N 1
ATOM 4567 C CA . GLN B 1 183 ? -13.789 -36.938 -8.508 1 97.75 183 GLN B CA 1
ATOM 4568 C C . GLN B 1 183 ? -14.992 -36.125 -8.961 1 97.75 183 GLN B C 1
ATOM 4570 O O . GLN B 1 183 ? -15.539 -36.344 -10.039 1 97.75 183 GLN B O 1
ATOM 4575 N N . ARG B 1 184 ? -15.312 -35.219 -8.148 1 97.88 184 ARG B N 1
ATOM 4576 C CA . ARG B 1 184 ? -16.391 -34.312 -8.516 1 97.88 184 ARG B CA 1
ATOM 4577 C C . ARG B 1 184 ? -16.047 -33.5 -9.766 1 97.88 184 ARG B C 1
ATOM 4579 O O . ARG B 1 184 ? -16.859 -33.375 -10.688 1 97.88 184 ARG B O 1
ATOM 4586 N N . ALA B 1 185 ? -14.867 -32.969 -9.828 1 98.25 185 ALA B N 1
ATOM 4587 C CA . ALA B 1 185 ? -14.398 -32.188 -10.969 1 98.25 185 ALA B CA 1
ATOM 4588 C C . ALA B 1 185 ? -14.508 -32.969 -12.266 1 98.25 185 ALA B C 1
ATOM 4590 O O . ALA B 1 185 ? -14.828 -32.406 -13.312 1 98.25 185 ALA B O 1
ATOM 4591 N N . SER B 1 186 ? -14.25 -34.25 -12.195 1 97.38 186 SER B N 1
ATOM 4592 C CA . SER B 1 186 ? -14.258 -35.125 -13.375 1 97.38 186 SER B CA 1
ATOM 4593 C C . SER B 1 186 ? -15.664 -35.25 -13.953 1 97.38 186 SER B C 1
ATOM 4595 O O . SER B 1 186 ? -15.828 -35.656 -15.109 1 97.38 186 SER B O 1
ATOM 4597 N N . THR B 1 187 ? -16.641 -34.906 -13.141 1 97.56 187 THR B N 1
ATOM 4598 C CA . THR B 1 187 ? -18.031 -35.062 -13.578 1 97.56 187 THR B CA 1
ATOM 4599 C C . THR B 1 187 ? -18.609 -33.719 -14 1 97.56 187 THR B C 1
ATOM 4601 O O . THR B 1 187 ? -19.688 -33.656 -14.57 1 97.56 187 THR B O 1
ATOM 4604 N N . LEU B 1 188 ? -17.922 -32.656 -13.758 1 98.31 188 LEU B N 1
ATOM 4605 C CA . LEU B 1 188 ? -18.453 -31.312 -14.039 1 98.31 188 LEU B CA 1
ATOM 4606 C C . LEU B 1 188 ? -18.312 -30.984 -15.523 1 98.31 188 LEU B C 1
ATOM 4608 O O . LEU B 1 188 ? -17.266 -31.219 -16.125 1 98.31 188 LEU B O 1
ATOM 4612 N N . PRO B 1 189 ? -19.375 -30.453 -16.109 1 98.5 189 PRO B N 1
ATOM 4613 C CA . PRO B 1 189 ? -19.266 -30.031 -17.516 1 98.5 189 PRO B CA 1
ATOM 4614 C C . PRO B 1 189 ? -18.25 -28.891 -17.703 1 98.5 189 PRO B C 1
ATOM 4616 O O . PRO B 1 189 ? -18.125 -28.016 -16.844 1 98.5 189 PRO B O 1
ATOM 4619 N N . GLY B 1 190 ? -17.562 -28.938 -18.766 1 98.5 190 GLY B N 1
ATOM 4620 C CA . GLY B 1 190 ? -16.656 -27.859 -19.141 1 98.5 190 GLY B CA 1
ATOM 4621 C C . GLY B 1 190 ? -15.336 -27.906 -18.391 1 98.5 190 GLY B C 1
ATOM 4622 O O . GLY B 1 190 ? -14.5 -27.016 -18.547 1 98.5 190 GLY B O 1
ATOM 4623 N N . ILE B 1 191 ? -15.117 -28.906 -17.594 1 98.75 191 ILE B N 1
ATOM 4624 C CA . ILE B 1 191 ? -13.898 -29 -16.797 1 98.75 191 ILE B CA 1
ATOM 4625 C C . ILE B 1 191 ? -12.984 -30.078 -17.391 1 98.75 191 ILE B C 1
ATOM 4627 O O . ILE B 1 191 ? -13.445 -31.172 -17.703 1 98.75 191 ILE B O 1
ATOM 4631 N N . LYS B 1 192 ? -11.766 -29.766 -17.609 1 98.75 192 LYS B N 1
ATOM 4632 C CA . LYS B 1 192 ? -10.711 -30.703 -17.969 1 98.75 192 LYS B CA 1
ATOM 4633 C C . LYS B 1 192 ? -9.617 -30.734 -16.906 1 98.75 192 LYS B C 1
ATOM 4635 O O . LYS B 1 192 ? -8.867 -29.766 -16.766 1 98.75 192 LYS B O 1
ATOM 4640 N N . ILE B 1 193 ? -9.539 -31.844 -16.172 1 98.62 193 ILE B N 1
ATOM 4641 C CA . ILE B 1 193 ? -8.5 -31.969 -15.156 1 98.62 193 ILE B CA 1
ATOM 4642 C C . ILE B 1 193 ? -7.141 -32.156 -15.828 1 98.62 193 ILE B C 1
ATOM 4644 O O . ILE B 1 193 ? -6.961 -33.062 -16.641 1 98.62 193 ILE B O 1
ATOM 4648 N N . VAL B 1 194 ? -6.172 -31.25 -15.438 1 98.38 194 VAL B N 1
ATOM 4649 C CA . VAL B 1 194 ? -4.898 -31.375 -16.141 1 98.38 194 VAL B CA 1
ATOM 4650 C C . VAL B 1 194 ? -3.76 -31.5 -15.133 1 98.38 194 VAL B C 1
ATOM 4652 O O . VAL B 1 194 ? -2.645 -31.875 -15.492 1 98.38 194 VAL B O 1
ATOM 4655 N N . GLY B 1 195 ? -4.078 -31.156 -13.805 1 98.25 195 GLY B N 1
ATOM 4656 C CA . GLY B 1 195 ? -2.912 -31.203 -12.938 1 98.25 195 GLY B CA 1
ATOM 4657 C C . GLY B 1 195 ? -3.26 -31.141 -11.461 1 98.25 195 GLY B C 1
ATOM 4658 O O . GLY B 1 195 ? -4.43 -31.266 -11.094 1 98.25 195 GLY B O 1
ATOM 4659 N N . ILE B 1 196 ? -2.203 -31.125 -10.625 1 98.12 196 ILE B N 1
ATOM 4660 C CA . ILE B 1 196 ? -2.211 -30.875 -9.188 1 98.12 196 ILE B CA 1
ATOM 4661 C C . ILE B 1 196 ? -1.333 -29.672 -8.867 1 98.12 196 ILE B C 1
ATOM 4663 O O . ILE B 1 196 ? -0.236 -29.531 -9.414 1 98.12 196 ILE B O 1
ATOM 4667 N N . HIS B 1 197 ? -1.895 -28.781 -8.094 1 97.94 197 HIS B N 1
ATOM 4668 C CA . HIS B 1 197 ? -1.124 -27.625 -7.672 1 97.94 197 HIS B CA 1
ATOM 4669 C C . HIS B 1 197 ? -0.879 -27.641 -6.164 1 97.94 197 HIS B C 1
ATOM 4671 O O . HIS B 1 197 ? -1.771 -28 -5.391 1 97.94 197 HIS B O 1
ATOM 4677 N N . GLN B 1 198 ? 0.349 -27.312 -5.797 1 95.44 198 GLN B N 1
ATOM 4678 C CA . GLN B 1 198 ? 0.716 -27.125 -4.395 1 95.44 198 GLN B CA 1
ATOM 4679 C C . GLN B 1 198 ? 1.582 -25.875 -4.215 1 95.44 198 GLN B C 1
ATOM 4681 O O . GLN B 1 198 ? 2.379 -25.531 -5.094 1 95.44 198 GLN B O 1
ATOM 4686 N N . HIS B 1 199 ? 1.391 -25.156 -3.195 1 93.81 199 HIS B N 1
ATOM 4687 C CA . HIS B 1 199 ? 2.213 -24.016 -2.803 1 93.81 199 HIS B CA 1
ATOM 4688 C C . HIS B 1 199 ? 2.252 -23.859 -1.285 1 93.81 199 HIS B C 1
ATOM 4690 O O . HIS B 1 199 ? 1.217 -23.656 -0.651 1 93.81 199 HIS B O 1
ATOM 4696 N N . ILE B 1 200 ? 3.383 -23.875 -0.688 1 89.5 200 ILE B N 1
ATOM 4697 C CA . ILE B 1 200 ? 3.416 -24.016 0.763 1 89.5 200 ILE B CA 1
ATOM 4698 C C . ILE B 1 200 ? 3.848 -22.703 1.405 1 89.5 200 ILE B C 1
ATOM 4700 O O . ILE B 1 200 ? 3.725 -22.531 2.621 1 89.5 200 ILE B O 1
ATOM 4704 N N . GLY B 1 201 ? 4.426 -21.75 0.587 1 89.31 201 GLY B N 1
ATOM 4705 C CA . GLY B 1 201 ? 4.809 -20.469 1.166 1 89.31 201 GLY B CA 1
ATOM 4706 C C . GLY B 1 201 ? 5.945 -19.797 0.421 1 89.31 201 GLY B C 1
ATOM 4707 O O . GLY B 1 201 ? 6.23 -20.141 -0.729 1 89.31 201 GLY B O 1
ATOM 4708 N N . SER B 1 202 ? 6.43 -18.719 1.118 1 90.56 202 SER B N 1
ATOM 4709 C CA . SER B 1 202 ? 7.512 -17.922 0.547 1 90.56 202 SER B CA 1
ATOM 4710 C C . SER B 1 202 ? 8.719 -17.891 1.481 1 90.56 202 SER B C 1
ATOM 4712 O O . SER B 1 202 ? 8.602 -18.188 2.668 1 90.56 202 SER B O 1
ATOM 4714 N N . GLN B 1 203 ? 9.859 -17.609 0.933 1 93.44 203 GLN B N 1
ATOM 4715 C CA . GLN B 1 203 ? 11.094 -17.391 1.682 1 93.44 203 GLN B CA 1
ATOM 4716 C C . GLN B 1 203 ? 11.469 -18.641 2.482 1 93.44 203 GLN B C 1
ATOM 4718 O O . GLN B 1 203 ? 11.695 -18.562 3.691 1 93.44 203 GLN B O 1
ATOM 4723 N N . LEU B 1 204 ? 11.336 -19.781 1.812 1 93.44 204 LEU B N 1
ATOM 4724 C CA . LEU B 1 204 ? 11.781 -21.031 2.408 1 93.44 204 LEU B CA 1
ATOM 4725 C C . LEU B 1 204 ? 13.289 -21.203 2.262 1 93.44 204 LEU B C 1
ATOM 4727 O O . LEU B 1 204 ? 13.797 -21.297 1.144 1 93.44 204 LEU B O 1
ATOM 4731 N N . THR B 1 205 ? 13.938 -21.297 3.4 1 94.5 205 THR B N 1
ATOM 4732 C CA . THR B 1 205 ? 15.398 -21.281 3.355 1 94.5 205 THR B CA 1
ATOM 4733 C C . THR B 1 205 ? 15.961 -22.641 3.738 1 94.5 205 THR B C 1
ATOM 4735 O O . THR B 1 205 ? 17.156 -22.797 3.951 1 94.5 205 THR B O 1
ATOM 4738 N N . GLU B 1 206 ? 15.102 -23.594 3.844 1 94.44 206 GLU B N 1
ATOM 4739 C CA . GLU B 1 206 ? 15.492 -24.984 4.098 1 94.44 206 GLU B CA 1
ATOM 4740 C C . GLU B 1 206 ? 14.836 -25.922 3.094 1 94.44 206 GLU B C 1
ATOM 4742 O O . GLU B 1 206 ? 13.719 -25.688 2.635 1 94.44 206 GLU B O 1
ATOM 4747 N N . ILE B 1 207 ? 15.492 -27.031 2.824 1 94.5 207 ILE B N 1
ATOM 4748 C CA . ILE B 1 207 ? 15.031 -27.953 1.79 1 94.5 207 ILE B CA 1
ATOM 4749 C C . ILE B 1 207 ? 13.961 -28.891 2.367 1 94.5 207 ILE B C 1
ATOM 4751 O O . ILE B 1 207 ? 13.109 -29.391 1.634 1 94.5 207 ILE B O 1
ATOM 4755 N N . ALA B 1 208 ? 13.93 -29.094 3.676 1 93.81 208 ALA B N 1
ATOM 4756 C CA . ALA B 1 208 ? 13.094 -30.094 4.336 1 93.81 208 ALA B CA 1
ATOM 4757 C C . ALA B 1 208 ? 11.617 -29.844 4.059 1 93.81 208 ALA B C 1
ATOM 4759 O O . ALA B 1 208 ? 10.875 -30.781 3.734 1 93.81 208 ALA B O 1
ATOM 4760 N N . PRO B 1 209 ? 11.195 -28.578 4.129 1 92.94 209 PRO B N 1
ATOM 4761 C CA . PRO B 1 209 ? 9.781 -28.344 3.834 1 92.94 209 PRO B CA 1
ATOM 4762 C C . PRO B 1 209 ? 9.406 -28.719 2.4 1 92.94 209 PRO B C 1
ATOM 4764 O O . PRO B 1 209 ? 8.297 -29.203 2.154 1 92.94 209 PRO B O 1
ATOM 4767 N N . PHE B 1 210 ? 10.305 -28.531 1.498 1 93.75 210 PHE B N 1
ATOM 4768 C CA . PHE B 1 210 ? 10.062 -28.938 0.115 1 93.75 210 PHE B CA 1
ATOM 4769 C C . PHE B 1 210 ? 9.945 -30.453 -0.002 1 93.75 210 PHE B C 1
ATOM 4771 O O . PHE B 1 210 ? 9.078 -30.953 -0.715 1 93.75 210 PHE B O 1
ATOM 4778 N N . ARG B 1 211 ? 10.82 -31.094 0.698 1 94.88 211 ARG B N 1
ATOM 4779 C CA . ARG B 1 211 ? 10.797 -32.562 0.682 1 94.88 211 ARG B CA 1
ATOM 4780 C C . ARG B 1 211 ? 9.469 -33.094 1.198 1 94.88 211 ARG B C 1
ATOM 4782 O O . ARG B 1 211 ? 8.836 -33.906 0.548 1 94.88 211 ARG B O 1
ATOM 4789 N N . ASP B 1 212 ? 9.07 -32.594 2.326 1 93.5 212 ASP B N 1
ATOM 4790 C CA . ASP B 1 212 ? 7.824 -33.062 2.943 1 93.5 212 ASP B CA 1
ATOM 4791 C C . ASP B 1 212 ? 6.629 -32.781 2.035 1 93.5 212 ASP B C 1
ATOM 4793 O O . ASP B 1 212 ? 5.77 -33.656 1.854 1 93.5 212 ASP B O 1
ATOM 4797 N N . ALA B 1 213 ? 6.598 -31.594 1.505 1 92.19 213 ALA B N 1
ATOM 4798 C CA . ALA B 1 213 ? 5.5 -31.188 0.627 1 92.19 213 ALA B CA 1
ATOM 4799 C C . ALA B 1 213 ? 5.473 -32.031 -0.638 1 92.19 213 ALA B C 1
ATOM 4801 O O . ALA B 1 213 ? 4.402 -32.438 -1.098 1 92.19 213 ALA B O 1
ATOM 4802 N N . PHE B 1 214 ? 6.629 -32.312 -1.153 1 94.56 214 PHE B N 1
ATOM 4803 C CA . PHE B 1 214 ? 6.707 -33.094 -2.393 1 94.56 214 PHE B CA 1
ATOM 4804 C C . PHE B 1 214 ? 6.309 -34.531 -2.156 1 94.56 214 PHE B C 1
ATOM 4806 O O . PHE B 1 214 ? 5.633 -35.156 -2.992 1 94.56 214 PHE B O 1
ATOM 4813 N N . ASP B 1 215 ? 6.727 -35.094 -1.04 1 94.75 215 ASP B N 1
ATOM 4814 C CA . ASP B 1 215 ? 6.324 -36.469 -0.687 1 94.75 215 ASP B CA 1
ATOM 4815 C C . ASP B 1 215 ? 4.801 -36.562 -0.618 1 94.75 215 ASP B C 1
ATOM 4817 O O . ASP B 1 215 ? 4.227 -37.531 -1.122 1 94.75 215 ASP B O 1
ATOM 4821 N N . ARG B 1 216 ? 4.219 -35.656 -0.103 1 93 216 ARG B N 1
ATOM 4822 C CA . ARG B 1 216 ? 2.764 -35.625 0.016 1 93 216 ARG B CA 1
ATOM 4823 C C . ARG B 1 216 ? 2.104 -35.469 -1.35 1 93 216 ARG B C 1
ATOM 4825 O O . ARG B 1 216 ? 1.065 -36.094 -1.614 1 93 216 ARG B O 1
ATOM 4832 N N . LEU B 1 217 ? 2.678 -34.656 -2.146 1 94.5 217 LEU B N 1
ATOM 4833 C CA . LEU B 1 217 ? 2.16 -34.438 -3.494 1 94.5 217 LEU B CA 1
ATOM 4834 C C . LEU B 1 217 ? 2.197 -35.719 -4.301 1 94.5 217 LEU B C 1
ATOM 4836 O O . LEU B 1 217 ? 1.241 -36.062 -5.008 1 94.5 217 LEU B O 1
ATOM 4840 N N . LEU B 1 218 ? 3.303 -36.469 -4.188 1 95.31 218 LEU B N 1
ATOM 4841 C CA . LEU B 1 218 ? 3.447 -37.719 -4.922 1 95.31 218 LEU B CA 1
ATOM 4842 C C . LEU B 1 218 ? 2.461 -38.781 -4.41 1 95.31 218 LEU B C 1
ATOM 4844 O O . LEU B 1 218 ? 1.892 -39.531 -5.199 1 95.31 218 LEU B O 1
ATOM 4848 N N . ALA B 1 219 ? 2.367 -38.781 -3.094 1 94.69 219 ALA B N 1
ATOM 4849 C CA . ALA B 1 219 ? 1.379 -39.688 -2.52 1 94.69 219 ALA B CA 1
ATOM 4850 C C . ALA B 1 219 ? -0.02 -39.375 -3.043 1 94.69 219 ALA B C 1
ATOM 4852 O O . ALA B 1 219 ? -0.782 -40.281 -3.375 1 94.69 219 ALA B O 1
ATOM 4853 N N . PHE B 1 220 ? -0.33 -38.156 -3.113 1 95.19 220 PHE B N 1
ATOM 4854 C CA . PHE B 1 220 ? -1.636 -37.719 -3.596 1 95.19 220 PHE B CA 1
ATOM 4855 C C . PHE B 1 220 ? -1.809 -38.062 -5.07 1 95.19 220 PHE B C 1
ATOM 4857 O O . PHE B 1 220 ? -2.879 -38.5 -5.492 1 95.19 220 PHE B O 1
ATOM 4864 N N . HIS B 1 221 ? -0.802 -37.844 -5.895 1 96.12 221 HIS B N 1
ATOM 4865 C CA . HIS B 1 221 ? -0.822 -38.219 -7.301 1 96.12 221 HIS B CA 1
ATOM 4866 C C . HIS B 1 221 ? -1.153 -39.688 -7.465 1 96.12 221 HIS B C 1
ATOM 4868 O O . HIS B 1 221 ? -1.946 -40.062 -8.328 1 96.12 221 HIS B O 1
ATOM 4874 N N . GLY B 1 222 ? -0.539 -40.5 -6.641 1 95.56 222 GLY B N 1
ATOM 4875 C CA . GLY B 1 222 ? -0.837 -41.906 -6.652 1 95.56 222 GLY B CA 1
ATOM 4876 C C . GLY B 1 222 ? -2.287 -42.219 -6.332 1 95.56 222 GLY B C 1
ATOM 4877 O O . GLY B 1 222 ? -2.9 -43.094 -6.969 1 95.56 222 GLY B O 1
ATOM 4878 N N . GLU B 1 223 ? -2.787 -41.5 -5.344 1 95.56 223 GLU B N 1
ATOM 4879 C CA . GLU B 1 223 ? -4.188 -41.688 -4.965 1 95.56 223 GLU B CA 1
ATOM 4880 C C . GLU B 1 223 ? -5.117 -41.344 -6.121 1 95.56 223 GLU B C 1
ATOM 4882 O O . GLU B 1 223 ? -6.098 -42.031 -6.375 1 95.56 223 GLU B O 1
ATOM 4887 N N . LEU B 1 224 ? -4.828 -40.281 -6.801 1 96.56 224 LEU B N 1
ATOM 4888 C CA . LEU B 1 224 ? -5.637 -39.875 -7.938 1 96.56 224 LEU B CA 1
ATOM 4889 C C . LEU B 1 224 ? -5.582 -40.906 -9.055 1 96.56 224 LEU B C 1
ATOM 4891 O O . LEU B 1 224 ? -6.605 -41.219 -9.672 1 96.56 224 LEU B O 1
ATOM 4895 N N . SER B 1 225 ? -4.406 -41.406 -9.273 1 95.25 225 SER B N 1
ATOM 4896 C CA . SER B 1 225 ? -4.234 -42.438 -10.305 1 95.25 225 SER B CA 1
ATOM 4897 C C . SER B 1 225 ? -5.07 -43.688 -10 1 95.25 225 SER B C 1
ATOM 4899 O O . SER B 1 225 ? -5.715 -44.219 -10.891 1 95.25 225 SER B O 1
ATOM 4901 N N . ARG B 1 226 ? -5.09 -44.062 -8.797 1 95.75 226 ARG B N 1
ATOM 4902 C CA . ARG B 1 226 ? -5.867 -45.219 -8.375 1 95.75 226 ARG B CA 1
ATOM 4903 C C . ARG B 1 226 ? -7.359 -44.969 -8.531 1 95.75 226 ARG B C 1
ATOM 4905 O O . ARG B 1 226 ? -8.133 -45.906 -8.789 1 95.75 226 ARG B O 1
ATOM 4912 N N . ALA B 1 227 ? -7.68 -43.75 -8.43 1 94.88 227 ALA B N 1
ATOM 4913 C CA . ALA B 1 227 ? -9.086 -43.344 -8.57 1 94.88 227 ALA B CA 1
ATOM 4914 C C . ALA B 1 227 ? -9.453 -43.188 -10.039 1 94.88 227 ALA B C 1
ATOM 4916 O O . ALA B 1 227 ? -10.578 -42.781 -10.359 1 94.88 227 ALA B O 1
ATOM 4917 N N . GLY B 1 228 ? -8.516 -43.375 -10.953 1 95.5 228 GLY B N 1
ATOM 4918 C CA . GLY B 1 228 ? -8.766 -43.281 -12.383 1 95.5 228 GLY B CA 1
ATOM 4919 C C . GLY B 1 228 ? -8.625 -41.875 -12.945 1 95.5 228 GLY B C 1
ATOM 4920 O O . GLY B 1 228 ? -9.094 -41.594 -14.047 1 95.5 228 GLY B O 1
ATOM 4921 N N . ILE B 1 229 ? -8.086 -41 -12.156 1 96.56 229 ILE B N 1
ATOM 4922 C CA . ILE B 1 229 ? -7.891 -39.625 -12.586 1 96.56 229 ILE B CA 1
ATOM 4923 C C . ILE B 1 229 ? -6.438 -39.406 -13 1 96.56 229 ILE B C 1
ATOM 4925 O O . ILE B 1 229 ? -5.527 -39.5 -12.172 1 96.56 229 ILE B O 1
ATOM 4929 N N . LYS B 1 230 ? -6.215 -39.156 -14.219 1 95.12 230 LYS B N 1
ATOM 4930 C CA . LYS B 1 230 ? -4.871 -38.938 -14.75 1 95.12 230 LYS B CA 1
ATOM 4931 C C . LYS B 1 230 ? -4.586 -37.438 -14.867 1 95.12 230 LYS B C 1
ATOM 4933 O O . LYS B 1 230 ? -5.465 -36.656 -15.266 1 95.12 230 LYS B O 1
ATOM 4938 N N . VAL B 1 231 ? -3.406 -37.062 -14.516 1 97.25 231 VAL B N 1
ATOM 4939 C CA . VAL B 1 231 ? -2.988 -35.656 -14.672 1 97.25 231 VAL B CA 1
ATOM 4940 C C . VAL B 1 231 ? -1.735 -35.594 -15.547 1 97.25 231 VAL B C 1
ATOM 4942 O O . VAL B 1 231 ? -0.969 -36.562 -15.617 1 97.25 231 VAL B O 1
ATOM 4945 N N . THR B 1 232 ? -1.537 -34.469 -16.188 1 98 232 THR B N 1
ATOM 4946 C CA . THR B 1 232 ? -0.4 -34.281 -17.078 1 98 232 THR B CA 1
ATOM 4947 C C . THR B 1 232 ? 0.592 -33.281 -16.5 1 98 232 THR B C 1
ATOM 4949 O O . THR B 1 232 ? 1.729 -33.188 -16.969 1 98 232 THR B O 1
ATOM 4952 N N . HIS B 1 233 ? 0.181 -32.531 -15.453 1 98.56 233 HIS B N 1
ATOM 4953 C CA . HIS B 1 233 ? 1.035 -31.516 -14.859 1 98.56 233 HIS B CA 1
ATOM 4954 C C . HIS B 1 233 ? 1.085 -31.641 -13.344 1 98.56 233 HIS B C 1
ATOM 4956 O O . HIS B 1 233 ? 0.065 -31.922 -12.703 1 98.56 233 HIS B O 1
ATOM 4962 N N . LEU B 1 234 ? 2.248 -31.484 -12.766 1 98.38 234 LEU B N 1
ATOM 4963 C CA . LEU B 1 234 ? 2.453 -31.266 -11.344 1 98.38 234 LEU B CA 1
ATOM 4964 C C . LEU B 1 234 ? 3.057 -29.891 -11.078 1 98.38 234 LEU B C 1
ATOM 4966 O O . LEU B 1 234 ? 4.223 -29.656 -11.398 1 98.38 234 LEU B O 1
ATOM 4970 N N . ASP B 1 235 ? 2.254 -29.031 -10.539 1 98.5 235 ASP B N 1
ATOM 4971 C CA . ASP B 1 235 ? 2.709 -27.688 -10.18 1 98.5 235 ASP B CA 1
ATOM 4972 C C . ASP B 1 235 ? 3.168 -27.641 -8.727 1 98.5 235 ASP B C 1
ATOM 4974 O O . ASP B 1 235 ? 2.346 -27.688 -7.809 1 98.5 235 ASP B O 1
ATOM 4978 N N . LEU B 1 236 ? 4.426 -27.406 -8.578 1 96.88 236 LEU B N 1
ATOM 4979 C CA . LEU B 1 236 ? 5.039 -27.5 -7.258 1 96.88 236 LEU B CA 1
ATOM 4980 C C . LEU B 1 236 ? 5.031 -26.141 -6.562 1 96.88 236 LEU B C 1
ATOM 4982 O O . LEU B 1 236 ? 5.457 -26.031 -5.41 1 96.88 236 LEU B O 1
ATOM 4986 N N . GLY B 1 237 ? 4.535 -25.172 -7.242 1 96.44 237 GLY B N 1
ATOM 4987 C CA . GLY B 1 237 ? 4.535 -23.828 -6.668 1 96.44 237 GLY B CA 1
ATOM 4988 C C . GLY B 1 237 ? 5.918 -23.219 -6.594 1 96.44 237 GLY B C 1
ATOM 4989 O O . GLY B 1 237 ? 6.754 -23.453 -7.469 1 96.44 237 GLY B O 1
ATOM 4990 N N . GLY B 1 238 ? 6 -22.266 -5.746 1 95.12 238 GLY B N 1
ATOM 4991 C CA . GLY B 1 238 ? 7.258 -21.562 -5.52 1 95.12 238 GLY B CA 1
ATOM 4992 C C . GLY B 1 238 ? 7.734 -21.656 -4.082 1 95.12 238 GLY B C 1
ATOM 4993 O O . GLY B 1 238 ? 7.594 -22.703 -3.439 1 95.12 238 GLY B O 1
ATOM 4994 N N . GLY B 1 239 ? 8.516 -20.672 -3.75 1 92.94 239 GLY B N 1
ATOM 4995 C CA . GLY B 1 239 ? 8.773 -20.578 -2.322 1 92.94 239 GLY B CA 1
ATOM 4996 C C . GLY B 1 239 ? 10.25 -20.516 -1.986 1 92.94 239 GLY B C 1
ATOM 4997 O O . GLY B 1 239 ? 10.617 -20.125 -0.877 1 92.94 239 GLY B O 1
ATOM 4998 N N . LEU B 1 240 ? 11.109 -20.875 -2.984 1 95.94 240 LEU B N 1
ATOM 4999 C CA . LEU B 1 240 ? 12.539 -20.797 -2.686 1 95.94 240 LEU B CA 1
ATOM 5000 C C . LEU B 1 240 ? 12.922 -19.406 -2.209 1 95.94 240 LEU B C 1
ATOM 5002 O O . LEU B 1 240 ? 12.562 -18.406 -2.838 1 95.94 240 LEU B O 1
ATOM 5006 N N . GLY B 1 241 ? 13.625 -19.375 -1.092 1 95.94 241 GLY B N 1
ATOM 5007 C CA . GLY B 1 241 ? 13.969 -18.109 -0.478 1 95.94 241 GLY B CA 1
ATOM 5008 C C . GLY B 1 241 ? 15.234 -17.484 -1.038 1 95.94 241 GLY B C 1
ATOM 5009 O O . GLY B 1 241 ? 15.828 -18.031 -1.975 1 95.94 241 GLY B O 1
ATOM 5010 N N . ILE B 1 242 ? 15.547 -16.344 -0.54 1 96.81 242 ILE B N 1
ATOM 5011 C CA . ILE B 1 242 ? 16.766 -15.625 -0.905 1 96.81 242 ILE B CA 1
ATOM 5012 C C . ILE B 1 242 ? 17.516 -15.203 0.357 1 96.81 242 ILE B C 1
ATOM 5014 O O . ILE B 1 242 ? 17.016 -15.367 1.471 1 96.81 242 ILE B O 1
ATOM 5018 N N . ARG B 1 243 ? 18.719 -14.797 0.119 1 95.94 243 ARG B N 1
ATOM 5019 C CA . ARG B 1 243 ? 19.5 -14.227 1.217 1 95.94 243 ARG B CA 1
ATOM 5020 C C . ARG B 1 243 ? 19.141 -12.766 1.439 1 95.94 243 ARG B C 1
ATOM 5022 O O . ARG B 1 243 ? 19.297 -11.938 0.537 1 95.94 243 ARG B O 1
ATOM 5029 N N . TYR B 1 244 ? 18.656 -12.453 2.619 1 95.38 244 TYR B N 1
ATOM 5030 C CA . TYR B 1 244 ? 18.453 -11.062 3.029 1 95.38 244 TYR B CA 1
ATOM 5031 C C . TYR B 1 244 ? 19.578 -10.609 3.947 1 95.38 244 TYR B C 1
ATOM 5033 O O . TYR B 1 244 ? 20.047 -9.461 3.859 1 95.38 244 TYR B O 1
ATOM 5041 N N . ARG B 1 245 ? 19.875 -11.469 4.781 1 91.94 245 ARG B N 1
ATOM 5042 C CA . ARG B 1 245 ? 20.891 -11.18 5.777 1 91.94 245 ARG B CA 1
ATOM 5043 C C . ARG B 1 245 ? 22.016 -12.211 5.719 1 91.94 245 ARG B C 1
ATOM 5045 O O . ARG B 1 245 ? 23 -12.023 4.992 1 91.94 245 ARG B O 1
ATOM 5052 N N . SER B 1 246 ? 21.719 -13.383 6.285 1 92.38 246 SER B N 1
ATOM 5053 C CA . SER B 1 246 ? 22.766 -14.406 6.359 1 92.38 246 SER B CA 1
ATOM 5054 C C . SER B 1 246 ? 22.219 -15.773 5.961 1 92.38 246 SER B C 1
ATOM 5056 O O . SER B 1 246 ? 22.938 -16.781 6.043 1 92.38 246 SER B O 1
ATOM 5058 N N . GLU B 1 247 ? 20.984 -15.812 5.477 1 93.25 247 GLU B N 1
ATOM 5059 C CA . GLU B 1 247 ? 20.375 -17.078 5.082 1 93.25 247 GLU B CA 1
ATOM 5060 C C . GLU B 1 247 ? 21.172 -17.766 3.986 1 93.25 247 GLU B C 1
ATOM 5062 O O . GLU B 1 247 ? 21.875 -17.109 3.213 1 93.25 247 GLU B O 1
ATOM 5067 N N . GLU B 1 248 ? 21.078 -19.031 3.957 1 94.06 248 GLU B N 1
ATOM 5068 C CA . GLU B 1 248 ? 21.641 -19.859 2.889 1 94.06 248 GLU B CA 1
ATOM 5069 C C . GLU B 1 248 ? 20.562 -20.719 2.244 1 94.06 248 GLU B C 1
ATOM 5071 O O . GLU B 1 248 ? 20.578 -21.938 2.389 1 94.06 248 GLU B O 1
ATOM 5076 N N . PRO B 1 249 ? 19.781 -20.109 1.498 1 95.31 249 PRO B N 1
ATOM 5077 C CA . PRO B 1 249 ? 18.672 -20.844 0.896 1 95.31 249 PRO B CA 1
ATOM 5078 C C . PRO B 1 249 ? 19.141 -21.906 -0.094 1 95.31 249 PRO B C 1
ATOM 5080 O O . PRO B 1 249 ? 20.203 -21.766 -0.704 1 95.31 249 PRO B O 1
ATOM 5083 N N . PRO B 1 250 ? 18.328 -23.047 -0.21 1 96.25 250 PRO B N 1
ATOM 5084 C CA . PRO B 1 250 ? 18.625 -24.016 -1.266 1 96.25 250 PRO B CA 1
ATOM 5085 C C . PRO B 1 250 ? 18.609 -23.391 -2.66 1 96.25 250 PRO B C 1
ATOM 5087 O O . PRO B 1 250 ? 17.906 -22.406 -2.889 1 96.25 250 PRO B O 1
ATOM 5090 N N . SER B 1 251 ? 19.422 -23.969 -3.529 1 97.25 251 SER B N 1
ATOM 5091 C CA . SER B 1 251 ? 19.453 -23.531 -4.922 1 97.25 251 SER B CA 1
ATOM 5092 C C . SER B 1 251 ? 18.422 -24.281 -5.758 1 97.25 251 SER B C 1
ATOM 5094 O O . SER B 1 251 ? 17.859 -25.281 -5.309 1 97.25 251 SER B O 1
ATOM 5096 N N . PRO B 1 252 ? 18.156 -23.781 -6.949 1 98.12 252 PRO B N 1
ATOM 5097 C CA . PRO B 1 252 ? 17.312 -24.562 -7.867 1 98.12 252 PRO B CA 1
ATOM 5098 C C . PRO B 1 252 ? 17.859 -25.969 -8.109 1 98.12 252 PRO B C 1
ATOM 5100 O O . PRO B 1 252 ? 17.094 -26.922 -8.242 1 98.12 252 PRO B O 1
ATOM 5103 N N . ALA B 1 253 ? 19.172 -26.047 -8.141 1 98.31 253 ALA B N 1
ATOM 5104 C CA . ALA B 1 253 ? 19.797 -27.344 -8.328 1 98.31 253 ALA B CA 1
ATOM 5105 C C . ALA B 1 253 ? 19.484 -28.281 -7.16 1 98.31 253 ALA B C 1
ATOM 5107 O O . ALA B 1 253 ? 19.281 -29.484 -7.355 1 98.31 253 ALA B O 1
ATOM 5108 N N . ASP B 1 254 ? 19.531 -27.734 -5.957 1 98.06 254 ASP B N 1
ATOM 5109 C CA . ASP B 1 254 ? 19.156 -28.516 -4.781 1 98.06 254 ASP B CA 1
ATOM 5110 C C . ASP B 1 254 ? 17.734 -29.031 -4.891 1 98.06 254 ASP B C 1
ATOM 5112 O O . ASP B 1 254 ? 17.453 -30.188 -4.559 1 98.06 254 ASP B O 1
ATOM 5116 N N . LEU B 1 255 ? 16.859 -28.203 -5.312 1 97.88 255 LEU B N 1
ATOM 5117 C CA . LEU B 1 255 ? 15.469 -28.578 -5.473 1 97.88 255 LEU B CA 1
ATOM 5118 C C . LEU B 1 255 ? 15.312 -29.641 -6.555 1 97.88 255 LEU B C 1
ATOM 5120 O O . LEU B 1 255 ? 14.562 -30.609 -6.375 1 97.88 255 LEU B O 1
ATOM 5124 N N . ALA B 1 256 ? 15.984 -29.422 -7.668 1 98.31 256 ALA B N 1
ATOM 5125 C CA . ALA B 1 256 ? 15.922 -30.375 -8.766 1 98.31 256 ALA B CA 1
ATOM 5126 C C . ALA B 1 256 ? 16.422 -31.75 -8.328 1 98.31 256 ALA B C 1
ATOM 5128 O O . ALA B 1 256 ? 15.844 -32.781 -8.695 1 98.31 256 ALA B O 1
ATOM 5129 N N . ALA B 1 257 ? 17.469 -31.734 -7.559 1 97.94 257 ALA B N 1
ATOM 5130 C CA . ALA B 1 257 ? 18.031 -32.969 -7.07 1 97.94 257 ALA B CA 1
ATOM 5131 C C . ALA B 1 257 ? 17.031 -33.719 -6.195 1 97.94 257 ALA B C 1
ATOM 5133 O O . ALA B 1 257 ? 17.031 -34.969 -6.172 1 97.94 257 ALA B O 1
ATOM 5134 N N . LEU B 1 258 ? 16.266 -32.969 -5.547 1 96.94 258 LEU B N 1
ATOM 5135 C CA . LEU B 1 258 ? 15.234 -33.562 -4.688 1 96.94 258 LEU B CA 1
ATOM 5136 C C . LEU B 1 258 ? 14.078 -34.094 -5.516 1 96.94 258 LEU B C 1
ATOM 5138 O O . LEU B 1 258 ? 13.555 -35.188 -5.223 1 96.94 258 LEU B O 1
ATOM 5142 N N . VAL B 1 259 ? 13.68 -33.469 -6.578 1 97.31 259 VAL B N 1
ATOM 5143 C CA . VAL B 1 259 ? 12.406 -33.656 -7.254 1 97.31 259 VAL B CA 1
ATOM 5144 C C . VAL B 1 259 ? 12.578 -34.625 -8.422 1 97.31 259 VAL B C 1
ATOM 5146 O O . VAL B 1 259 ? 11.797 -35.562 -8.586 1 97.31 259 VAL B O 1
ATOM 5149 N N . LEU B 1 260 ? 13.586 -34.5 -9.242 1 97.62 260 LEU B N 1
ATOM 5150 C CA . LEU B 1 260 ? 13.68 -35.094 -10.57 1 97.62 260 LEU B CA 1
ATOM 5151 C C . LEU B 1 260 ? 13.758 -36.625 -10.484 1 97.62 260 LEU B C 1
ATOM 5153 O O . LEU B 1 260 ? 13.078 -37.312 -11.227 1 97.62 260 LEU B O 1
ATOM 5157 N N . PRO B 1 261 ? 14.555 -37.156 -9.484 1 96.81 261 PRO B N 1
ATOM 5158 C CA . PRO B 1 261 ? 14.617 -38.625 -9.43 1 96.81 261 PRO B CA 1
ATOM 5159 C C . PRO B 1 261 ? 13.266 -39.25 -9.109 1 96.81 261 PRO B C 1
ATOM 5161 O O . PRO B 1 261 ? 13.031 -40.406 -9.445 1 96.81 261 PRO B O 1
ATOM 5164 N N . ARG B 1 262 ? 12.445 -38.5 -8.602 1 95.12 262 ARG B N 1
ATOM 5165 C CA . ARG B 1 262 ? 11.195 -39.031 -8.086 1 95.12 262 ARG B CA 1
ATOM 5166 C C . ARG B 1 262 ? 10.078 -38.938 -9.125 1 95.12 262 ARG B C 1
ATOM 5168 O O . ARG B 1 262 ? 9.023 -39.562 -8.984 1 95.12 262 ARG B O 1
ATOM 5175 N N . VAL B 1 263 ? 10.312 -38.188 -10.219 1 96.5 263 VAL B N 1
ATOM 5176 C CA . VAL B 1 263 ? 9.234 -37.938 -11.172 1 96.5 263 VAL B CA 1
ATOM 5177 C C . VAL B 1 263 ? 9.617 -38.531 -12.539 1 96.5 263 VAL B C 1
ATOM 5179 O O . VAL B 1 263 ? 8.859 -38.406 -13.5 1 96.5 263 VAL B O 1
ATOM 5182 N N . LYS B 1 264 ? 10.711 -39.125 -12.703 1 93.12 264 LYS B N 1
ATOM 5183 C CA . LYS B 1 264 ? 11.289 -39.562 -13.977 1 93.12 264 LYS B CA 1
ATOM 5184 C C . LYS B 1 264 ? 10.328 -40.469 -14.727 1 93.12 264 LYS B C 1
ATOM 5186 O O . LYS B 1 264 ? 10.211 -40.375 -15.953 1 93.12 264 LYS B O 1
ATOM 5191 N N . ASP B 1 265 ? 9.547 -41.281 -14.117 1 92.12 265 ASP B N 1
ATOM 5192 C CA . ASP B 1 265 ? 8.734 -42.281 -14.789 1 92.12 265 ASP B CA 1
ATOM 5193 C C . ASP B 1 265 ? 7.246 -41.969 -14.664 1 92.12 265 ASP B C 1
ATOM 5195 O O . ASP B 1 265 ? 6.402 -42.844 -14.945 1 92.12 265 ASP B O 1
ATOM 5199 N N . LEU B 1 266 ? 6.926 -40.781 -14.289 1 94.19 266 LEU B N 1
ATOM 5200 C CA . LEU B 1 266 ? 5.523 -40.469 -14.031 1 94.19 266 LEU B CA 1
ATOM 5201 C C . LEU B 1 266 ? 4.852 -39.938 -15.289 1 94.19 266 LEU B C 1
ATOM 5203 O O . LEU B 1 266 ? 3.621 -39.875 -15.375 1 94.19 266 LEU B O 1
ATOM 5207 N N . GLY B 1 267 ? 5.609 -39.469 -16.281 1 94.69 267 GLY B N 1
ATOM 5208 C CA . GLY B 1 267 ? 5.043 -38.938 -17.516 1 94.69 267 GLY B CA 1
ATOM 5209 C C . GLY B 1 267 ? 4.301 -37.656 -17.328 1 94.69 267 GLY B C 1
ATOM 5210 O O . GLY B 1 267 ? 3.246 -37.438 -17.938 1 94.69 267 GLY B O 1
ATOM 5211 N N . VAL B 1 268 ? 4.719 -36.812 -16.422 1 97.56 268 VAL B N 1
ATOM 5212 C CA . VAL B 1 268 ? 4.082 -35.531 -16.125 1 97.56 268 VAL B CA 1
ATOM 5213 C C . VAL B 1 268 ? 5.047 -34.406 -16.453 1 97.56 268 VAL B C 1
ATOM 5215 O O . VAL B 1 268 ? 6.262 -34.594 -16.5 1 97.56 268 VAL B O 1
ATOM 5218 N N . THR B 1 269 ? 4.551 -33.281 -16.766 1 98.38 269 THR B N 1
ATOM 5219 C CA . THR B 1 269 ? 5.309 -32.031 -16.844 1 98.38 269 THR B CA 1
ATOM 5220 C C . THR B 1 269 ? 5.309 -31.297 -15.5 1 98.38 269 THR B C 1
ATOM 5222 O O . THR B 1 269 ? 4.27 -31.188 -14.844 1 98.38 269 THR B O 1
ATOM 5225 N N . LEU B 1 270 ? 6.445 -30.859 -15.078 1 98.62 270 LEU B N 1
ATOM 5226 C CA . LEU B 1 270 ? 6.551 -30.078 -13.844 1 98.62 270 LEU B CA 1
ATOM 5227 C C . LEU B 1 270 ? 6.32 -28.594 -14.109 1 98.62 270 LEU B C 1
ATOM 5229 O O . LEU B 1 270 ? 6.668 -28.094 -15.18 1 98.62 270 LEU B O 1
ATOM 5233 N N . VAL B 1 271 ? 5.672 -27.938 -13.195 1 98.75 271 VAL B N 1
ATOM 5234 C CA . VAL B 1 271 ? 5.566 -26.484 -13.188 1 98.75 271 VAL B CA 1
ATOM 5235 C C . VAL B 1 271 ? 6.141 -25.938 -11.891 1 98.75 271 VAL B C 1
ATOM 5237 O O . VAL B 1 271 ? 5.855 -26.453 -10.805 1 98.75 271 VAL B O 1
ATOM 5240 N N . LEU B 1 272 ? 7.023 -24.984 -11.977 1 98.69 272 LEU B N 1
ATOM 5241 C CA . LEU B 1 272 ? 7.555 -24.219 -10.852 1 98.69 272 LEU B CA 1
ATOM 5242 C C . LEU B 1 272 ? 7.09 -22.781 -10.906 1 98.69 272 LEU B C 1
ATOM 5244 O O . LEU B 1 272 ? 6.926 -22.219 -11.992 1 98.69 272 LEU B O 1
ATOM 5248 N N . GLU B 1 273 ? 6.926 -22.188 -9.742 1 98.5 273 GLU B N 1
ATOM 5249 C CA . GLU B 1 273 ? 6.449 -20.797 -9.711 1 98.5 273 GLU B CA 1
ATOM 5250 C C . GLU B 1 273 ? 7.383 -19.906 -8.898 1 98.5 273 GLU B C 1
ATOM 5252 O O . GLU B 1 273 ? 6.941 -19.203 -7.992 1 98.5 273 GLU B O 1
ATOM 5257 N N . PRO B 1 274 ? 8.664 -19.891 -9.273 1 98.56 274 PRO B N 1
ATOM 5258 C CA . PRO B 1 274 ? 9.562 -18.984 -8.547 1 98.56 274 PRO B CA 1
ATOM 5259 C C . PRO B 1 274 ? 9.25 -17.516 -8.789 1 98.56 274 PRO B C 1
ATOM 5261 O O . PRO B 1 274 ? 8.875 -17.141 -9.898 1 98.56 274 PRO B O 1
ATOM 5264 N N . GLY B 1 275 ? 9.305 -16.672 -7.801 1 98.31 275 GLY B N 1
ATOM 5265 C CA . GLY B 1 275 ? 9.164 -15.234 -7.891 1 98.31 275 GLY B CA 1
ATOM 5266 C C . GLY B 1 275 ? 10.305 -14.484 -7.223 1 98.31 275 GLY B C 1
ATOM 5267 O O . GLY B 1 275 ? 11.273 -14.109 -7.879 1 98.31 275 GLY B O 1
ATOM 5268 N N . ARG B 1 276 ? 10.281 -14.562 -5.871 1 98 276 ARG B N 1
ATOM 5269 C CA . ARG B 1 276 ? 11.273 -13.891 -5.035 1 98 276 ARG B CA 1
ATOM 5270 C C . ARG B 1 276 ? 12.688 -14.344 -5.398 1 98 276 ARG B C 1
ATOM 5272 O O . ARG B 1 276 ? 13.602 -13.523 -5.504 1 98 276 ARG B O 1
ATOM 5279 N N . SER B 1 277 ? 12.891 -15.602 -5.625 1 98.12 277 SER B N 1
ATOM 5280 C CA . SER B 1 277 ? 14.219 -16.156 -5.855 1 98.12 277 SER B CA 1
ATOM 5281 C C . SER B 1 277 ? 14.766 -15.742 -7.215 1 98.12 277 SER B C 1
ATOM 5283 O O . SER B 1 277 ? 15.961 -15.906 -7.484 1 98.12 277 SER B O 1
ATOM 5285 N N . ILE B 1 278 ? 13.883 -15.234 -8.039 1 98.56 278 ILE B N 1
ATOM 5286 C CA . ILE B 1 278 ? 14.336 -14.766 -9.352 1 98.56 278 ILE B CA 1
ATOM 5287 C C . ILE B 1 278 ? 14.695 -13.289 -9.273 1 98.56 278 ILE B C 1
ATOM 5289 O O . ILE B 1 278 ? 15.766 -12.875 -9.742 1 98.56 278 ILE B O 1
ATOM 5293 N N . VAL B 1 279 ? 13.859 -12.5 -8.617 1 98.69 279 VAL B N 1
ATOM 5294 C CA . VAL B 1 279 ? 13.984 -11.062 -8.852 1 98.69 279 VAL B CA 1
ATOM 5295 C C . VAL B 1 279 ? 14.406 -10.367 -7.562 1 98.69 279 VAL B C 1
ATOM 5297 O O . VAL B 1 279 ? 14.883 -9.227 -7.594 1 98.69 279 VAL B O 1
ATOM 5300 N N . GLY B 1 280 ? 14.289 -10.984 -6.387 1 98.5 280 GLY B N 1
ATOM 5301 C CA . GLY B 1 280 ? 14.484 -10.32 -5.105 1 98.5 280 GLY B CA 1
ATOM 5302 C C . GLY B 1 280 ? 15.828 -9.641 -4.98 1 98.5 280 GLY B C 1
ATOM 5303 O O . GLY B 1 280 ? 15.906 -8.43 -4.785 1 98.5 280 GLY B O 1
ATOM 5304 N N . ASN B 1 281 ? 16.922 -10.43 -5.176 1 98.25 281 ASN B N 1
ATOM 5305 C CA . ASN B 1 281 ? 18.281 -9.898 -5.027 1 98.25 281 ASN B CA 1
ATOM 5306 C C . ASN B 1 281 ? 18.766 -9.242 -6.312 1 98.25 281 ASN B C 1
ATOM 5308 O O . ASN B 1 281 ? 19.891 -8.742 -6.371 1 98.25 281 ASN B O 1
ATOM 5312 N N . ALA B 1 282 ? 17.891 -9.227 -7.328 1 98.69 282 ALA B N 1
ATOM 5313 C CA . ALA B 1 282 ? 18.25 -8.609 -8.602 1 98.69 282 ALA B CA 1
ATOM 5314 C C . ALA B 1 282 ? 17.906 -7.121 -8.609 1 98.69 282 ALA B C 1
ATOM 5316 O O . ALA B 1 282 ? 18.219 -6.418 -9.57 1 98.69 282 ALA B O 1
ATOM 5317 N N . GLY B 1 283 ? 17.328 -6.641 -7.535 1 98.75 283 GLY B N 1
ATOM 5318 C CA . GLY B 1 283 ? 16.906 -5.25 -7.52 1 98.75 283 GLY B CA 1
ATOM 5319 C C . GLY B 1 283 ? 17.188 -4.551 -6.207 1 98.75 283 GLY B C 1
ATOM 5320 O O . GLY B 1 283 ? 17.203 -5.184 -5.148 1 98.75 283 GLY B O 1
ATOM 5321 N N . ILE B 1 284 ? 17.406 -3.24 -6.266 1 98.94 284 ILE B N 1
ATOM 5322 C CA . ILE B 1 284 ? 17.594 -2.391 -5.094 1 98.94 284 ILE B CA 1
ATOM 5323 C C . ILE B 1 284 ? 16.688 -1.167 -5.191 1 98.94 284 ILE B C 1
ATOM 5325 O O . ILE B 1 284 ? 16.203 -0.831 -6.273 1 98.94 284 ILE B O 1
ATOM 5329 N N . LEU B 1 285 ? 16.391 -0.577 -4.066 1 98.94 285 LEU B N 1
ATOM 5330 C CA . LEU B 1 285 ? 15.805 0.753 -3.967 1 98.94 285 LEU B CA 1
ATOM 5331 C C . LEU B 1 285 ? 16.828 1.762 -3.443 1 98.94 285 LEU B C 1
ATOM 5333 O O . LEU B 1 285 ? 17.391 1.57 -2.369 1 98.94 285 LEU B O 1
ATOM 5337 N N . VAL B 1 286 ? 17.062 2.814 -4.184 1 98.94 286 VAL B N 1
ATOM 5338 C CA . VAL B 1 286 ? 18.016 3.834 -3.756 1 98.94 286 VAL B CA 1
ATOM 5339 C C . VAL B 1 286 ? 17.266 5.047 -3.207 1 98.94 286 VAL B C 1
ATOM 5341 O O . VAL B 1 286 ? 16.312 5.531 -3.828 1 98.94 286 VAL B O 1
ATOM 5344 N N . THR B 1 287 ? 17.672 5.484 -2.072 1 98.88 287 THR B N 1
ATOM 5345 C CA . THR B 1 287 ? 17.094 6.664 -1.436 1 98.88 287 THR B CA 1
ATOM 5346 C C . THR B 1 287 ? 18.172 7.691 -1.126 1 98.88 287 THR B C 1
ATOM 5348 O O . THR B 1 287 ? 19.328 7.328 -0.874 1 98.88 287 THR B O 1
ATOM 5351 N N . ARG B 1 288 ? 17.828 8.914 -1.19 1 98.75 288 ARG B N 1
ATOM 5352 C CA . ARG B 1 288 ? 18.719 10.008 -0.809 1 98.75 288 ARG B CA 1
ATOM 5353 C C . ARG B 1 288 ? 18.391 10.516 0.595 1 98.75 288 ARG B C 1
ATOM 5355 O O . ARG B 1 288 ? 17.219 10.719 0.933 1 98.75 288 ARG B O 1
ATOM 5362 N N . VAL B 1 289 ? 19.406 10.68 1.388 1 98.19 289 VAL B N 1
ATOM 5363 C CA . VAL B 1 289 ? 19.234 11.211 2.734 1 98.19 289 VAL B CA 1
ATOM 5364 C C . VAL B 1 289 ? 18.875 12.695 2.656 1 98.19 289 VAL B C 1
ATOM 5366 O O . VAL B 1 289 ? 19.609 13.484 2.049 1 98.19 289 VAL B O 1
ATOM 5369 N N . LEU B 1 290 ? 17.75 13.016 3.238 1 98.06 290 LEU B N 1
ATOM 5370 C CA . LEU B 1 290 ? 17.312 14.406 3.281 1 98.06 290 LEU B CA 1
ATOM 5371 C C . LEU B 1 290 ? 17.797 15.094 4.547 1 98.06 290 LEU B C 1
ATOM 5373 O O . LEU B 1 290 ? 18.344 16.203 4.484 1 98.06 290 LEU B O 1
ATOM 5377 N N . TYR B 1 291 ? 17.562 14.445 5.664 1 97 291 TYR B N 1
ATOM 5378 C CA . TYR B 1 291 ? 17.891 15.023 6.961 1 97 291 TYR B CA 1
ATOM 5379 C C . TYR B 1 291 ? 18.375 13.953 7.93 1 97 291 TYR B C 1
ATOM 5381 O O . TYR B 1 291 ? 18.188 12.758 7.688 1 97 291 TYR B O 1
ATOM 5389 N N . ARG B 1 292 ? 19.047 14.414 8.938 1 94.81 292 ARG B N 1
ATOM 5390 C CA . ARG B 1 292 ? 19.359 13.641 10.133 1 94.81 292 ARG B CA 1
ATOM 5391 C C . ARG B 1 292 ? 18.703 14.258 11.367 1 94.81 292 ARG B C 1
ATOM 5393 O O . ARG B 1 292 ? 18.656 15.477 11.5 1 94.81 292 ARG B O 1
ATOM 5400 N N . LYS B 1 293 ? 18.203 13.461 12.148 1 92.19 293 LYS B N 1
ATOM 5401 C CA . LYS B 1 293 ? 17.609 13.914 13.406 1 92.19 293 LYS B CA 1
ATOM 5402 C C . LYS B 1 293 ? 18.078 13.039 14.57 1 92.19 293 LYS B C 1
ATOM 5404 O O . LYS B 1 293 ? 17.875 11.828 14.57 1 92.19 293 LYS B O 1
ATOM 5409 N N . ASN B 1 294 ? 18.719 13.672 15.484 1 89.12 294 ASN B N 1
ATOM 5410 C CA . ASN B 1 294 ? 19.172 12.992 16.688 1 89.12 294 ASN B CA 1
ATOM 5411 C C . ASN B 1 294 ? 18.406 13.453 17.922 1 89.12 294 ASN B C 1
ATOM 5413 O O . ASN B 1 294 ? 18.266 14.648 18.172 1 89.12 294 ASN B O 1
ATOM 5417 N N . THR B 1 295 ? 17.766 12.508 18.531 1 84.31 295 THR B N 1
ATOM 5418 C CA . THR B 1 295 ? 17.141 12.773 19.828 1 84.31 295 THR B CA 1
ATOM 5419 C C . THR B 1 295 ? 17.953 12.133 20.953 1 84.31 295 THR B C 1
ATOM 5421 O O . THR B 1 295 ? 18.969 11.492 20.703 1 84.31 295 THR B O 1
ATOM 5424 N N . ALA B 1 296 ? 17.516 12.352 22.219 1 82 296 ALA B N 1
ATOM 5425 C CA . ALA B 1 296 ? 18.219 11.781 23.359 1 82 296 ALA B CA 1
ATOM 5426 C C . ALA B 1 296 ? 18.125 10.258 23.359 1 82 296 ALA B C 1
ATOM 5428 O O . ALA B 1 296 ? 19 9.578 23.906 1 82 296 ALA B O 1
ATOM 5429 N N . VAL B 1 297 ? 17.156 9.766 22.578 1 83.69 297 VAL B N 1
ATOM 5430 C CA . VAL B 1 297 ? 16.922 8.336 22.75 1 83.69 297 VAL B CA 1
ATOM 5431 C C . VAL B 1 297 ? 17.109 7.617 21.406 1 83.69 297 VAL B C 1
ATOM 5433 O O . VAL B 1 297 ? 17.297 6.398 21.375 1 83.69 297 VAL B O 1
ATOM 5436 N N . LYS B 1 298 ? 17.047 8.344 20.344 1 90.12 298 LYS B N 1
ATOM 5437 C CA . LYS B 1 298 ? 17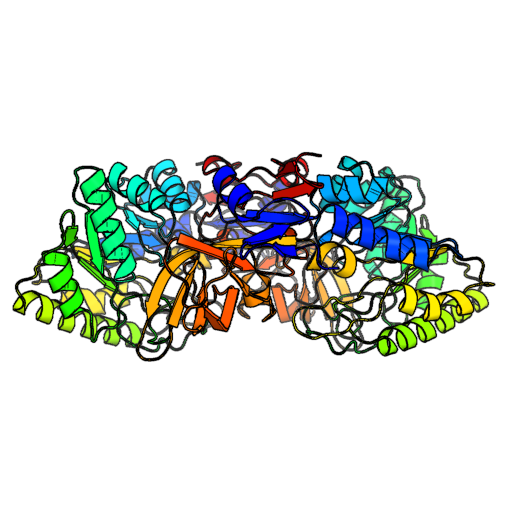.078 7.652 19.062 1 90.12 298 LYS B CA 1
ATOM 5438 C C . LYS B 1 298 ? 17.625 8.555 17.969 1 90.12 298 LYS B C 1
ATOM 5440 O O . LYS B 1 298 ? 17.469 9.773 18.016 1 90.12 298 LYS B O 1
ATOM 5445 N N . SER B 1 299 ? 18.281 7.941 17 1 94.12 299 SER B N 1
ATOM 5446 C CA . SER B 1 299 ? 18.75 8.648 15.805 1 94.12 299 SER B CA 1
ATOM 5447 C C . SER B 1 299 ? 17.953 8.25 14.57 1 94.12 299 SER B C 1
ATOM 5449 O O . SER B 1 299 ? 17.594 7.082 14.406 1 94.12 299 SER B O 1
ATOM 5451 N N . PHE B 1 300 ? 17.703 9.273 13.805 1 96.12 300 PHE B N 1
ATOM 5452 C CA . PHE B 1 300 ? 16.953 9.047 12.578 1 96.12 300 PHE B CA 1
ATOM 5453 C C . PHE B 1 300 ? 17.719 9.555 11.359 1 96.12 300 PHE B C 1
ATOM 5455 O O . PHE B 1 300 ? 18.266 10.664 11.391 1 96.12 300 PHE B O 1
ATOM 5462 N N . VAL B 1 301 ? 17.812 8.695 10.406 1 97.56 301 VAL B N 1
ATOM 5463 C CA . VAL B 1 301 ? 18.156 9.117 9.055 1 97.56 301 VAL B CA 1
ATOM 5464 C C . VAL B 1 301 ? 16.906 9.188 8.188 1 97.56 301 VAL B C 1
ATOM 5466 O O . VAL B 1 301 ? 16.203 8.18 8.016 1 97.56 301 VAL B O 1
ATOM 5469 N N . ILE B 1 302 ? 16.594 10.359 7.699 1 97.94 302 ILE B N 1
ATOM 5470 C CA . ILE B 1 302 ? 15.367 10.57 6.953 1 97.94 302 ILE B CA 1
ATOM 5471 C C . ILE B 1 302 ? 15.664 10.594 5.453 1 97.94 302 ILE B C 1
ATOM 5473 O O . ILE B 1 302 ? 16.344 11.492 4.965 1 97.94 302 ILE B O 1
ATOM 5477 N N . GLY B 1 303 ? 15.164 9.602 4.773 1 98.5 303 GLY B N 1
ATOM 5478 C CA . GLY B 1 303 ? 15.344 9.508 3.334 1 98.5 303 GLY B CA 1
ATOM 5479 C C . GLY B 1 303 ? 14.125 9.961 2.553 1 98.5 303 GLY B C 1
ATOM 5480 O O . GLY B 1 303 ? 13.086 10.273 3.137 1 98.5 303 GLY B O 1
ATOM 5481 N N . ASP B 1 304 ? 14.297 9.992 1.217 1 98.69 304 ASP B N 1
ATOM 5482 C CA . ASP B 1 304 ? 13.188 10.422 0.375 1 98.69 304 ASP B CA 1
ATOM 5483 C C . ASP B 1 304 ? 12.359 9.234 -0.091 1 98.69 304 ASP B C 1
ATOM 5485 O O . ASP B 1 304 ? 11.375 9.398 -0.825 1 98.69 304 ASP B O 1
ATOM 5489 N N . ALA B 1 305 ? 12.711 8 0.293 1 98.81 305 ALA B N 1
ATOM 5490 C CA . ALA B 1 305 ? 11.867 6.824 0.117 1 98.81 305 ALA B CA 1
ATOM 5491 C C . ALA B 1 305 ? 11.18 6.438 1.428 1 98.81 305 ALA B C 1
ATOM 5493 O O . ALA B 1 305 ? 11.789 6.516 2.496 1 98.81 305 ALA B O 1
ATOM 5494 N N . GLY B 1 306 ? 9.969 6.051 1.339 1 98.5 306 GLY B N 1
ATOM 5495 C CA . GLY B 1 306 ? 9.227 5.648 2.523 1 98.5 306 GLY B CA 1
ATOM 5496 C C . GLY B 1 306 ? 8.461 4.355 2.338 1 98.5 306 GLY B C 1
ATOM 5497 O O . GLY B 1 306 ? 8.742 3.584 1.42 1 98.5 306 GLY B O 1
ATOM 5498 N N . MET B 1 307 ? 7.535 4.09 3.25 1 98.5 307 MET B N 1
ATOM 5499 C CA . MET B 1 307 ? 6.754 2.854 3.236 1 98.5 307 MET B CA 1
ATOM 5500 C C . MET B 1 307 ? 5.883 2.773 1.987 1 98.5 307 MET B C 1
ATOM 5502 O O . MET B 1 307 ? 5.508 1.683 1.555 1 98.5 307 MET B O 1
ATOM 5506 N N . ASN B 1 308 ? 5.555 3.932 1.367 1 98.69 308 ASN B N 1
ATOM 5507 C CA . ASN B 1 308 ? 4.797 3.928 0.121 1 98.69 308 ASN B CA 1
ATOM 5508 C C . ASN B 1 308 ? 5.609 3.34 -1.028 1 98.69 308 ASN B C 1
ATOM 5510 O O . ASN B 1 308 ? 5.047 2.857 -2.012 1 98.69 308 ASN B O 1
ATOM 5514 N N . ASP B 1 309 ? 6.953 3.406 -0.911 1 98.81 309 ASP B N 1
ATOM 5515 C CA . ASP B 1 309 ? 7.852 2.893 -1.939 1 98.81 309 ASP B CA 1
ATOM 5516 C C . ASP B 1 309 ? 8.219 1.435 -1.672 1 98.81 309 ASP B C 1
ATOM 5518 O O . ASP B 1 309 ? 8.32 0.634 -2.604 1 98.81 309 ASP B O 1
ATOM 5522 N N . LEU B 1 310 ? 8.445 1.146 -0.476 1 98.88 310 LEU B N 1
ATOM 5523 C CA . LEU B 1 310 ? 8.797 -0.193 -0.015 1 98.88 310 LEU B CA 1
ATOM 5524 C C . LEU B 1 310 ? 8.078 -0.527 1.286 1 98.88 310 LEU B C 1
ATOM 5526 O O . LEU B 1 310 ? 8.555 -0.183 2.371 1 98.88 310 LEU B O 1
ATOM 5530 N N . LEU B 1 311 ? 7.043 -1.273 1.178 1 98.5 311 LEU B N 1
ATOM 5531 C CA . LEU B 1 311 ? 6.078 -1.473 2.252 1 98.5 311 LEU B CA 1
ATOM 5532 C C . LEU B 1 311 ? 6.523 -2.594 3.184 1 98.5 311 LEU B C 1
ATOM 5534 O O . LEU B 1 311 ? 6.062 -2.678 4.324 1 98.5 311 LEU B O 1
ATOM 5538 N N . ARG B 1 312 ? 7.387 -3.428 2.787 1 98.25 312 ARG B N 1
ATOM 5539 C CA . ARG B 1 312 ? 7.641 -4.723 3.41 1 98.25 312 ARG B CA 1
ATOM 5540 C C . ARG B 1 312 ? 8.133 -4.551 4.844 1 98.25 312 ARG B C 1
ATOM 5542 O O . ARG B 1 312 ? 7.695 -5.266 5.746 1 98.25 312 ARG B O 1
ATOM 5549 N N . PRO B 1 313 ? 9.062 -3.592 5.09 1 98.25 313 PRO B N 1
ATOM 5550 C CA . PRO B 1 313 ? 9.484 -3.443 6.484 1 98.25 313 PRO B CA 1
ATOM 5551 C C . PRO B 1 313 ? 8.328 -3.066 7.41 1 98.25 313 PRO B C 1
ATOM 5553 O O . PRO B 1 313 ? 8.203 -3.625 8.5 1 98.25 313 PRO B O 1
ATOM 5556 N N . SER B 1 314 ? 7.449 -2.227 6.992 1 97.31 314 SER B N 1
ATOM 5557 C CA . SER B 1 314 ? 6.336 -1.759 7.809 1 97.31 314 SER B CA 1
ATOM 5558 C C . SER B 1 314 ? 5.266 -2.836 7.953 1 97.31 314 SER B C 1
ATOM 5560 O O . SER B 1 314 ? 4.66 -2.979 9.016 1 97.31 314 SER B O 1
ATOM 5562 N N . LEU B 1 315 ? 5.027 -3.543 6.918 1 96.44 315 LEU B N 1
ATOM 5563 C CA . LEU B 1 315 ? 3.928 -4.5 6.871 1 96.44 315 LEU B CA 1
ATOM 5564 C C . LEU B 1 315 ? 4.336 -5.824 7.508 1 96.44 315 LEU B C 1
ATOM 5566 O O . LEU B 1 315 ? 3.549 -6.438 8.234 1 96.44 315 LEU B O 1
ATOM 5570 N N . TYR B 1 316 ? 5.668 -6.273 7.258 1 94.44 316 TYR B N 1
ATOM 5571 C CA . TYR B 1 316 ? 6.074 -7.625 7.625 1 94.44 316 TYR B CA 1
ATOM 5572 C C . TYR B 1 316 ? 7.184 -7.598 8.672 1 94.44 316 TYR B C 1
ATOM 5574 O O . TYR B 1 316 ? 7.57 -8.641 9.203 1 94.44 316 TYR B O 1
ATOM 5582 N N . GLY B 1 317 ? 7.707 -6.457 8.938 1 95.5 317 GLY B N 1
ATOM 5583 C CA . GLY B 1 317 ? 8.953 -6.43 9.688 1 95.5 317 GLY B CA 1
ATOM 5584 C C . GLY B 1 317 ? 10.133 -6.969 8.906 1 95.5 317 GLY B C 1
ATOM 5585 O O . GLY B 1 317 ? 11.078 -7.5 9.492 1 95.5 317 GLY B O 1
ATOM 5586 N N . ALA B 1 318 ? 10.117 -6.855 7.609 1 96.62 318 ALA B N 1
ATOM 5587 C CA . ALA B 1 318 ? 11.117 -7.445 6.719 1 96.62 318 ALA B CA 1
ATOM 5588 C C . ALA B 1 318 ? 12.469 -6.742 6.867 1 96.62 318 ALA B C 1
ATOM 5590 O O . ALA B 1 318 ? 12.523 -5.527 7.062 1 96.62 318 ALA B O 1
ATOM 5591 N N . HIS B 1 319 ? 13.5 -7.492 6.723 1 97.38 319 HIS B N 1
ATOM 5592 C CA . HIS B 1 319 ? 14.867 -6.973 6.734 1 97.38 319 HIS B CA 1
ATOM 5593 C C . HIS B 1 319 ? 15.367 -6.723 5.316 1 97.38 319 HIS B C 1
ATOM 5595 O O . HIS B 1 319 ? 15.188 -7.562 4.43 1 97.38 319 HIS B O 1
ATOM 5601 N N . HIS B 1 320 ? 15.961 -5.648 5.102 1 98.31 320 HIS B N 1
ATOM 5602 C CA . HIS B 1 320 ? 16.766 -5.316 3.93 1 98.31 320 HIS B CA 1
ATOM 5603 C C . HIS B 1 320 ? 18.109 -4.711 4.336 1 98.31 320 HIS B C 1
ATOM 5605 O O . HIS B 1 320 ? 18.156 -3.812 5.176 1 98.31 320 HIS B O 1
ATOM 5611 N N . ASP B 1 321 ? 19.125 -5.215 3.793 1 97.62 321 ASP B N 1
ATOM 5612 C CA . ASP B 1 321 ? 20.422 -4.613 4.062 1 97.62 321 ASP B CA 1
ATOM 5613 C C . ASP B 1 321 ? 20.5 -3.188 3.521 1 97.62 321 ASP B C 1
ATOM 5615 O O . ASP B 1 321 ? 19.828 -2.855 2.543 1 97.62 321 ASP B O 1
ATOM 5619 N N . LEU B 1 322 ? 21.312 -2.385 4.18 1 97.69 322 LEU B N 1
ATOM 5620 C CA . LEU B 1 322 ? 21.578 -1.017 3.754 1 97.69 322 LEU B CA 1
ATOM 5621 C C . LEU B 1 322 ? 23.047 -0.851 3.357 1 97.69 322 LEU B C 1
ATOM 5623 O O . LEU B 1 322 ? 23.938 -1.112 4.16 1 97.69 322 LEU B O 1
ATOM 5627 N N . LEU B 1 323 ? 23.25 -0.426 2.141 1 97.06 323 LEU B N 1
ATOM 5628 C CA . LEU B 1 323 ? 24.609 -0.161 1.684 1 97.06 323 LEU B CA 1
ATOM 5629 C C . LEU B 1 323 ? 24.766 1.296 1.261 1 97.06 323 LEU B C 1
ATOM 5631 O O . LEU B 1 323 ? 23.938 1.825 0.523 1 97.06 323 LEU B O 1
ATOM 5635 N N . PRO B 1 324 ? 25.859 1.96 1.775 1 97.94 324 PRO B N 1
ATOM 5636 C CA . PRO B 1 324 ? 26.141 3.262 1.169 1 97.94 324 PRO B CA 1
ATOM 5637 C C . PRO B 1 324 ? 26.5 3.158 -0.312 1 97.94 324 PRO B C 1
ATOM 5639 O O . PRO B 1 324 ? 27.266 2.275 -0.706 1 97.94 324 PRO B O 1
ATOM 5642 N N . VAL B 1 325 ? 25.953 3.996 -1.137 1 98.44 325 VAL B N 1
ATOM 5643 C CA . VAL B 1 325 ? 26.25 3.965 -2.564 1 98.44 325 VAL B CA 1
ATOM 5644 C C . VAL B 1 325 ? 27.703 4.344 -2.795 1 98.44 325 VAL B C 1
ATOM 5646 O O . VAL B 1 325 ? 28.359 3.811 -3.697 1 98.44 325 VAL B O 1
ATOM 5649 N N . LYS B 1 326 ? 28.156 5.289 -2.039 1 96.88 326 LYS B N 1
ATOM 5650 C CA . LYS B 1 326 ? 29.578 5.586 -1.925 1 96.88 326 LYS B CA 1
ATOM 5651 C C . LYS B 1 326 ? 30.109 5.207 -0.545 1 96.88 326 LYS B C 1
ATOM 5653 O O . LYS B 1 326 ? 29.609 5.684 0.473 1 96.88 326 LYS B O 1
ATOM 5658 N N . GLU B 1 327 ? 31.062 4.328 -0.548 1 93.19 327 GLU B N 1
ATOM 5659 C CA . GLU B 1 327 ? 31.609 3.891 0.73 1 93.19 327 GLU B CA 1
ATOM 5660 C C . GLU B 1 327 ? 32.125 5.078 1.544 1 93.19 327 GLU B C 1
ATOM 5662 O O . GLU B 1 327 ? 32.656 6.031 0.986 1 93.19 327 GLU B O 1
ATOM 5667 N N . THR B 1 328 ? 31.828 4.992 2.797 1 84.56 328 THR B N 1
ATOM 5668 C CA . THR B 1 328 ? 32.312 6.035 3.697 1 84.56 328 THR B CA 1
ATOM 5669 C C . THR B 1 328 ? 33.125 5.434 4.824 1 84.56 328 THR B C 1
ATOM 5671 O O . THR B 1 328 ? 32.906 4.285 5.223 1 84.56 328 THR B O 1
ATOM 5674 N N . LYS B 1 329 ? 34.344 5.914 5.262 1 77.12 329 LYS B N 1
ATOM 5675 C CA . LYS B 1 329 ? 35.219 5.457 6.344 1 77.12 329 LYS B CA 1
ATOM 5676 C C . LYS B 1 329 ? 34.875 6.164 7.652 1 77.12 329 LYS B C 1
ATOM 5678 O O . LYS B 1 329 ? 35.531 5.965 8.664 1 77.12 329 LYS B O 1
ATOM 5683 N N . GLY B 1 330 ? 33.656 6.434 7.801 1 79 330 GLY B N 1
ATOM 5684 C CA . GLY B 1 330 ? 33.344 7.254 8.961 1 79 330 GLY B CA 1
ATOM 5685 C C . GLY B 1 330 ? 32.719 6.473 10.086 1 79 330 GLY B C 1
ATOM 5686 O O . GLY B 1 330 ? 32.781 5.242 10.109 1 79 330 GLY B O 1
ATOM 5687 N N . GLU B 1 331 ? 32.25 7.047 11.086 1 89.06 331 GLU B N 1
ATOM 5688 C CA . GLU B 1 331 ? 31.594 6.496 12.273 1 89.06 331 GLU B CA 1
ATOM 5689 C C . GLU B 1 331 ? 30.266 5.852 11.922 1 89.06 331 GLU B C 1
ATOM 5691 O O . GLU B 1 331 ? 29.656 6.168 10.891 1 89.06 331 GLU B O 1
ATOM 5696 N N . THR B 1 332 ? 30.016 4.84 12.672 1 92.69 332 THR B N 1
ATOM 5697 C CA . THR B 1 332 ? 28.703 4.203 12.562 1 92.69 332 THR B CA 1
ATOM 5698 C C . THR B 1 332 ? 27.781 4.656 13.688 1 92.69 332 THR B C 1
ATOM 5700 O O . THR B 1 332 ? 28.25 5.105 14.734 1 92.69 332 THR B O 1
ATOM 5703 N N . ILE B 1 333 ? 26.578 4.648 13.367 1 93.69 333 ILE B N 1
ATOM 5704 C CA . ILE B 1 333 ? 25.562 4.941 14.375 1 93.69 333 ILE B CA 1
ATOM 5705 C C . ILE B 1 333 ? 24.5 3.834 14.391 1 93.69 333 ILE B C 1
ATOM 5707 O O . ILE B 1 333 ? 24.375 3.092 13.414 1 93.69 333 ILE B O 1
ATOM 5711 N N . LYS B 1 334 ? 23.844 3.715 15.531 1 96.12 334 LYS B N 1
ATOM 5712 C CA . LYS B 1 334 ? 22.641 2.898 15.602 1 96.12 334 LYS B CA 1
ATOM 5713 C C . LYS B 1 334 ? 21.375 3.764 15.492 1 96.12 334 LYS B C 1
ATOM 5715 O O . LYS B 1 334 ? 21.219 4.734 16.234 1 96.12 334 LYS B O 1
ATOM 5720 N N . GLY B 1 335 ? 20.531 3.535 14.539 1 96.62 335 GLY B N 1
ATOM 5721 C CA . GLY B 1 335 ? 19.328 4.344 14.367 1 96.62 335 GLY B CA 1
ATOM 5722 C C . GLY B 1 335 ? 18.359 3.76 13.359 1 96.62 335 GLY B C 1
ATOM 5723 O O . GLY B 1 335 ? 18.453 2.58 13.008 1 96.62 335 GLY B O 1
ATOM 5724 N N . ASP B 1 336 ? 17.344 4.562 13.047 1 97.88 336 ASP B N 1
ATOM 5725 C CA . ASP B 1 336 ? 16.328 4.184 12.07 1 97.88 336 ASP B CA 1
ATOM 5726 C C . ASP B 1 336 ? 16.531 4.918 10.75 1 97.88 336 ASP B C 1
ATOM 5728 O O . ASP B 1 336 ? 16.875 6.102 10.734 1 97.88 336 ASP B O 1
ATOM 5732 N N . LEU B 1 337 ? 16.422 4.211 9.672 1 98.44 337 LEU B N 1
ATOM 5733 C CA . LEU B 1 337 ? 16.172 4.836 8.375 1 98.44 337 LEU B CA 1
ATOM 5734 C C . LEU B 1 337 ? 14.672 4.977 8.125 1 98.44 337 LEU B C 1
ATOM 5736 O O . LEU B 1 337 ? 13.961 3.975 7.992 1 98.44 337 LEU B O 1
ATOM 5740 N N . VAL B 1 338 ? 14.203 6.23 8.094 1 98.19 338 VAL B N 1
ATOM 5741 C CA . VAL B 1 338 ? 12.773 6.488 7.961 1 98.19 338 VAL B CA 1
ATOM 5742 C C . VAL B 1 338 ? 12.5 7.285 6.688 1 98.19 338 VAL B C 1
ATOM 5744 O O . VAL B 1 338 ? 13.43 7.809 6.066 1 98.19 338 VAL B O 1
ATOM 5747 N N . GLY B 1 339 ? 11.234 7.215 6.254 1 98.06 339 GLY B N 1
ATOM 5748 C CA . GLY B 1 339 ? 10.836 7.938 5.055 1 98.06 339 GLY B CA 1
ATOM 5749 C C . GLY B 1 339 ? 10.086 9.219 5.352 1 98.06 339 GLY B C 1
ATOM 5750 O O . GLY B 1 339 ? 10.008 9.648 6.508 1 98.06 339 GLY B O 1
ATOM 5751 N N . PRO B 1 340 ? 9.609 9.852 4.324 1 97.75 340 PRO B N 1
ATOM 5752 C CA . PRO B 1 340 ? 8.953 11.156 4.441 1 97.75 340 PRO B CA 1
ATOM 5753 C C . PRO B 1 340 ? 7.457 11.047 4.703 1 97.75 340 PRO B C 1
ATOM 5755 O O . PRO B 1 340 ? 6.773 12.062 4.848 1 97.75 340 PRO B O 1
ATOM 5758 N N . ILE B 1 341 ? 6.879 9.82 4.781 1 96.88 341 ILE B N 1
ATOM 5759 C CA . ILE B 1 341 ? 5.449 9.617 4.996 1 96.88 341 ILE B CA 1
ATOM 5760 C C . ILE B 1 341 ? 5.078 10.031 6.418 1 96.88 341 ILE B C 1
ATOM 5762 O O . ILE B 1 341 ? 5.805 9.734 7.367 1 96.88 341 ILE B O 1
ATOM 5766 N N . CYS B 1 342 ? 3.994 10.711 6.555 1 92.94 342 CYS B N 1
ATOM 5767 C CA . CYS B 1 342 ? 3.59 11.266 7.84 1 92.94 342 CYS B CA 1
ATOM 5768 C C . CYS B 1 342 ? 2.945 10.203 8.719 1 92.94 342 CYS B C 1
ATOM 5770 O O . CYS B 1 342 ? 1.792 10.344 9.125 1 92.94 342 CYS B O 1
ATOM 5772 N N . GLU B 1 343 ? 3.684 9.164 8.953 1 92.38 343 GLU B N 1
ATOM 5773 C CA . GLU B 1 343 ? 3.32 8.055 9.82 1 92.38 343 GLU B CA 1
ATOM 5774 C C . GLU B 1 343 ? 4.527 7.555 10.617 1 92.38 343 GLU B C 1
ATOM 5776 O O . GLU B 1 343 ? 5.633 7.465 10.078 1 92.38 343 GLU B O 1
ATOM 5781 N N . THR B 1 344 ? 4.234 7.207 11.859 1 91.06 344 THR B N 1
ATOM 5782 C CA . THR B 1 344 ? 5.297 6.645 12.688 1 91.06 344 THR B CA 1
ATOM 5783 C C . THR B 1 344 ? 5.789 5.324 12.102 1 91.06 344 THR B C 1
ATOM 5785 O O . THR B 1 344 ? 6.973 4.992 12.211 1 91.06 344 THR B O 1
ATOM 5788 N N . GLY B 1 345 ? 4.871 4.625 11.398 1 93.94 345 GLY B N 1
ATOM 5789 C CA . GLY B 1 345 ? 5.191 3.32 10.844 1 93.94 345 GLY B CA 1
ATOM 5790 C C . GLY B 1 345 ? 5.98 3.4 9.555 1 93.94 345 GLY B C 1
ATOM 5791 O O . GLY B 1 345 ? 6.25 2.377 8.922 1 93.94 345 GLY B O 1
ATOM 5792 N N . ASP B 1 346 ? 6.391 4.609 9.242 1 97.5 346 ASP B N 1
ATOM 5793 C CA . ASP B 1 346 ? 7.168 4.785 8.016 1 97.5 346 ASP B CA 1
ATOM 5794 C C . ASP B 1 346 ? 8.656 4.586 8.281 1 97.5 346 ASP B C 1
ATOM 5796 O O . ASP B 1 346 ? 9.391 5.551 8.531 1 97.5 346 ASP B O 1
ATOM 5800 N N . PHE B 1 347 ? 9.109 3.365 8.117 1 98.06 347 PHE B N 1
ATOM 5801 C CA . PHE B 1 347 ? 10.531 3.055 8.242 1 98.06 347 PHE B CA 1
ATOM 5802 C C . PHE B 1 347 ? 10.953 2.031 7.191 1 98.06 347 PHE B C 1
ATOM 5804 O O . PHE B 1 347 ? 10.148 1.181 6.793 1 98.06 347 PHE B O 1
ATOM 5811 N N . LEU B 1 348 ? 12.188 2.143 6.77 1 98.56 348 LEU B N 1
ATOM 5812 C CA . LEU B 1 348 ? 12.82 1.147 5.91 1 98.56 348 LEU B CA 1
ATOM 5813 C C . LEU B 1 348 ? 13.719 0.224 6.727 1 98.56 348 LEU B C 1
ATOM 5815 O O . LEU B 1 348 ? 13.992 -0.907 6.316 1 98.56 348 LEU B O 1
ATOM 5819 N N . ALA B 1 349 ? 14.164 0.716 7.836 1 98.25 349 ALA B N 1
ATOM 5820 C CA . ALA B 1 349 ? 14.969 -0.052 8.789 1 98.25 349 ALA B CA 1
ATOM 5821 C C . ALA B 1 349 ? 14.867 0.539 10.188 1 98.25 349 ALA B C 1
ATOM 5823 O O . ALA B 1 349 ? 14.852 1.761 10.359 1 98.25 349 ALA B O 1
ATOM 5824 N N . THR B 1 350 ? 14.852 -0.301 11.188 1 97.12 350 THR B N 1
ATOM 5825 C CA . THR B 1 350 ? 14.781 0.139 12.57 1 97.12 350 THR B CA 1
ATOM 5826 C C . THR B 1 350 ? 15.93 -0.444 13.383 1 97.12 350 THR B C 1
ATOM 5828 O O . THR B 1 350 ? 16.312 -1.6 13.188 1 97.12 350 THR B O 1
ATOM 5831 N N . ASP B 1 351 ? 16.516 0.387 14.195 1 96.44 351 ASP B N 1
ATOM 5832 C CA . ASP B 1 351 ? 17.562 -0.022 15.125 1 96.44 351 ASP B CA 1
ATOM 5833 C C . ASP B 1 351 ? 18.703 -0.73 14.398 1 96.44 351 ASP B C 1
ATOM 5835 O O . ASP B 1 351 ? 19.109 -1.826 14.789 1 96.44 351 ASP B O 1
ATOM 5839 N N . ARG B 1 352 ? 19.109 -0.093 13.352 1 96.69 352 ARG B N 1
ATOM 5840 C CA . ARG B 1 352 ? 20.172 -0.65 12.508 1 96.69 352 ARG B CA 1
ATOM 5841 C C . ARG B 1 352 ? 21.484 0.072 12.734 1 96.69 352 ARG B C 1
ATOM 5843 O O . ARG B 1 352 ? 21.516 1.294 12.898 1 96.69 352 ARG B O 1
ATOM 5850 N N . GLU B 1 353 ? 22.578 -0.704 12.812 1 95.56 353 GLU B N 1
ATOM 5851 C CA . GLU B 1 353 ? 23.891 -0.084 12.688 1 95.56 353 GLU B CA 1
ATOM 5852 C C . GLU B 1 353 ? 24.156 0.345 11.25 1 95.56 353 GLU B C 1
ATOM 5854 O O . GLU B 1 353 ? 24.047 -0.461 10.32 1 95.56 353 GLU B O 1
ATOM 5859 N N . MET B 1 354 ? 24.453 1.582 11.031 1 94.81 354 MET B N 1
ATOM 5860 C CA . MET B 1 354 ? 24.703 2.113 9.695 1 94.81 354 MET B CA 1
ATOM 5861 C C . MET B 1 354 ? 25.703 3.266 9.734 1 94.81 354 MET B C 1
ATOM 5863 O O . MET B 1 354 ? 25.969 3.818 10.805 1 94.81 354 MET B O 1
ATOM 5867 N N . PRO B 1 355 ? 26.281 3.525 8.609 1 94 355 PRO B N 1
ATOM 5868 C CA . PRO B 1 355 ? 27.125 4.715 8.586 1 94 355 PRO B CA 1
ATOM 5869 C C . PRO B 1 355 ? 26.391 5.98 9.016 1 94 355 PRO B C 1
ATOM 5871 O O . PRO B 1 355 ? 25.172 6.074 8.844 1 94 355 PRO B O 1
ATOM 5874 N N . ASP B 1 356 ? 27.109 6.828 9.57 1 93.19 356 ASP B N 1
ATOM 5875 C CA . ASP B 1 356 ? 26.531 8.125 9.898 1 93.19 356 ASP B CA 1
ATOM 5876 C C . ASP B 1 356 ? 26.312 8.961 8.641 1 93.19 356 ASP B C 1
ATOM 5878 O O . ASP B 1 356 ? 27.047 9.914 8.383 1 93.19 356 ASP B O 1
ATOM 5882 N N . PHE B 1 357 ? 25.281 8.609 7.957 1 95.69 357 PHE B N 1
ATOM 5883 C CA . PHE B 1 357 ? 24.984 9.227 6.668 1 95.69 357 PHE B CA 1
ATOM 5884 C C . PHE B 1 357 ? 24.734 10.719 6.824 1 95.69 357 PHE B C 1
ATOM 5886 O O . PHE B 1 357 ? 24.141 11.156 7.812 1 95.69 357 PHE B O 1
ATOM 5893 N N . ALA B 1 358 ? 25.141 11.484 5.883 1 93.81 358 ALA B N 1
ATOM 5894 C CA . ALA B 1 358 ? 24.875 12.914 5.828 1 93.81 358 ALA B CA 1
ATOM 5895 C C . ALA B 1 358 ? 23.812 13.234 4.781 1 93.81 358 ALA B C 1
ATOM 5897 O O . ALA B 1 358 ? 23.547 12.414 3.895 1 93.81 358 ALA B O 1
ATOM 5898 N N . ALA B 1 359 ? 23.219 14.414 4.902 1 95.81 359 ALA B N 1
ATOM 5899 C CA . ALA B 1 359 ? 22.281 14.883 3.879 1 95.81 359 ALA B CA 1
ATOM 5900 C C . ALA B 1 359 ? 22.906 14.805 2.488 1 95.81 359 ALA B C 1
ATOM 5902 O O . ALA B 1 359 ? 24.078 15.172 2.307 1 95.81 359 ALA B O 1
ATOM 5903 N N . GLY B 1 360 ? 22.172 14.234 1.543 1 96.5 360 GLY B N 1
ATOM 5904 C CA . GLY B 1 360 ? 22.656 14.117 0.176 1 96.5 360 GLY B CA 1
ATOM 5905 C C . GLY B 1 360 ? 23.219 12.75 -0.143 1 96.5 360 GLY B C 1
ATOM 5906 O O . GLY B 1 360 ? 23.312 12.367 -1.312 1 96.5 360 GLY B O 1
ATOM 5907 N N . ASP B 1 361 ? 23.688 12 0.904 1 97.62 361 ASP B N 1
ATOM 5908 C CA . ASP B 1 361 ? 24.203 10.656 0.682 1 97.62 361 ASP B CA 1
ATOM 5909 C C . ASP B 1 361 ? 23.125 9.75 0.087 1 97.62 361 ASP B C 1
ATOM 5911 O O . ASP B 1 361 ? 21.938 9.984 0.272 1 97.62 361 ASP B O 1
ATOM 5915 N N . LEU B 1 362 ? 23.594 8.805 -0.659 1 98.69 362 LEU B N 1
ATOM 5916 C CA . LEU B 1 362 ? 22.719 7.801 -1.237 1 98.69 362 LEU B CA 1
ATOM 5917 C C . LEU B 1 362 ? 22.859 6.469 -0.505 1 98.69 362 LEU B C 1
ATOM 5919 O O . LEU B 1 362 ? 23.969 6.051 -0.177 1 98.69 362 LEU B O 1
ATOM 5923 N N . ILE B 1 363 ? 21.734 5.859 -0.202 1 98.69 363 ILE B N 1
ATOM 5924 C CA . ILE B 1 363 ? 21.688 4.551 0.447 1 98.69 363 ILE B CA 1
ATOM 5925 C C . ILE B 1 363 ? 20.984 3.551 -0.463 1 98.69 363 ILE B C 1
ATOM 5927 O O . ILE B 1 363 ? 19.906 3.83 -0.986 1 98.69 363 ILE B O 1
ATOM 5931 N N . ALA B 1 364 ? 21.578 2.418 -0.681 1 98.81 364 ALA B N 1
ATOM 5932 C CA . ALA B 1 364 ? 20.938 1.312 -1.387 1 98.81 364 ALA B CA 1
ATOM 5933 C C . ALA B 1 364 ? 20.266 0.354 -0.408 1 98.81 364 ALA B C 1
ATOM 5935 O O . ALA B 1 364 ? 20.938 -0.25 0.437 1 98.81 364 ALA B O 1
ATOM 5936 N N . VAL B 1 365 ? 18.984 0.295 -0.473 1 98.81 365 VAL B N 1
ATOM 5937 C CA . VAL B 1 365 ? 18.234 -0.741 0.226 1 98.81 365 VAL B CA 1
ATOM 5938 C C . VAL B 1 365 ? 18.234 -2.021 -0.606 1 98.81 365 VAL B C 1
ATOM 5940 O O . VAL B 1 365 ? 17.609 -2.068 -1.676 1 98.81 365 VAL B O 1
ATOM 5943 N N . MET B 1 366 ? 18.766 -3.072 -0.092 1 98.5 366 MET B N 1
ATOM 5944 C CA . MET B 1 366 ? 19.078 -4.262 -0.879 1 98.5 366 MET B CA 1
ATOM 5945 C C . MET B 1 366 ? 17.891 -5.211 -0.928 1 98.5 366 MET B C 1
ATOM 5947 O O . MET B 1 366 ? 16.953 -5.082 -0.137 1 98.5 366 MET B O 1
ATOM 5951 N N . SER B 1 367 ? 17.891 -6.137 -1.872 1 98.38 367 SER B N 1
ATOM 5952 C CA . SER B 1 367 ? 16.922 -7.219 -2.01 1 98.38 367 SER B CA 1
ATOM 5953 C C . SER B 1 367 ? 15.508 -6.68 -2.119 1 98.38 367 SER B C 1
ATOM 5955 O O . SER B 1 367 ? 14.594 -7.188 -1.464 1 98.38 367 SER B O 1
ATOM 5957 N N . ALA B 1 368 ? 15.406 -5.547 -2.871 1 98.75 368 ALA B N 1
ATOM 5958 C CA . ALA B 1 368 ? 14.117 -4.871 -3.014 1 98.75 368 ALA B CA 1
ATOM 5959 C C . ALA B 1 368 ? 13.461 -5.223 -4.344 1 98.75 368 ALA B C 1
ATOM 5961 O O . ALA B 1 368 ? 12.477 -4.598 -4.738 1 98.75 368 ALA B O 1
ATOM 5962 N N . GLY B 1 369 ? 13.984 -6.215 -5.023 1 98.75 369 GLY B N 1
ATOM 5963 C CA . GLY B 1 369 ? 13.477 -6.547 -6.344 1 98.75 369 GLY B CA 1
ATOM 5964 C C . GLY B 1 369 ? 12.102 -7.199 -6.305 1 98.75 369 GLY B C 1
ATOM 5965 O O . GLY B 1 369 ? 11.344 -7.113 -7.27 1 98.75 369 GLY B O 1
ATOM 5966 N N . ALA B 1 370 ? 11.844 -7.93 -5.258 1 98.62 370 ALA B N 1
ATOM 5967 C CA . ALA B 1 370 ? 10.57 -8.625 -5.113 1 98.62 370 ALA B CA 1
ATOM 5968 C C . ALA B 1 370 ? 9.68 -7.922 -4.086 1 98.62 370 ALA B C 1
ATOM 5970 O O . ALA B 1 370 ? 10.141 -7.582 -2.992 1 98.62 370 ALA B O 1
ATOM 5971 N N . TYR B 1 371 ? 8.422 -7.719 -4.508 1 98.25 371 TYR B N 1
ATOM 5972 C CA . TYR B 1 371 ? 7.395 -7.168 -3.631 1 98.25 371 TYR B CA 1
ATOM 5973 C C . TYR B 1 371 ? 7.781 -5.773 -3.15 1 98.25 371 TYR B C 1
ATOM 5975 O O . TYR B 1 371 ? 7.473 -5.391 -2.018 1 98.25 371 TYR B O 1
ATOM 5983 N N . GLY B 1 372 ? 8.664 -5.102 -3.889 1 98.62 372 GLY B N 1
ATOM 5984 C CA . GLY B 1 372 ? 8.961 -3.689 -3.697 1 98.62 372 GLY B CA 1
ATOM 5985 C C . GLY B 1 372 ? 8.016 -2.777 -4.453 1 98.62 372 GLY B C 1
ATOM 5986 O O . GLY B 1 372 ? 6.922 -2.469 -3.969 1 98.62 372 GLY B O 1
ATOM 5987 N N . PHE B 1 373 ? 8.391 -2.557 -5.766 1 98.81 373 PHE B N 1
ATOM 5988 C CA . PHE B 1 373 ? 7.559 -1.675 -6.578 1 98.81 373 PHE B CA 1
ATOM 5989 C C . PHE B 1 373 ? 6.152 -2.242 -6.73 1 98.81 373 PHE B C 1
ATOM 5991 O O . PHE B 1 373 ? 5.176 -1.49 -6.773 1 98.81 373 PHE B O 1
ATOM 5998 N N . SER B 1 374 ? 6.02 -3.582 -6.75 1 98.5 374 SER B N 1
ATOM 5999 C CA . SER B 1 374 ? 4.711 -4.188 -6.984 1 98.5 374 SER B CA 1
ATOM 6000 C C . SER B 1 374 ? 3.729 -3.826 -5.879 1 98.5 374 SER B C 1
ATOM 6002 O O . SER B 1 374 ? 2.514 -3.826 -6.094 1 98.5 374 SER B O 1
ATOM 6004 N N . MET B 1 375 ? 4.254 -3.484 -4.684 1 98.44 375 MET B N 1
ATOM 6005 C CA . MET B 1 375 ? 3.402 -3.129 -3.553 1 98.44 375 MET B CA 1
ATOM 6006 C C . MET B 1 375 ? 3.4 -1.621 -3.324 1 98.44 375 MET B C 1
ATOM 6008 O O . MET B 1 375 ? 2.789 -1.134 -2.371 1 98.44 375 MET B O 1
ATOM 6012 N N . ALA B 1 376 ? 4.082 -0.846 -4.141 1 98.75 376 ALA B N 1
ATOM 6013 C CA . ALA B 1 376 ? 4.199 0.597 -3.949 1 98.75 376 ALA B CA 1
ATOM 6014 C C . ALA B 1 376 ? 2.846 1.283 -4.117 1 98.75 376 ALA B C 1
ATOM 6016 O O . ALA B 1 376 ? 1.959 0.761 -4.797 1 98.75 376 ALA B O 1
ATOM 6017 N N . SER B 1 377 ? 2.631 2.385 -3.439 1 98.62 377 SER B N 1
ATOM 6018 C CA . SER B 1 377 ? 1.413 3.186 -3.506 1 98.62 377 SER B CA 1
ATOM 6019 C C . SER B 1 377 ? 1.735 4.672 -3.602 1 98.62 377 SER B C 1
ATOM 6021 O O . SER B 1 377 ? 2.904 5.062 -3.619 1 98.62 377 SER B O 1
ATOM 6023 N N . ASN B 1 378 ? 0.699 5.48 -3.691 1 98.69 378 ASN B N 1
ATOM 6024 C CA . ASN B 1 378 ? 0.843 6.93 -3.754 1 98.69 378 ASN B CA 1
ATOM 6025 C C . ASN B 1 378 ? 0.45 7.59 -2.434 1 98.69 378 ASN B C 1
ATOM 6027 O O . ASN B 1 378 ? 0.017 8.742 -2.416 1 98.69 378 ASN B O 1
ATOM 6031 N N . TYR B 1 379 ? 0.543 6.828 -1.314 1 98.56 379 TYR B N 1
ATOM 6032 C CA . TYR B 1 379 ? 0.182 7.41 -0.026 1 98.56 379 TYR B CA 1
ATOM 6033 C C . TYR B 1 379 ? 0.94 8.711 0.218 1 98.56 379 TYR B C 1
ATOM 6035 O O . TYR B 1 379 ? 2.121 8.82 -0.116 1 98.56 379 TYR B O 1
ATOM 6043 N N . ASN B 1 380 ? 0.299 9.758 0.827 1 98.69 380 ASN B N 1
ATOM 6044 C CA . ASN B 1 380 ? 0.743 11.133 1.001 1 98.69 380 ASN B CA 1
ATOM 6045 C C . ASN B 1 380 ? 0.938 11.836 -0.341 1 98.69 380 ASN B C 1
ATOM 6047 O O . ASN B 1 380 ? 1.754 12.75 -0.455 1 98.69 380 ASN B O 1
ATOM 6051 N N . ALA B 1 381 ? 0.269 11.312 -1.376 1 98.56 381 ALA B N 1
ATOM 6052 C CA . ALA B 1 381 ? 0.32 11.852 -2.73 1 98.56 381 ALA B CA 1
ATOM 6053 C C . ALA B 1 381 ? 1.759 11.953 -3.229 1 98.56 381 ALA B C 1
ATOM 6055 O O . ALA B 1 381 ? 2.17 12.984 -3.756 1 98.56 381 ALA B O 1
ATOM 6056 N N . ARG B 1 382 ? 2.508 10.945 -3.021 1 98.56 382 ARG B N 1
ATOM 6057 C CA . ARG B 1 382 ? 3.867 10.859 -3.545 1 98.56 382 ARG B CA 1
ATOM 6058 C C . ARG B 1 382 ? 3.908 10.062 -4.844 1 98.56 382 ARG B C 1
ATOM 6060 O O . ARG B 1 382 ? 3.361 8.953 -4.914 1 98.56 382 ARG B O 1
ATOM 6067 N N . PRO B 1 383 ? 4.539 10.586 -5.859 1 98.5 383 PRO B N 1
ATOM 6068 C CA . PRO B 1 383 ? 4.684 9.828 -7.105 1 98.5 383 PRO B CA 1
ATOM 6069 C C . PRO B 1 383 ? 5.512 8.555 -6.934 1 98.5 383 PRO B C 1
ATOM 6071 O O . PRO B 1 383 ? 6.5 8.555 -6.199 1 98.5 383 PRO B O 1
ATOM 6074 N N . ARG B 1 384 ? 5.113 7.484 -7.609 1 98.69 384 ARG B N 1
ATOM 6075 C CA . ARG B 1 384 ? 5.922 6.27 -7.57 1 98.69 384 ARG B CA 1
ATOM 6076 C C . ARG B 1 384 ? 7.23 6.457 -8.336 1 98.69 384 ARG B C 1
ATOM 6078 O O . ARG B 1 384 ? 7.27 7.164 -9.344 1 98.69 384 ARG B O 1
ATOM 6085 N N . PRO B 1 385 ? 8.328 5.828 -7.871 1 98.69 385 PRO B N 1
ATOM 6086 C CA . PRO B 1 385 ? 9.656 6.004 -8.469 1 98.69 385 PRO B CA 1
ATOM 6087 C C . PRO B 1 385 ? 9.758 5.41 -9.867 1 98.69 385 PRO B C 1
ATOM 6089 O O . PRO B 1 385 ? 8.922 4.582 -10.258 1 98.69 385 PRO B O 1
ATOM 6092 N N . ALA B 1 386 ? 10.727 5.84 -10.594 1 98.81 386 ALA B N 1
ATOM 6093 C CA . ALA B 1 386 ? 11.094 5.18 -11.844 1 98.81 386 ALA B CA 1
ATOM 6094 C C . ALA B 1 386 ? 11.719 3.812 -11.578 1 98.81 386 ALA B C 1
ATOM 6096 O O . ALA B 1 386 ? 12.172 3.535 -10.461 1 98.81 386 ALA B O 1
ATOM 6097 N N . GLU B 1 387 ? 11.672 2.932 -12.531 1 98.94 387 GLU B N 1
ATOM 6098 C CA . GLU B 1 387 ? 12.359 1.641 -12.531 1 98.94 387 GLU B CA 1
ATOM 6099 C C . GLU B 1 387 ? 13.375 1.556 -13.672 1 98.94 387 GLU B C 1
ATOM 6101 O O . GLU B 1 387 ? 13.07 1.916 -14.805 1 98.94 387 GLU B O 1
ATOM 6106 N N . ILE B 1 388 ? 14.562 1.116 -13.305 1 98.88 388 ILE B N 1
ATOM 6107 C CA . ILE B 1 388 ? 15.688 1.06 -14.227 1 98.88 388 ILE B CA 1
ATOM 6108 C C . ILE B 1 388 ? 16.125 -0.391 -14.422 1 98.88 388 ILE B C 1
ATOM 6110 O O . ILE B 1 388 ? 16.203 -1.156 -13.461 1 98.88 388 ILE B O 1
ATOM 6114 N N . LEU B 1 389 ? 16.328 -0.785 -15.609 1 98.88 389 LEU B N 1
ATOM 6115 C CA . LEU B 1 389 ? 16.953 -2.064 -15.922 1 98.88 389 LEU B CA 1
ATOM 6116 C C . LEU B 1 389 ? 18.344 -1.859 -16.5 1 98.88 389 LEU B C 1
ATOM 6118 O O . LEU B 1 389 ? 18.5 -1.244 -17.562 1 98.88 389 LEU B O 1
ATOM 6122 N N . VAL B 1 390 ? 19.328 -2.326 -15.812 1 98.88 390 VAL B N 1
ATOM 6123 C CA . VAL B 1 390 ? 20.719 -2.17 -16.234 1 98.88 390 VAL B CA 1
ATOM 6124 C C . VAL B 1 390 ? 21.141 -3.385 -17.047 1 98.88 390 VAL B C 1
ATOM 6126 O O . VAL B 1 390 ? 20.812 -4.523 -16.703 1 98.88 390 VAL B O 1
ATOM 6129 N N . ASP B 1 391 ? 21.875 -3.207 -18.109 1 98.44 391 ASP B N 1
ATOM 6130 C CA . ASP B 1 391 ? 22.438 -4.219 -19 1 98.44 391 ASP B CA 1
ATOM 6131 C C . ASP B 1 391 ? 23.891 -3.889 -19.344 1 98.44 391 ASP B C 1
ATOM 6133 O O . ASP B 1 391 ? 24.156 -3.219 -20.344 1 98.44 391 ASP B O 1
ATOM 6137 N N . GLY B 1 392 ? 24.781 -4.5 -18.594 1 97.75 392 GLY B N 1
ATOM 6138 C CA . GLY B 1 392 ? 26.188 -4.191 -18.797 1 97.75 392 GLY B CA 1
ATOM 6139 C C . GLY B 1 392 ? 26.531 -2.758 -18.453 1 97.75 392 GLY B C 1
ATOM 6140 O O . GLY B 1 392 ? 26.391 -2.332 -17.297 1 97.75 392 GLY B O 1
ATOM 6141 N N . SER B 1 393 ? 26.891 -1.937 -19.516 1 98 393 SER B N 1
ATOM 6142 C CA . SER B 1 393 ? 27.328 -0.562 -19.297 1 98 393 SER B CA 1
ATOM 6143 C C . SER B 1 393 ? 26.25 0.435 -19.734 1 98 393 SER B C 1
ATOM 6145 O O . SER B 1 393 ? 26.547 1.621 -19.922 1 98 393 SER B O 1
ATOM 6147 N N . SER B 1 394 ? 25.094 -0.088 -19.922 1 98.38 394 SER B N 1
ATOM 6148 C CA . SER B 1 394 ? 23.969 0.762 -20.297 1 98.38 394 SER B CA 1
ATOM 6149 C C . SER B 1 394 ? 22.75 0.448 -19.453 1 98.38 394 SER B C 1
ATOM 6151 O O . SER B 1 394 ? 22.75 -0.516 -18.672 1 98.38 394 SER B O 1
ATOM 6153 N N . TYR B 1 395 ? 21.781 1.34 -19.469 1 98.44 395 TYR B N 1
ATOM 6154 C CA . TYR B 1 395 ? 20.516 1.076 -18.797 1 98.44 395 TYR B CA 1
ATOM 6155 C C . TYR B 1 395 ? 19.359 1.655 -19.578 1 98.44 395 TYR B C 1
ATOM 6157 O O . TYR B 1 395 ? 19.547 2.453 -20.5 1 98.44 395 TYR B O 1
ATOM 6165 N N . ARG B 1 396 ? 18.203 1.203 -19.281 1 98.5 396 ARG B N 1
ATOM 6166 C CA . ARG B 1 396 ? 16.953 1.725 -19.812 1 98.5 396 ARG B CA 1
ATOM 6167 C C . ARG B 1 396 ? 15.969 2.045 -18.688 1 98.5 396 ARG B C 1
ATOM 6169 O O . ARG B 1 396 ? 15.891 1.312 -17.703 1 98.5 396 ARG B O 1
ATOM 6176 N N . VAL B 1 397 ? 15.281 3.17 -18.859 1 98.81 397 VAL B N 1
ATOM 6177 C CA . VAL B 1 397 ? 14.125 3.418 -18 1 98.81 397 VAL B CA 1
ATOM 6178 C C . VAL B 1 397 ? 12.969 2.514 -18.422 1 98.81 397 VAL B C 1
ATOM 6180 O O . VAL B 1 397 ? 12.43 2.66 -19.531 1 98.81 397 VAL B O 1
ATOM 6183 N N . VAL B 1 398 ? 12.609 1.6 -17.562 1 98.88 398 VAL B N 1
ATOM 6184 C CA . VAL B 1 398 ? 11.594 0.619 -17.953 1 98.88 398 VAL B CA 1
ATOM 6185 C C . VAL B 1 398 ? 10.25 1 -17.344 1 98.88 398 VAL B C 1
ATOM 6187 O O . VAL B 1 398 ? 9.219 0.406 -17.672 1 98.88 398 VAL B O 1
ATOM 6190 N N . ARG B 1 399 ? 10.227 1.909 -16.469 1 98.81 399 ARG B N 1
ATOM 6191 C CA . ARG B 1 399 ? 9.039 2.627 -16.016 1 98.81 399 ARG B CA 1
ATOM 6192 C C . ARG B 1 399 ? 9.367 4.086 -15.719 1 98.81 399 ARG B C 1
ATOM 6194 O O . ARG B 1 399 ? 10.289 4.379 -14.953 1 98.81 399 ARG B O 1
ATOM 6201 N N . ASP B 1 400 ? 8.648 5.004 -16.25 1 98.69 400 ASP B N 1
ATOM 6202 C CA . ASP B 1 400 ? 8.828 6.426 -15.969 1 98.69 400 ASP B CA 1
ATOM 6203 C C . ASP B 1 400 ? 8.422 6.762 -14.531 1 98.69 400 ASP B C 1
ATOM 6205 O O . ASP B 1 400 ? 7.488 6.172 -13.992 1 98.69 400 ASP B O 1
ATOM 6209 N N . ARG B 1 401 ? 9.203 7.672 -13.945 1 98.56 401 ARG B N 1
ATOM 6210 C CA . ARG B 1 401 ? 8.734 8.266 -12.695 1 98.56 401 ARG B CA 1
ATOM 6211 C C . ARG B 1 401 ? 7.363 8.914 -12.891 1 98.56 401 ARG B C 1
ATOM 6213 O O . ARG B 1 401 ? 7.121 9.586 -13.898 1 98.56 401 ARG B O 1
ATOM 6220 N N . GLU B 1 402 ? 6.441 8.695 -11.938 1 98.56 402 GLU B N 1
ATOM 6221 C CA . GLU B 1 402 ? 5.148 9.375 -12.008 1 98.56 402 GLU B CA 1
ATOM 6222 C C . GLU B 1 402 ? 5.297 10.875 -11.773 1 98.56 402 GLU B C 1
ATOM 6224 O O . GLU B 1 402 ? 6.16 11.305 -11.008 1 98.56 402 GLU B O 1
ATOM 6229 N N . SER B 1 403 ? 4.465 11.648 -12.414 1 98.19 403 SER B N 1
ATOM 6230 C CA . SER B 1 403 ? 4.379 13.094 -12.234 1 98.19 403 SER B CA 1
ATOM 6231 C C . SER B 1 403 ? 3.234 13.469 -11.297 1 98.19 403 SER B C 1
ATOM 6233 O O . SER B 1 403 ? 2.441 12.609 -10.906 1 98.19 403 SER B O 1
ATOM 6235 N N . PHE B 1 404 ? 3.172 14.758 -10.914 1 98.31 404 PHE B N 1
ATOM 6236 C CA . PHE B 1 404 ? 2.047 15.234 -10.117 1 98.31 404 PHE B CA 1
ATOM 6237 C C . PHE B 1 404 ? 0.734 15.047 -10.867 1 98.31 404 PHE B C 1
ATOM 6239 O O . PHE B 1 404 ? -0.291 14.719 -10.266 1 98.31 404 PHE B O 1
ATOM 6246 N N . GLU B 1 405 ? 0.74 15.195 -12.203 1 97.94 405 GLU B N 1
ATOM 6247 C CA . GLU B 1 405 ? -0.462 15.016 -13.016 1 97.94 405 GLU B CA 1
ATOM 6248 C C . GLU B 1 405 ? -0.943 13.562 -12.969 1 97.94 405 GLU B C 1
ATOM 6250 O O . GLU B 1 405 ? -2.146 13.305 -13.016 1 97.94 405 GLU B O 1
ATOM 6255 N N . ASP B 1 406 ? -0.055 12.609 -12.844 1 97.81 406 ASP B N 1
ATOM 6256 C CA . ASP B 1 406 ? -0.414 11.195 -12.742 1 97.81 406 ASP B CA 1
ATOM 6257 C C . ASP B 1 406 ? -1.199 10.922 -11.461 1 97.81 406 ASP B C 1
ATOM 6259 O O . ASP B 1 406 ? -2.039 10.023 -11.422 1 97.81 406 ASP B O 1
ATOM 6263 N N . LEU B 1 407 ? -0.961 11.734 -10.383 1 97.81 407 LEU B N 1
ATOM 6264 C CA . LEU B 1 407 ? -1.559 11.516 -9.07 1 97.81 407 LEU B CA 1
ATOM 6265 C C . LEU B 1 407 ? -3.053 11.82 -9.094 1 97.81 407 LEU B C 1
ATOM 6267 O O . LEU B 1 407 ? -3.803 11.344 -8.242 1 97.81 407 LEU B O 1
ATOM 6271 N N . ILE B 1 408 ? -3.516 12.641 -10.094 1 97.69 408 ILE B N 1
ATOM 6272 C CA . ILE B 1 408 ? -4.91 13.07 -10.07 1 97.69 408 ILE B CA 1
ATOM 6273 C C . ILE B 1 408 ? -5.641 12.516 -11.297 1 97.69 408 ILE B C 1
ATOM 6275 O O . ILE B 1 408 ? -6.766 12.93 -11.586 1 97.69 408 ILE B O 1
ATOM 6279 N N . ARG B 1 409 ? -4.953 11.617 -12.031 1 95.56 409 ARG B N 1
ATOM 6280 C CA . ARG B 1 409 ? -5.578 11.039 -13.219 1 95.56 409 ARG B CA 1
ATOM 6281 C C . ARG B 1 409 ? -6.891 10.344 -12.867 1 95.56 409 ARG B C 1
ATOM 6283 O O . ARG B 1 409 ? -6.957 9.594 -11.891 1 95.56 409 ARG B O 1
ATOM 6290 N N . GLY B 1 410 ? -7.898 10.555 -13.625 1 96.94 410 GLY B N 1
ATOM 6291 C CA . GLY B 1 410 ? -9.195 9.922 -13.438 1 96.94 410 GLY B CA 1
ATOM 6292 C C . GLY B 1 410 ? -10.07 10.656 -12.43 1 96.94 410 GLY B C 1
ATOM 6293 O O . GLY B 1 410 ? -11.242 10.32 -12.266 1 96.94 410 GLY B O 1
ATOM 6294 N N . GLU B 1 411 ? -9.492 11.672 -11.688 1 98 411 GLU B N 1
ATOM 6295 C CA . GLU B 1 411 ? -10.273 12.422 -10.711 1 98 411 GLU B CA 1
ATOM 6296 C C . GLU B 1 411 ? -10.992 13.602 -11.367 1 98 411 GLU B C 1
ATOM 6298 O O . GLU B 1 411 ? -10.484 14.18 -12.336 1 98 411 GLU B O 1
ATOM 6303 N N . ARG B 1 412 ? -12.18 13.844 -10.836 1 93.81 412 ARG B N 1
ATOM 6304 C CA . ARG B 1 412 ? -12.992 14.953 -11.328 1 93.81 412 ARG B CA 1
ATOM 6305 C C . ARG B 1 412 ? -13.555 15.781 -10.172 1 93.81 412 ARG B C 1
ATOM 6307 O O . ARG B 1 412 ? -13.898 15.227 -9.125 1 93.81 412 ARG B O 1
ATOM 6314 N N . VAL B 1 413 ? -13.602 17.078 -10.375 1 91.62 413 VAL B N 1
ATOM 6315 C CA . VAL B 1 413 ? -14.227 17.953 -9.391 1 91.62 413 VAL B CA 1
ATOM 6316 C C . VAL B 1 413 ? -15.672 18.25 -9.805 1 91.62 413 VAL B C 1
ATOM 6318 O O . VAL B 1 413 ? -15.945 18.5 -10.977 1 91.62 413 VAL B O 1
#